Protein AF-A0A1Y6BBG6-F1 (afdb_monomer)

Solvent-accessible surface area (backbone atoms only — not comparable to full-atom values): 41688 Å² total; per-residue (Å²): 133,55,72,67,58,56,49,52,51,51,52,48,52,51,51,51,49,52,49,58,73,65,50,41,67,31,34,50,66,58,48,49,53,49,36,57,72,46,36,75,57,70,68,56,52,23,41,44,48,55,42,49,48,51,61,75,60,28,70,41,90,62,78,49,76,99,81,44,60,37,51,34,51,38,62,56,11,27,89,82,63,48,53,56,77,73,62,32,67,48,52,42,52,50,50,53,51,34,52,49,24,39,77,70,43,52,54,47,48,36,39,31,38,32,25,36,76,72,33,49,59,68,54,54,54,42,9,52,50,40,44,46,23,60,39,24,75,38,84,81,38,47,43,53,21,35,30,43,46,37,63,55,58,62,60,79,58,45,80,76,58,78,70,88,68,83,94,73,93,78,92,70,88,75,73,86,72,88,78,73,53,49,44,78,59,57,72,93,48,48,41,25,76,49,72,46,67,55,41,38,53,60,71,52,75,48,55,84,70,58,43,58,58,51,47,30,52,32,44,13,64,73,70,75,50,57,53,89,73,50,82,75,59,62,63,74,76,47,89,59,59,40,65,67,59,44,51,52,51,53,43,44,24,61,72,47,80,63,39,57,72,67,46,46,22,27,28,23,31,33,55,56,58,44,27,69,91,79,32,31,26,22,22,67,43,62,53,65,97,67,73,54,65,45,81,42,77,62,87,84,49,73,56,61,75,49,49,60,77,77,56,68,81,56,87,48,66,49,67,43,37,39,60,38,32,5,21,58,23,34,32,35,27,42,44,44,66,74,37,65,68,78,82,44,57,64,48,60,55,24,36,58,69,28,38,47,84,49,99,91,46,65,37,82,49,40,45,40,41,36,32,33,34,44,51,70,45,51,56,60,44,66,75,40,83,66,35,66,68,50,53,79,37,44,44,80,43,71,31,47,42,73,69,38,38,77,55,49,40,62,76,43,46,69,58,50,57,59,43,50,78,79,32,55,61,33,61,64,31,62,55,53,54,26,42,50,35,25,42,42,20,52,69,74,70,66,36,83,86,45,59,80,89,47,23,68,57,45,68,66,52,38,49,71,44,47,40,26,55,67,65,72,41,83,67,54,91,88,52,53,76,71,56,46,54,55,49,60,72,40,45,63,60,65,54,54,71,36,53,99,44,95,84,30,57,17,56,53,35,64,34,61,65,54,54,52,50,48,53,51,52,36,59,66,36,82,92,47,82,49,36,35,51,66,47,48,52,55,50,50,61,53,55,68,68,46,43,90,79,39,70,55,67,65,46,76,66,51,87,78,28,48,43,72,69,59,48,52,53,53,50,51,54,50,50,43,57,51,48,53,52,51,50,51,58,30,62,43,96,63,60,73,62,56,62,51,48,51,52,46,50,43,53,51,36,43,50,25,55,77,69,74,43,66,45,78,38,87,88,80,73,42,75,37,76,50,56,64,64,63,46,53,57,52,41,61,60,56,57,72,82,76,62,66,67,60,53,48,52,48,53,51,51,53,56,51,51,51,44,68,80,36,75,90,60,80,88,56,61,65,76,81,38,49,68,51,55,50,35,48,51,53,51,55,48,59,68,43,43,63,60,49,56,51,40,55,51,49,52,67,25,61,89,42,88,59,40,78,79,54,56,70,70,54,52,50,50,30,52,49,24,50,49,35,32,30,76,75,60,46,26,50,74,68,45,47,53,52,51,50,52,50,46,58,58,58,78,75,106

Radius of gyration: 37.35 Å; Cα contacts (8 Å, |Δi|>4): 995; chains: 1; bounding box: 102×78×112 Å

InterPro domains:
  IPR010650 PrkA, C-terminal domain [PF06798] (466-742)
  IPR013153 PrkA, AAA domain [PF08298] (251-446)
  IPR013153 PrkA, AAA domain [SM00763] (26-449)
  IPR027417 P-loop containing nucleoside triphosphate hydrolase [SSF52540] (91-531)

Mean predicted aligned error: 12.27 Å

Sequence (749 aa):
MTESAEFLQNLNQETRSLFQERQVILSFGDFLQRLTERPSVFIRNASQYLFDVFQHYGPSEVTTDNHYTRWKIFDMGTERNIPIIGSESVQDEIHKVISSFTRQGYSNKLIVLHGPNGSAKSSILDSLSDAMKSYSETEEGAVYRFNWIFPTDKSLTSKRMGTSGPIGFGGEEDNINHSESFAYLEEAKIASKIHSEFKENPIFLIPMPQREAYLRKWLAKEQEISEDQVELPPHILLPGLSKRNQLIMENLLSAYDGDLGKVLRHVQVERFFFSKQYRVGVGTVEPQMSIDALEKQLTMDRNIANLPPVLHNISFHEVSGPLVEANRGILEFSDMLKRPIEAFKYLLSTVEKGTLNLPSSTANLDIIFFATTNEKHLDAFKTIPDFASFKSRFELITAPYLLKPSQEVLIYTRDLEAIRKTKPVCPHTLDLLCLWAVMTRLKQPNPEYYESKYRSLISRLDPRSKVRLYEKKGLTEVFKPQEETMLLELFTKIREEFENVVSYEGRFGASPREVRSILFRAAQNKKHQTLTPMTIFIELERLVKDRTVYEFLQLEPRGKYHQPAEFIKYLKEDFISLFEQEISAAMTLVDELEYTTLLQRYISHVVAQVKKEKIYNPITKAHEEPSDKIMKDIEKIIKVTGAVERHRESILGKIAAYKIDNPAKDIVVAEIFHDYLKALKDYYFKERQIAVESNYKVMLDLDTDNAKNHKPDEIELAKTTYQNLDERFGYDHVSARESLKFLLSQSKS

Structure (mmCIF, N/CA/C/O backbone):
data_AF-A0A1Y6BBG6-F1
#
_entry.id   AF-A0A1Y6BBG6-F1
#
loop_
_atom_site.group_PDB
_atom_site.id
_atom_site.type_symbol
_atom_site.label_atom_id
_atom_site.label_alt_id
_atom_site.label_comp_id
_atom_site.label_asym_id
_atom_site.label_entity_id
_atom_site.label_seq_id
_atom_site.pdbx_PDB_ins_code
_atom_site.Cartn_x
_atom_site.Cartn_y
_atom_site.Cartn_z
_atom_site.occupancy
_atom_site.B_iso_or_equiv
_atom_site.auth_seq_id
_atom_site.auth_comp_id
_atom_site.auth_asym_id
_atom_site.auth_atom_id
_atom_site.pdbx_PDB_model_num
ATOM 1 N N . MET A 1 1 ? -8.740 -45.907 -20.542 1.00 54.06 1 MET A N 1
ATOM 2 C CA . MET A 1 1 ? -7.690 -44.873 -20.606 1.00 54.06 1 MET A CA 1
ATOM 3 C C . MET A 1 1 ? -8.022 -43.884 -19.515 1.00 54.06 1 MET A C 1
ATOM 5 O O . MET A 1 1 ? -9.172 -43.492 -19.415 1.00 54.06 1 MET A O 1
ATOM 9 N N . THR A 1 2 ? -7.094 -43.697 -18.588 1.00 70.50 2 THR A N 1
ATOM 10 C CA . THR A 1 2 ? -7.303 -43.073 -17.278 1.00 70.50 2 THR A CA 1
ATOM 11 C C . THR A 1 2 ? -7.668 -41.595 -17.404 1.00 70.50 2 THR A C 1
ATOM 13 O O . THR A 1 2 ? -7.154 -40.919 -18.285 1.00 70.50 2 THR A O 1
ATOM 16 N N . GLU A 1 3 ? -8.495 -41.094 -16.488 1.00 80.38 3 GLU A N 1
ATOM 17 C CA . GLU A 1 3 ? -8.856 -39.675 -16.293 1.00 80.38 3 GLU A CA 1
ATOM 18 C C . GLU A 1 3 ? -7.629 -38.737 -16.337 1.00 80.38 3 GLU A C 1
ATOM 20 O O . GLU A 1 3 ? -7.680 -37.624 -16.847 1.00 80.38 3 GLU A O 1
ATOM 25 N N . SER A 1 4 ? -6.465 -39.243 -15.917 1.00 80.69 4 SER A N 1
ATOM 26 C CA . SER A 1 4 ? -5.164 -38.574 -16.025 1.00 80.69 4 SER A CA 1
ATOM 27 C C . SER A 1 4 ? -4.717 -38.307 -17.471 1.00 80.69 4 SER A C 1
ATOM 29 O O . SER A 1 4 ? -4.101 -37.284 -17.741 1.00 80.69 4 SER A O 1
ATOM 31 N N . ALA A 1 5 ? -4.990 -39.220 -18.405 1.00 82.88 5 ALA A N 1
ATOM 32 C CA . ALA A 1 5 ? -4.630 -39.073 -19.815 1.00 82.88 5 ALA A CA 1
ATOM 33 C C . ALA A 1 5 ? -5.536 -38.058 -20.526 1.00 82.88 5 ALA A C 1
ATOM 35 O O . ALA A 1 5 ? -5.045 -37.271 -21.330 1.00 82.88 5 ALA A O 1
ATOM 36 N N . GLU A 1 6 ? -6.827 -38.039 -20.187 1.00 85.56 6 GLU A N 1
ATOM 37 C CA . GLU A 1 6 ? -7.782 -37.039 -20.677 1.00 85.56 6 GLU A CA 1
ATOM 38 C C . GLU A 1 6 ? -7.449 -35.644 -20.130 1.00 85.56 6 GLU A C 1
ATOM 40 O O . GLU A 1 6 ? -7.364 -34.687 -20.897 1.00 85.56 6 GLU A O 1
ATOM 45 N N . PHE A 1 7 ? -7.122 -35.540 -18.836 1.00 89.88 7 PHE A N 1
ATOM 46 C CA . PHE A 1 7 ? -6.606 -34.307 -18.240 1.00 89.88 7 PHE A CA 1
ATOM 47 C C . PHE A 1 7 ? -5.343 -33.804 -18.953 1.00 89.88 7 PHE A C 1
ATOM 49 O O . PHE A 1 7 ? -5.273 -32.636 -19.323 1.00 89.88 7 PHE A O 1
ATOM 56 N N . LEU A 1 8 ? -4.356 -34.676 -19.198 1.00 88.38 8 LEU A N 1
ATOM 57 C CA . LEU A 1 8 ? -3.132 -34.297 -19.915 1.00 88.38 8 LEU A CA 1
ATOM 58 C C . LEU A 1 8 ? -3.409 -33.873 -21.361 1.00 88.38 8 LEU A C 1
ATOM 60 O O . LEU A 1 8 ? -2.731 -32.983 -21.873 1.00 88.38 8 LEU A O 1
ATOM 64 N N . GLN A 1 9 ? -4.386 -34.491 -22.024 1.00 87.69 9 GLN A N 1
ATOM 65 C CA . GLN A 1 9 ? -4.774 -34.126 -23.381 1.00 87.69 9 GLN A CA 1
ATOM 66 C C . GLN A 1 9 ? -5.445 -32.747 -23.422 1.00 87.69 9 GLN A C 1
ATOM 68 O O . GLN A 1 9 ? -5.050 -31.922 -24.248 1.00 87.69 9 GLN A O 1
ATOM 73 N N . ASN A 1 10 ? -6.378 -32.474 -22.505 1.00 86.25 10 ASN A N 1
ATOM 74 C CA . ASN A 1 10 ? -7.035 -31.171 -22.378 1.00 86.25 10 ASN A CA 1
ATOM 75 C C . ASN A 1 10 ? -6.025 -30.078 -22.005 1.00 86.25 10 ASN A C 1
ATOM 77 O O . ASN A 1 10 ? -5.946 -29.059 -22.685 1.00 86.25 10 ASN A O 1
ATOM 81 N N . LEU A 1 11 ? -5.159 -30.337 -21.020 1.00 87.12 11 LEU A N 1
ATOM 82 C CA . LEU A 1 11 ? -4.102 -29.410 -20.612 1.00 87.12 11 LEU A CA 1
ATOM 83 C C . LEU A 1 11 ? -3.144 -29.087 -21.770 1.00 87.12 11 LEU A C 1
ATOM 85 O O . LEU A 1 11 ? -2.720 -27.944 -21.932 1.00 87.12 11 LEU A O 1
ATOM 89 N N . ASN A 1 12 ? -2.799 -30.077 -22.598 1.00 86.94 12 ASN A N 1
ATOM 90 C CA . ASN A 1 12 ? -1.943 -29.872 -23.767 1.00 86.94 12 ASN A CA 1
ATOM 91 C C . ASN A 1 12 ? -2.644 -29.024 -24.841 1.00 86.94 12 ASN A C 1
ATOM 93 O O . ASN A 1 12 ? -2.022 -28.126 -25.407 1.00 86.94 12 ASN A O 1
ATOM 97 N N . GLN A 1 13 ? -3.933 -29.266 -25.097 1.00 82.62 13 GLN A N 1
ATOM 98 C CA . GLN A 1 13 ? -4.721 -28.443 -26.019 1.00 82.62 13 GLN A CA 1
ATOM 99 C C . GLN A 1 13 ? -4.820 -26.992 -25.532 1.00 82.62 13 GLN A C 1
ATOM 101 O O . GLN A 1 13 ? -4.502 -26.085 -26.300 1.00 82.62 13 GLN A O 1
ATOM 106 N N . GLU A 1 14 ? -5.156 -26.773 -24.259 1.00 82.06 14 GLU A N 1
ATOM 107 C CA . GLU A 1 14 ? -5.222 -25.438 -23.651 1.00 82.06 14 GLU A CA 1
ATOM 108 C C . GLU A 1 14 ? -3.867 -24.724 -23.697 1.00 82.06 14 GLU A C 1
ATOM 110 O O . GLU A 1 14 ? -3.777 -23.588 -24.155 1.00 82.06 14 GLU A O 1
ATOM 115 N N . THR A 1 15 ? -2.785 -25.404 -23.303 1.00 78.31 15 THR A N 1
ATOM 116 C CA . THR A 1 15 ? -1.434 -24.817 -23.297 1.00 78.31 15 THR A CA 1
ATOM 117 C C . THR A 1 15 ? -0.971 -24.460 -24.709 1.00 78.31 15 THR A C 1
ATOM 119 O O . THR A 1 15 ? -0.357 -23.413 -24.907 1.00 78.31 15 THR A O 1
ATOM 122 N N . ARG A 1 16 ? -1.270 -25.298 -25.712 1.00 73.38 16 ARG A N 1
ATOM 123 C CA . ARG A 1 16 ? -0.950 -25.002 -27.116 1.00 73.38 16 ARG A CA 1
ATOM 124 C C . ARG A 1 16 ? -1.763 -23.829 -27.653 1.00 73.38 16 ARG A C 1
ATOM 126 O O . ARG A 1 16 ? -1.169 -22.985 -28.319 1.00 73.38 16 ARG A O 1
ATOM 133 N N . SER A 1 17 ? -3.061 -23.758 -27.341 1.00 70.88 17 SER A N 1
ATOM 134 C CA . SER A 1 17 ? -3.912 -22.617 -27.713 1.00 70.88 17 SER A CA 1
ATOM 135 C C . SER A 1 17 ? -3.365 -21.333 -27.102 1.00 70.88 17 SER A C 1
ATOM 137 O O . SER A 1 17 ? -3.041 -20.406 -27.831 1.00 70.88 17 SER A O 1
ATOM 139 N N . LEU A 1 18 ? -3.108 -21.327 -25.790 1.00 66.88 18 LEU A N 1
ATOM 140 C CA . LEU A 1 18 ? -2.539 -20.182 -25.073 1.00 66.88 18 LEU A CA 1
ATOM 141 C C . LEU A 1 18 ? -1.167 -19.766 -25.619 1.00 66.88 18 LEU A C 1
ATOM 143 O O . LEU A 1 18 ? -0.889 -18.576 -25.742 1.00 66.88 18 LEU A O 1
ATOM 147 N N . PHE A 1 19 ? -0.296 -20.720 -25.955 1.00 67.12 19 PHE A N 1
ATOM 148 C CA . PHE A 1 19 ? 1.023 -20.424 -26.520 1.00 67.12 19 PHE A CA 1
ATOM 149 C C . PHE A 1 19 ? 0.928 -19.792 -27.918 1.00 67.12 19 PHE A C 1
ATOM 151 O O . PHE A 1 19 ? 1.672 -18.857 -28.222 1.00 67.12 19 PHE A O 1
ATOM 158 N N . GLN A 1 20 ? 0.006 -20.280 -28.755 1.00 64.75 20 GLN A N 1
ATOM 159 C CA . GLN A 1 20 ? -0.251 -19.738 -30.091 1.00 64.75 20 GLN A CA 1
ATOM 160 C C . GLN A 1 20 ? -0.952 -18.374 -30.031 1.00 64.75 20 GLN A C 1
ATOM 162 O O . GLN A 1 20 ? -0.530 -17.451 -30.724 1.00 64.75 20 GLN A O 1
ATOM 167 N N . GLU A 1 21 ? -1.961 -18.218 -29.171 1.00 61.78 21 GLU A N 1
ATOM 168 C CA . GLU A 1 21 ? -2.695 -16.966 -28.938 1.00 61.78 21 GLU A CA 1
ATOM 169 C C . GLU A 1 21 ? -1.776 -15.861 -28.420 1.00 61.78 21 GLU A C 1
ATOM 171 O O . GLU A 1 21 ? -1.791 -14.748 -28.939 1.00 61.78 21 GLU A O 1
ATOM 176 N N . ARG A 1 22 ? -0.907 -16.175 -27.450 1.00 64.31 22 ARG A N 1
ATOM 177 C CA . ARG A 1 22 ? 0.031 -15.200 -26.872 1.00 64.31 22 ARG A CA 1
ATOM 178 C C . ARG A 1 22 ? 1.146 -14.784 -27.839 1.00 64.31 22 ARG A C 1
ATOM 180 O O . ARG A 1 22 ? 1.898 -13.871 -27.490 1.00 64.31 22 ARG A O 1
ATOM 187 N N . GLN A 1 23 ? 1.257 -15.441 -29.007 1.00 62.88 23 GLN A N 1
ATOM 188 C CA . GLN A 1 23 ? 2.277 -15.239 -30.047 1.00 62.88 23 GLN A CA 1
ATOM 189 C C . GLN A 1 23 ? 3.648 -14.901 -29.450 1.00 62.88 23 GLN A C 1
ATOM 191 O O . GLN A 1 23 ? 4.224 -13.836 -29.678 1.00 62.88 23 GLN A O 1
ATOM 196 N N . VAL A 1 24 ? 4.141 -15.816 -28.612 1.00 77.31 24 VAL A N 1
ATOM 197 C CA . VAL A 1 24 ? 5.335 -15.591 -27.784 1.00 77.31 24 VAL A CA 1
ATOM 198 C C . VAL A 1 24 ? 6.587 -15.374 -28.636 1.00 77.31 24 VAL A C 1
ATOM 200 O O . VAL A 1 24 ? 7.497 -14.670 -28.212 1.00 77.31 24 VAL A O 1
ATOM 203 N N . ILE A 1 25 ? 6.628 -15.946 -29.840 1.00 87.56 25 ILE A N 1
ATOM 204 C CA . ILE A 1 25 ? 7.751 -15.849 -30.770 1.00 87.56 25 ILE A CA 1
ATOM 205 C C . ILE A 1 25 ? 7.252 -15.289 -32.099 1.00 87.56 25 ILE A C 1
ATOM 207 O O . ILE A 1 25 ? 6.273 -15.786 -32.650 1.00 87.56 25 ILE A O 1
ATOM 211 N N . LEU A 1 26 ? 7.962 -14.289 -32.613 1.00 90.44 26 LEU A N 1
ATOM 212 C CA . LEU A 1 26 ? 7.699 -13.622 -33.881 1.00 90.44 26 LEU A CA 1
ATOM 213 C C . LEU A 1 26 ? 8.986 -13.524 -34.706 1.00 90.44 26 LEU A C 1
ATOM 215 O O . LEU A 1 26 ? 10.090 -13.391 -34.163 1.00 90.44 26 LEU A O 1
ATOM 219 N N . SER A 1 27 ? 8.850 -13.515 -36.031 1.00 92.50 27 SER A N 1
ATOM 220 C CA . SER A 1 27 ? 9.905 -12.975 -36.886 1.00 92.50 27 SER A CA 1
ATOM 221 C C . SER A 1 27 ? 9.943 -11.449 -36.772 1.00 92.50 27 SER A C 1
ATOM 223 O O . SER A 1 27 ? 8.977 -10.810 -36.348 1.00 92.50 27 SER A O 1
ATOM 225 N N . PHE A 1 28 ? 11.047 -10.831 -37.193 1.00 93.38 28 PHE A N 1
ATOM 226 C CA . PHE A 1 28 ? 11.095 -9.371 -37.267 1.00 93.38 28 PHE A CA 1
ATOM 227 C C . PHE A 1 28 ? 10.036 -8.789 -38.221 1.00 93.38 28 PHE A C 1
ATOM 229 O O . PHE A 1 28 ? 9.500 -7.720 -37.951 1.00 93.38 28 PHE A O 1
ATOM 236 N N . GLY A 1 29 ? 9.694 -9.501 -39.303 1.00 92.06 29 GLY A N 1
ATOM 237 C CA . GLY A 1 29 ? 8.635 -9.089 -40.230 1.00 92.06 29 GLY A CA 1
ATOM 238 C C . GLY A 1 29 ? 7.254 -9.065 -39.572 1.00 92.06 29 GLY A C 1
ATOM 239 O O . GLY A 1 29 ? 6.538 -8.074 -39.696 1.00 92.06 29 GLY A O 1
ATOM 240 N N . ASP A 1 30 ? 6.921 -10.100 -38.797 1.00 91.38 30 ASP A N 1
ATOM 241 C CA . ASP A 1 30 ? 5.642 -10.177 -38.074 1.00 91.38 30 ASP A CA 1
ATOM 242 C C . ASP A 1 30 ? 5.559 -9.111 -36.970 1.00 91.38 30 ASP A C 1
ATOM 244 O O . ASP A 1 30 ? 4.517 -8.487 -36.759 1.00 91.38 30 ASP A O 1
ATOM 248 N N . PHE A 1 31 ? 6.683 -8.835 -36.297 1.00 93.19 31 PHE A N 1
ATOM 249 C CA . PHE A 1 31 ? 6.783 -7.713 -35.365 1.00 93.19 31 PHE A CA 1
ATOM 250 C C . PHE A 1 31 ? 6.566 -6.362 -36.064 1.00 93.19 31 PHE A C 1
ATOM 252 O O . PHE A 1 31 ? 5.829 -5.528 -35.544 1.00 93.19 31 PHE A O 1
ATOM 259 N N . LEU A 1 32 ? 7.159 -6.139 -37.244 1.00 93.31 32 LEU A N 1
ATOM 260 C CA . LEU A 1 32 ? 6.959 -4.906 -38.016 1.00 93.31 32 LEU A CA 1
ATOM 261 C C . LEU A 1 32 ? 5.507 -4.717 -38.461 1.00 93.31 32 LEU A C 1
ATOM 263 O O . LEU A 1 32 ? 5.023 -3.583 -38.472 1.00 93.31 32 LEU A O 1
ATOM 267 N N . GLN A 1 33 ? 4.807 -5.799 -38.811 1.00 92.38 33 GLN A N 1
ATOM 268 C CA . GLN A 1 33 ? 3.384 -5.734 -39.131 1.00 92.38 33 GLN A CA 1
ATOM 269 C C . GLN A 1 33 ? 2.589 -5.217 -37.926 1.00 92.38 33 GLN A C 1
ATOM 271 O O . GLN A 1 33 ? 1.887 -4.213 -38.042 1.00 92.38 33 GLN A O 1
ATOM 276 N N . ARG A 1 34 ? 2.786 -5.823 -36.747 1.00 90.81 34 ARG A N 1
ATOM 277 C CA . ARG A 1 34 ? 2.155 -5.367 -35.497 1.00 90.81 34 ARG A CA 1
ATOM 278 C C . ARG A 1 34 ? 2.530 -3.920 -35.157 1.00 90.81 34 ARG A C 1
ATOM 280 O O . ARG A 1 34 ? 1.662 -3.128 -34.800 1.00 90.81 34 ARG A O 1
ATOM 287 N N . LEU A 1 35 ? 3.804 -3.553 -35.315 1.00 92.56 35 LEU A N 1
ATOM 288 C CA . LEU A 1 35 ? 4.298 -2.190 -35.097 1.00 92.56 35 LEU A CA 1
ATOM 289 C C . LEU A 1 35 ? 3.625 -1.168 -36.020 1.00 92.56 35 LEU A C 1
ATOM 291 O O . LEU A 1 35 ? 3.347 -0.056 -35.591 1.00 92.56 35 LEU A O 1
ATOM 295 N N . THR A 1 36 ? 3.339 -1.541 -37.266 1.00 93.62 36 THR A N 1
ATOM 296 C CA . THR A 1 36 ? 2.651 -0.673 -38.232 1.00 93.62 36 THR A CA 1
ATOM 297 C C . THR A 1 36 ? 1.166 -0.503 -37.897 1.00 93.62 36 THR A C 1
ATOM 299 O O . THR A 1 36 ? 0.583 0.536 -38.201 1.00 93.62 36 THR A O 1
ATOM 302 N N . GLU A 1 37 ? 0.546 -1.523 -37.299 1.00 91.50 37 GLU A N 1
ATOM 303 C CA . GLU A 1 37 ? -0.867 -1.515 -36.906 1.00 91.50 37 GLU A CA 1
ATOM 304 C C . GLU A 1 37 ? -1.112 -0.749 -35.598 1.00 91.50 37 GLU A C 1
ATOM 306 O O . GLU A 1 37 ? -2.095 -0.018 -35.508 1.00 91.50 37 GLU A O 1
ATOM 311 N N . ARG A 1 38 ? -0.238 -0.910 -34.592 1.00 92.44 38 ARG A N 1
ATOM 312 C CA . ARG A 1 38 ? -0.371 -0.286 -33.258 1.00 92.44 38 ARG A CA 1
ATOM 313 C C . ARG A 1 38 ? 0.968 0.281 -32.759 1.00 92.44 38 ARG A C 1
ATOM 315 O O . ARG A 1 38 ? 1.533 -0.243 -31.793 1.00 92.44 38 ARG A O 1
ATOM 322 N N . PRO A 1 39 ? 1.532 1.312 -33.413 1.00 92.75 39 PRO A N 1
ATOM 323 C CA . PRO A 1 39 ? 2.869 1.807 -33.096 1.00 92.75 39 PRO A CA 1
ATOM 324 C C . PRO A 1 39 ? 2.998 2.317 -31.658 1.00 92.75 39 PRO A C 1
ATOM 326 O O . PRO A 1 39 ? 4.001 2.009 -31.009 1.00 92.75 39 PRO A O 1
ATOM 329 N N . SER A 1 40 ? 1.987 3.017 -31.129 1.00 91.31 40 SER A N 1
ATOM 330 C CA . SER A 1 40 ? 1.970 3.535 -29.751 1.00 91.31 40 SER A CA 1
ATOM 331 C C . SER A 1 40 ? 2.308 2.478 -28.693 1.00 91.31 40 SER A C 1
ATOM 333 O O . SER A 1 40 ? 3.124 2.731 -27.808 1.00 91.31 40 SER A O 1
ATOM 335 N N . VAL A 1 41 ? 1.757 1.267 -28.823 1.00 91.62 41 VAL A N 1
ATOM 336 C CA . VAL A 1 41 ? 1.923 0.144 -27.883 1.00 91.62 41 VAL A CA 1
ATOM 337 C C . VAL A 1 41 ? 3.367 -0.368 -27.860 1.00 91.62 41 VAL A C 1
ATOM 339 O O . VAL A 1 41 ? 3.903 -0.715 -26.802 1.00 91.62 41 VAL A O 1
ATOM 342 N N . PHE A 1 42 ? 4.029 -0.408 -29.015 1.00 91.81 42 PHE A N 1
ATOM 343 C CA . PHE A 1 42 ? 5.326 -1.073 -29.157 1.00 91.81 42 PHE A CA 1
ATOM 344 C C . PHE A 1 42 ? 6.527 -0.141 -29.002 1.00 91.81 42 PHE A C 1
ATOM 346 O O . PHE A 1 42 ? 7.645 -0.634 -28.870 1.00 91.81 42 PHE A O 1
ATOM 353 N N . ILE A 1 43 ? 6.330 1.180 -28.945 1.00 91.38 43 ILE A N 1
ATOM 354 C CA . ILE A 1 43 ? 7.414 2.157 -28.720 1.00 91.38 43 ILE A CA 1
ATOM 355 C C . ILE A 1 43 ? 7.550 2.629 -27.268 1.00 91.38 43 ILE A C 1
ATOM 357 O O . ILE A 1 43 ? 8.438 3.424 -26.959 1.00 91.38 43 ILE A O 1
ATOM 361 N N . ARG A 1 44 ? 6.695 2.148 -26.361 1.00 92.44 44 ARG A N 1
ATOM 362 C CA . ARG A 1 44 ? 6.663 2.586 -24.957 1.00 92.44 44 ARG A CA 1
ATOM 363 C C . ARG A 1 44 ? 7.983 2.314 -24.242 1.00 92.44 44 ARG A C 1
ATOM 365 O O . ARG A 1 44 ? 8.566 1.234 -24.387 1.00 92.44 44 ARG A O 1
ATOM 372 N N . ASN A 1 45 ? 8.424 3.288 -23.454 1.00 92.94 45 ASN A N 1
ATOM 373 C CA . ASN A 1 45 ? 9.449 3.116 -22.427 1.00 92.94 45 ASN A CA 1
ATOM 374 C C . ASN A 1 45 ? 8.799 2.636 -21.112 1.00 92.94 45 ASN A C 1
ATOM 376 O O . ASN A 1 45 ? 7.579 2.466 -21.036 1.00 92.94 45 ASN A O 1
ATOM 380 N N . ALA A 1 46 ? 9.598 2.424 -20.070 1.00 94.88 46 ALA A N 1
ATOM 381 C CA . ALA A 1 46 ? 9.121 1.956 -18.775 1.00 94.88 46 ALA A CA 1
ATOM 382 C C . ALA A 1 46 ? 8.121 2.931 -18.127 1.00 94.88 46 ALA A C 1
ATOM 384 O O . ALA A 1 46 ? 7.121 2.475 -17.574 1.00 94.88 46 ALA A O 1
ATOM 385 N N . SER A 1 47 ? 8.342 4.254 -18.219 1.00 95.19 47 SER A N 1
ATOM 386 C CA . SER A 1 47 ? 7.436 5.260 -17.635 1.00 95.19 47 SER A CA 1
ATOM 387 C C . SER A 1 47 ? 6.060 5.265 -18.294 1.00 95.19 47 SER A C 1
ATOM 389 O O . SER A 1 47 ? 5.064 5.175 -17.577 1.00 95.19 47 SER A O 1
ATOM 391 N N . GLN A 1 48 ? 6.001 5.274 -19.629 1.00 95.44 48 GLN A N 1
ATOM 392 C CA . GLN A 1 48 ? 4.746 5.150 -20.371 1.00 95.44 48 GLN A CA 1
ATOM 393 C C . GLN A 1 48 ? 4.065 3.810 -20.076 1.00 95.44 48 GLN A C 1
ATOM 395 O O . GLN A 1 48 ? 2.860 3.776 -19.861 1.00 95.44 48 GLN A O 1
ATOM 400 N N . TYR A 1 49 ? 4.820 2.709 -20.004 1.00 96.69 49 TYR A N 1
ATOM 401 C CA . TYR A 1 49 ? 4.245 1.402 -19.691 1.00 96.69 49 TYR A CA 1
ATOM 402 C C . TYR A 1 49 ? 3.590 1.381 -18.302 1.00 96.69 49 TYR A C 1
ATOM 404 O O . TYR A 1 49 ? 2.462 0.915 -18.164 1.00 96.69 49 TYR A O 1
ATOM 412 N N . LEU A 1 50 ? 4.257 1.914 -17.270 1.00 96.75 50 LEU A N 1
ATOM 413 C CA . LEU A 1 50 ? 3.667 1.992 -15.931 1.00 96.75 50 LEU A CA 1
ATOM 414 C C . LEU A 1 50 ? 2.482 2.969 -15.884 1.00 96.75 50 LEU A C 1
ATOM 416 O O . LEU A 1 50 ? 1.513 2.708 -15.176 1.00 96.75 50 LEU A O 1
ATOM 420 N N . PHE A 1 51 ? 2.521 4.066 -16.644 1.00 96.81 51 PHE A N 1
ATOM 421 C CA . PHE A 1 51 ? 1.373 4.963 -16.787 1.00 96.81 51 PHE A CA 1
ATOM 422 C C . PHE A 1 51 ? 0.163 4.236 -17.387 1.00 96.81 51 PHE A C 1
ATOM 424 O O . PHE A 1 51 ? -0.933 4.324 -16.838 1.00 96.81 51 PHE A O 1
ATOM 431 N N . ASP A 1 52 ? 0.365 3.460 -18.451 1.00 96.62 52 ASP A N 1
ATOM 432 C CA . ASP A 1 52 ? -0.696 2.674 -19.081 1.00 96.62 52 ASP A CA 1
ATOM 433 C C . ASP A 1 52 ? -1.271 1.624 -18.127 1.00 96.62 52 ASP A C 1
ATOM 435 O O . ASP A 1 52 ? -2.476 1.396 -18.139 1.00 96.62 52 ASP A O 1
ATOM 439 N N . VAL A 1 53 ? -0.448 1.030 -17.253 1.00 97.12 53 VAL A N 1
ATOM 440 C CA . VAL A 1 53 ? -0.928 0.138 -16.183 1.00 97.12 53 VAL A CA 1
ATOM 441 C C . VAL A 1 53 ? -1.923 0.876 -15.281 1.00 97.12 53 VAL A C 1
ATOM 443 O O . VAL A 1 53 ? -3.007 0.358 -15.022 1.00 97.12 53 VAL A O 1
ATOM 446 N N . PHE A 1 54 ? -1.611 2.103 -14.846 1.00 96.25 54 PHE A N 1
ATOM 447 C CA . PHE A 1 54 ? -2.559 2.925 -14.081 1.00 96.25 54 PHE A CA 1
ATOM 448 C C . PHE A 1 54 ? -3.848 3.207 -14.862 1.00 96.25 54 PHE A C 1
ATOM 450 O O . PHE A 1 54 ? -4.931 3.087 -14.289 1.00 96.25 54 PHE A O 1
ATOM 457 N N . GLN A 1 55 ? -3.754 3.537 -16.153 1.00 95.50 55 GLN A N 1
ATOM 458 C CA . GLN A 1 55 ? -4.930 3.830 -16.982 1.00 95.50 55 GLN A CA 1
ATOM 459 C C . GLN A 1 55 ? -5.802 2.596 -17.241 1.00 95.50 55 GLN A C 1
ATOM 461 O O . GLN A 1 55 ? -7.024 2.697 -17.186 1.00 95.50 55 GLN A O 1
ATOM 466 N N . HIS A 1 56 ? -5.189 1.436 -17.478 1.00 95.94 56 HIS A N 1
ATOM 467 C CA . HIS A 1 56 ? -5.885 0.187 -17.779 1.00 95.94 56 HIS A CA 1
ATOM 468 C C . HIS A 1 56 ? -6.784 -0.258 -16.619 1.00 95.94 56 HIS A C 1
ATOM 470 O O . HIS A 1 56 ? -7.952 -0.584 -16.822 1.00 95.94 56 HIS A O 1
ATOM 476 N N . TYR A 1 57 ? -6.262 -0.243 -15.388 1.00 94.69 57 TYR A N 1
ATOM 477 C CA . TYR A 1 57 ? -7.056 -0.603 -14.209 1.00 94.69 57 TYR A CA 1
ATOM 478 C C . TYR A 1 57 ? -7.948 0.548 -13.731 1.00 94.69 57 TYR A C 1
ATOM 480 O O . TYR A 1 57 ? -9.058 0.313 -13.251 1.00 94.69 57 TYR A O 1
ATOM 488 N N . GLY A 1 58 ? -7.480 1.788 -13.871 1.00 93.19 58 GLY A N 1
ATOM 489 C CA . GLY A 1 58 ? -8.231 2.989 -13.537 1.00 93.19 58 GLY A CA 1
ATOM 490 C C . GLY A 1 58 ? -8.463 3.214 -12.033 1.00 93.19 58 GLY A C 1
ATOM 491 O O . GLY A 1 58 ? -7.998 2.452 -11.169 1.00 93.19 58 GLY A O 1
ATOM 492 N N . PRO A 1 59 ? -9.178 4.300 -11.695 1.00 91.44 59 PRO A N 1
ATOM 493 C CA . PRO A 1 59 ? -9.555 4.607 -10.323 1.00 91.44 59 PRO A CA 1
ATOM 494 C C . PRO A 1 59 ? -10.607 3.620 -9.799 1.00 91.44 59 PRO A C 1
ATOM 496 O O . PRO A 1 59 ? -11.412 3.067 -10.550 1.00 91.44 59 PRO A O 1
ATOM 499 N N . SER A 1 60 ? -10.601 3.398 -8.489 1.00 84.75 60 SER A N 1
ATOM 500 C CA . SER A 1 60 ? -11.611 2.619 -7.773 1.00 84.75 60 SER A CA 1
ATOM 501 C C . SER A 1 60 ? -12.903 3.427 -7.629 1.00 84.75 60 SER A C 1
ATOM 503 O O . SER A 1 60 ? -12.866 4.651 -7.517 1.00 84.75 60 SER A O 1
ATOM 505 N N . GLU A 1 61 ? -14.054 2.750 -7.607 1.00 70.94 61 GLU A N 1
ATOM 506 C CA . GLU A 1 61 ? -15.364 3.396 -7.388 1.00 70.94 61 GLU A CA 1
ATOM 507 C C . GLU A 1 61 ? -15.533 3.891 -5.945 1.00 70.94 61 GLU A C 1
ATOM 509 O O . GLU A 1 61 ? -16.414 4.698 -5.647 1.00 70.94 61 GLU A O 1
ATOM 514 N N . VAL A 1 62 ? -14.669 3.426 -5.040 1.00 64.19 62 VAL A N 1
ATOM 515 C CA . VAL A 1 62 ? -14.624 3.897 -3.663 1.00 64.19 62 VAL A CA 1
ATOM 516 C C . VAL A 1 62 ? -14.051 5.311 -3.654 1.00 64.19 62 VAL A C 1
ATOM 518 O O . VAL A 1 62 ? -12.837 5.515 -3.673 1.00 64.19 62 VAL A O 1
ATOM 521 N N . THR A 1 63 ? -14.932 6.308 -3.593 1.00 53.56 63 THR A N 1
ATOM 522 C CA . THR A 1 63 ? -14.530 7.679 -3.286 1.00 53.56 63 THR A CA 1
ATOM 523 C C . THR A 1 63 ? -14.090 7.739 -1.829 1.00 53.56 63 THR A C 1
ATOM 525 O O . THR A 1 63 ? -14.910 7.791 -0.909 1.00 53.56 63 THR A O 1
ATOM 528 N N . THR A 1 64 ? -12.781 7.734 -1.602 1.00 54.81 64 THR A N 1
ATOM 529 C CA . THR A 1 64 ? -12.211 8.245 -0.354 1.00 54.81 64 THR A CA 1
ATOM 530 C C . THR A 1 64 ? -12.525 9.742 -0.260 1.00 54.81 64 THR A C 1
ATOM 532 O O . THR A 1 64 ? -12.853 10.356 -1.275 1.00 54.81 64 THR A O 1
ATOM 535 N N . ASP A 1 65 ? -12.459 10.335 0.943 1.00 58.59 65 ASP A N 1
ATOM 536 C CA . ASP A 1 65 ? -12.564 11.792 1.158 1.00 58.59 65 ASP A CA 1
ATOM 537 C C . ASP A 1 65 ? -12.018 12.552 -0.065 1.00 58.59 65 ASP A C 1
ATOM 539 O O . ASP A 1 65 ? -10.866 12.272 -0.382 1.00 58.59 65 ASP A O 1
ATOM 543 N N . ASN A 1 66 ? -12.831 13.410 -0.725 1.00 56.75 66 ASN A N 1
ATOM 544 C CA . ASN A 1 66 ? -12.713 14.063 -2.066 1.00 56.75 66 ASN A CA 1
ATOM 545 C C . ASN A 1 66 ? -11.343 14.637 -2.528 1.00 56.75 66 ASN A C 1
ATOM 547 O O . ASN A 1 66 ? -11.270 15.417 -3.472 1.00 56.75 66 ASN A O 1
ATOM 551 N N . HIS A 1 67 ? -10.264 14.324 -1.838 1.00 68.88 67 HIS A N 1
ATOM 552 C CA . HIS A 1 67 ? -8.934 14.871 -1.933 1.00 68.88 67 HIS A CA 1
ATOM 553 C C . HIS A 1 67 ? -7.934 13.937 -2.634 1.00 68.88 67 HIS A C 1
ATOM 555 O O . HIS A 1 67 ? -7.019 14.439 -3.275 1.00 68.88 67 HIS A O 1
ATOM 561 N N . TYR A 1 68 ? -8.106 12.608 -2.563 1.00 81.44 68 TYR A N 1
ATOM 562 C CA . TYR A 1 68 ? -7.178 11.650 -3.182 1.00 81.44 68 TYR A CA 1
ATOM 563 C C . TYR A 1 68 ? -7.893 10.590 -4.018 1.00 81.44 68 TYR A C 1
ATOM 565 O O . TYR A 1 68 ? -8.943 10.077 -3.631 1.00 81.44 68 TYR A O 1
ATOM 573 N N . THR A 1 69 ? -7.268 10.215 -5.134 1.00 85.38 69 THR A N 1
ATOM 574 C CA . THR A 1 69 ? -7.745 9.136 -6.004 1.00 85.38 69 THR A CA 1
ATOM 575 C C . THR A 1 69 ? -7.299 7.784 -5.455 1.00 85.38 69 THR A C 1
ATOM 577 O O . THR A 1 69 ? -6.107 7.542 -5.263 1.00 85.38 69 THR A O 1
ATOM 580 N N . ARG A 1 70 ? -8.252 6.878 -5.227 1.00 90.50 70 ARG A N 1
ATOM 581 C CA . ARG A 1 70 ? -7.982 5.467 -4.930 1.00 90.50 70 ARG A CA 1
ATOM 582 C C . ARG A 1 70 ? -7.789 4.713 -6.245 1.00 90.50 70 ARG A C 1
ATOM 584 O O . ARG A 1 70 ? -8.653 4.810 -7.110 1.00 90.50 70 ARG A O 1
ATOM 591 N N . TRP A 1 71 ? -6.715 3.942 -6.403 1.00 91.81 71 TRP A N 1
ATOM 592 C CA . TRP A 1 71 ? -6.464 3.176 -7.638 1.00 91.81 71 TRP A CA 1
ATOM 593 C C . TRP A 1 71 ? -6.725 1.679 -7.456 1.00 91.81 71 TRP A C 1
ATOM 595 O O . TRP A 1 71 ? -6.261 1.088 -6.479 1.00 91.81 71 TRP A O 1
ATOM 605 N N . LYS A 1 72 ? -7.400 1.042 -8.430 1.00 93.06 72 LYS A N 1
ATOM 606 C CA . LYS A 1 72 ? -7.793 -0.382 -8.346 1.00 93.06 72 LYS A CA 1
ATOM 607 C C . LYS A 1 72 ? -6.610 -1.344 -8.231 1.00 93.06 72 LYS A C 1
ATOM 609 O O . LYS A 1 72 ? -6.747 -2.394 -7.613 1.00 93.06 72 LYS A O 1
ATOM 614 N N . ILE A 1 73 ? -5.441 -0.969 -8.758 1.00 94.06 73 ILE A N 1
ATOM 615 C CA . ILE A 1 73 ? -4.189 -1.740 -8.632 1.00 94.06 73 ILE A CA 1
ATOM 616 C C . ILE A 1 73 ? -3.928 -2.131 -7.170 1.00 94.06 73 ILE A C 1
ATOM 618 O O . ILE A 1 73 ? -3.613 -3.279 -6.865 1.00 94.06 73 ILE A O 1
ATOM 622 N N . PHE A 1 74 ? -4.145 -1.196 -6.246 1.00 93.81 74 PHE A N 1
ATOM 623 C CA . PHE A 1 74 ? -3.887 -1.404 -4.824 1.00 93.81 74 PHE A CA 1
ATOM 624 C C . PHE A 1 74 ? -5.010 -2.161 -4.105 1.00 93.81 74 PHE A C 1
ATOM 626 O O . PHE A 1 74 ? -4.782 -2.689 -3.015 1.00 93.81 74 PHE A O 1
ATOM 633 N N . ASP A 1 75 ? -6.197 -2.243 -4.711 1.00 91.00 75 ASP A N 1
ATOM 634 C CA . ASP A 1 75 ? -7.307 -3.083 -4.249 1.00 91.00 75 ASP A CA 1
ATOM 635 C C . ASP A 1 75 ? -7.102 -4.549 -4.666 1.00 91.00 75 ASP A C 1
ATOM 637 O O . ASP A 1 75 ? -7.388 -5.451 -3.882 1.00 91.00 75 ASP A O 1
ATOM 641 N N . MET A 1 76 ? -6.541 -4.798 -5.859 1.00 88.62 76 MET A N 1
ATOM 642 C CA . MET A 1 76 ? -6.074 -6.134 -6.270 1.00 88.62 76 MET A CA 1
ATOM 643 C C . MET A 1 76 ? -4.962 -6.627 -5.334 1.00 88.62 76 MET A C 1
ATOM 645 O O . MET A 1 76 ? -4.949 -7.782 -4.903 1.00 88.62 76 MET A O 1
ATOM 649 N N . GLY A 1 77 ? -4.080 -5.704 -4.943 1.00 88.25 77 GLY A N 1
ATOM 650 C CA . GLY A 1 77 ? -3.086 -5.928 -3.909 1.00 88.25 77 GLY A CA 1
ATOM 651 C C . GLY A 1 77 ? -1.789 -6.536 -4.431 1.00 88.25 77 GLY A C 1
ATOM 652 O O . GLY A 1 77 ? -1.355 -6.254 -5.541 1.00 88.25 77 GLY A O 1
ATOM 653 N N . THR A 1 78 ? -1.117 -7.297 -3.569 1.00 87.94 78 THR A N 1
ATOM 654 C CA . THR A 1 78 ? 0.136 -8.013 -3.893 1.00 87.94 78 THR A CA 1
ATOM 655 C C . THR A 1 78 ? -0.132 -9.371 -4.549 1.00 87.94 78 THR A C 1
ATOM 657 O O . THR A 1 78 ? -1.256 -9.853 -4.481 1.00 87.94 78 THR A O 1
ATOM 660 N N . GLU A 1 79 ? 0.913 -10.067 -5.016 1.00 83.81 79 GLU A N 1
ATOM 661 C CA . GLU A 1 79 ? 0.847 -11.439 -5.575 1.00 83.81 79 GLU A CA 1
ATOM 662 C C . GLU A 1 79 ? 0.081 -12.454 -4.689 1.00 83.81 79 GLU A C 1
ATOM 664 O O . GLU A 1 79 ? -0.421 -13.473 -5.157 1.00 83.81 79 GLU A O 1
ATOM 669 N N . ARG A 1 80 ? -0.047 -12.191 -3.380 1.00 84.81 80 ARG A N 1
ATOM 670 C CA . ARG A 1 80 ? -0.835 -13.012 -2.437 1.00 84.81 80 ARG A CA 1
ATOM 671 C C . ARG A 1 80 ? -2.301 -12.575 -2.306 1.00 84.81 80 ARG A C 1
ATOM 673 O O . ARG A 1 80 ? -2.969 -12.977 -1.344 1.00 84.81 80 ARG A O 1
ATOM 680 N N . ASN A 1 81 ? -2.787 -11.728 -3.210 1.00 85.31 81 ASN A N 1
ATOM 681 C CA . ASN A 1 81 ? -4.093 -11.070 -3.161 1.00 85.31 81 ASN A CA 1
ATOM 682 C C . ASN A 1 81 ? -4.321 -10.381 -1.806 1.00 85.31 81 ASN A C 1
ATOM 684 O O . ASN A 1 81 ? -5.312 -10.623 -1.111 1.00 85.31 81 ASN A O 1
ATOM 688 N N . ILE A 1 82 ? -3.319 -9.623 -1.348 1.00 87.81 82 ILE A N 1
ATOM 689 C CA . ILE A 1 82 ? -3.411 -8.822 -0.118 1.00 87.81 82 ILE A CA 1
ATOM 690 C C . ILE A 1 82 ? -3.571 -7.355 -0.529 1.00 87.81 82 ILE A C 1
ATOM 692 O O . ILE A 1 82 ? -2.576 -6.791 -0.995 1.00 87.81 82 ILE A O 1
ATOM 696 N N . PRO A 1 83 ? -4.762 -6.748 -0.357 1.00 91.44 83 PRO A N 1
ATOM 697 C CA . PRO A 1 83 ? -5.003 -5.352 -0.713 1.00 91.44 83 PRO A CA 1
ATOM 698 C C . PRO A 1 83 ? -4.189 -4.400 0.165 1.00 91.44 83 PRO A C 1
ATOM 700 O O . PRO A 1 83 ? -3.945 -4.665 1.347 1.00 91.44 83 PRO A O 1
ATOM 703 N N . ILE A 1 84 ? -3.795 -3.261 -0.401 1.00 92.75 84 ILE A N 1
ATOM 704 C CA . ILE A 1 84 ? -3.126 -2.187 0.336 1.00 92.75 84 ILE A CA 1
ATOM 705 C C . ILE A 1 84 ? -4.186 -1.286 0.948 1.00 92.75 84 ILE A C 1
ATOM 707 O O . ILE A 1 84 ? -4.828 -0.512 0.248 1.00 92.75 84 ILE A O 1
ATOM 711 N N . ILE A 1 85 ? -4.376 -1.351 2.257 1.00 91.38 85 ILE A N 1
ATOM 712 C CA . ILE A 1 85 ? -5.375 -0.510 2.915 1.00 91.38 85 ILE A CA 1
ATOM 713 C C . ILE A 1 85 ? -4.831 0.909 3.111 1.00 91.38 85 ILE A C 1
ATOM 715 O O . ILE A 1 85 ? -3.754 1.080 3.679 1.00 91.38 85 ILE A O 1
ATOM 719 N N . GLY A 1 86 ? -5.591 1.921 2.682 1.00 88.44 86 GLY A N 1
ATOM 720 C CA . GLY A 1 86 ? -5.210 3.329 2.811 1.00 88.44 86 GLY A CA 1
ATOM 721 C C . GLY A 1 86 ? -4.077 3.751 1.866 1.00 88.44 86 GLY A C 1
ATOM 722 O O . GLY A 1 86 ? -3.885 3.175 0.792 1.00 88.44 86 GLY A O 1
ATOM 723 N N . SER A 1 87 ? -3.298 4.749 2.297 1.00 89.88 87 SER A N 1
ATOM 724 C CA . SER A 1 87 ? -2.154 5.316 1.561 1.00 89.88 87 SER A CA 1
ATOM 725 C C . SER A 1 87 ? -2.513 5.972 0.222 1.00 89.88 87 SER A C 1
ATOM 727 O O . SER A 1 87 ? -1.656 6.073 -0.650 1.00 89.88 87 SER A O 1
ATOM 729 N N . GLU A 1 88 ? -3.740 6.467 0.056 1.00 90.88 88 GLU A N 1
ATOM 730 C CA . GLU A 1 88 ? -4.205 7.108 -1.184 1.00 90.88 88 GLU A CA 1
ATOM 731 C C . GLU A 1 88 ? -3.331 8.305 -1.589 1.00 90.88 88 GLU A C 1
ATOM 733 O O . GLU A 1 88 ? -3.055 8.489 -2.770 1.00 90.88 88 GLU A O 1
ATOM 738 N N . SER A 1 89 ? -2.815 9.067 -0.618 1.00 88.81 89 SER A N 1
ATOM 739 C CA . SER A 1 89 ? -1.868 10.157 -0.883 1.00 88.81 89 SER A CA 1
ATOM 740 C C . SER A 1 89 ? -0.578 9.663 -1.545 1.00 88.81 89 SER A C 1
ATOM 742 O O . SER A 1 89 ? -0.097 10.267 -2.496 1.00 88.81 89 SER A O 1
ATOM 744 N N . VAL A 1 90 ? -0.039 8.526 -1.094 1.00 93.12 90 VAL A N 1
ATOM 745 C CA . VAL A 1 90 ? 1.170 7.911 -1.667 1.00 93.12 90 VAL A CA 1
ATOM 746 C C . VAL A 1 90 ? 0.902 7.438 -3.093 1.00 93.12 90 VAL A C 1
ATOM 748 O O . VAL A 1 90 ? 1.739 7.624 -3.971 1.00 93.12 90 VAL A O 1
ATOM 751 N N . GLN A 1 91 ? -0.264 6.831 -3.322 1.00 93.75 91 GLN A N 1
ATOM 752 C CA . GLN A 1 91 ? -0.669 6.331 -4.637 1.00 93.75 91 GLN A CA 1
ATOM 753 C C . GLN A 1 91 ? -0.788 7.474 -5.650 1.00 93.75 91 GLN A C 1
ATOM 755 O O . GLN A 1 91 ? -0.261 7.375 -6.758 1.00 93.75 91 GLN A O 1
ATOM 760 N N . ASP A 1 92 ? -1.446 8.563 -5.253 1.00 91.38 92 ASP A N 1
ATOM 761 C CA . ASP A 1 92 ? -1.646 9.742 -6.090 1.00 91.38 92 ASP A CA 1
ATOM 762 C C . ASP A 1 92 ? -0.319 10.449 -6.410 1.00 91.38 92 ASP A C 1
ATOM 764 O O . ASP A 1 92 ? -0.068 10.790 -7.565 1.00 91.38 92 ASP A O 1
ATOM 768 N N . GLU A 1 93 ? 0.583 10.582 -5.432 1.00 93.56 93 GLU A N 1
ATOM 769 C CA . GLU A 1 93 ? 1.926 11.131 -5.661 1.00 93.56 93 GLU A CA 1
ATOM 770 C C . GLU A 1 93 ? 2.767 10.253 -6.597 1.00 93.56 93 GLU A C 1
ATOM 772 O O . GLU A 1 93 ? 3.381 10.774 -7.530 1.00 93.56 93 GLU A O 1
ATOM 777 N N . ILE A 1 94 ? 2.747 8.921 -6.443 1.00 96.44 94 ILE A N 1
ATOM 778 C CA . ILE A 1 94 ? 3.410 8.020 -7.403 1.00 96.44 94 ILE A CA 1
ATOM 779 C C . ILE A 1 94 ? 2.848 8.260 -8.807 1.00 96.44 94 ILE A C 1
ATOM 781 O O . ILE A 1 94 ? 3.616 8.489 -9.741 1.00 96.44 94 ILE A O 1
ATOM 785 N N . HIS A 1 95 ? 1.522 8.265 -8.964 1.00 95.62 95 HIS A N 1
ATOM 786 C CA . HIS A 1 95 ? 0.886 8.488 -10.260 1.00 95.62 95 HIS A CA 1
ATOM 787 C C . HIS A 1 95 ? 1.266 9.851 -10.871 1.00 95.62 95 HIS A C 1
ATOM 789 O O . HIS A 1 95 ? 1.605 9.918 -12.056 1.00 95.62 95 HIS A O 1
ATOM 795 N N . LYS A 1 96 ? 1.293 10.934 -10.079 1.00 94.62 96 LYS A N 1
ATOM 796 C CA . LYS A 1 96 ? 1.743 12.267 -10.525 1.00 94.62 96 LYS A CA 1
ATOM 797 C C . LYS A 1 96 ? 3.178 12.244 -11.045 1.00 94.62 96 LYS A C 1
ATOM 799 O O . LYS A 1 96 ? 3.452 12.810 -12.107 1.00 94.62 96 LYS A O 1
ATOM 804 N N . VAL A 1 97 ? 4.086 11.573 -10.335 1.00 95.88 97 VAL A N 1
ATOM 805 C CA . VAL A 1 97 ? 5.493 11.459 -10.742 1.00 95.88 97 VAL A CA 1
ATOM 806 C C . VAL A 1 97 ? 5.624 10.655 -12.036 1.00 95.88 97 VAL A C 1
ATOM 808 O O . VAL A 1 97 ? 6.294 11.107 -12.966 1.00 95.88 97 VAL A O 1
ATOM 811 N N . ILE A 1 98 ? 4.926 9.522 -12.154 1.00 96.31 98 ILE A N 1
ATOM 812 C CA . ILE A 1 98 ? 4.921 8.709 -13.381 1.00 96.31 98 ILE A CA 1
ATOM 813 C C . ILE A 1 98 ? 4.332 9.484 -14.567 1.00 96.31 98 ILE A C 1
ATOM 815 O O . ILE A 1 98 ? 4.913 9.486 -15.654 1.00 96.31 98 ILE A O 1
ATOM 819 N N . SER A 1 99 ? 3.237 10.219 -14.364 1.00 95.25 99 SER A N 1
ATOM 820 C CA . SER A 1 99 ? 2.658 11.106 -15.381 1.00 95.25 99 SER A CA 1
ATOM 821 C C . SER A 1 99 ? 3.637 12.210 -15.805 1.00 95.25 99 SER A C 1
ATOM 823 O O . SER A 1 99 ? 3.714 12.566 -16.983 1.00 95.25 99 SER A O 1
ATOM 825 N N . SER A 1 100 ? 4.429 12.748 -14.872 1.00 94.62 100 SER A N 1
ATOM 826 C CA . SER A 1 100 ? 5.491 13.707 -15.191 1.00 94.62 100 SER A CA 1
ATOM 827 C C . SER A 1 100 ? 6.605 13.077 -16.031 1.00 94.62 100 SER A C 1
ATOM 829 O O . SER A 1 100 ? 6.993 13.665 -17.038 1.00 94.62 100 SER A O 1
ATOM 831 N N . PHE A 1 101 ? 7.101 11.888 -15.667 1.00 93.94 101 PHE A N 1
ATOM 832 C CA . PHE A 1 101 ? 8.119 11.175 -16.457 1.00 93.94 101 PHE A CA 1
ATOM 833 C C . PHE A 1 101 ? 7.626 10.830 -17.859 1.00 93.94 101 PHE A C 1
ATOM 835 O O . PHE A 1 101 ? 8.381 10.911 -18.823 1.00 93.94 101 PHE A O 1
ATOM 842 N N . THR A 1 102 ? 6.351 10.470 -17.978 1.00 92.44 102 THR A N 1
ATOM 843 C CA . THR A 1 102 ? 5.721 10.144 -19.258 1.00 92.44 102 THR A CA 1
ATOM 844 C C . THR A 1 102 ? 5.686 11.366 -20.174 1.00 92.44 102 THR A C 1
ATOM 846 O O . THR A 1 102 ? 6.157 11.297 -21.304 1.00 92.44 102 THR A O 1
ATOM 849 N N . ARG A 1 103 ? 5.252 12.526 -19.658 1.00 90.69 103 ARG A N 1
ATOM 850 C CA . ARG A 1 103 ? 5.263 13.796 -20.407 1.00 90.69 103 ARG A CA 1
ATOM 851 C C . ARG A 1 103 ? 6.666 14.270 -20.792 1.00 90.69 103 ARG A C 1
ATOM 853 O O . ARG A 1 103 ? 6.824 14.905 -21.824 1.00 90.69 103 ARG A O 1
ATOM 860 N N . GLN A 1 104 ? 7.675 13.990 -19.966 1.00 87.56 104 GLN A N 1
ATOM 861 C CA . GLN A 1 104 ? 9.073 14.334 -20.263 1.00 87.56 104 GLN A CA 1
ATOM 862 C C . GLN A 1 104 ? 9.733 13.350 -21.245 1.00 87.56 104 GLN A C 1
ATOM 864 O O . GLN A 1 104 ? 10.706 13.707 -21.904 1.00 87.56 104 GLN A O 1
ATOM 869 N N . GLY A 1 105 ? 9.222 12.119 -21.348 1.00 84.69 105 GLY A N 1
ATOM 870 C CA . GLY A 1 105 ? 9.763 11.060 -22.204 1.00 84.69 105 GLY A CA 1
ATOM 871 C C . GLY A 1 105 ? 10.931 10.270 -21.599 1.00 84.69 105 GLY A C 1
ATOM 872 O O . GLY A 1 105 ? 11.476 9.391 -22.265 1.00 84.69 105 GLY A O 1
ATOM 873 N N . TYR A 1 106 ? 11.325 10.547 -20.353 1.00 82.00 106 TYR A N 1
ATOM 874 C CA . TYR A 1 106 ? 12.391 9.832 -19.645 1.00 82.00 106 TYR A CA 1
ATOM 875 C C . TYR A 1 106 ? 12.199 9.885 -18.119 1.00 82.00 106 TYR A C 1
ATOM 877 O O . TYR A 1 106 ? 11.555 10.789 -17.585 1.00 82.00 106 TYR A O 1
ATOM 885 N N . SER A 1 107 ? 12.764 8.906 -17.408 1.00 86.25 107 SER A N 1
ATOM 886 C CA . SER A 1 107 ? 12.824 8.851 -15.943 1.00 86.25 107 SER A CA 1
ATOM 887 C C . SER A 1 107 ? 14.182 9.365 -15.455 1.00 86.25 107 SER A C 1
ATOM 889 O O . SER A 1 107 ? 15.209 8.741 -15.694 1.00 86.25 107 SER A O 1
ATOM 891 N N . ASN A 1 108 ? 14.200 10.507 -14.762 1.00 87.50 108 ASN A N 1
ATOM 892 C CA . ASN A 1 108 ? 15.437 11.145 -14.278 1.00 87.50 108 ASN A CA 1
ATOM 893 C C . ASN A 1 108 ? 15.532 11.299 -12.755 1.00 87.50 108 ASN A C 1
ATOM 895 O O . ASN A 1 108 ? 16.434 11.975 -12.253 1.00 87.50 108 ASN A O 1
ATOM 899 N N . LYS A 1 109 ? 14.584 10.722 -12.013 1.00 93.12 109 LYS A N 1
ATOM 900 C CA . LYS A 1 109 ? 14.562 10.768 -10.551 1.00 93.12 109 LYS A CA 1
ATOM 901 C C . LYS A 1 109 ? 14.301 9.391 -9.956 1.00 93.12 109 LYS A C 1
ATOM 903 O O . LYS A 1 109 ? 13.555 8.588 -10.510 1.00 93.12 109 LYS A O 1
ATOM 908 N N . LEU A 1 110 ? 14.894 9.161 -8.790 1.00 94.94 110 LEU A N 1
ATOM 909 C CA . LEU A 1 110 ? 14.614 8.030 -7.915 1.00 94.94 110 LEU A CA 1
ATOM 910 C C . LEU A 1 110 ? 13.409 8.368 -7.032 1.00 94.94 110 LEU A C 1
ATOM 912 O O . LEU A 1 110 ? 13.468 9.322 -6.257 1.00 94.94 110 LEU A O 1
ATOM 916 N N . ILE A 1 111 ? 12.348 7.570 -7.108 1.00 97.19 111 ILE A N 1
ATOM 917 C CA . ILE A 1 111 ? 11.167 7.715 -6.251 1.00 97.19 111 ILE A CA 1
ATOM 918 C C . ILE A 1 111 ? 11.449 7.027 -4.916 1.00 97.19 111 ILE A C 1
ATOM 920 O O . ILE A 1 111 ? 11.550 5.805 -4.851 1.00 97.19 111 ILE A O 1
ATOM 924 N N . VAL A 1 112 ? 11.582 7.792 -3.836 1.00 96.44 112 VAL A N 1
ATOM 925 C CA . VAL A 1 112 ? 11.924 7.269 -2.510 1.00 96.44 112 VAL A CA 1
ATOM 926 C C . VAL A 1 112 ? 10.703 7.318 -1.599 1.00 96.44 112 VAL A C 1
ATOM 928 O O . VAL A 1 112 ? 10.320 8.380 -1.109 1.00 96.44 112 VAL A O 1
ATOM 931 N N . LEU A 1 113 ? 10.133 6.152 -1.305 1.00 97.19 113 LEU A N 1
ATOM 932 C CA . LEU A 1 113 ? 9.100 6.004 -0.289 1.00 97.19 113 LEU A CA 1
ATOM 933 C C . LEU A 1 113 ? 9.762 5.974 1.090 1.00 97.19 113 LEU A C 1
ATOM 935 O O . LEU A 1 113 ? 10.540 5.065 1.398 1.00 97.19 113 LEU A O 1
ATOM 939 N N . HIS A 1 114 ? 9.441 6.937 1.947 1.00 95.25 114 HIS A N 1
ATOM 940 C CA . HIS A 1 114 ? 9.977 6.988 3.303 1.00 95.25 114 HIS A CA 1
ATOM 941 C C . HIS A 1 114 ? 8.876 7.030 4.354 1.00 95.25 114 HIS A C 1
ATOM 943 O O . HIS A 1 114 ? 7.827 7.636 4.170 1.00 95.25 114 HIS A O 1
ATOM 949 N N . GLY A 1 115 ? 9.102 6.334 5.462 1.00 94.06 115 GLY A N 1
ATOM 950 C CA . GLY A 1 115 ? 8.138 6.272 6.553 1.00 94.06 115 GLY A CA 1
ATOM 951 C C . GLY A 1 115 ? 8.493 5.206 7.576 1.00 94.06 115 GLY A C 1
ATOM 952 O O . GLY A 1 115 ? 9.473 4.475 7.383 1.00 94.06 115 GLY A O 1
ATOM 953 N N . PRO A 1 116 ? 7.703 5.047 8.642 1.00 93.25 116 PRO A N 1
ATOM 954 C CA . PRO A 1 116 ? 7.991 4.069 9.680 1.00 93.25 116 PRO A CA 1
ATOM 955 C C . PRO A 1 116 ? 7.807 2.615 9.208 1.00 93.25 116 PRO A C 1
ATOM 957 O O . PRO A 1 116 ? 7.243 2.320 8.151 1.00 93.25 116 PRO A O 1
ATOM 960 N N . ASN A 1 117 ? 8.337 1.663 9.972 1.00 90.44 117 ASN A N 1
ATOM 961 C CA . ASN A 1 117 ? 8.318 0.249 9.596 1.00 90.44 117 ASN A CA 1
ATOM 962 C C . ASN A 1 117 ? 6.889 -0.311 9.570 1.00 90.44 117 ASN A C 1
ATOM 964 O O . ASN A 1 117 ? 6.197 -0.305 10.577 1.00 90.44 117 ASN A O 1
ATOM 968 N N . GLY A 1 118 ? 6.470 -0.886 8.443 1.00 88.50 118 GLY A N 1
ATOM 969 C CA . GLY A 1 118 ? 5.115 -1.429 8.299 1.00 88.50 118 GLY A CA 1
ATOM 970 C C . GLY A 1 118 ? 4.087 -0.444 7.737 1.00 88.50 118 GLY A C 1
ATOM 971 O O . GLY A 1 118 ? 2.916 -0.789 7.700 1.00 88.50 118 GLY A O 1
ATOM 972 N N . SER A 1 119 ? 4.500 0.726 7.236 1.00 91.25 119 SER A N 1
ATOM 973 C CA . SER A 1 119 ? 3.636 1.663 6.493 1.00 91.25 119 SER A CA 1
ATOM 974 C C . SER A 1 119 ? 3.370 1.270 5.025 1.00 91.25 119 SER A C 1
ATOM 976 O O . SER A 1 119 ? 3.266 2.124 4.155 1.00 91.25 119 SER A O 1
ATOM 978 N N . ALA A 1 120 ? 3.336 -0.031 4.721 1.00 92.81 120 ALA A N 1
ATOM 979 C CA . ALA A 1 120 ? 3.044 -0.598 3.394 1.00 92.81 120 ALA A CA 1
ATOM 980 C C . ALA A 1 120 ? 3.968 -0.213 2.209 1.00 92.81 120 ALA A C 1
ATOM 982 O O . ALA A 1 120 ? 3.698 -0.642 1.095 1.00 92.81 120 ALA A O 1
ATOM 983 N N . LYS A 1 121 ? 5.088 0.499 2.415 1.00 94.75 121 LYS A N 1
ATOM 984 C CA . LYS A 1 121 ? 6.020 0.927 1.340 1.00 94.75 121 LYS A CA 1
ATOM 985 C C . LYS A 1 121 ? 6.387 -0.165 0.321 1.00 94.75 121 LYS A C 1
ATOM 987 O O . LYS A 1 121 ? 6.126 0.003 -0.861 1.00 94.75 121 LYS A O 1
ATOM 992 N N . SER A 1 122 ? 6.966 -1.283 0.768 1.00 93.06 122 SER A N 1
ATOM 993 C CA . SER A 1 122 ? 7.332 -2.388 -0.135 1.00 93.06 122 SER A CA 1
ATOM 994 C C . SER A 1 122 ? 6.100 -3.061 -0.733 1.00 93.06 122 SER A C 1
ATOM 996 O O . SER A 1 122 ? 6.103 -3.415 -1.901 1.00 93.06 122 SER A O 1
ATOM 998 N N . SER A 1 123 ? 5.008 -3.157 0.030 1.00 94.38 123 SER A N 1
ATOM 999 C CA . SER A 1 123 ? 3.755 -3.749 -0.448 1.00 94.38 123 SER A CA 1
ATOM 1000 C C . SER A 1 123 ? 3.106 -2.933 -1.575 1.00 94.38 123 SER A C 1
ATOM 1002 O O . SER A 1 123 ? 2.509 -3.515 -2.474 1.00 94.38 123 SER A O 1
ATOM 1004 N N . ILE A 1 124 ? 3.258 -1.604 -1.570 1.00 95.81 124 ILE A N 1
ATOM 1005 C CA . ILE A 1 124 ? 2.855 -0.725 -2.681 1.00 95.81 124 ILE A CA 1
ATOM 1006 C C . ILE A 1 124 ? 3.647 -1.080 -3.948 1.00 95.81 124 ILE A C 1
ATOM 1008 O O . ILE A 1 124 ? 3.052 -1.258 -5.006 1.00 95.81 124 ILE A O 1
ATOM 1012 N N . LEU A 1 125 ? 4.971 -1.238 -3.844 1.00 95.50 125 LEU A N 1
ATOM 1013 C CA . LEU A 1 125 ? 5.824 -1.599 -4.985 1.00 95.50 125 LEU A CA 1
ATOM 1014 C C . LEU A 1 125 ? 5.579 -3.037 -5.472 1.00 95.50 125 LEU A C 1
ATOM 1016 O O . LEU A 1 125 ? 5.591 -3.292 -6.678 1.00 95.50 125 LEU A O 1
ATOM 1020 N N . ASP A 1 126 ? 5.300 -3.964 -4.554 1.00 94.50 126 ASP A N 1
ATOM 1021 C CA . ASP A 1 126 ? 4.875 -5.331 -4.872 1.00 94.50 126 ASP A CA 1
ATOM 1022 C C . ASP A 1 126 ? 3.573 -5.330 -5.682 1.00 94.50 126 ASP A C 1
ATOM 1024 O O . ASP A 1 126 ? 3.468 -6.040 -6.677 1.00 94.50 126 ASP A O 1
ATOM 1028 N N . SER A 1 127 ? 2.599 -4.505 -5.284 1.00 96.06 127 SER A N 1
ATOM 1029 C CA . SER A 1 127 ? 1.317 -4.369 -5.981 1.00 96.06 127 SER A CA 1
ATOM 1030 C C . SER A 1 127 ? 1.482 -3.789 -7.390 1.00 96.06 127 SER A C 1
ATOM 1032 O O . SER A 1 127 ? 0.906 -4.313 -8.341 1.00 96.06 127 SER A O 1
ATOM 1034 N N . LEU A 1 128 ? 2.347 -2.781 -7.565 1.00 96.44 128 LEU A N 1
ATOM 1035 C CA . LEU A 1 128 ? 2.693 -2.262 -8.896 1.00 96.44 128 LEU A CA 1
ATOM 1036 C C . LEU A 1 128 ? 3.356 -3.332 -9.776 1.00 96.44 128 LEU A C 1
ATOM 1038 O O . LEU A 1 128 ? 3.004 -3.474 -10.946 1.00 96.44 128 LEU A O 1
ATOM 1042 N N . SER A 1 129 ? 4.288 -4.104 -9.210 1.00 95.44 129 SER A N 1
ATOM 1043 C CA . SER A 1 129 ? 4.976 -5.192 -9.920 1.00 95.44 129 SER A CA 1
ATOM 1044 C C . SER A 1 129 ? 3.994 -6.258 -10.416 1.00 95.44 129 SER A C 1
ATOM 1046 O O . SER A 1 129 ? 4.100 -6.729 -11.549 1.00 95.44 129 SER A O 1
ATOM 1048 N N . ASP A 1 130 ? 3.035 -6.637 -9.570 1.00 95.31 130 ASP A N 1
ATOM 1049 C CA . ASP A 1 130 ? 2.035 -7.657 -9.886 1.00 95.31 130 ASP A CA 1
ATOM 1050 C C . ASP A 1 130 ? 0.994 -7.157 -10.903 1.00 95.31 130 ASP A C 1
ATOM 1052 O O . ASP A 1 130 ? 0.609 -7.883 -11.824 1.00 95.31 130 ASP A O 1
ATOM 1056 N N . ALA A 1 131 ? 0.623 -5.875 -10.831 1.00 96.38 131 ALA A N 1
ATOM 1057 C CA . ALA A 1 131 ? -0.211 -5.235 -11.844 1.00 96.38 131 ALA A CA 1
ATOM 1058 C C . ALA A 1 131 ? 0.491 -5.142 -13.207 1.00 96.38 131 ALA A C 1
ATOM 1060 O O . ALA A 1 131 ? -0.143 -5.409 -14.229 1.00 96.38 131 ALA A O 1
ATOM 1061 N N . MET A 1 132 ? 1.795 -4.833 -13.243 1.00 96.56 132 MET A N 1
ATOM 1062 C CA . MET A 1 132 ? 2.599 -4.853 -14.475 1.00 96.56 132 MET A CA 1
ATOM 1063 C C . MET A 1 132 ? 2.675 -6.252 -15.094 1.00 96.56 132 MET A C 1
ATOM 1065 O O . MET A 1 132 ? 2.562 -6.384 -16.315 1.00 96.56 132 MET A O 1
ATOM 1069 N N . LYS A 1 133 ? 2.850 -7.288 -14.261 1.00 95.44 133 LYS A N 1
ATOM 1070 C CA . LYS A 1 133 ? 2.814 -8.698 -14.674 1.00 95.44 133 LYS A CA 1
ATOM 1071 C C . LYS A 1 133 ? 1.469 -9.033 -15.309 1.00 95.44 133 LYS A C 1
ATOM 1073 O O . LYS A 1 133 ? 1.443 -9.417 -16.475 1.00 95.44 133 LYS A O 1
ATOM 1078 N N . SER A 1 134 ? 0.375 -8.788 -14.593 1.00 95.12 134 SER A N 1
ATOM 1079 C CA . SER A 1 134 ? -0.986 -9.065 -15.069 1.00 95.12 134 SER A CA 1
ATOM 1080 C C . SER A 1 134 ? -1.320 -8.289 -16.350 1.00 95.12 134 SER A C 1
ATOM 1082 O O . SER A 1 134 ? -1.847 -8.860 -17.301 1.00 95.12 134 SER A O 1
ATOM 1084 N N . TYR A 1 135 ? -0.921 -7.015 -16.439 1.00 96.19 135 TYR A N 1
ATOM 1085 C CA . TYR A 1 135 ? -1.110 -6.211 -17.649 1.00 96.19 135 TYR A CA 1
ATOM 1086 C C . TYR A 1 135 ? -0.312 -6.763 -18.838 1.00 96.19 135 TYR A C 1
ATOM 1088 O O . TYR A 1 135 ? -0.840 -6.805 -19.946 1.00 96.19 135 TYR A O 1
ATOM 1096 N N . SER A 1 136 ? 0.909 -7.276 -18.623 1.00 94.88 136 SER A N 1
ATOM 1097 C CA . SER A 1 136 ? 1.736 -7.837 -19.709 1.00 94.88 136 SER A CA 1
ATOM 1098 C C . SER A 1 136 ? 1.164 -9.090 -20.366 1.00 94.88 136 SER A C 1
ATOM 1100 O O . SER A 1 136 ? 1.556 -9.440 -21.483 1.00 94.88 136 SER A O 1
ATOM 1102 N N . GLU A 1 137 ? 0.219 -9.758 -19.702 1.00 91.88 137 GLU A N 1
ATOM 1103 C CA . GLU A 1 137 ? -0.516 -10.892 -20.262 1.00 91.88 137 GLU A CA 1
ATOM 1104 C C . GLU A 1 137 ? -1.609 -10.464 -21.254 1.00 91.88 137 GLU A C 1
ATOM 1106 O O . GLU A 1 137 ? -2.013 -11.265 -22.094 1.00 91.88 137 GLU A O 1
ATOM 1111 N N . THR A 1 138 ? -2.037 -9.199 -21.224 1.00 92.69 138 THR A N 1
ATOM 1112 C CA . THR A 1 138 ? -3.021 -8.631 -22.162 1.00 92.69 138 THR A CA 1
ATOM 1113 C C . THR A 1 138 ? -2.372 -8.224 -23.489 1.00 92.69 138 THR A C 1
ATOM 1115 O O . THR A 1 138 ? -1.177 -7.937 -23.537 1.00 92.69 138 THR A O 1
ATOM 1118 N N . GLU A 1 139 ? -3.134 -8.152 -24.585 1.00 90.19 139 GLU A N 1
ATOM 1119 C CA . GLU A 1 139 ? -2.596 -7.661 -25.870 1.00 90.19 139 GLU A CA 1
ATOM 1120 C C . GLU A 1 139 ? -2.171 -6.181 -25.811 1.00 90.19 139 GLU A C 1
ATOM 1122 O O . GLU A 1 139 ? -1.221 -5.786 -26.483 1.00 90.19 139 GLU A O 1
ATOM 1127 N N . GLU A 1 140 ? -2.823 -5.362 -24.979 1.00 92.25 140 GLU A N 1
ATOM 1128 C CA . GLU A 1 140 ? -2.467 -3.948 -24.776 1.00 92.25 140 GLU A CA 1
ATOM 1129 C C . GLU A 1 140 ? -1.165 -3.781 -23.984 1.00 92.25 140 GLU A C 1
ATOM 1131 O O . GLU A 1 140 ? -0.405 -2.843 -24.224 1.00 92.25 140 GLU A O 1
ATOM 1136 N N . GLY A 1 141 ? -0.863 -4.706 -23.072 1.00 93.94 141 GLY A N 1
ATOM 1137 C CA . GLY A 1 141 ? 0.383 -4.742 -22.305 1.00 93.94 141 GLY A CA 1
ATOM 1138 C C . GLY A 1 141 ? 1.513 -5.525 -22.975 1.00 93.94 141 GLY A C 1
ATOM 1139 O O . GLY A 1 141 ? 2.531 -5.790 -22.340 1.00 93.94 141 GLY A O 1
ATOM 1140 N N . ALA A 1 142 ? 1.380 -5.910 -24.247 1.00 93.06 142 ALA A N 1
ATOM 1141 C CA . ALA A 1 142 ? 2.413 -6.681 -24.928 1.00 93.06 142 ALA A CA 1
ATOM 1142 C C . ALA A 1 142 ? 3.759 -5.927 -24.975 1.00 93.06 142 ALA A C 1
ATOM 1144 O O . ALA A 1 142 ? 3.852 -4.787 -25.443 1.00 93.06 142 ALA A O 1
ATOM 1145 N N . VAL A 1 143 ? 4.820 -6.596 -24.512 1.00 93.56 143 VAL A N 1
ATOM 1146 C CA . VAL A 1 143 ? 6.206 -6.117 -24.565 1.00 93.56 143 VAL A CA 1
ATOM 1147 C C . VAL A 1 143 ? 7.113 -7.176 -25.171 1.00 93.56 143 VAL A C 1
ATOM 1149 O O . VAL A 1 143 ? 6.988 -8.371 -24.899 1.00 93.56 143 VAL A O 1
ATOM 1152 N N . TYR A 1 144 ? 8.047 -6.715 -25.998 1.00 94.25 144 TYR A N 1
ATOM 1153 C CA . TYR A 1 144 ? 8.937 -7.574 -26.763 1.00 94.25 144 TYR A CA 1
ATOM 1154 C C . TYR A 1 144 ? 10.401 -7.234 -26.510 1.00 94.25 144 TYR A C 1
ATOM 1156 O O . TYR A 1 144 ? 10.772 -6.080 -26.277 1.00 94.25 144 TYR A O 1
ATOM 1164 N N . ARG A 1 145 ? 11.223 -8.271 -26.606 1.00 94.12 145 ARG A N 1
ATOM 1165 C CA . ARG A 1 145 ? 12.680 -8.226 -26.729 1.00 94.12 145 ARG A CA 1
ATOM 1166 C C . ARG A 1 145 ? 13.078 -8.981 -27.993 1.00 94.12 145 ARG A C 1
ATOM 1168 O O . ARG A 1 145 ? 12.240 -9.645 -28.600 1.00 94.12 145 ARG A O 1
ATOM 1175 N N . PHE A 1 146 ? 14.346 -8.933 -28.377 1.00 95.25 146 PHE A N 1
ATOM 1176 C CA . PHE A 1 146 ? 14.848 -9.773 -29.462 1.00 95.25 146 PHE A CA 1
ATOM 1177 C C . PHE A 1 146 ? 16.016 -10.659 -29.031 1.00 95.25 146 PHE A C 1
ATOM 1179 O O . PHE A 1 146 ? 16.728 -10.379 -28.064 1.00 95.25 146 PHE A O 1
ATOM 1186 N N . ASN A 1 147 ? 16.208 -11.730 -29.793 1.00 94.38 147 ASN A N 1
ATOM 1187 C CA . ASN A 1 147 ? 17.326 -12.652 -29.711 1.00 94.38 147 ASN A CA 1
ATOM 1188 C C . ASN A 1 147 ? 17.941 -12.827 -31.105 1.00 94.38 147 ASN A C 1
ATOM 1190 O O . ASN A 1 147 ? 17.233 -12.767 -32.112 1.00 94.38 147 ASN A O 1
ATOM 1194 N N . TRP A 1 148 ? 19.239 -13.112 -31.155 1.00 93.19 148 TRP A N 1
ATOM 1195 C CA . TRP A 1 148 ? 19.927 -13.532 -32.374 1.00 93.19 148 TRP A CA 1
ATOM 1196 C C . TRP A 1 148 ? 19.937 -15.054 -32.478 1.00 93.19 148 TRP A C 1
ATOM 1198 O O . TRP A 1 148 ? 20.369 -15.731 -31.543 1.00 93.19 148 TRP A O 1
ATOM 1208 N N . ILE A 1 149 ? 19.490 -15.583 -33.614 1.00 91.81 149 ILE A N 1
ATOM 1209 C CA . ILE A 1 149 ? 19.435 -17.013 -33.920 1.00 91.81 149 ILE A CA 1
ATOM 1210 C C . ILE A 1 149 ? 20.446 -17.351 -35.010 1.00 91.81 149 ILE A C 1
ATOM 1212 O O . ILE A 1 149 ? 20.436 -16.778 -36.105 1.00 91.81 149 ILE A O 1
ATOM 1216 N N . PHE A 1 150 ? 21.294 -18.334 -34.720 1.00 90.00 150 PHE A N 1
ATOM 1217 C CA . PHE A 1 150 ? 22.281 -18.856 -35.656 1.00 90.00 150 PHE A CA 1
ATOM 1218 C C . PHE A 1 150 ? 21.994 -20.337 -35.941 1.00 90.00 150 PHE A C 1
ATOM 1220 O O . PHE A 1 150 ? 22.046 -21.150 -35.014 1.00 90.00 150 PHE A O 1
ATOM 1227 N N . PRO A 1 151 ? 21.666 -20.710 -37.193 1.00 86.81 151 PRO A N 1
ATOM 1228 C CA . PRO A 1 151 ? 21.355 -22.091 -37.553 1.00 86.81 151 PRO A CA 1
ATOM 1229 C C . PRO A 1 151 ? 22.599 -22.989 -37.572 1.00 86.81 151 PRO A C 1
ATOM 1231 O O . PRO A 1 151 ? 23.699 -22.536 -37.885 1.00 86.81 151 PRO A O 1
ATOM 1234 N N . THR A 1 152 ? 22.414 -24.283 -37.291 1.00 79.31 152 THR A N 1
ATOM 1235 C CA . THR A 1 152 ? 23.482 -25.303 -37.308 1.00 79.31 152 THR A CA 1
ATOM 1236 C C . THR A 1 152 ? 24.005 -25.590 -38.713 1.00 79.31 152 THR A C 1
ATOM 1238 O O . THR A 1 152 ? 25.194 -25.853 -38.905 1.00 79.31 152 THR A O 1
ATOM 1241 N N . ASP A 1 153 ? 23.123 -25.548 -39.713 1.00 69.56 153 ASP A N 1
ATOM 1242 C CA . ASP A 1 153 ? 23.495 -25.832 -41.091 1.00 69.56 153 ASP A CA 1
ATOM 1243 C C . ASP A 1 153 ? 24.198 -24.622 -41.721 1.00 69.56 153 ASP A C 1
ATOM 1245 O O . ASP A 1 153 ? 23.585 -23.620 -42.104 1.00 69.56 153 ASP A O 1
ATOM 1249 N N . LYS A 1 154 ? 25.523 -24.744 -41.857 1.00 59.25 154 LYS A N 1
ATOM 1250 C CA . LYS A 1 154 ? 26.375 -23.750 -42.514 1.00 59.25 154 LYS A CA 1
ATOM 1251 C C . LYS A 1 154 ? 26.000 -23.547 -43.983 1.00 59.25 154 LYS A C 1
ATOM 1253 O O . LYS A 1 154 ? 26.402 -22.539 -44.550 1.00 59.25 154 LYS A O 1
ATOM 1258 N N . SER A 1 155 ? 25.252 -24.452 -44.625 1.00 49.44 155 SER A N 1
ATOM 1259 C CA . SER A 1 155 ? 24.786 -24.305 -46.013 1.00 49.44 155 SER A CA 1
ATOM 1260 C C . SER A 1 155 ? 23.621 -23.320 -46.164 1.00 49.44 155 SER A C 1
ATOM 1262 O O . SER A 1 155 ? 23.530 -22.658 -47.196 1.00 49.44 155 SER A O 1
ATOM 1264 N N . LEU A 1 156 ? 22.799 -23.133 -45.122 1.00 52.97 156 LEU A N 1
ATOM 1265 C CA . LEU A 1 156 ? 21.725 -22.128 -45.089 1.00 52.97 156 LEU A CA 1
ATOM 1266 C C . LEU A 1 156 ? 22.279 -20.698 -44.998 1.00 52.97 156 LEU A C 1
ATOM 1268 O O . LEU A 1 156 ? 21.684 -19.762 -45.529 1.00 52.97 156 LEU A O 1
ATOM 1272 N N . THR A 1 157 ? 23.445 -20.544 -44.369 1.00 51.28 157 THR A N 1
ATOM 1273 C CA . THR A 1 157 ? 24.227 -19.300 -44.344 1.00 51.28 157 THR A CA 1
ATOM 1274 C C . THR A 1 157 ? 25.115 -19.167 -45.591 1.00 51.28 157 THR A C 1
ATOM 1276 O O . THR A 1 157 ? 25.131 -18.109 -46.212 1.00 51.28 157 THR A O 1
ATOM 1279 N N . SER A 1 158 ? 25.782 -20.240 -46.044 1.00 41.31 158 SER A N 1
ATOM 1280 C CA . SER A 1 158 ? 26.785 -20.180 -47.128 1.00 41.31 158 SER A CA 1
ATOM 1281 C C . SER A 1 158 ? 26.263 -20.266 -48.571 1.00 41.31 158 SER A C 1
ATOM 1283 O O . SER A 1 158 ? 26.807 -19.561 -49.418 1.00 41.31 158 SER A O 1
ATOM 1285 N N . LYS A 1 159 ? 25.180 -21.002 -48.894 1.00 43.59 159 LYS A N 1
ATOM 1286 C CA . LYS A 1 159 ? 24.603 -21.010 -50.267 1.00 43.59 159 LYS A CA 1
ATOM 1287 C C . LYS A 1 159 ? 24.092 -19.633 -50.719 1.00 43.59 159 LYS A C 1
ATOM 1289 O O . LYS A 1 159 ? 23.805 -19.444 -51.895 1.00 43.59 159 LYS A O 1
ATOM 1294 N N . ARG A 1 160 ? 23.978 -18.671 -49.797 1.00 47.56 160 ARG A N 1
ATOM 1295 C CA . ARG A 1 160 ? 23.517 -17.293 -50.038 1.00 47.56 160 ARG A CA 1
ATOM 1296 C C . ARG A 1 160 ? 24.539 -16.217 -49.600 1.00 47.56 160 ARG A C 1
ATOM 1298 O O . ARG A 1 160 ? 24.188 -15.035 -49.587 1.00 47.56 160 ARG A O 1
ATOM 1305 N N . MET A 1 161 ? 25.783 -16.621 -49.290 1.00 45.25 161 MET A N 1
ATOM 1306 C CA . MET A 1 161 ? 26.964 -15.772 -48.992 1.00 45.25 161 MET A CA 1
ATOM 1307 C C . MET A 1 161 ? 27.926 -15.627 -50.194 1.00 45.25 161 MET A C 1
ATOM 1309 O O . MET A 1 161 ? 29.074 -15.232 -50.027 1.00 45.25 161 MET A O 1
ATOM 1313 N N . GLY A 1 162 ? 27.487 -15.942 -51.417 1.00 43.06 162 GLY A N 1
ATOM 1314 C CA . GLY A 1 162 ? 28.203 -15.521 -52.628 1.00 43.06 162 GLY A CA 1
ATOM 1315 C C . GLY A 1 162 ? 29.546 -16.205 -52.913 1.00 43.06 162 GLY A C 1
ATOM 1316 O O . GLY A 1 162 ? 30.314 -15.689 -53.719 1.00 43.06 162 GLY A O 1
ATOM 1317 N N . THR A 1 163 ? 29.851 -17.368 -52.330 1.00 38.84 163 THR A N 1
ATOM 1318 C CA . THR A 1 163 ? 30.971 -18.182 -52.824 1.00 38.84 163 THR A CA 1
ATOM 1319 C C . THR A 1 163 ? 30.513 -19.040 -54.002 1.00 38.84 163 THR A C 1
ATOM 1321 O O . THR A 1 163 ? 29.649 -19.907 -53.889 1.00 38.84 163 THR A O 1
ATOM 1324 N N . SER A 1 164 ? 31.091 -18.747 -55.163 1.00 39.38 164 SER A N 1
ATOM 1325 C CA . SER A 1 164 ? 30.886 -19.394 -56.456 1.00 39.38 164 SER A CA 1
ATOM 1326 C C . SER A 1 164 ? 31.064 -20.920 -56.396 1.00 39.38 164 SER A C 1
ATOM 1328 O O . SER A 1 164 ? 32.174 -21.445 -56.466 1.00 39.38 164 SER A O 1
ATOM 1330 N N . GLY A 1 165 ? 29.944 -21.641 -56.302 1.00 35.25 165 GLY A N 1
ATOM 1331 C CA . GLY A 1 165 ? 29.821 -23.050 -56.695 1.00 35.25 165 GLY A CA 1
ATOM 1332 C C . GLY A 1 165 ? 29.517 -23.176 -58.197 1.00 35.25 165 GLY A C 1
ATOM 1333 O O . GLY A 1 165 ? 29.036 -22.213 -58.794 1.00 35.25 165 GLY A O 1
ATOM 1334 N N . PRO A 1 166 ? 29.837 -24.316 -58.837 1.00 34.69 166 PRO A N 1
ATOM 1335 C CA . PRO A 1 166 ? 30.049 -24.394 -60.279 1.00 34.69 166 PRO A CA 1
ATOM 1336 C C . PRO A 1 166 ? 28.769 -24.145 -61.085 1.00 34.69 166 PRO A C 1
ATOM 1338 O O . PRO A 1 166 ? 27.694 -24.642 -60.758 1.00 34.69 166 PRO A O 1
ATOM 1341 N N . ILE A 1 167 ? 28.948 -23.376 -62.160 1.00 41.47 167 ILE A N 1
ATOM 1342 C CA . ILE A 1 167 ? 27.962 -22.971 -63.166 1.00 41.47 167 ILE A CA 1
ATOM 1343 C C . ILE A 1 167 ? 27.149 -24.188 -63.636 1.00 41.47 167 ILE A C 1
ATOM 1345 O O . ILE A 1 167 ? 27.684 -25.088 -64.282 1.00 41.47 167 ILE A O 1
ATOM 1349 N N . GLY A 1 168 ? 25.852 -24.188 -63.326 1.00 32.06 168 GLY A N 1
ATOM 1350 C CA . GLY A 1 168 ? 24.874 -25.175 -63.772 1.00 32.06 168 GLY A CA 1
ATOM 1351 C C . GLY A 1 168 ? 23.599 -24.470 -64.223 1.00 32.06 168 GLY A C 1
ATOM 1352 O O . GLY A 1 168 ? 22.966 -23.768 -63.443 1.00 32.06 168 GLY A O 1
ATOM 1353 N N . PHE A 1 169 ? 23.279 -24.628 -65.505 1.00 34.19 169 PHE A N 1
ATOM 1354 C CA . PHE A 1 169 ? 22.112 -24.091 -66.199 1.00 34.19 169 PHE A CA 1
ATOM 1355 C C . PHE A 1 169 ? 20.786 -24.518 -65.552 1.00 34.19 169 PHE A C 1
ATOM 1357 O O . PHE A 1 169 ? 20.583 -25.698 -65.275 1.00 34.19 169 PHE A O 1
ATOM 1364 N N . GLY A 1 170 ? 19.862 -23.568 -65.423 1.00 28.69 170 GLY A N 1
ATOM 1365 C CA . GLY A 1 170 ? 18.474 -23.808 -65.034 1.00 28.69 170 GLY A CA 1
ATOM 1366 C C . GLY A 1 170 ? 17.845 -22.516 -64.539 1.00 28.69 170 GLY A C 1
ATOM 1367 O O . GLY A 1 170 ? 17.870 -22.239 -63.347 1.00 28.69 170 GLY A O 1
ATOM 1368 N N . GLY A 1 171 ? 17.379 -21.689 -65.473 1.00 32.06 171 GLY A N 1
ATOM 1369 C CA . GLY A 1 171 ? 16.677 -20.457 -65.150 1.00 32.06 171 GLY A CA 1
ATOM 1370 C C . GLY A 1 171 ? 15.291 -20.751 -64.595 1.00 32.06 171 GLY A C 1
ATOM 1371 O O . GLY A 1 171 ? 14.476 -21.351 -65.284 1.00 32.06 171 GLY A O 1
ATOM 1372 N N . GLU A 1 172 ? 15.039 -20.253 -63.395 1.00 26.80 172 GLU A N 1
ATOM 1373 C CA . GLU A 1 172 ? 13.804 -19.565 -63.051 1.00 26.80 172 GLU A CA 1
ATOM 1374 C C . GLU A 1 172 ? 14.253 -18.278 -62.356 1.00 26.80 172 GLU A C 1
ATOM 1376 O O . GLU A 1 172 ? 15.092 -18.299 -61.453 1.00 26.80 172 GLU A O 1
ATOM 1381 N N . GLU A 1 173 ? 13.791 -17.135 -62.858 1.00 32.75 173 GLU A N 1
ATOM 1382 C CA . GLU A 1 173 ? 13.880 -15.881 -62.124 1.00 32.75 173 GLU A CA 1
ATOM 1383 C C . GLU A 1 173 ? 13.082 -16.077 -60.832 1.00 32.75 173 GLU A C 1
ATOM 1385 O O . GLU A 1 173 ? 11.851 -16.021 -60.833 1.00 32.75 173 GLU A O 1
ATOM 1390 N N . ASP A 1 174 ? 13.792 -16.378 -59.742 1.00 29.72 174 ASP A N 1
ATOM 1391 C CA . ASP A 1 174 ? 13.240 -16.438 -58.395 1.00 29.72 174 ASP A CA 1
ATOM 1392 C C . ASP A 1 174 ? 12.673 -15.055 -58.058 1.00 29.72 174 ASP A C 1
ATOM 1394 O O . ASP A 1 174 ? 13.367 -14.146 -57.590 1.00 29.72 174 ASP A O 1
ATOM 1398 N N . ASN A 1 175 ? 11.374 -14.901 -58.313 1.00 27.06 175 ASN A N 1
ATOM 1399 C CA . ASN A 1 175 ? 10.543 -13.894 -57.683 1.00 27.06 175 ASN A CA 1
ATOM 1400 C C . ASN A 1 175 ? 10.860 -13.900 -56.185 1.00 27.06 175 ASN A C 1
ATOM 1402 O O . ASN A 1 175 ? 10.781 -14.926 -55.511 1.00 27.06 175 ASN A O 1
ATOM 1406 N N . ILE A 1 176 ? 11.270 -12.738 -55.694 1.00 34.06 176 ILE A N 1
ATOM 1407 C CA . ILE A 1 176 ? 11.818 -12.498 -54.365 1.00 34.06 176 ILE A CA 1
ATOM 1408 C C . ILE A 1 176 ? 10.828 -12.955 -53.277 1.00 34.06 176 ILE A C 1
ATOM 1410 O O . ILE A 1 176 ? 10.009 -12.182 -52.790 1.00 34.06 176 ILE A O 1
ATOM 1414 N N . ASN A 1 177 ? 10.938 -14.210 -52.844 1.00 35.88 177 ASN A N 1
ATOM 1415 C CA . ASN A 1 177 ? 10.403 -14.689 -51.576 1.00 35.88 177 ASN A CA 1
ATOM 1416 C C . ASN A 1 177 ? 11.518 -14.567 -50.530 1.00 35.88 177 ASN A C 1
ATOM 1418 O O . ASN A 1 177 ? 12.294 -15.488 -50.279 1.00 35.88 177 ASN A O 1
ATOM 1422 N N . HIS A 1 178 ? 11.613 -13.399 -49.889 1.00 40.81 178 HIS A N 1
ATOM 1423 C CA . HIS A 1 178 ? 12.469 -13.146 -48.718 1.00 40.81 178 HIS A CA 1
ATOM 1424 C C . HIS A 1 178 ? 12.022 -13.928 -47.449 1.00 40.81 178 HIS A C 1
ATOM 1426 O O . HIS A 1 178 ? 12.313 -13.518 -46.327 1.00 40.81 178 HIS A O 1
ATOM 1432 N N . SER A 1 179 ? 11.330 -15.061 -47.609 1.00 47.16 179 SER A N 1
ATOM 1433 C CA . SER A 1 179 ? 10.359 -15.642 -46.673 1.00 47.16 179 SER A CA 1
ATOM 1434 C C . SER A 1 179 ? 10.863 -16.778 -45.773 1.00 47.16 179 SER A C 1
ATOM 1436 O O . SER A 1 179 ? 10.065 -17.612 -45.360 1.00 47.16 179 SER A O 1
ATOM 1438 N N . GLU A 1 180 ? 12.147 -16.848 -45.430 1.00 67.94 180 GLU A N 1
ATOM 1439 C CA . GLU A 1 180 ? 12.603 -17.818 -44.419 1.00 67.94 180 GLU A CA 1
ATOM 1440 C C . GLU A 1 180 ? 13.384 -17.099 -43.318 1.00 67.94 180 GLU A C 1
ATOM 1442 O O . GLU A 1 180 ? 14.607 -16.952 -43.366 1.00 67.94 180 GLU A O 1
ATOM 1447 N N . SER A 1 181 ? 12.640 -16.582 -42.336 1.00 83.12 181 SER A N 1
ATOM 1448 C CA . SER A 1 181 ? 13.188 -16.117 -41.060 1.00 83.12 181 SER A CA 1
ATOM 1449 C C . SER A 1 181 ? 13.677 -17.310 -40.236 1.00 83.12 181 SER A C 1
ATOM 1451 O O . SER A 1 181 ? 13.017 -18.347 -40.179 1.00 83.12 181 SER A O 1
ATOM 1453 N N . PHE A 1 182 ? 14.796 -17.148 -39.531 1.00 86.94 182 PHE A N 1
ATOM 1454 C CA . PHE A 1 182 ? 15.306 -18.159 -38.604 1.00 86.94 182 PHE A CA 1
ATOM 1455 C C . PHE A 1 182 ? 14.577 -18.158 -37.251 1.00 86.94 182 PHE A C 1
ATOM 1457 O O . PHE A 1 182 ? 14.852 -19.012 -36.410 1.00 86.94 182 PHE A O 1
ATOM 1464 N N . ALA A 1 183 ? 13.628 -17.240 -37.036 1.00 84.75 183 ALA A N 1
ATOM 1465 C CA . ALA A 1 183 ? 12.878 -17.119 -35.788 1.00 84.75 183 ALA A CA 1
ATOM 1466 C C . ALA A 1 183 ? 12.057 -18.370 -35.433 1.00 84.75 183 ALA A C 1
ATOM 1468 O O . ALA A 1 183 ? 11.836 -18.627 -34.252 1.00 84.75 183 ALA A O 1
ATOM 1469 N N . TYR A 1 184 ? 11.640 -19.150 -36.434 1.00 85.56 184 TYR A N 1
ATOM 1470 C CA . TYR A 1 184 ? 10.779 -20.327 -36.272 1.00 85.56 184 TYR A CA 1
ATOM 1471 C C . TYR A 1 184 ? 11.525 -21.662 -36.404 1.00 85.56 184 TYR A C 1
ATOM 1473 O O . TYR A 1 184 ? 10.897 -22.710 -36.551 1.00 85.56 184 TYR A O 1
ATOM 1481 N N . LEU A 1 185 ? 12.863 -21.645 -36.382 1.00 83.62 185 LEU A N 1
ATOM 1482 C CA . LEU A 1 185 ? 13.646 -22.878 -36.408 1.00 83.62 185 LEU A CA 1
ATOM 1483 C C . LEU A 1 185 ? 13.380 -23.724 -35.157 1.00 83.62 185 LEU A C 1
ATOM 1485 O O . LEU A 1 185 ? 13.331 -23.214 -34.040 1.00 83.62 185 LEU A O 1
ATOM 1489 N N . GLU A 1 186 ? 13.273 -25.037 -35.352 1.00 78.94 186 GLU A N 1
ATOM 1490 C CA . GLU A 1 186 ? 13.260 -26.009 -34.255 1.00 78.94 186 GLU A CA 1
ATOM 1491 C C . GLU A 1 186 ? 14.578 -25.934 -33.471 1.00 78.94 186 GLU A C 1
ATOM 1493 O O . GLU A 1 186 ? 15.644 -25.797 -34.075 1.00 78.94 186 GLU A O 1
ATOM 1498 N N . GLU A 1 187 ? 14.534 -26.095 -32.145 1.00 78.12 187 GLU A N 1
ATOM 1499 C CA . GLU A 1 187 ? 15.717 -25.957 -31.275 1.00 78.12 187 GLU A CA 1
ATOM 1500 C C . GLU A 1 187 ? 16.899 -26.838 -31.708 1.00 78.12 187 GLU A C 1
ATOM 1502 O O . GLU A 1 187 ? 18.045 -26.400 -31.669 1.00 78.12 187 GLU A O 1
ATOM 1507 N N . ALA A 1 188 ? 16.634 -28.046 -32.221 1.00 80.94 188 ALA A N 1
ATOM 1508 C CA . ALA A 1 188 ? 17.664 -28.957 -32.730 1.00 80.94 188 ALA A CA 1
ATOM 1509 C C . ALA A 1 188 ? 18.464 -28.395 -33.927 1.00 80.94 188 ALA A C 1
ATOM 1511 O O . ALA A 1 188 ? 19.570 -28.857 -34.213 1.00 80.94 188 ALA A O 1
ATOM 1512 N N . LYS A 1 189 ? 17.910 -27.411 -34.644 1.00 83.38 189 LYS A N 1
ATOM 1513 C CA . LYS A 1 189 ? 18.525 -26.747 -35.804 1.00 83.38 189 LYS A CA 1
ATOM 1514 C C . LYS A 1 189 ? 19.180 -25.410 -35.443 1.00 83.38 189 LYS A C 1
ATOM 1516 O O . LYS A 1 189 ? 19.701 -24.742 -36.339 1.00 83.38 189 LYS A O 1
ATOM 1521 N N . ILE A 1 190 ? 19.172 -25.023 -34.168 1.00 85.00 190 ILE A N 1
ATOM 1522 C CA . ILE A 1 190 ? 19.807 -23.803 -33.668 1.00 85.00 190 ILE A CA 1
ATOM 1523 C C . ILE A 1 190 ? 21.183 -24.166 -33.099 1.00 85.00 190 ILE A C 1
ATOM 1525 O O . ILE A 1 190 ? 21.296 -24.897 -32.120 1.00 85.00 190 ILE A O 1
ATOM 1529 N N . ALA A 1 191 ? 22.242 -23.630 -33.707 1.00 85.56 191 ALA A N 1
ATOM 1530 C CA . ALA A 1 191 ? 23.616 -23.800 -33.235 1.00 85.56 191 ALA A CA 1
ATOM 1531 C C . ALA A 1 191 ? 23.927 -22.897 -32.036 1.00 85.56 191 ALA A C 1
ATOM 1533 O O . ALA A 1 191 ? 24.687 -23.287 -31.147 1.00 85.56 191 ALA A O 1
ATOM 1534 N N . SER A 1 192 ? 23.375 -21.681 -32.041 1.00 87.31 192 SER A N 1
ATOM 1535 C CA . SER A 1 192 ? 23.543 -20.700 -30.972 1.00 87.31 192 SER A CA 1
ATOM 1536 C C . SER A 1 192 ? 22.374 -19.713 -30.946 1.00 87.31 192 SER A C 1
ATOM 1538 O O . SER A 1 192 ? 21.889 -19.278 -31.996 1.00 87.31 192 SER A O 1
ATOM 1540 N N . LYS A 1 193 ? 21.935 -19.354 -29.736 1.00 89.12 193 LYS A N 1
ATOM 1541 C CA . LYS A 1 193 ? 20.947 -18.304 -29.464 1.00 89.12 193 LYS A CA 1
ATOM 1542 C C . LYS A 1 193 ? 21.584 -17.281 -28.526 1.00 89.12 193 LYS A C 1
ATOM 1544 O O . LYS A 1 193 ? 21.965 -17.628 -27.413 1.00 89.12 193 LYS A O 1
ATOM 1549 N N . ILE A 1 194 ? 21.686 -16.025 -28.963 1.00 89.69 194 ILE A N 1
ATOM 1550 C CA . ILE A 1 194 ? 22.183 -14.919 -28.131 1.00 89.69 194 ILE A CA 1
ATOM 1551 C C . ILE A 1 194 ? 21.003 -14.040 -27.724 1.00 89.69 194 ILE A C 1
ATOM 1553 O O . ILE A 1 194 ? 20.346 -13.434 -28.569 1.00 89.69 194 ILE A O 1
ATOM 1557 N N . HIS A 1 195 ? 20.749 -13.946 -26.424 1.00 89.88 195 HIS A N 1
ATOM 1558 C CA . HIS A 1 195 ? 19.673 -13.127 -25.870 1.00 89.88 195 HIS A CA 1
ATOM 1559 C C . HIS A 1 195 ? 20.065 -11.655 -25.759 1.00 89.88 195 HIS A C 1
ATOM 1561 O O . HIS A 1 195 ? 21.207 -11.355 -25.434 1.00 89.88 195 HIS A O 1
ATOM 1567 N N . SER A 1 196 ? 19.123 -10.725 -25.931 1.00 90.19 196 SER A N 1
ATOM 1568 C CA . SER A 1 196 ? 19.333 -9.330 -25.521 1.00 90.19 196 SER A CA 1
ATOM 1569 C C . SER A 1 196 ? 19.212 -9.187 -23.993 1.00 90.19 196 SER A C 1
ATOM 1571 O O . SER A 1 196 ? 18.114 -9.252 -23.441 1.00 90.19 196 SER A O 1
ATOM 1573 N N . GLU A 1 197 ? 20.338 -8.987 -23.299 1.00 87.12 197 GLU A N 1
ATOM 1574 C CA . GLU A 1 197 ? 20.424 -8.868 -21.825 1.00 87.12 197 GLU A CA 1
ATOM 1575 C C . GLU A 1 197 ? 19.545 -7.745 -21.269 1.00 87.12 197 GLU A C 1
ATOM 1577 O O . GLU A 1 197 ? 18.766 -7.925 -20.327 1.00 87.12 197 GLU A O 1
ATOM 1582 N N . PHE A 1 198 ? 19.616 -6.592 -21.930 1.00 91.38 198 PHE A N 1
ATOM 1583 C CA . PHE A 1 198 ? 18.871 -5.390 -21.586 1.00 91.38 198 PHE A CA 1
ATOM 1584 C C . PHE A 1 198 ? 17.426 -5.426 -22.102 1.00 91.38 198 PHE A C 1
ATOM 1586 O O . PHE A 1 198 ? 16.722 -4.430 -21.974 1.00 91.38 198 PHE A O 1
ATOM 1593 N N . LYS A 1 199 ? 16.949 -6.553 -22.656 1.00 93.06 199 LYS A N 1
ATOM 1594 C CA . LYS A 1 199 ? 15.578 -6.690 -23.185 1.00 93.06 199 LYS A CA 1
ATOM 1595 C C . LYS A 1 199 ? 15.249 -5.583 -24.199 1.00 93.06 199 LYS A C 1
ATOM 1597 O O . LYS A 1 199 ? 14.162 -5.011 -24.195 1.00 93.06 199 LYS A O 1
ATOM 1602 N N . GLU A 1 200 ? 16.230 -5.251 -25.033 1.00 91.75 200 GLU A N 1
ATOM 1603 C CA . GLU A 1 200 ? 16.167 -4.094 -25.923 1.00 91.75 200 GLU A CA 1
ATOM 1604 C C . GLU A 1 200 ? 14.990 -4.208 -26.886 1.00 91.75 200 GLU A C 1
ATOM 1606 O O . GLU A 1 200 ? 14.689 -5.287 -27.407 1.00 91.75 200 GLU A O 1
ATOM 1611 N N . ASN A 1 201 ? 14.319 -3.081 -27.105 1.00 93.06 201 ASN A N 1
ATOM 1612 C CA . ASN A 1 201 ? 13.164 -3.035 -27.982 1.00 93.06 201 ASN A CA 1
ATOM 1613 C C . ASN A 1 201 ? 13.605 -3.360 -29.426 1.00 93.06 201 ASN A C 1
ATOM 1615 O O . ASN A 1 201 ? 14.527 -2.703 -29.923 1.00 93.06 201 ASN A O 1
ATOM 1619 N N . PRO A 1 202 ? 12.968 -4.324 -30.123 1.00 94.50 202 PRO A N 1
ATOM 1620 C CA . PRO A 1 202 ? 13.346 -4.686 -31.489 1.00 94.50 202 PRO A CA 1
ATOM 1621 C C . PRO A 1 202 ? 13.337 -3.506 -32.469 1.00 94.50 202 PRO A C 1
ATOM 1623 O O . PRO A 1 202 ? 14.047 -3.544 -33.470 1.00 94.50 202 PRO A O 1
ATOM 1626 N N . ILE A 1 203 ? 12.607 -2.425 -32.175 1.00 93.62 203 ILE A N 1
ATOM 1627 C CA . ILE A 1 203 ? 12.608 -1.212 -33.000 1.00 93.62 203 ILE A CA 1
ATOM 1628 C C . ILE A 1 203 ? 14.000 -0.596 -33.197 1.00 93.62 203 ILE A C 1
ATOM 1630 O O . ILE A 1 203 ? 14.261 0.036 -34.219 1.00 93.62 203 ILE A O 1
ATOM 1634 N N . PHE A 1 204 ? 14.914 -0.805 -32.247 1.00 93.56 204 PHE A N 1
ATOM 1635 C CA . PHE A 1 204 ? 16.284 -0.304 -32.318 1.00 93.56 204 PHE A CA 1
ATOM 1636 C C . PHE A 1 204 ? 17.137 -0.999 -33.388 1.00 93.56 204 PHE A C 1
ATOM 1638 O O . PHE A 1 204 ? 18.218 -0.514 -33.706 1.00 93.56 204 PHE A O 1
ATOM 1645 N N . LEU A 1 205 ? 16.644 -2.091 -33.984 1.00 93.44 205 LEU A N 1
ATOM 1646 C CA . LEU A 1 205 ? 17.265 -2.745 -35.138 1.00 93.44 205 LEU A CA 1
ATOM 1647 C C . LEU A 1 205 ? 17.034 -1.970 -36.448 1.00 93.44 205 LEU A C 1
ATOM 1649 O O . LEU A 1 205 ? 17.725 -2.224 -37.433 1.00 93.44 205 LEU A O 1
ATOM 1653 N N . ILE A 1 206 ? 16.080 -1.030 -36.469 1.00 92.31 206 ILE A N 1
ATOM 1654 C CA . ILE A 1 206 ? 15.872 -0.118 -37.596 1.00 92.31 206 ILE A CA 1
ATOM 1655 C C . ILE A 1 206 ? 16.857 1.054 -37.446 1.00 92.31 206 ILE A C 1
ATOM 1657 O O . ILE A 1 206 ? 16.775 1.791 -36.458 1.00 92.31 206 ILE A O 1
ATOM 1661 N N . PRO A 1 207 ? 17.780 1.265 -38.400 1.00 90.19 207 PRO A N 1
ATOM 1662 C CA . PRO A 1 207 ? 18.759 2.342 -38.304 1.00 90.19 207 PRO A CA 1
ATOM 1663 C C . PRO A 1 207 ? 18.122 3.732 -38.465 1.00 90.19 207 PRO A C 1
ATOM 1665 O O . PRO A 1 207 ? 17.039 3.903 -39.032 1.00 90.19 207 PRO A O 1
ATOM 1668 N N . MET A 1 208 ? 18.827 4.753 -37.973 1.00 90.12 208 MET A N 1
ATOM 1669 C CA . MET A 1 208 ? 18.533 6.155 -38.287 1.00 90.12 208 MET A CA 1
ATOM 1670 C C . MET A 1 208 ? 19.112 6.516 -39.665 1.00 90.12 208 MET A C 1
ATOM 1672 O O . MET A 1 208 ? 20.203 6.042 -39.987 1.00 90.12 208 MET A O 1
ATOM 1676 N N . PRO A 1 209 ? 18.455 7.386 -40.459 1.00 92.06 209 PRO A N 1
ATOM 1677 C CA . PRO A 1 209 ? 17.233 8.146 -40.154 1.00 92.06 209 PRO A CA 1
ATOM 1678 C C . PRO A 1 209 ? 15.914 7.405 -40.458 1.00 92.06 209 PRO A C 1
ATOM 1680 O O . PRO A 1 209 ? 14.839 7.936 -40.189 1.00 92.06 209 PRO A O 1
ATOM 1683 N N . GLN A 1 210 ? 15.960 6.186 -41.007 1.00 92.31 210 GLN A N 1
ATOM 1684 C CA . GLN A 1 210 ? 14.773 5.465 -41.490 1.00 92.31 210 GLN A CA 1
ATOM 1685 C C . GLN A 1 210 ? 13.757 5.199 -40.377 1.00 92.31 210 GLN A C 1
ATOM 1687 O O . GLN A 1 210 ? 12.559 5.375 -40.584 1.00 92.31 210 GLN A O 1
ATOM 1692 N N . ARG A 1 211 ? 14.233 4.815 -39.188 1.00 93.06 211 ARG A N 1
ATOM 1693 C CA . ARG A 1 211 ? 13.397 4.602 -38.000 1.00 93.06 211 ARG A CA 1
ATOM 1694 C C . ARG A 1 211 ? 12.518 5.811 -37.685 1.00 93.06 211 ARG A C 1
ATOM 1696 O O . ARG A 1 211 ? 11.336 5.636 -37.416 1.00 93.06 211 ARG A O 1
ATOM 1703 N N . GLU A 1 212 ? 13.084 7.016 -37.741 1.00 93.38 212 GLU A N 1
ATOM 1704 C CA . GLU A 1 212 ? 12.346 8.253 -37.476 1.00 93.38 212 GLU A CA 1
ATOM 1705 C C . GLU A 1 212 ? 11.248 8.474 -38.519 1.00 93.38 212 GLU A C 1
ATOM 1707 O O . GLU A 1 212 ? 10.086 8.661 -38.164 1.00 93.38 212 GLU A O 1
ATOM 1712 N N . ALA A 1 213 ? 11.607 8.391 -39.803 1.00 94.00 213 ALA A N 1
ATOM 1713 C CA . ALA A 1 213 ? 10.678 8.614 -40.906 1.00 94.00 213 ALA A CA 1
ATOM 1714 C C . ALA A 1 213 ? 9.491 7.635 -40.871 1.00 94.00 213 ALA A C 1
ATOM 1716 O O . ALA A 1 213 ? 8.336 8.045 -40.981 1.00 94.00 213 ALA A O 1
ATOM 1717 N N . TYR A 1 214 ? 9.758 6.340 -40.666 1.00 93.69 214 TYR A N 1
ATOM 1718 C CA . TYR A 1 214 ? 8.698 5.333 -40.605 1.00 93.69 214 TYR A CA 1
ATOM 1719 C C . TYR A 1 214 ? 7.806 5.490 -39.377 1.00 93.69 214 TYR A C 1
ATOM 1721 O O . TYR A 1 214 ? 6.590 5.362 -39.498 1.00 93.69 214 TYR A O 1
ATOM 1729 N N . LEU A 1 215 ? 8.373 5.820 -38.215 1.00 93.50 215 LEU A N 1
ATOM 1730 C CA . LEU A 1 215 ? 7.574 6.038 -37.013 1.00 93.50 215 LEU A CA 1
ATOM 1731 C C . LEU A 1 215 ? 6.655 7.245 -37.120 1.00 93.50 215 LEU A C 1
ATOM 1733 O O . LEU A 1 215 ? 5.502 7.137 -36.711 1.00 93.50 215 LEU A O 1
ATOM 1737 N N . ARG A 1 216 ? 7.128 8.361 -37.695 1.00 94.69 216 ARG A N 1
ATOM 1738 C CA . ARG A 1 216 ? 6.267 9.526 -37.960 1.00 94.69 216 ARG A CA 1
ATOM 1739 C C . ARG A 1 216 ? 5.075 9.124 -38.813 1.00 94.69 216 ARG A C 1
ATOM 1741 O O . ARG A 1 216 ? 3.941 9.385 -38.435 1.00 94.69 216 ARG A O 1
ATOM 1748 N N . LYS A 1 217 ? 5.326 8.394 -39.898 1.00 94.56 217 LYS A N 1
ATOM 1749 C CA . LYS A 1 217 ? 4.278 7.885 -40.783 1.00 94.56 217 LYS A CA 1
ATOM 1750 C C . LYS A 1 217 ? 3.290 6.951 -40.075 1.00 94.56 217 LYS A C 1
ATOM 1752 O O . LYS A 1 217 ? 2.082 7.070 -40.273 1.00 94.56 217 LYS A O 1
ATOM 1757 N N . TRP A 1 218 ? 3.774 5.996 -39.279 1.00 94.44 218 TRP A N 1
ATOM 1758 C CA . TRP A 1 218 ? 2.907 5.028 -38.599 1.00 94.44 218 TRP A CA 1
ATOM 1759 C C . TRP A 1 218 ? 2.070 5.677 -37.494 1.00 94.44 218 TRP A C 1
ATOM 1761 O O . TRP A 1 218 ? 0.871 5.424 -37.421 1.00 94.44 218 TRP A O 1
ATOM 1771 N N . LEU A 1 219 ? 2.665 6.555 -36.684 1.00 93.81 219 LEU A N 1
ATOM 1772 C CA . LEU A 1 219 ? 1.949 7.283 -35.633 1.00 93.81 219 LEU A CA 1
ATOM 1773 C C . LEU A 1 219 ? 0.958 8.300 -36.208 1.00 93.81 219 LEU A C 1
ATOM 1775 O O . LEU A 1 219 ? -0.149 8.398 -35.695 1.00 93.81 219 LEU A O 1
ATOM 1779 N N . ALA A 1 220 ? 1.305 8.995 -37.298 1.00 94.06 220 ALA A N 1
ATOM 1780 C CA . ALA A 1 220 ? 0.381 9.879 -38.016 1.00 94.06 220 ALA A CA 1
ATOM 1781 C C . ALA A 1 220 ? -0.881 9.127 -38.452 1.00 94.06 220 ALA A C 1
ATOM 1783 O O . ALA A 1 220 ? -1.997 9.612 -38.280 1.00 94.06 220 ALA A O 1
ATOM 1784 N N . LYS A 1 221 ? -0.699 7.905 -38.970 1.00 93.69 221 LYS A N 1
ATOM 1785 C CA . LYS A 1 221 ? -1.801 7.029 -39.369 1.00 93.69 221 LYS A CA 1
ATOM 1786 C C . LYS A 1 221 ? -2.638 6.557 -38.175 1.00 93.69 221 LYS A C 1
ATOM 1788 O O . LYS A 1 221 ? -3.854 6.519 -38.297 1.00 93.69 221 LYS A O 1
ATOM 1793 N N . GLU A 1 222 ? -2.011 6.184 -37.058 1.00 93.19 222 GLU A N 1
ATOM 1794 C CA . GLU A 1 222 ? -2.716 5.735 -35.843 1.00 93.19 222 GLU A CA 1
ATOM 1795 C C . GLU A 1 222 ? -3.512 6.870 -35.179 1.00 93.19 222 GLU A C 1
ATOM 1797 O O . GLU A 1 222 ? -4.618 6.647 -34.699 1.00 93.19 222 GLU A O 1
ATOM 1802 N N . GLN A 1 223 ? -2.959 8.084 -35.164 1.00 91.25 223 GLN A N 1
ATOM 1803 C CA . GLN A 1 223 ? -3.552 9.260 -34.517 1.00 91.25 223 GLN A CA 1
ATOM 1804 C C . GLN A 1 223 ? -4.459 10.081 -35.447 1.00 91.25 223 GLN A C 1
ATOM 1806 O O . GLN A 1 223 ? -5.065 11.048 -34.995 1.00 91.25 223 GLN A O 1
ATOM 1811 N N . GLU A 1 224 ? -4.542 9.720 -36.732 1.00 92.19 224 GLU A N 1
ATOM 1812 C CA . GLU A 1 224 ? -5.280 10.452 -37.773 1.00 92.19 224 GLU A CA 1
ATOM 1813 C C . GLU A 1 224 ? -4.846 11.928 -37.924 1.00 92.19 224 GLU A C 1
ATOM 1815 O O . GLU A 1 224 ? -5.659 12.816 -38.188 1.00 92.19 224 GLU A O 1
ATOM 1820 N N . ILE A 1 225 ? -3.542 12.200 -37.789 1.00 93.94 225 ILE A N 1
ATOM 1821 C CA . ILE A 1 225 ? -2.941 13.542 -37.921 1.00 93.94 225 ILE A CA 1
ATOM 1822 C C . ILE A 1 225 ? -1.916 13.608 -39.063 1.00 93.94 225 ILE A C 1
ATOM 1824 O O . ILE A 1 225 ? -1.535 12.593 -39.641 1.00 93.94 225 ILE A O 1
ATOM 1828 N N . SER A 1 226 ? -1.452 14.817 -39.402 1.00 91.38 226 SER A N 1
ATOM 1829 C CA . SER A 1 226 ? -0.360 14.996 -40.376 1.00 91.38 226 SER A CA 1
ATOM 1830 C C . SER A 1 226 ? 0.990 14.552 -39.796 1.00 91.38 226 SER A C 1
ATOM 1832 O O . SER A 1 226 ? 1.241 14.749 -38.608 1.00 91.38 226 SER A O 1
ATOM 1834 N N . GLU A 1 227 ? 1.899 14.038 -40.634 1.00 91.62 227 GLU A N 1
ATOM 1835 C CA . GLU A 1 227 ? 3.245 13.594 -40.219 1.00 91.62 227 GLU A CA 1
ATOM 1836 C C . GLU A 1 227 ? 4.058 14.703 -39.522 1.00 91.62 227 GLU A C 1
ATOM 1838 O O . GLU A 1 227 ? 4.812 14.423 -38.588 1.00 91.62 227 GLU A O 1
ATOM 1843 N N . ASP A 1 228 ? 3.851 15.964 -39.914 1.00 89.00 228 ASP A N 1
ATOM 1844 C CA . ASP A 1 228 ? 4.522 17.135 -39.328 1.00 89.00 228 ASP A CA 1
ATOM 1845 C C . ASP A 1 228 ? 4.062 17.450 -37.895 1.00 89.00 228 ASP A C 1
ATOM 1847 O O . ASP A 1 228 ? 4.757 18.144 -37.155 1.00 89.00 228 ASP A O 1
ATOM 1851 N N . GLN A 1 229 ? 2.881 16.964 -37.505 1.00 90.06 229 GLN A N 1
ATOM 1852 C CA . GLN A 1 229 ? 2.300 17.177 -36.176 1.00 90.06 229 GLN A CA 1
ATOM 1853 C C . GLN A 1 229 ? 2.651 16.050 -35.199 1.00 90.06 229 GLN A C 1
ATOM 1855 O O . GLN A 1 229 ? 2.351 16.157 -34.013 1.00 90.06 229 GLN A O 1
ATOM 1860 N N . VAL A 1 230 ? 3.284 14.973 -35.677 1.00 89.44 230 VAL A N 1
ATOM 1861 C CA . VAL A 1 230 ? 3.658 13.838 -34.834 1.00 89.44 230 VAL A CA 1
ATOM 1862 C C . VAL A 1 230 ? 4.843 14.203 -33.950 1.00 89.44 230 VAL A C 1
ATOM 1864 O O . VAL A 1 230 ? 5.956 14.460 -34.424 1.00 89.44 230 VAL A O 1
ATOM 1867 N N . GLU A 1 231 ? 4.631 14.125 -32.643 1.00 87.44 231 GLU A N 1
ATOM 1868 C CA . GLU A 1 231 ? 5.702 14.186 -31.657 1.00 87.44 231 GLU A CA 1
ATOM 1869 C C . GLU A 1 231 ? 6.243 12.780 -31.385 1.00 87.44 231 GLU A C 1
ATOM 1871 O O . GLU A 1 231 ? 5.528 11.885 -30.932 1.00 87.44 231 GLU A O 1
ATOM 1876 N N . LEU A 1 232 ? 7.530 12.572 -31.678 1.00 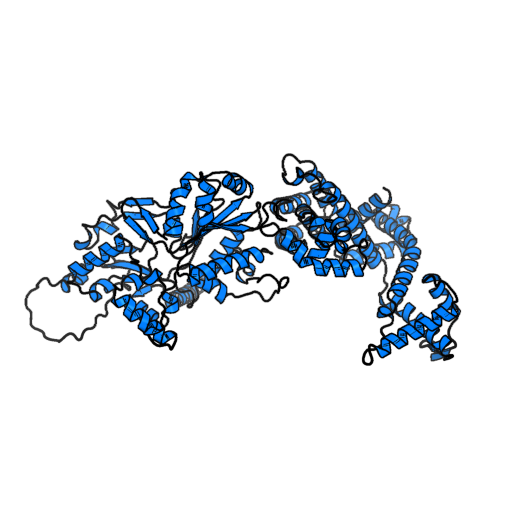88.06 232 LEU A N 1
ATOM 1877 C CA . LEU A 1 232 ? 8.202 11.318 -31.363 1.00 88.06 232 LEU A CA 1
ATOM 1878 C C . LEU A 1 232 ? 8.758 11.350 -29.938 1.00 88.06 232 LEU A C 1
ATOM 1880 O O . LEU A 1 232 ? 9.430 12.320 -29.574 1.00 88.06 232 LEU A O 1
ATOM 1884 N N . PRO A 1 233 ? 8.580 10.270 -29.158 1.00 87.12 233 PRO A N 1
ATOM 1885 C CA . PRO A 1 233 ? 9.200 10.166 -27.849 1.00 87.12 233 PRO A CA 1
ATOM 1886 C C . PRO A 1 233 ? 10.736 10.290 -27.932 1.00 87.12 233 PRO A C 1
ATOM 1888 O O . PRO A 1 233 ? 11.361 9.565 -28.718 1.00 87.12 233 PRO A O 1
ATOM 1891 N N . PRO A 1 234 ? 11.375 11.147 -27.109 1.00 85.69 234 PRO A N 1
ATOM 1892 C CA . PRO A 1 234 ? 12.818 11.391 -27.178 1.00 85.69 234 PRO A CA 1
ATOM 1893 C C . PRO A 1 234 ? 13.679 10.130 -27.044 1.00 85.69 234 PRO A C 1
ATOM 1895 O O . PRO A 1 234 ? 14.710 10.014 -27.708 1.00 85.69 234 PRO A O 1
ATOM 1898 N N . HIS A 1 235 ? 13.257 9.153 -26.230 1.00 85.94 235 HIS A N 1
ATOM 1899 C CA . HIS A 1 235 ? 14.012 7.914 -26.001 1.00 85.94 235 HIS A CA 1
ATOM 1900 C C . HIS A 1 235 ? 14.167 7.060 -27.263 1.00 85.94 235 HIS A C 1
ATOM 1902 O O . HIS A 1 235 ? 15.156 6.342 -27.397 1.00 85.94 235 HIS A O 1
ATOM 1908 N N . ILE A 1 236 ? 13.227 7.152 -28.207 1.00 87.50 236 ILE A N 1
ATOM 1909 C CA . ILE A 1 236 ? 13.304 6.422 -29.475 1.00 87.50 236 ILE A CA 1
ATOM 1910 C C . ILE A 1 236 ? 14.335 7.041 -30.412 1.00 87.50 236 ILE A C 1
ATOM 1912 O O . ILE A 1 236 ? 14.883 6.335 -31.248 1.00 87.50 236 ILE A O 1
ATOM 1916 N N . LEU A 1 237 ? 14.653 8.327 -30.274 1.00 84.94 237 LEU A N 1
ATOM 1917 C CA . LEU A 1 237 ? 15.643 8.988 -31.127 1.00 84.94 237 LEU A CA 1
ATOM 1918 C C . LEU A 1 237 ? 17.085 8.650 -30.721 1.00 84.94 237 LEU A C 1
ATOM 1920 O O . LEU A 1 237 ? 17.999 8.764 -31.538 1.00 84.94 237 LEU A O 1
ATOM 1924 N N . LEU A 1 238 ? 17.293 8.163 -29.497 1.00 81.31 238 LEU A N 1
ATOM 1925 C CA . LEU A 1 238 ? 18.605 7.753 -29.003 1.00 81.31 238 LEU A CA 1
ATOM 1926 C C . LEU A 1 238 ? 19.107 6.463 -29.694 1.00 81.31 238 LEU A C 1
ATOM 1928 O O . LEU A 1 238 ? 18.307 5.674 -30.228 1.00 81.31 238 LEU A O 1
ATOM 1932 N N . PRO A 1 239 ? 20.434 6.214 -29.700 1.00 75.38 239 PRO A N 1
ATOM 1933 C CA . PRO A 1 239 ? 20.982 4.905 -30.044 1.00 75.38 239 PRO A CA 1
ATOM 1934 C C . PRO A 1 239 ? 20.506 3.910 -28.986 1.00 75.38 239 PRO A C 1
ATOM 1936 O O . PRO A 1 239 ? 20.811 4.097 -27.817 1.00 75.38 239 PRO A O 1
ATOM 1939 N N . GLY A 1 240 ? 19.731 2.890 -29.347 1.00 77.19 240 GLY A N 1
ATOM 1940 C CA . GLY A 1 240 ? 19.126 1.992 -28.351 1.00 77.19 240 GLY A CA 1
ATOM 1941 C C . GLY A 1 240 ? 19.644 0.562 -28.359 1.00 77.19 240 GLY A C 1
ATOM 1942 O O . GLY A 1 240 ? 19.037 -0.274 -27.703 1.00 77.19 240 GLY A O 1
ATOM 1943 N N . LEU A 1 241 ? 20.719 0.283 -29.104 1.00 89.88 241 LEU A N 1
ATOM 1944 C CA . LEU A 1 241 ? 21.415 -1.000 -29.058 1.00 89.88 241 LEU A CA 1
ATOM 1945 C C . LEU A 1 241 ? 22.648 -0.916 -28.158 1.00 89.88 241 LEU A C 1
ATOM 1947 O O . LEU A 1 241 ? 23.467 -0.001 -28.249 1.00 89.88 241 LEU A O 1
ATOM 1951 N N . SER A 1 242 ? 22.805 -1.933 -27.327 1.00 89.94 242 SER A N 1
ATOM 1952 C CA . SER A 1 242 ? 23.963 -2.190 -26.499 1.00 89.94 242 SER A CA 1
ATOM 1953 C C . SER A 1 242 ? 25.154 -2.472 -27.399 1.00 89.94 242 SER A C 1
ATOM 1955 O O . SER A 1 242 ? 25.009 -3.010 -28.501 1.00 89.94 242 SER A O 1
ATOM 1957 N N . LYS A 1 243 ? 26.363 -2.171 -26.914 1.00 90.12 243 LYS A N 1
ATOM 1958 C CA . LYS A 1 243 ? 27.605 -2.387 -27.672 1.00 90.12 243 LYS A CA 1
ATOM 1959 C C . LYS A 1 243 ? 27.669 -3.785 -28.295 1.00 90.12 243 LYS A C 1
ATOM 1961 O O . LYS A 1 243 ? 28.066 -3.926 -29.444 1.00 90.12 243 LYS A O 1
ATOM 1966 N N . ARG A 1 244 ? 27.246 -4.818 -27.560 1.00 89.38 244 ARG A N 1
ATOM 1967 C CA . ARG A 1 244 ? 27.238 -6.197 -28.057 1.00 89.38 244 ARG A CA 1
ATOM 1968 C C . ARG A 1 244 ? 26.287 -6.383 -29.241 1.00 89.38 244 ARG A C 1
ATOM 1970 O O . ARG A 1 244 ? 26.705 -6.917 -30.262 1.00 89.38 244 ARG A O 1
ATOM 1977 N N . ASN A 1 245 ? 25.033 -5.951 -29.120 1.00 91.94 245 ASN A N 1
ATOM 1978 C CA . ASN A 1 245 ? 24.051 -6.108 -30.194 1.00 91.94 245 ASN A CA 1
ATOM 1979 C C . ASN A 1 245 ? 24.374 -5.229 -31.406 1.00 91.94 245 ASN A C 1
ATOM 1981 O O . ASN A 1 245 ? 24.185 -5.671 -32.537 1.00 91.94 245 ASN A O 1
ATOM 1985 N N . GLN A 1 246 ? 24.941 -4.044 -31.176 1.00 91.81 246 GLN A N 1
ATOM 1986 C CA . GLN A 1 246 ? 25.462 -3.177 -32.229 1.00 91.81 246 GLN A CA 1
ATOM 1987 C C . GLN A 1 246 ? 26.599 -3.858 -33.008 1.00 91.81 246 GLN A C 1
ATOM 1989 O O . GLN A 1 246 ? 26.548 -3.919 -34.232 1.00 91.81 246 GLN A O 1
ATOM 1994 N N . LEU A 1 247 ? 27.584 -4.446 -32.317 1.00 91.19 247 LEU A N 1
ATOM 1995 C CA . LEU A 1 247 ? 28.688 -5.159 -32.968 1.00 91.19 247 LEU A CA 1
ATOM 1996 C C . LEU A 1 247 ? 28.199 -6.377 -33.761 1.00 91.19 247 LEU A C 1
ATOM 1998 O O . LEU A 1 247 ? 28.697 -6.612 -34.859 1.00 91.19 247 LEU A O 1
ATOM 2002 N N . ILE A 1 248 ? 27.226 -7.137 -33.244 1.00 92.06 248 ILE A N 1
ATOM 2003 C CA . ILE A 1 248 ? 26.620 -8.247 -33.996 1.00 92.06 248 ILE A CA 1
ATOM 2004 C C . ILE A 1 248 ? 25.964 -7.717 -35.279 1.00 92.06 248 ILE A C 1
ATOM 2006 O O . ILE A 1 248 ? 26.235 -8.245 -36.357 1.00 92.06 248 ILE A O 1
ATOM 2010 N N . MET A 1 249 ? 25.155 -6.658 -35.178 1.00 92.38 249 MET A N 1
ATOM 2011 C CA . MET A 1 249 ? 24.481 -6.037 -36.321 1.00 92.38 249 MET A CA 1
ATOM 2012 C C . MET A 1 249 ? 25.480 -5.561 -37.386 1.00 92.38 249 MET A C 1
ATOM 2014 O O . MET A 1 249 ? 25.339 -5.910 -38.554 1.00 92.38 249 MET A O 1
ATOM 2018 N N . GLU A 1 250 ? 26.513 -4.810 -36.996 1.00 91.88 250 GLU A N 1
ATOM 2019 C CA . GLU A 1 250 ? 27.522 -4.261 -37.914 1.00 91.88 250 GLU A CA 1
ATOM 2020 C C . GLU A 1 250 ? 28.333 -5.354 -38.619 1.00 91.88 250 GLU A C 1
ATOM 2022 O O . GLU A 1 250 ? 28.552 -5.289 -39.830 1.00 91.88 250 GLU A O 1
ATOM 2027 N N . ASN A 1 251 ? 28.749 -6.387 -37.882 1.00 91.62 251 ASN A N 1
ATOM 2028 C CA . ASN A 1 251 ? 29.511 -7.495 -38.452 1.00 91.62 251 ASN A CA 1
ATOM 2029 C C . ASN A 1 251 ? 28.659 -8.321 -39.427 1.00 91.62 251 ASN A C 1
ATOM 2031 O O . ASN A 1 251 ? 29.137 -8.669 -40.506 1.00 91.62 251 ASN A O 1
ATOM 2035 N N . LEU A 1 252 ? 27.392 -8.593 -39.094 1.00 91.06 252 LEU A N 1
ATOM 2036 C CA . LEU A 1 252 ? 26.476 -9.277 -40.011 1.00 91.06 252 LEU A CA 1
ATOM 2037 C C . LEU A 1 252 ? 26.161 -8.423 -41.246 1.00 91.06 252 LEU A C 1
ATOM 2039 O O . LEU A 1 252 ? 26.162 -8.956 -42.351 1.00 91.06 252 LEU A O 1
ATOM 2043 N N . LEU A 1 253 ? 25.943 -7.113 -41.090 1.00 91.25 253 LEU A N 1
ATOM 2044 C CA . LEU A 1 253 ? 25.745 -6.195 -42.220 1.00 91.25 253 LEU A CA 1
ATOM 2045 C C . LEU A 1 253 ? 26.947 -6.207 -43.166 1.00 91.25 253 LEU A C 1
ATOM 2047 O O . LEU A 1 253 ? 26.763 -6.315 -44.375 1.00 91.25 253 LEU A O 1
ATOM 2051 N N . SER A 1 254 ? 28.164 -6.144 -42.621 1.00 90.00 254 SER A N 1
ATOM 2052 C CA . SER A 1 254 ? 29.403 -6.222 -43.401 1.00 90.00 254 SER A CA 1
ATOM 2053 C C . SER A 1 254 ? 29.518 -7.549 -44.159 1.00 90.00 254 SER A C 1
ATOM 2055 O O . SER A 1 254 ? 29.825 -7.564 -45.346 1.00 90.00 254 SER A O 1
ATOM 2057 N N . ALA A 1 255 ? 29.191 -8.670 -43.509 1.00 87.94 255 ALA A N 1
ATOM 2058 C CA . ALA A 1 255 ? 29.236 -9.994 -44.132 1.00 87.94 255 ALA A CA 1
ATOM 2059 C C . ALA A 1 255 ? 28.166 -10.228 -45.211 1.00 87.94 255 ALA A C 1
ATOM 2061 O O . ALA A 1 255 ? 28.323 -11.125 -46.037 1.00 87.94 255 ALA A O 1
ATOM 2062 N N . TYR A 1 256 ? 27.078 -9.458 -45.190 1.00 86.62 256 TYR A N 1
ATOM 2063 C CA . TYR A 1 256 ? 25.990 -9.537 -46.164 1.00 86.62 256 TYR A CA 1
ATOM 2064 C C . TYR A 1 256 ? 25.986 -8.367 -47.158 1.00 86.62 256 TYR A C 1
ATOM 2066 O O . TYR A 1 256 ? 24.943 -8.092 -47.752 1.00 86.62 256 TYR A O 1
ATOM 2074 N N . ASP A 1 257 ? 27.118 -7.678 -47.336 1.00 88.25 257 ASP A N 1
ATOM 2075 C CA . ASP A 1 257 ? 27.277 -6.556 -48.273 1.00 88.25 257 ASP A CA 1
ATOM 2076 C C . ASP A 1 257 ? 26.223 -5.442 -48.080 1.00 88.25 257 ASP A C 1
ATOM 2078 O O . ASP A 1 257 ? 25.770 -4.802 -49.029 1.00 88.25 257 ASP A O 1
ATOM 2082 N N . GLY A 1 258 ? 25.803 -5.214 -46.830 1.00 87.38 258 GLY A N 1
ATOM 2083 C CA . GLY A 1 258 ? 24.813 -4.199 -46.459 1.00 87.38 258 GLY A CA 1
ATOM 2084 C C . GLY A 1 258 ? 23.345 -4.627 -46.577 1.00 87.38 258 GLY A C 1
ATOM 2085 O O . GLY A 1 258 ? 22.459 -3.806 -46.339 1.00 87.38 258 GLY A O 1
ATOM 2086 N N . ASP A 1 259 ? 23.048 -5.891 -46.895 1.00 89.06 259 ASP A N 1
ATOM 2087 C CA . ASP A 1 259 ? 21.672 -6.403 -46.954 1.00 89.06 259 ASP A CA 1
ATOM 2088 C C . ASP A 1 259 ? 21.080 -6.600 -45.543 1.00 89.06 259 ASP A C 1
ATOM 2090 O O . ASP A 1 259 ? 21.188 -7.662 -44.921 1.00 89.06 259 ASP A O 1
ATOM 2094 N N . LEU A 1 260 ? 20.407 -5.560 -45.041 1.00 88.69 260 LEU A N 1
ATOM 2095 C CA . LEU A 1 260 ? 19.704 -5.588 -43.756 1.00 88.69 260 LEU A CA 1
ATOM 2096 C C . LEU A 1 260 ? 18.619 -6.677 -43.712 1.00 88.69 260 LEU A C 1
ATOM 2098 O O . LEU A 1 260 ? 18.394 -7.274 -42.662 1.00 88.69 260 LEU A O 1
ATOM 2102 N N . GLY A 1 261 ? 17.976 -6.989 -44.840 1.00 89.06 261 GLY A N 1
ATOM 2103 C CA . GLY A 1 261 ? 16.963 -8.039 -44.918 1.00 89.06 261 GLY A CA 1
ATOM 2104 C C . GLY A 1 261 ? 17.533 -9.414 -44.567 1.00 89.06 261 GLY A C 1
ATOM 2105 O O . GLY A 1 261 ? 16.888 -10.174 -43.847 1.00 89.06 261 GLY A O 1
ATOM 2106 N N . LYS A 1 262 ? 18.760 -9.729 -45.006 1.00 88.12 262 LYS A N 1
ATOM 2107 C CA . LYS A 1 262 ? 19.474 -10.954 -44.595 1.00 88.12 262 LYS A CA 1
ATOM 2108 C C . LYS A 1 262 ? 19.846 -10.945 -43.116 1.00 88.12 262 LYS A C 1
ATOM 2110 O O . LYS A 1 262 ? 19.699 -11.975 -42.461 1.00 88.12 262 LYS A O 1
ATOM 2115 N N . VAL A 1 263 ? 20.268 -9.804 -42.573 1.00 90.56 263 VAL A N 1
ATOM 2116 C CA . VAL A 1 263 ? 20.598 -9.679 -41.143 1.00 90.56 263 VAL A CA 1
ATOM 2117 C C . VAL A 1 263 ? 19.364 -9.915 -40.272 1.00 90.56 263 VAL A C 1
ATOM 2119 O O . VAL A 1 263 ? 19.407 -10.715 -39.339 1.00 90.56 263 VAL A O 1
ATOM 2122 N N . LEU A 1 264 ? 18.236 -9.291 -40.617 1.00 92.38 264 LEU A N 1
ATOM 2123 C CA . LEU A 1 264 ? 16.983 -9.389 -39.864 1.00 92.38 264 LEU A CA 1
ATOM 2124 C C . LEU A 1 264 ? 16.377 -10.803 -39.866 1.00 92.38 264 LEU A C 1
ATOM 2126 O O . LEU A 1 264 ? 15.580 -11.119 -38.985 1.00 92.38 264 LEU A O 1
ATOM 2130 N N . ARG A 1 265 ? 16.789 -11.704 -4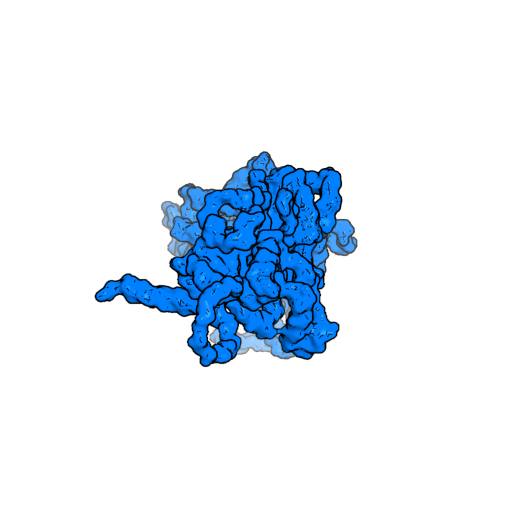0.772 1.00 91.38 265 ARG A N 1
ATOM 2131 C CA . ARG A 1 265 ? 16.404 -13.130 -40.700 1.00 91.38 265 ARG A CA 1
ATOM 2132 C C . ARG A 1 265 ? 16.929 -13.815 -39.445 1.00 91.38 265 ARG A C 1
ATOM 2134 O O . ARG A 1 265 ? 16.292 -14.755 -38.981 1.00 91.38 265 ARG A O 1
ATOM 2141 N N . HIS A 1 266 ? 18.050 -13.346 -38.894 1.00 91.75 266 HIS A N 1
ATOM 2142 C CA . HIS A 1 266 ? 18.618 -13.847 -37.641 1.00 91.75 266 HIS A CA 1
ATOM 2143 C C . HIS A 1 266 ? 17.875 -13.352 -36.399 1.00 91.75 266 HIS A C 1
ATOM 2145 O O . HIS A 1 266 ? 18.191 -13.789 -35.297 1.00 91.75 266 HIS A O 1
ATOM 2151 N N . VAL A 1 267 ? 16.911 -12.444 -36.542 1.00 95.06 267 VAL A N 1
ATOM 2152 C CA . VAL A 1 267 ? 16.215 -11.839 -35.409 1.00 95.06 267 VAL A CA 1
ATOM 2153 C C . VAL A 1 267 ? 14.972 -12.654 -35.074 1.00 95.06 267 VAL A C 1
ATOM 2155 O O . VAL A 1 267 ? 14.042 -12.761 -35.873 1.00 95.06 267 VAL A O 1
ATOM 2158 N N . GLN A 1 268 ? 14.950 -13.186 -33.856 1.00 93.81 268 GLN A N 1
ATOM 2159 C CA . GLN A 1 268 ? 13.761 -13.743 -33.224 1.00 93.81 268 GLN A CA 1
ATOM 2160 C C . GLN A 1 268 ? 13.238 -12.733 -32.211 1.00 93.81 268 GLN A C 1
ATOM 2162 O O . GLN A 1 268 ? 13.920 -12.424 -31.234 1.00 93.81 268 GLN A O 1
ATOM 2167 N N . VAL A 1 269 ? 12.034 -12.223 -32.432 1.00 95.12 269 VAL A N 1
ATOM 2168 C CA . VAL A 1 269 ? 11.351 -11.350 -31.480 1.00 95.12 269 VAL A CA 1
ATOM 2169 C C . VAL A 1 269 ? 10.588 -12.227 -30.493 1.00 95.12 269 VAL A C 1
ATOM 2171 O O . VAL A 1 269 ? 9.896 -13.160 -30.885 1.00 95.12 269 VAL A O 1
ATOM 2174 N N . GLU A 1 270 ? 10.749 -11.959 -29.203 1.00 93.38 270 GLU A N 1
ATOM 2175 C CA . GLU A 1 270 ? 10.178 -12.759 -28.125 1.00 93.38 270 GLU A CA 1
ATOM 2176 C C . GLU A 1 270 ? 9.379 -11.859 -27.183 1.00 93.38 270 GLU A C 1
ATOM 2178 O O . GLU A 1 270 ? 9.893 -10.848 -26.690 1.00 93.38 270 GLU A O 1
ATOM 2183 N N . ARG A 1 271 ? 8.120 -12.221 -26.932 1.00 93.31 271 ARG A N 1
ATOM 2184 C CA . ARG A 1 271 ? 7.292 -11.584 -25.909 1.00 93.31 271 ARG A CA 1
ATOM 2185 C C . ARG A 1 271 ? 7.809 -12.000 -24.541 1.00 93.31 271 ARG A C 1
ATOM 2187 O O . ARG A 1 271 ? 8.034 -13.184 -24.301 1.00 93.31 271 ARG A O 1
ATOM 2194 N N . PHE A 1 272 ? 7.970 -11.046 -23.635 1.00 93.25 272 PHE A N 1
ATOM 2195 C CA . PHE A 1 272 ? 8.290 -11.353 -22.244 1.00 93.25 272 PHE A CA 1
ATOM 2196 C C . PHE A 1 272 ? 7.198 -10.829 -21.316 1.00 93.25 272 PHE A C 1
ATOM 2198 O O . PHE A 1 272 ? 6.444 -9.928 -21.671 1.00 93.25 272 PHE A O 1
ATOM 2205 N N . PHE A 1 273 ? 7.124 -11.408 -20.122 1.00 94.19 273 PHE A N 1
ATOM 2206 C CA . PHE A 1 273 ? 6.161 -11.034 -19.092 1.00 94.19 273 PHE A CA 1
ATOM 2207 C C . PHE A 1 273 ? 6.924 -10.537 -17.872 1.00 94.19 273 PHE A C 1
ATOM 2209 O O . PHE A 1 273 ? 7.965 -11.105 -17.519 1.00 94.19 273 PHE A O 1
ATOM 2216 N N . PHE A 1 274 ? 6.430 -9.475 -17.238 1.00 96.06 274 PHE A N 1
ATOM 2217 C CA . PHE A 1 274 ? 7.073 -8.961 -16.032 1.00 96.06 274 PHE A CA 1
ATOM 2218 C C . PHE A 1 274 ? 6.986 -9.993 -14.912 1.00 96.06 274 PHE A C 1
ATOM 2220 O O . PHE A 1 274 ? 5.963 -10.645 -14.718 1.00 96.06 274 PHE A O 1
ATOM 2227 N N . SER A 1 275 ? 8.069 -10.161 -14.160 1.00 93.88 275 SER A N 1
ATOM 2228 C CA . SER A 1 275 ? 8.079 -11.083 -13.029 1.00 93.88 275 SER A CA 1
ATOM 2229 C C . SER A 1 275 ? 9.105 -10.664 -11.996 1.00 93.88 275 SER A C 1
ATOM 2231 O O . SER A 1 275 ? 10.298 -10.607 -12.293 1.00 93.88 275 SER A O 1
ATOM 2233 N N . LYS A 1 276 ? 8.646 -10.454 -10.757 1.00 92.19 276 LYS A N 1
ATOM 2234 C CA . LYS A 1 276 ? 9.531 -10.245 -9.606 1.00 92.19 276 LYS A CA 1
ATOM 2235 C C . LYS A 1 276 ? 10.292 -11.524 -9.249 1.00 92.19 276 LYS A C 1
ATOM 2237 O O . LYS A 1 276 ? 11.494 -11.477 -9.006 1.00 92.19 276 LYS A O 1
ATOM 2242 N N . GLN A 1 277 ? 9.617 -12.677 -9.276 1.00 90.50 277 GLN A N 1
ATOM 2243 C CA . GLN A 1 277 ? 10.216 -13.972 -8.933 1.00 90.50 277 GLN A CA 1
ATOM 2244 C C . GLN A 1 277 ? 11.338 -14.376 -9.900 1.00 90.50 277 GLN A C 1
ATOM 2246 O O . GLN A 1 277 ? 12.389 -14.833 -9.455 1.00 90.50 277 GLN A O 1
ATOM 2251 N N . TYR A 1 278 ? 11.129 -14.190 -11.208 1.00 91.25 278 TYR A N 1
ATOM 2252 C CA . TYR A 1 278 ? 12.115 -14.524 -12.247 1.00 91.25 278 TYR A CA 1
ATOM 2253 C C . TYR A 1 278 ? 12.998 -13.339 -12.657 1.00 91.25 278 TYR A C 1
ATOM 2255 O O . TYR A 1 278 ? 13.830 -13.481 -13.548 1.00 91.25 278 TYR A O 1
ATOM 2263 N N . ARG A 1 279 ? 12.817 -12.180 -12.012 1.00 93.00 279 ARG A N 1
ATOM 2264 C CA . ARG A 1 279 ? 13.567 -10.938 -12.243 1.00 93.00 279 ARG A CA 1
ATOM 2265 C C . ARG A 1 279 ? 13.577 -10.477 -13.702 1.00 93.00 279 ARG A C 1
ATOM 2267 O O . ARG A 1 279 ? 14.608 -10.134 -14.278 1.00 93.00 279 ARG A O 1
ATOM 2274 N N . VAL A 1 280 ? 12.399 -10.482 -14.318 1.00 94.44 280 VAL A N 1
ATOM 2275 C CA . VAL A 1 280 ? 12.200 -10.042 -15.702 1.00 94.44 280 VAL A CA 1
ATOM 2276 C C . VAL A 1 280 ? 11.505 -8.688 -15.684 1.00 94.44 280 VAL A C 1
ATOM 2278 O O . VAL A 1 280 ? 10.323 -8.607 -15.358 1.00 94.44 280 VAL A O 1
ATOM 2281 N N . GLY A 1 281 ? 12.251 -7.618 -15.976 1.00 94.69 281 GLY A N 1
ATOM 2282 C CA . GLY A 1 281 ? 11.741 -6.239 -15.980 1.00 94.69 281 GLY A CA 1
ATOM 2283 C C . GLY A 1 281 ? 11.335 -5.713 -14.596 1.00 94.69 281 GLY A C 1
ATOM 2284 O O . GLY A 1 281 ? 10.877 -4.585 -14.474 1.00 94.69 281 GLY A O 1
ATOM 2285 N N . VAL A 1 282 ? 11.504 -6.518 -13.546 1.00 96.31 282 VAL A N 1
ATOM 2286 C CA . VAL A 1 282 ? 11.292 -6.146 -12.148 1.00 96.31 282 VAL A CA 1
ATOM 2287 C C . VAL A 1 282 ? 12.488 -6.661 -11.362 1.00 96.31 282 VAL A C 1
ATOM 2289 O O . VAL A 1 282 ? 12.733 -7.865 -11.342 1.00 96.31 282 VAL A O 1
ATOM 2292 N N . GLY A 1 283 ? 13.240 -5.766 -10.729 1.00 93.75 283 GLY A N 1
ATOM 2293 C CA . GLY A 1 283 ? 14.389 -6.125 -9.896 1.00 93.75 283 GLY A CA 1
ATOM 2294 C C . GLY A 1 283 ? 14.280 -5.546 -8.492 1.00 93.75 283 GLY A C 1
ATOM 2295 O O . GLY A 1 283 ? 13.679 -4.492 -8.290 1.00 93.75 283 GLY A O 1
ATOM 2296 N N . THR A 1 284 ? 14.916 -6.209 -7.529 1.00 93.25 284 THR A N 1
ATOM 2297 C CA . THR A 1 284 ? 15.059 -5.701 -6.161 1.00 93.25 284 THR A CA 1
ATOM 2298 C C . THR A 1 284 ? 16.521 -5.776 -5.745 1.00 93.25 284 THR A C 1
ATOM 2300 O O . THR A 1 284 ? 17.162 -6.821 -5.859 1.00 93.25 284 THR A O 1
ATOM 2303 N N . VAL A 1 285 ? 17.045 -4.656 -5.261 1.00 91.69 285 VAL A N 1
ATOM 2304 C CA . VAL A 1 285 ? 18.353 -4.547 -4.624 1.00 91.69 285 VAL A CA 1
ATOM 2305 C C . VAL A 1 285 ? 18.133 -4.570 -3.124 1.00 91.69 285 VAL A C 1
ATOM 2307 O O . VAL A 1 285 ? 17.530 -3.660 -2.553 1.00 91.69 285 VAL A O 1
ATOM 2310 N N . GLU A 1 286 ? 18.622 -5.624 -2.490 1.00 89.00 286 GLU A N 1
ATOM 2311 C CA . GLU A 1 286 ? 18.530 -5.787 -1.046 1.00 89.00 286 GLU A CA 1
ATOM 2312 C C . GLU A 1 286 ? 19.603 -4.957 -0.309 1.00 89.00 286 GLU A C 1
ATOM 2314 O O . GLU A 1 286 ? 20.618 -4.572 -0.901 1.00 89.00 286 GLU A O 1
ATOM 2319 N N . PRO A 1 287 ? 19.440 -4.709 1.005 1.00 83.06 287 PRO A N 1
ATOM 2320 C CA . PRO A 1 287 ? 20.408 -3.960 1.809 1.00 83.06 287 PRO A CA 1
ATOM 2321 C C . PRO A 1 287 ? 21.809 -4.571 1.883 1.00 83.06 287 PRO A C 1
ATOM 2323 O O . PRO A 1 287 ? 22.740 -3.896 2.326 1.00 83.06 287 PRO A O 1
ATOM 2326 N N . GLN A 1 288 ? 21.982 -5.852 1.537 1.00 79.44 288 GLN A N 1
ATOM 2327 C CA . GLN A 1 288 ? 23.310 -6.457 1.542 1.00 79.44 288 GLN A CA 1
ATOM 2328 C C . GLN A 1 288 ? 24.182 -5.851 0.437 1.00 79.44 288 GLN A C 1
ATOM 2330 O O . GLN A 1 288 ? 23.708 -5.502 -0.644 1.00 79.44 288 GLN A O 1
ATOM 2335 N N . MET A 1 289 ? 25.486 -5.761 0.704 1.00 69.12 289 MET A N 1
ATOM 2336 C CA . MET A 1 289 ? 26.468 -5.322 -0.285 1.00 69.12 289 MET A CA 1
ATOM 2337 C C . MET A 1 289 ? 26.531 -6.349 -1.420 1.00 69.12 289 MET A C 1
ATOM 2339 O O . MET A 1 289 ? 27.222 -7.361 -1.323 1.00 69.12 289 MET A O 1
ATOM 2343 N N . SER A 1 290 ? 25.780 -6.085 -2.482 1.00 69.31 290 SER A N 1
ATOM 2344 C CA . SER A 1 290 ? 25.828 -6.804 -3.747 1.00 69.31 290 SER A CA 1
ATOM 2345 C C . SER A 1 290 ? 26.228 -5.833 -4.848 1.00 69.31 290 SER A C 1
ATOM 2347 O O . SER A 1 290 ? 26.048 -4.619 -4.731 1.00 69.31 290 SER A O 1
ATOM 2349 N N . ILE A 1 291 ? 26.861 -6.369 -5.885 1.00 78.38 291 ILE A N 1
ATOM 2350 C CA . ILE A 1 291 ? 27.237 -5.578 -7.046 1.00 78.38 291 ILE A CA 1
ATOM 2351 C C . ILE A 1 291 ? 25.988 -5.459 -7.917 1.00 78.38 291 ILE A C 1
ATOM 2353 O O . ILE A 1 291 ? 25.425 -6.465 -8.345 1.00 78.38 291 ILE A O 1
ATOM 2357 N N . ASP A 1 292 ? 25.555 -4.225 -8.154 1.00 84.31 292 ASP A N 1
ATOM 2358 C CA . ASP A 1 292 ? 24.265 -3.944 -8.790 1.00 84.31 292 ASP A CA 1
ATOM 2359 C C . ASP A 1 292 ? 24.287 -4.202 -10.318 1.00 84.31 292 ASP A C 1
ATOM 2361 O O . ASP A 1 292 ? 23.236 -4.386 -10.939 1.00 84.31 292 ASP A O 1
ATOM 2365 N N . ALA A 1 293 ? 25.489 -4.263 -10.910 1.00 87.31 293 ALA A N 1
ATOM 2366 C CA . ALA A 1 293 ? 25.754 -4.758 -12.260 1.00 87.31 293 ALA A CA 1
ATOM 2367 C C . ALA A 1 293 ? 27.174 -5.341 -12.381 1.00 87.31 293 ALA A C 1
ATOM 2369 O O . ALA A 1 293 ? 28.158 -4.703 -12.006 1.00 87.31 293 ALA A O 1
ATOM 2370 N N . LEU A 1 294 ? 27.278 -6.546 -12.933 1.00 86.81 294 LEU A N 1
ATOM 2371 C CA . LEU A 1 294 ? 28.507 -7.309 -13.117 1.00 86.81 294 LEU A CA 1
ATOM 2372 C C . LEU A 1 294 ? 28.723 -7.599 -14.595 1.00 86.81 294 LEU A C 1
ATOM 2374 O O . LEU A 1 294 ? 27.833 -8.127 -15.255 1.00 86.81 294 LEU A O 1
ATOM 2378 N N . GLU A 1 295 ? 29.925 -7.312 -15.085 1.00 88.44 295 GLU A N 1
ATOM 2379 C CA . GLU A 1 295 ? 30.357 -7.661 -16.435 1.00 88.44 295 GLU A CA 1
ATOM 2380 C C . GLU A 1 295 ? 31.348 -8.828 -16.380 1.00 88.44 295 GLU A C 1
ATOM 2382 O O . GLU A 1 295 ? 32.355 -8.773 -15.669 1.00 88.44 295 GLU A O 1
ATOM 2387 N N . LYS A 1 296 ? 31.070 -9.888 -17.140 1.00 87.44 296 LYS A N 1
ATOM 2388 C CA . LYS A 1 296 ? 31.916 -11.077 -17.245 1.00 87.44 296 LYS A CA 1
ATOM 2389 C C . LYS A 1 296 ? 32.259 -11.341 -18.704 1.00 87.44 296 LYS A C 1
ATOM 2391 O O . LYS A 1 296 ? 31.375 -11.517 -19.532 1.00 87.44 296 LYS A O 1
ATOM 2396 N N . GLN A 1 297 ? 33.546 -11.432 -19.026 1.00 84.69 297 GLN A N 1
ATOM 2397 C CA . GLN A 1 297 ? 33.966 -11.843 -20.365 1.00 84.69 297 GLN A CA 1
ATOM 2398 C C . GLN A 1 297 ? 33.677 -13.333 -20.587 1.00 84.69 297 GLN A C 1
ATOM 2400 O O . GLN A 1 297 ? 34.037 -14.182 -19.767 1.00 84.69 297 GLN A O 1
ATOM 2405 N N . LEU A 1 298 ? 33.052 -13.654 -21.715 1.00 79.31 298 LEU A N 1
ATOM 2406 C CA . LEU A 1 298 ? 32.777 -15.020 -22.131 1.00 79.31 298 LEU A CA 1
ATOM 2407 C C . LEU A 1 298 ? 33.946 -15.530 -22.984 1.00 79.31 298 LEU A C 1
ATOM 2409 O O . LEU A 1 298 ? 34.088 -15.159 -24.146 1.00 79.31 298 LEU A O 1
ATOM 2413 N N . THR A 1 299 ? 34.813 -16.359 -22.401 1.00 63.31 299 THR A N 1
ATOM 2414 C CA . THR A 1 299 ? 36.039 -16.842 -23.067 1.00 63.31 299 THR A CA 1
ATOM 2415 C C . THR A 1 299 ? 35.991 -18.307 -23.508 1.00 63.31 299 THR A C 1
ATOM 2417 O O . THR A 1 299 ? 36.788 -18.687 -24.357 1.00 63.31 299 THR A O 1
ATOM 2420 N N . MET A 1 300 ? 35.075 -19.128 -22.976 1.00 58.50 300 MET A N 1
ATOM 2421 C CA . MET A 1 300 ? 35.001 -20.580 -23.241 1.00 58.50 300 MET A CA 1
ATOM 2422 C C . MET A 1 300 ? 33.560 -21.127 -23.195 1.00 58.50 300 MET A C 1
ATOM 2424 O O . MET A 1 300 ? 33.296 -22.162 -22.584 1.00 58.50 300 MET A O 1
ATOM 2428 N N . ASP A 1 301 ? 32.601 -20.422 -23.798 1.00 64.81 301 ASP A N 1
ATOM 2429 C CA . ASP A 1 301 ? 31.220 -20.912 -23.890 1.00 64.81 301 ASP A CA 1
ATOM 2430 C C . ASP A 1 301 ? 31.006 -21.727 -25.181 1.00 64.81 301 ASP A C 1
ATOM 2432 O O . ASP A 1 301 ? 31.402 -21.306 -26.272 1.00 64.81 301 ASP A O 1
ATOM 2436 N N . ARG A 1 302 ? 30.341 -22.888 -25.072 1.00 63.06 302 ARG A N 1
ATOM 2437 C CA . ARG A 1 302 ? 29.931 -23.710 -26.227 1.00 63.06 302 ARG A CA 1
ATOM 2438 C C . ARG A 1 302 ? 29.057 -22.910 -27.193 1.00 63.06 302 ARG A C 1
ATOM 2440 O O . ARG A 1 302 ? 29.164 -23.103 -28.401 1.00 63.06 302 ARG A O 1
ATOM 2447 N N . ASN A 1 303 ? 28.257 -21.981 -26.669 1.00 66.25 303 ASN A N 1
ATOM 2448 C CA . ASN A 1 303 ? 27.407 -21.109 -27.478 1.00 66.25 303 ASN A CA 1
ATOM 2449 C C . ASN A 1 303 ? 28.207 -20.147 -28.368 1.00 66.25 303 ASN A C 1
ATOM 2451 O O . ASN A 1 303 ? 27.733 -19.792 -29.446 1.00 66.25 303 ASN A O 1
ATOM 2455 N N . ILE A 1 304 ? 29.415 -19.747 -27.952 1.00 71.88 304 ILE A N 1
ATOM 2456 C CA . ILE A 1 304 ? 30.295 -18.851 -28.722 1.00 71.88 304 ILE A CA 1
ATOM 2457 C C . ILE A 1 304 ? 31.080 -19.631 -29.775 1.00 71.88 304 ILE A C 1
ATOM 2459 O O . ILE A 1 304 ? 31.245 -19.151 -30.892 1.00 71.88 304 ILE A O 1
ATOM 2463 N N . ALA A 1 305 ? 31.510 -20.855 -29.454 1.00 72.56 305 ALA A N 1
ATOM 2464 C CA . ALA A 1 305 ? 32.244 -21.713 -30.387 1.00 72.56 305 ALA A CA 1
ATOM 2465 C C . ALA A 1 305 ? 31.439 -22.075 -31.653 1.00 72.56 305 ALA A C 1
ATOM 2467 O O . ALA A 1 305 ? 32.022 -22.379 -32.693 1.00 72.56 305 ALA A O 1
ATOM 2468 N N . ASN A 1 306 ? 30.108 -22.042 -31.558 1.00 78.50 306 ASN A N 1
ATOM 2469 C CA . ASN A 1 306 ? 29.186 -22.343 -32.652 1.00 78.50 306 ASN A CA 1
ATOM 2470 C C . ASN A 1 306 ? 28.742 -21.105 -33.451 1.00 78.50 306 ASN A C 1
ATOM 2472 O O . ASN A 1 306 ? 27.877 -21.225 -34.322 1.00 78.50 306 ASN A O 1
ATOM 2476 N N . LEU A 1 307 ? 29.282 -19.918 -33.160 1.00 82.19 307 LEU A N 1
ATOM 2477 C CA . LEU A 1 307 ? 28.920 -18.707 -33.889 1.00 82.19 307 LEU A CA 1
ATOM 2478 C C . LEU A 1 307 ? 29.495 -18.702 -35.317 1.00 82.19 307 LEU A C 1
ATOM 2480 O O . LEU A 1 307 ? 30.433 -19.434 -35.641 1.00 82.19 307 LEU A O 1
ATOM 2484 N N . PRO A 1 308 ? 28.935 -17.880 -36.220 1.00 81.00 308 PRO A N 1
ATOM 2485 C CA . PRO A 1 308 ? 29.548 -17.633 -37.516 1.00 81.00 308 PRO A CA 1
ATOM 2486 C C . PRO A 1 308 ? 30.973 -17.064 -37.368 1.00 81.00 308 PRO A C 1
ATOM 2488 O O . PRO A 1 308 ? 31.195 -16.227 -36.489 1.00 81.00 308 PRO A O 1
ATOM 2491 N N . PRO A 1 309 ? 31.917 -17.402 -38.273 1.00 80.69 309 PRO A N 1
ATOM 2492 C CA . PRO A 1 309 ? 33.298 -16.907 -38.217 1.00 80.69 309 PRO A CA 1
ATOM 2493 C C . PRO A 1 309 ? 33.424 -15.381 -38.143 1.00 80.69 309 PRO A C 1
ATOM 2495 O O . PRO A 1 309 ? 34.348 -14.865 -37.524 1.00 80.69 309 PRO A O 1
ATOM 2498 N N . VAL A 1 310 ? 32.466 -14.662 -38.732 1.00 83.44 310 VAL A N 1
ATOM 2499 C CA . VAL A 1 310 ? 32.386 -13.194 -38.718 1.00 83.44 310 VAL A CA 1
ATOM 2500 C C . VAL A 1 310 ? 32.270 -12.641 -37.287 1.00 83.44 310 VAL A C 1
ATOM 2502 O O . VAL A 1 310 ? 32.760 -11.555 -37.002 1.00 83.44 310 VAL A O 1
ATOM 2505 N N . LEU A 1 311 ? 31.672 -13.397 -36.361 1.00 84.69 311 LEU A N 1
ATOM 2506 C CA . LEU A 1 311 ? 31.467 -12.982 -34.970 1.00 84.69 311 LEU A CA 1
ATOM 2507 C C . LEU A 1 311 ? 32.560 -13.486 -34.014 1.00 84.69 311 LEU A C 1
ATOM 2509 O O . LEU A 1 311 ? 32.601 -13.050 -32.868 1.00 84.69 311 LEU A O 1
ATOM 2513 N N . HIS A 1 312 ? 33.472 -14.361 -34.458 1.00 81.81 312 HIS A N 1
ATOM 2514 C CA . HIS A 1 312 ? 34.534 -14.916 -33.601 1.00 81.81 312 HIS A CA 1
ATOM 2515 C C . HIS A 1 312 ? 35.547 -13.872 -33.116 1.00 81.81 312 HIS A C 1
ATOM 2517 O O . HIS A 1 312 ? 36.197 -14.076 -32.095 1.00 81.81 312 HIS A O 1
ATOM 2523 N N . ASN A 1 313 ? 35.671 -12.751 -33.827 1.00 78.19 313 ASN A N 1
ATOM 2524 C CA . ASN A 1 313 ? 36.586 -11.670 -33.461 1.00 78.19 313 ASN A CA 1
ATOM 2525 C C . ASN A 1 313 ? 35.988 -10.705 -32.419 1.00 78.19 313 ASN A C 1
ATOM 2527 O O . ASN A 1 313 ? 36.667 -9.773 -31.990 1.00 78.19 313 ASN A O 1
ATOM 2531 N N . ILE A 1 314 ? 34.726 -10.898 -32.017 1.00 82.62 314 ILE A N 1
ATOM 2532 C CA . ILE A 1 314 ? 34.057 -10.058 -31.022 1.00 82.62 314 ILE A CA 1
ATOM 2533 C C . ILE A 1 314 ? 34.337 -10.608 -29.621 1.00 82.62 314 ILE A C 1
ATOM 2535 O O . ILE A 1 314 ? 34.015 -11.752 -29.305 1.00 82.62 314 ILE A O 1
ATOM 2539 N N . SER A 1 315 ? 34.869 -9.760 -28.740 1.00 81.06 315 SER A N 1
ATOM 2540 C CA . SER A 1 315 ? 34.949 -10.061 -27.308 1.00 81.06 315 SER A CA 1
ATOM 2541 C C . SER A 1 315 ? 33.565 -9.946 -26.673 1.00 81.06 315 SER A C 1
ATOM 2543 O O . SER A 1 315 ? 33.116 -8.849 -26.328 1.00 81.06 315 SER A O 1
ATOM 2545 N N . PHE A 1 316 ? 32.883 -11.080 -26.527 1.00 82.44 316 PHE A N 1
ATOM 2546 C CA . PHE A 1 316 ? 31.588 -11.143 -25.864 1.00 82.44 316 PHE A CA 1
ATOM 2547 C C . PHE A 1 316 ? 31.739 -10.955 -24.354 1.00 82.44 316 PHE A C 1
ATOM 2549 O O . PHE A 1 316 ? 32.485 -11.674 -23.688 1.00 82.44 316 PHE A O 1
ATOM 2556 N N . HIS A 1 317 ? 30.992 -9.995 -23.821 1.00 84.69 317 HIS A N 1
ATOM 2557 C CA . HIS A 1 317 ? 30.811 -9.801 -22.392 1.00 84.69 317 HIS A CA 1
ATOM 2558 C C . HIS A 1 317 ? 29.345 -10.046 -22.061 1.00 84.69 317 HIS A C 1
ATOM 2560 O O . HIS A 1 317 ? 28.462 -9.632 -22.817 1.00 84.69 317 HIS A O 1
ATOM 2566 N N . GLU A 1 318 ? 29.118 -10.754 -20.964 1.00 85.19 318 GLU A N 1
ATOM 2567 C CA . GLU A 1 318 ? 27.810 -10.955 -20.371 1.00 85.19 318 GLU A CA 1
ATOM 2568 C C . GLU A 1 318 ? 27.637 -9.991 -19.206 1.00 85.19 318 GLU A C 1
ATOM 2570 O O . GLU A 1 318 ? 28.486 -9.936 -18.307 1.00 85.19 318 GLU A O 1
ATOM 2575 N N . VAL A 1 319 ? 26.548 -9.228 -19.227 1.00 89.62 319 VAL A N 1
ATOM 2576 C CA . VAL A 1 319 ? 26.196 -8.314 -18.141 1.00 89.62 319 VAL A CA 1
ATOM 2577 C C . VAL A 1 319 ? 25.033 -8.897 -17.349 1.00 89.62 319 VAL A C 1
ATOM 2579 O O . VAL A 1 319 ? 24.000 -9.264 -17.903 1.00 89.62 319 VAL A O 1
ATOM 2582 N N . SER A 1 320 ? 25.191 -8.964 -16.032 1.00 89.44 320 SER A N 1
ATOM 2583 C CA . SER A 1 320 ? 24.187 -9.492 -15.106 1.00 89.44 320 SER A CA 1
ATOM 2584 C C . SER A 1 320 ? 24.020 -8.581 -13.895 1.00 89.44 320 SER A C 1
ATOM 2586 O O . SER A 1 320 ? 24.854 -7.714 -13.637 1.00 89.44 320 SER A O 1
ATOM 2588 N N . GLY A 1 321 ? 22.941 -8.772 -13.141 1.00 91.25 321 GLY A N 1
ATOM 2589 C CA . GLY A 1 321 ? 22.662 -8.036 -11.910 1.00 91.25 321 GLY A CA 1
ATOM 2590 C C . GLY A 1 321 ? 21.334 -7.276 -11.947 1.00 91.25 321 GLY A C 1
ATOM 2591 O O . GLY A 1 321 ? 20.727 -7.138 -13.015 1.00 91.25 321 GLY A O 1
ATOM 2592 N N . PRO A 1 322 ? 20.883 -6.759 -10.789 1.00 92.31 322 PRO A N 1
ATOM 2593 C CA . PRO A 1 322 ? 19.553 -6.171 -10.638 1.00 92.31 322 PRO A CA 1
ATOM 2594 C C . PRO A 1 322 ? 19.233 -5.047 -11.631 1.00 92.31 322 PRO A C 1
ATOM 2596 O O . PRO A 1 322 ? 18.107 -4.974 -12.118 1.00 92.31 322 PRO A O 1
ATOM 2599 N N . LEU A 1 323 ? 20.213 -4.202 -11.982 1.00 92.31 323 LEU A N 1
ATOM 2600 C CA . LEU A 1 323 ? 20.024 -3.121 -12.961 1.00 92.31 323 LEU A CA 1
ATOM 2601 C C . LEU A 1 323 ? 19.712 -3.657 -14.364 1.00 92.31 323 LEU A C 1
ATOM 2603 O O . LEU A 1 323 ? 18.875 -3.105 -15.069 1.00 92.31 323 LEU A O 1
ATOM 2607 N N . VAL A 1 324 ? 20.360 -4.748 -14.774 1.00 92.94 324 VAL A N 1
ATOM 2608 C CA . VAL A 1 324 ? 20.134 -5.366 -16.089 1.00 92.94 324 VAL A CA 1
ATOM 2609 C C . VAL A 1 324 ? 18.813 -6.134 -16.092 1.00 92.94 324 VAL A C 1
ATOM 2611 O O . VAL A 1 324 ? 18.025 -6.040 -17.033 1.00 92.94 324 VAL A O 1
ATOM 2614 N N . GLU A 1 325 ? 18.539 -6.870 -15.015 1.00 93.75 325 GLU A N 1
ATOM 2615 C CA . GLU A 1 325 ? 17.323 -7.662 -14.806 1.00 93.75 325 GLU A CA 1
ATOM 2616 C C . GLU A 1 325 ? 16.054 -6.791 -14.850 1.00 93.75 325 GLU A C 1
ATOM 2618 O O . GLU A 1 325 ? 15.105 -7.127 -15.567 1.00 93.75 325 GLU A O 1
ATOM 2623 N N . ALA A 1 326 ? 16.084 -5.628 -14.190 1.00 95.50 326 ALA A N 1
ATOM 2624 C CA . ALA A 1 326 ? 14.988 -4.659 -14.125 1.00 95.50 326 ALA A CA 1
ATOM 2625 C C . ALA A 1 326 ? 14.778 -3.815 -15.393 1.00 95.50 326 ALA A C 1
ATOM 2627 O O . ALA A 1 326 ? 13.779 -3.100 -15.478 1.00 95.50 326 ALA A O 1
ATOM 2628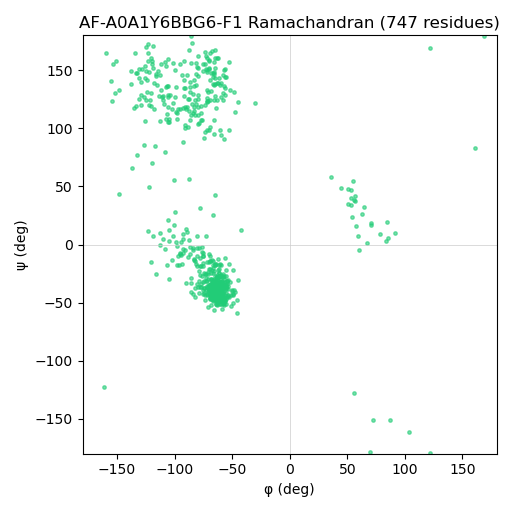 N N . ASN A 1 327 ? 15.696 -3.861 -16.367 1.00 94.31 327 ASN A N 1
ATOM 2629 C CA . ASN A 1 327 ? 15.580 -3.032 -17.566 1.00 94.31 327 ASN A CA 1
ATOM 2630 C C . ASN A 1 327 ? 14.243 -3.251 -18.290 1.00 94.31 327 ASN A C 1
ATOM 2632 O O . ASN A 1 327 ? 13.764 -4.385 -18.351 1.00 94.31 327 ASN A O 1
ATOM 2636 N N . ARG A 1 328 ? 13.676 -2.183 -18.866 1.00 93.81 328 ARG A N 1
ATOM 2637 C CA . ARG A 1 328 ? 12.317 -2.113 -19.443 1.00 93.81 328 ARG A CA 1
ATOM 2638 C C . ARG A 1 328 ? 11.183 -2.149 -18.411 1.00 93.81 328 ARG A C 1
ATOM 2640 O O . ARG A 1 328 ? 10.044 -2.407 -18.788 1.00 93.81 328 ARG A O 1
ATOM 2647 N N . GLY A 1 329 ? 11.462 -1.898 -17.133 1.00 95.81 329 GLY A N 1
ATOM 2648 C CA . GLY A 1 329 ? 10.440 -1.861 -16.088 1.00 95.81 329 GLY A CA 1
ATOM 2649 C C . GLY A 1 329 ? 10.889 -1.128 -14.830 1.00 95.81 329 GLY A C 1
ATOM 2650 O O . GLY A 1 329 ? 11.212 0.058 -14.899 1.00 95.81 329 GLY A O 1
ATOM 2651 N N . ILE A 1 330 ? 10.852 -1.792 -13.673 1.00 96.81 330 ILE A N 1
ATOM 2652 C CA . ILE A 1 330 ? 11.058 -1.138 -12.372 1.00 96.81 330 ILE A CA 1
ATOM 2653 C C . ILE A 1 330 ? 12.167 -1.795 -11.548 1.00 96.81 330 ILE A C 1
ATOM 2655 O O . ILE A 1 330 ? 12.313 -3.018 -11.523 1.00 96.81 330 ILE A O 1
ATOM 2659 N N . LEU A 1 331 ? 12.925 -0.970 -10.825 1.00 96.06 331 LEU A N 1
ATOM 2660 C CA . LEU A 1 331 ? 13.943 -1.415 -9.873 1.00 96.06 331 LEU A CA 1
ATOM 2661 C C . LEU A 1 331 ? 13.634 -0.864 -8.481 1.00 96.06 331 LEU A C 1
ATOM 2663 O O . LEU A 1 331 ? 13.536 0.347 -8.317 1.00 96.06 331 LEU A O 1
ATOM 2667 N N . GLU A 1 332 ? 13.529 -1.736 -7.481 1.00 95.44 332 GLU A N 1
ATOM 2668 C CA . GLU A 1 332 ? 13.344 -1.371 -6.073 1.00 95.44 332 GLU A CA 1
ATOM 2669 C C . GLU A 1 332 ? 14.667 -1.474 -5.298 1.00 95.44 332 GLU A C 1
ATOM 2671 O O . GLU A 1 332 ? 15.229 -2.558 -5.174 1.00 95.44 332 GLU A O 1
ATOM 2676 N N . PHE A 1 333 ? 15.129 -0.385 -4.683 1.00 94.44 333 PHE A N 1
ATOM 2677 C CA . PHE A 1 333 ? 16.135 -0.430 -3.617 1.00 94.44 333 PHE A CA 1
ATOM 2678 C C . PHE A 1 333 ? 15.446 -0.596 -2.260 1.00 94.44 333 PHE A C 1
ATOM 2680 O O . PHE A 1 333 ? 14.917 0.365 -1.692 1.00 94.44 333 PHE A O 1
ATOM 2687 N N . SER A 1 334 ? 15.453 -1.819 -1.736 1.00 93.06 334 SER A N 1
ATOM 2688 C CA . SER A 1 334 ? 14.868 -2.156 -0.437 1.00 93.06 334 SER A CA 1
ATOM 2689 C C . SER A 1 334 ? 15.733 -1.591 0.692 1.00 93.06 334 SER A C 1
ATOM 2691 O O . SER A 1 334 ? 16.931 -1.865 0.749 1.00 93.06 334 SER A O 1
ATOM 2693 N N . ASP A 1 335 ? 15.145 -0.774 1.576 1.00 90.88 335 ASP A N 1
ATOM 2694 C CA . ASP A 1 335 ? 15.835 -0.100 2.688 1.00 90.88 335 ASP A CA 1
ATOM 2695 C C . ASP A 1 335 ? 17.190 0.526 2.280 1.00 90.88 335 ASP A C 1
ATOM 2697 O O . ASP A 1 335 ? 18.211 0.348 2.953 1.00 90.88 335 ASP A O 1
ATOM 2701 N N . MET A 1 336 ? 17.196 1.273 1.171 1.00 91.31 336 MET A N 1
ATOM 2702 C CA . MET A 1 336 ? 18.400 1.754 0.478 1.00 91.31 336 MET A CA 1
ATOM 2703 C C . MET A 1 336 ? 19.450 2.350 1.430 1.00 91.31 336 MET A C 1
ATOM 2705 O O . MET A 1 336 ? 20.617 1.973 1.398 1.00 91.31 336 MET A O 1
ATOM 2709 N N . LEU A 1 337 ? 19.041 3.234 2.344 1.00 90.94 337 LEU A N 1
ATOM 2710 C CA . LEU A 1 337 ? 19.952 3.968 3.233 1.00 90.94 337 LEU A CA 1
ATOM 2711 C C . LEU A 1 337 ? 20.585 3.118 4.359 1.00 90.94 337 LEU A C 1
ATOM 2713 O O . LEU A 1 337 ? 21.256 3.667 5.232 1.00 90.94 337 LEU A O 1
ATOM 2717 N N . LYS A 1 338 ? 20.393 1.791 4.361 1.00 89.81 338 LYS A N 1
ATOM 2718 C CA . LYS A 1 338 ? 21.184 0.861 5.185 1.00 89.81 338 LYS A CA 1
ATOM 2719 C C . LYS A 1 338 ? 22.571 0.584 4.601 1.00 89.81 338 LYS A C 1
ATOM 2721 O O . LYS A 1 338 ? 23.475 0.235 5.359 1.00 89.81 338 LYS A O 1
ATOM 2726 N N . ARG A 1 339 ? 22.747 0.717 3.282 1.00 86.31 339 ARG A N 1
ATOM 2727 C CA . ARG A 1 339 ? 24.067 0.618 2.638 1.00 86.31 339 ARG A CA 1
ATOM 2728 C C . ARG A 1 339 ? 24.828 1.947 2.791 1.00 86.31 339 ARG A C 1
ATOM 2730 O O . ARG A 1 339 ? 24.197 3.003 2.874 1.00 86.31 339 ARG A O 1
ATOM 2737 N N . PRO A 1 340 ? 26.172 1.919 2.787 1.00 86.56 340 PRO A N 1
ATOM 2738 C CA . PRO A 1 340 ? 26.990 3.130 2.753 1.00 86.56 340 PRO A CA 1
ATOM 2739 C C . PRO A 1 340 ? 26.655 4.012 1.544 1.00 86.56 340 PRO A C 1
ATOM 2741 O O . PRO A 1 340 ? 26.393 3.504 0.453 1.00 86.56 340 PRO A O 1
ATOM 2744 N N . ILE A 1 341 ? 26.705 5.333 1.713 1.00 83.50 341 ILE A N 1
ATOM 2745 C CA . ILE A 1 341 ? 26.301 6.307 0.681 1.00 83.50 341 ILE A CA 1
ATOM 2746 C C . ILE A 1 341 ? 27.222 6.238 -0.540 1.00 83.50 341 ILE A C 1
ATOM 2748 O O . ILE A 1 341 ? 26.784 6.431 -1.674 1.00 83.50 341 ILE A O 1
ATOM 2752 N N . GLU A 1 342 ? 28.494 5.904 -0.324 1.00 83.94 342 GLU A N 1
ATOM 2753 C CA . GLU A 1 342 ? 29.492 5.675 -1.367 1.00 83.94 342 GLU A CA 1
ATOM 2754 C C . GLU A 1 342 ? 29.026 4.614 -2.365 1.00 83.94 342 GLU A C 1
ATOM 2756 O O . GLU A 1 342 ? 29.255 4.762 -3.566 1.00 83.94 342 GLU A O 1
ATOM 2761 N N . ALA A 1 343 ? 28.300 3.597 -1.888 1.00 82.06 343 ALA A N 1
ATOM 2762 C CA . ALA A 1 343 ? 27.773 2.526 -2.722 1.00 82.06 343 ALA A CA 1
ATOM 2763 C C . ALA A 1 343 ? 26.690 3.006 -3.700 1.00 82.06 343 ALA A C 1
ATOM 2765 O O . ALA A 1 343 ? 26.360 2.268 -4.618 1.00 82.06 343 ALA A O 1
ATOM 2766 N N . PHE A 1 344 ? 26.153 4.220 -3.535 1.00 81.19 344 PHE A N 1
ATOM 2767 C CA . PHE A 1 344 ? 25.100 4.790 -4.380 1.00 81.19 344 PHE A CA 1
ATOM 2768 C C . PHE A 1 344 ? 25.559 5.979 -5.220 1.00 81.19 344 PHE A C 1
ATOM 2770 O O . PHE A 1 344 ? 24.771 6.526 -5.989 1.00 81.19 344 PHE A O 1
ATOM 2777 N N . LYS A 1 345 ? 26.827 6.397 -5.123 1.00 83.56 345 LYS A N 1
ATOM 2778 C CA . LYS A 1 345 ? 27.316 7.551 -5.896 1.00 83.56 345 LYS A CA 1
ATOM 2779 C C . LYS A 1 345 ? 27.203 7.331 -7.403 1.00 83.56 345 LYS A C 1
ATOM 2781 O O . LYS A 1 345 ? 26.921 8.279 -8.130 1.00 83.56 345 LYS A O 1
ATOM 2786 N N . TYR A 1 346 ? 27.348 6.089 -7.869 1.00 85.25 346 TYR A N 1
ATOM 2787 C CA . TYR A 1 346 ? 27.153 5.763 -9.281 1.00 85.25 346 TYR A CA 1
ATOM 2788 C C . TYR A 1 346 ? 25.690 5.979 -9.722 1.00 85.25 346 TYR A C 1
ATOM 2790 O O . TYR A 1 346 ? 25.464 6.487 -10.825 1.00 85.25 346 TYR A O 1
ATOM 2798 N N . LEU A 1 347 ? 24.710 5.707 -8.840 1.00 82.81 347 LEU A N 1
ATOM 2799 C CA . LEU A 1 347 ? 23.282 5.877 -9.132 1.00 82.81 347 LEU A CA 1
ATOM 2800 C C . LEU A 1 347 ? 22.918 7.322 -9.432 1.00 82.81 347 LEU A C 1
ATOM 2802 O O . LEU A 1 347 ? 22.027 7.546 -10.236 1.00 82.81 347 LEU A O 1
ATOM 2806 N N . LEU A 1 348 ? 23.615 8.303 -8.851 1.00 83.19 348 LEU A N 1
ATOM 2807 C CA . LEU A 1 348 ? 23.382 9.715 -9.169 1.00 83.19 348 LEU A CA 1
ATOM 2808 C C . LEU A 1 348 ? 23.510 9.971 -10.673 1.00 83.19 348 LEU A C 1
ATOM 2810 O O . LEU A 1 348 ? 22.649 10.610 -11.271 1.00 83.19 348 LEU A O 1
ATOM 2814 N N . SER A 1 349 ? 24.572 9.435 -11.280 1.00 85.12 349 SER A N 1
ATOM 2815 C CA . SER A 1 349 ? 24.806 9.574 -12.716 1.00 85.12 349 SER A CA 1
ATOM 2816 C C . SER A 1 349 ? 23.877 8.690 -13.545 1.00 85.12 349 SER A C 1
ATOM 2818 O O . SER A 1 349 ? 23.400 9.129 -14.588 1.00 85.12 349 SER A O 1
ATOM 2820 N N . THR A 1 350 ? 23.584 7.477 -13.069 1.00 89.50 350 THR A N 1
ATOM 2821 C CA . THR A 1 350 ? 22.718 6.521 -13.765 1.00 89.50 350 THR A CA 1
ATOM 2822 C C . THR A 1 350 ? 21.267 6.975 -13.810 1.00 89.50 350 THR A C 1
ATOM 2824 O O . THR A 1 350 ? 20.658 6.913 -14.871 1.00 89.50 350 THR A O 1
ATOM 2827 N N . VAL A 1 351 ? 20.730 7.477 -12.698 1.00 89.19 351 VAL A N 1
ATOM 2828 C CA . VAL A 1 351 ? 19.365 8.010 -12.614 1.00 89.19 351 VAL A CA 1
ATOM 2829 C C . VAL A 1 351 ? 19.224 9.260 -13.478 1.00 89.19 351 VAL A C 1
ATOM 2831 O O . VAL A 1 351 ? 18.220 9.412 -14.151 1.00 89.19 351 VAL A O 1
ATOM 2834 N N . GLU A 1 352 ? 20.227 10.138 -13.513 1.00 85.81 352 GLU A N 1
ATOM 2835 C CA . GLU A 1 352 ? 20.151 11.382 -14.288 1.00 85.81 352 GLU A CA 1
ATOM 2836 C C . GLU A 1 352 ? 20.285 11.161 -15.801 1.00 85.81 352 GLU A C 1
ATOM 2838 O O . GLU A 1 352 ? 19.580 11.799 -16.580 1.00 85.81 352 GLU A O 1
ATOM 2843 N N . LYS A 1 353 ? 21.199 10.278 -16.222 1.00 85.88 353 LYS A N 1
ATOM 2844 C CA . LYS A 1 353 ? 21.499 10.043 -17.643 1.00 85.88 353 LYS A CA 1
ATOM 2845 C C . LYS A 1 353 ? 20.709 8.891 -18.257 1.00 85.88 353 LYS A C 1
ATOM 2847 O O . LYS A 1 353 ? 20.700 8.770 -19.476 1.00 85.88 353 LYS A O 1
ATOM 2852 N N . GLY A 1 354 ? 20.122 8.020 -17.437 1.00 87.62 354 GLY A N 1
ATOM 2853 C CA . GLY A 1 354 ? 19.536 6.763 -17.899 1.00 87.62 354 GLY A CA 1
ATOM 2854 C C . GLY A 1 354 ? 20.583 5.812 -18.482 1.00 87.62 354 GLY A C 1
ATOM 2855 O O . GLY A 1 354 ? 20.292 5.091 -19.430 1.00 87.62 354 GLY A O 1
ATOM 2856 N N . THR A 1 355 ? 21.823 5.829 -17.977 1.00 89.38 355 THR A N 1
ATOM 2857 C CA . THR A 1 355 ? 22.907 4.978 -18.494 1.00 89.38 355 THR A CA 1
ATOM 2858 C C . THR A 1 355 ? 23.697 4.265 -17.403 1.00 89.38 355 THR A C 1
ATOM 2860 O O . THR A 1 355 ? 23.904 4.767 -16.294 1.00 89.38 355 THR A O 1
ATOM 2863 N N . LEU A 1 356 ? 24.170 3.069 -17.740 1.00 89.38 356 LEU A N 1
ATOM 2864 C CA . LEU A 1 356 ? 25.041 2.239 -16.925 1.00 89.38 356 LEU A CA 1
ATOM 2865 C C . LEU A 1 356 ? 26.434 2.204 -17.546 1.00 89.38 356 LEU A C 1
ATOM 2867 O O . LEU A 1 356 ? 26.596 1.756 -18.680 1.00 89.38 356 LEU A O 1
ATOM 2871 N N . ASN A 1 357 ? 27.438 2.648 -16.794 1.00 88.38 357 ASN A N 1
ATOM 2872 C CA . ASN A 1 357 ? 28.835 2.540 -17.204 1.00 88.38 357 ASN A CA 1
ATOM 2873 C C . ASN A 1 357 ? 29.416 1.219 -16.700 1.00 88.38 357 ASN A C 1
ATOM 2875 O O . ASN A 1 357 ? 29.518 1.002 -15.493 1.00 88.38 357 ASN A O 1
ATOM 2879 N N . LEU A 1 358 ? 29.805 0.363 -17.636 1.00 87.75 358 LEU A N 1
ATOM 2880 C CA . LEU A 1 358 ? 30.501 -0.895 -17.406 1.00 87.75 358 LEU A CA 1
ATOM 2881 C C . LEU A 1 358 ? 31.974 -0.741 -17.815 1.00 87.75 358 LEU A C 1
ATOM 2883 O O . LEU A 1 358 ? 32.300 0.145 -18.611 1.00 87.75 358 LEU A O 1
ATOM 2887 N N . PRO A 1 359 ? 32.879 -1.600 -17.316 1.00 86.38 359 PRO A N 1
ATOM 2888 C CA . PRO A 1 359 ? 34.286 -1.577 -17.709 1.00 86.38 359 PRO A CA 1
ATOM 2889 C C . PRO A 1 359 ? 34.524 -1.558 -19.225 1.00 86.38 359 PRO A C 1
ATOM 2891 O O . PRO A 1 359 ? 35.414 -0.844 -19.687 1.00 86.38 359 PRO A O 1
ATOM 2894 N N . SER A 1 360 ? 33.745 -2.314 -20.008 1.00 84.62 360 SER A N 1
ATOM 2895 C CA . SER A 1 360 ? 33.947 -2.418 -21.460 1.00 84.62 360 SER A CA 1
ATOM 2896 C C . SER A 1 360 ? 32.971 -1.591 -22.312 1.00 84.62 360 SER A C 1
ATOM 2898 O O . SER A 1 360 ? 33.192 -1.434 -23.524 1.00 84.62 360 SER A O 1
ATOM 2900 N N . SER A 1 361 ? 31.880 -1.078 -21.731 1.00 86.38 361 SER A N 1
ATOM 2901 C CA . SER A 1 361 ? 30.794 -0.440 -22.487 1.00 86.38 361 SER A CA 1
ATOM 2902 C C . SER A 1 361 ? 29.908 0.484 -21.646 1.00 86.38 361 SER A C 1
ATOM 2904 O O . SER A 1 361 ? 29.907 0.428 -20.423 1.00 86.38 361 SER A O 1
ATOM 2906 N N . THR A 1 362 ? 29.113 1.319 -22.312 1.00 88.25 362 THR A N 1
ATOM 2907 C CA . THR A 1 362 ? 27.990 2.032 -21.691 1.00 88.25 362 THR A CA 1
ATOM 2908 C C . THR A 1 362 ? 26.696 1.472 -22.270 1.00 88.25 362 THR A C 1
ATOM 2910 O O . THR A 1 362 ? 26.589 1.310 -23.487 1.00 88.25 362 THR A O 1
ATOM 2913 N N . ALA A 1 363 ? 25.728 1.164 -21.409 1.00 86.44 363 ALA A N 1
ATOM 2914 C CA . ALA A 1 363 ? 24.411 0.668 -21.799 1.00 86.44 363 ALA A CA 1
ATOM 2915 C C . ALA A 1 363 ? 23.318 1.658 -21.386 1.00 86.44 363 ALA A C 1
ATOM 2917 O O . ALA A 1 363 ? 23.415 2.287 -20.332 1.00 86.44 363 ALA A O 1
ATOM 2918 N N . ASN A 1 364 ? 22.273 1.778 -22.203 1.00 89.00 364 ASN A N 1
ATOM 2919 C CA . ASN A 1 364 ? 21.107 2.587 -21.864 1.00 89.00 364 ASN A CA 1
ATOM 2920 C C . ASN A 1 364 ? 20.153 1.785 -20.981 1.00 89.00 364 ASN A C 1
ATOM 2922 O O . ASN A 1 364 ? 19.889 0.609 -21.238 1.00 89.00 364 ASN A O 1
ATOM 2926 N N . LEU A 1 365 ? 19.639 2.443 -19.949 1.00 91.00 365 LEU A N 1
ATOM 2927 C CA . LEU A 1 365 ? 18.665 1.895 -19.027 1.00 91.00 365 LEU A CA 1
ATOM 2928 C C . LEU A 1 365 ? 17.316 2.581 -19.227 1.00 91.00 365 LEU A C 1
ATOM 2930 O O . LEU A 1 365 ? 17.198 3.801 -19.171 1.00 91.00 365 LEU A O 1
ATOM 2934 N N . ASP A 1 366 ? 16.298 1.758 -19.408 1.00 92.25 366 ASP A N 1
ATOM 2935 C CA . ASP A 1 366 ? 14.891 2.121 -19.448 1.00 92.25 366 ASP A CA 1
ATOM 2936 C C . ASP A 1 366 ? 14.242 1.593 -18.162 1.00 92.25 366 ASP A C 1
ATOM 2938 O O . ASP A 1 366 ? 13.710 0.483 -18.135 1.00 92.25 366 ASP A O 1
ATOM 2942 N N . ILE A 1 367 ? 14.417 2.320 -17.053 1.00 94.44 367 ILE A N 1
ATOM 2943 C CA . ILE A 1 367 ? 14.027 1.870 -15.707 1.00 94.44 367 ILE A CA 1
ATOM 2944 C C . ILE A 1 367 ? 13.370 3.007 -14.935 1.00 94.44 367 ILE A C 1
ATOM 2946 O O . ILE A 1 367 ? 13.860 4.139 -14.913 1.00 94.44 367 ILE A O 1
ATOM 2950 N N . ILE A 1 368 ? 12.295 2.683 -14.223 1.00 96.44 368 ILE A N 1
ATOM 2951 C CA . ILE A 1 368 ? 11.777 3.524 -13.146 1.00 96.44 368 ILE A CA 1
ATOM 2952 C C . ILE A 1 368 ? 12.405 3.054 -11.841 1.00 96.44 368 ILE A C 1
ATOM 2954 O O . ILE A 1 368 ? 12.212 1.917 -11.402 1.00 96.44 368 ILE A O 1
ATOM 2958 N N . PHE A 1 369 ? 13.171 3.942 -11.223 1.00 96.31 369 PHE A N 1
ATOM 2959 C CA . PHE A 1 369 ? 13.846 3.639 -9.977 1.00 96.31 369 PHE A CA 1
ATOM 2960 C C . PHE A 1 369 ? 12.941 3.973 -8.792 1.00 96.31 369 PHE A C 1
ATOM 2962 O O . PHE A 1 369 ? 12.516 5.118 -8.622 1.00 96.31 369 PHE A O 1
ATOM 2969 N N . PHE A 1 370 ? 12.720 2.984 -7.935 1.00 97.38 370 PHE A N 1
ATOM 2970 C CA . PHE A 1 370 ? 12.084 3.122 -6.636 1.00 97.38 370 PHE A CA 1
ATOM 2971 C C . PHE A 1 370 ? 13.080 2.800 -5.526 1.00 97.38 370 PHE A C 1
ATOM 2973 O O . PHE A 1 370 ? 13.958 1.956 -5.675 1.00 97.38 370 PHE A O 1
ATOM 2980 N N . ALA A 1 371 ? 12.924 3.435 -4.375 1.00 95.75 371 ALA A N 1
ATOM 2981 C CA . ALA A 1 371 ? 13.617 3.069 -3.153 1.00 95.75 371 ALA A CA 1
ATOM 2982 C C . ALA A 1 371 ? 12.657 3.129 -1.974 1.00 95.75 371 ALA A C 1
ATOM 2984 O O . ALA A 1 371 ? 11.752 3.961 -1.927 1.00 95.75 371 ALA A O 1
ATOM 2985 N N . THR A 1 372 ? 12.887 2.278 -0.985 1.00 96.56 372 THR A N 1
ATOM 2986 C CA . THR A 1 372 ? 12.227 2.371 0.313 1.00 96.56 372 THR A CA 1
ATOM 2987 C C . THR A 1 372 ? 13.252 2.732 1.379 1.00 96.56 372 THR A C 1
ATOM 2989 O O . THR A 1 372 ? 14.424 2.364 1.297 1.00 96.56 372 THR A O 1
ATOM 2992 N N . THR A 1 373 ? 12.840 3.506 2.381 1.00 94.50 373 THR A N 1
ATOM 2993 C CA . THR A 1 373 ? 13.704 3.816 3.522 1.00 94.50 373 THR A CA 1
ATOM 2994 C C . THR A 1 373 ? 12.916 4.071 4.804 1.00 94.50 373 THR A C 1
ATOM 2996 O O . THR A 1 373 ? 11.729 4.414 4.791 1.00 94.50 373 THR A O 1
ATOM 2999 N N . ASN A 1 374 ? 13.598 3.901 5.934 1.00 92.75 374 ASN A N 1
ATOM 3000 C CA . ASN A 1 374 ? 13.106 4.271 7.254 1.00 92.75 374 ASN A CA 1
ATOM 3001 C C . ASN A 1 374 ? 13.485 5.727 7.562 1.00 92.75 374 ASN A C 1
ATOM 3003 O O . ASN A 1 374 ? 14.569 6.195 7.213 1.00 92.75 374 ASN A O 1
ATOM 3007 N N . GLU A 1 375 ? 12.611 6.410 8.292 1.00 90.44 375 GLU A N 1
ATOM 3008 C CA . GLU A 1 375 ? 12.821 7.753 8.823 1.00 90.44 375 GLU A CA 1
ATOM 3009 C C . GLU A 1 375 ? 14.152 7.941 9.550 1.00 90.44 375 GLU A C 1
ATOM 3011 O O . GLU A 1 375 ? 14.827 8.931 9.300 1.00 90.44 375 GLU A O 1
ATOM 3016 N N . LYS A 1 376 ? 14.595 6.985 10.378 1.00 89.25 376 LYS A N 1
ATOM 3017 C CA . LYS A 1 376 ? 15.884 7.118 11.089 1.00 89.25 376 LYS A CA 1
ATOM 3018 C C . LYS A 1 376 ? 17.072 7.248 10.142 1.00 89.25 376 LYS A C 1
ATOM 3020 O O . LYS A 1 376 ? 17.953 8.077 10.353 1.00 89.25 376 LYS A O 1
ATOM 3025 N N . HIS A 1 377 ? 17.098 6.417 9.102 1.00 91.56 377 HIS A N 1
ATOM 3026 C CA . HIS A 1 377 ? 18.171 6.450 8.114 1.00 91.56 377 HIS A CA 1
ATOM 3027 C C . HIS A 1 377 ? 18.066 7.695 7.233 1.00 91.56 377 HIS A C 1
ATOM 3029 O O . HIS A 1 377 ? 19.088 8.288 6.904 1.00 91.56 377 HIS A O 1
ATOM 3035 N N . LEU A 1 378 ? 16.848 8.131 6.897 1.00 92.06 378 LEU A N 1
ATOM 3036 C CA . LEU A 1 378 ? 16.635 9.362 6.139 1.00 92.06 378 LEU A CA 1
ATOM 3037 C C . LEU A 1 378 ? 17.036 10.615 6.929 1.00 92.06 378 LEU A C 1
ATOM 3039 O O . LEU A 1 378 ? 17.670 11.505 6.367 1.00 92.06 378 LEU A O 1
ATOM 3043 N N . ASP A 1 379 ? 16.701 10.692 8.215 1.00 91.38 379 ASP A N 1
ATOM 3044 C CA . ASP A 1 379 ? 17.097 11.799 9.089 1.00 91.38 379 ASP A CA 1
ATOM 3045 C C . ASP A 1 379 ? 18.618 11.874 9.211 1.00 91.38 379 ASP A C 1
ATOM 3047 O O . ASP A 1 379 ? 19.195 12.944 9.029 1.00 91.38 379 ASP A O 1
ATOM 3051 N N . ALA A 1 380 ? 19.276 10.733 9.443 1.00 91.94 380 ALA A N 1
ATOM 3052 C CA . ALA A 1 380 ? 20.733 10.656 9.460 1.00 91.94 380 ALA A CA 1
ATOM 3053 C C . ALA A 1 380 ? 21.340 11.053 8.106 1.00 91.94 380 ALA A C 1
ATOM 3055 O O . ALA A 1 380 ? 22.351 11.742 8.062 1.00 91.94 380 ALA A O 1
ATOM 3056 N N . PHE A 1 381 ? 20.707 10.675 6.996 1.00 91.38 381 PHE A N 1
ATOM 3057 C CA . PHE A 1 381 ? 21.172 11.028 5.659 1.00 91.38 381 PHE A CA 1
ATOM 3058 C C . PHE A 1 381 ? 21.059 12.529 5.363 1.00 91.38 381 PHE A C 1
ATOM 3060 O O . PHE A 1 381 ? 21.960 13.104 4.760 1.00 91.38 381 PHE A O 1
ATOM 3067 N N . LYS A 1 382 ? 19.996 13.190 5.839 1.00 90.81 382 LYS A N 1
ATOM 3068 C CA . LYS A 1 382 ? 19.777 14.636 5.666 1.00 90.81 382 LYS A CA 1
ATOM 3069 C C . LYS A 1 382 ? 20.851 15.509 6.323 1.00 90.81 382 LYS A C 1
ATOM 3071 O O . LYS A 1 382 ? 20.990 16.664 5.929 1.00 90.81 382 LYS A O 1
ATOM 3076 N N . THR A 1 383 ? 21.586 14.997 7.313 1.00 91.19 383 THR A N 1
ATOM 3077 C CA . THR A 1 383 ? 22.657 15.752 7.990 1.00 91.19 383 THR A CA 1
ATOM 3078 C C . THR A 1 383 ? 23.990 15.713 7.240 1.00 91.19 383 THR A C 1
ATOM 3080 O O . THR A 1 383 ? 24.895 16.484 7.557 1.00 91.19 383 THR A O 1
ATOM 3083 N N . ILE A 1 384 ? 24.122 14.839 6.239 1.00 90.06 384 ILE A N 1
ATOM 3084 C CA . ILE A 1 384 ? 25.368 14.619 5.502 1.00 90.06 384 ILE A CA 1
ATOM 3085 C C . ILE A 1 384 ? 25.472 15.633 4.347 1.00 90.06 384 ILE A C 1
ATOM 3087 O O . ILE A 1 384 ? 24.476 15.865 3.659 1.00 90.06 384 ILE A O 1
ATOM 3091 N N . PRO A 1 385 ? 26.661 16.213 4.068 1.00 87.75 385 PRO A N 1
ATOM 3092 C CA . PRO A 1 385 ? 26.827 17.231 3.021 1.00 87.75 385 PRO A CA 1
ATOM 3093 C C . PRO A 1 385 ? 26.369 16.787 1.623 1.00 87.75 385 PRO A C 1
ATOM 3095 O O . PRO A 1 385 ? 25.804 17.582 0.870 1.00 87.75 385 PRO A O 1
ATOM 3098 N N . ASP A 1 386 ? 26.552 15.504 1.296 1.00 85.88 386 ASP A N 1
ATOM 3099 C CA . ASP A 1 386 ? 26.175 14.921 0.003 1.00 85.88 386 ASP A CA 1
ATOM 3100 C C . ASP A 1 386 ? 24.649 14.948 -0.243 1.00 85.88 386 ASP A C 1
ATOM 3102 O O . ASP A 1 386 ? 24.218 14.851 -1.396 1.00 85.88 386 ASP A O 1
ATOM 3106 N N . PHE A 1 387 ? 23.815 15.139 0.794 1.00 88.81 387 PHE A N 1
ATOM 3107 C CA . PHE A 1 387 ? 22.350 15.138 0.685 1.00 88.81 387 PHE A CA 1
ATOM 3108 C C . PHE A 1 387 ? 21.828 16.108 -0.379 1.00 88.81 387 PHE A C 1
ATOM 3110 O O . PHE A 1 387 ? 20.901 15.766 -1.108 1.00 88.81 387 PHE A O 1
ATOM 3117 N N . ALA A 1 388 ? 22.431 17.293 -0.521 1.00 87.69 388 ALA A N 1
ATOM 3118 C CA . ALA A 1 388 ? 22.006 18.277 -1.518 1.00 87.69 388 ALA A CA 1
ATOM 3119 C C . ALA A 1 388 ? 22.094 17.729 -2.957 1.00 87.69 388 ALA A C 1
ATOM 3121 O O . ALA A 1 388 ? 21.204 17.981 -3.772 1.00 87.69 388 ALA A O 1
ATOM 3122 N N . SER A 1 389 ? 23.122 16.924 -3.248 1.00 87.19 389 SER A N 1
ATOM 3123 C CA . SER A 1 389 ? 23.301 16.286 -4.555 1.00 87.19 389 SER A CA 1
ATOM 3124 C C . SER A 1 389 ? 22.213 15.243 -4.821 1.00 87.19 389 SER A C 1
ATOM 3126 O O . SER A 1 389 ? 21.592 15.247 -5.888 1.00 87.19 389 SER A O 1
ATOM 3128 N N . PHE A 1 390 ? 21.916 14.401 -3.827 1.00 89.31 390 PHE A N 1
ATOM 3129 C CA . PHE A 1 390 ? 20.860 13.392 -3.921 1.00 89.31 390 PHE A CA 1
ATOM 3130 C C . PHE A 1 390 ? 19.460 14.010 -3.972 1.00 89.31 390 PHE A C 1
ATOM 3132 O O . PHE A 1 390 ? 18.638 13.570 -4.767 1.00 89.31 390 PHE A O 1
ATOM 3139 N N . LYS A 1 391 ? 19.197 15.076 -3.207 1.00 89.12 391 LYS A N 1
ATOM 3140 C CA . LYS A 1 391 ? 17.892 15.753 -3.148 1.00 89.12 391 LYS A CA 1
ATOM 3141 C C . LYS A 1 391 ? 17.395 16.198 -4.525 1.00 89.12 391 LYS A C 1
ATOM 3143 O O . LYS A 1 391 ? 16.209 16.094 -4.793 1.00 89.12 391 LYS A O 1
ATOM 3148 N N . SER A 1 392 ? 18.282 16.669 -5.403 1.00 87.75 392 SER A N 1
ATOM 3149 C CA . SER A 1 392 ? 17.902 17.073 -6.769 1.00 87.75 392 SER A CA 1
ATOM 3150 C C . SER A 1 392 ? 17.428 15.909 -7.657 1.00 87.75 392 SER A C 1
ATOM 3152 O O . SER A 1 392 ? 16.666 16.125 -8.596 1.00 87.75 392 SER A O 1
ATOM 3154 N N . ARG A 1 393 ? 17.856 14.681 -7.341 1.00 90.56 393 ARG A N 1
ATOM 3155 C CA . ARG A 1 393 ? 17.592 13.449 -8.100 1.00 90.56 393 ARG A CA 1
ATOM 3156 C C . ARG A 1 393 ? 16.611 12.518 -7.386 1.00 90.56 393 ARG A C 1
ATOM 3158 O O . ARG A 1 393 ? 16.283 11.466 -7.922 1.00 90.56 393 AR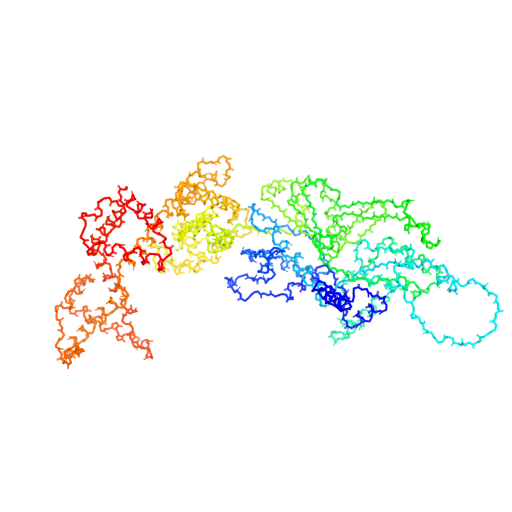G A O 1
ATOM 3165 N N . PHE A 1 394 ? 16.176 12.862 -6.177 1.00 92.88 394 PHE A N 1
ATOM 3166 C CA . PHE A 1 394 ? 15.240 12.077 -5.377 1.00 92.88 394 PHE A CA 1
ATOM 3167 C C . PHE A 1 394 ? 13.886 12.768 -5.351 1.00 92.88 394 PHE A C 1
ATOM 3169 O O . PHE A 1 394 ? 13.797 13.969 -5.106 1.00 92.88 394 PHE A O 1
ATOM 3176 N N . GLU A 1 395 ? 12.836 11.983 -5.527 1.00 94.50 395 GLU A N 1
ATOM 3177 C CA . GLU A 1 395 ? 11.467 12.387 -5.255 1.00 94.50 395 GLU A CA 1
ATOM 3178 C C . GLU A 1 395 ? 11.032 11.704 -3.956 1.00 94.50 395 GLU A C 1
ATOM 3180 O O . GLU A 1 395 ? 10.862 10.486 -3.917 1.00 94.50 395 GLU A O 1
ATOM 3185 N N . LEU A 1 396 ? 10.964 12.462 -2.859 1.00 94.19 396 LEU A N 1
ATOM 3186 C CA . LEU A 1 396 ? 10.663 11.917 -1.533 1.00 94.19 396 LEU A CA 1
ATOM 3187 C C . LEU A 1 396 ? 9.146 11.874 -1.326 1.00 94.19 396 LEU A C 1
ATOM 3189 O O . LEU A 1 396 ? 8.517 12.922 -1.222 1.00 94.19 396 LEU A O 1
ATOM 3193 N N . ILE A 1 397 ? 8.580 10.675 -1.196 1.00 95.25 397 ILE A N 1
ATOM 3194 C CA . ILE A 1 397 ? 7.153 10.479 -0.917 1.00 95.25 397 ILE A CA 1
ATOM 3195 C C . ILE A 1 397 ? 6.991 9.940 0.507 1.00 95.25 397 ILE A C 1
ATOM 3197 O O . ILE A 1 397 ? 7.566 8.910 0.877 1.00 95.25 397 ILE A O 1
ATOM 3201 N N . THR A 1 398 ? 6.198 10.643 1.314 1.00 94.44 398 THR A N 1
ATOM 3202 C CA . THR A 1 398 ? 5.913 10.284 2.710 1.00 94.44 398 THR A CA 1
ATOM 3203 C C . THR A 1 398 ? 4.855 9.183 2.789 1.00 94.44 398 THR A C 1
ATOM 3205 O O . THR A 1 398 ? 3.749 9.335 2.288 1.00 94.44 398 THR A O 1
ATOM 3208 N N . ALA A 1 399 ? 5.169 8.080 3.469 1.00 94.69 399 ALA A N 1
ATOM 3209 C CA . ALA A 1 399 ? 4.269 6.952 3.708 1.00 94.69 399 ALA A CA 1
ATOM 3210 C C . ALA A 1 399 ? 4.001 6.790 5.219 1.00 94.69 399 ALA A C 1
ATOM 3212 O O . ALA A 1 399 ? 4.710 6.015 5.879 1.00 94.69 399 ALA A O 1
ATOM 3213 N N . PRO A 1 400 ? 3.021 7.523 5.788 1.00 94.44 400 PRO A N 1
ATOM 3214 C CA . PRO A 1 400 ? 2.690 7.465 7.212 1.00 94.44 400 PRO A CA 1
ATOM 3215 C C . PRO A 1 400 ? 1.954 6.172 7.588 1.00 94.44 400 PRO A C 1
ATOM 3217 O O . PRO A 1 400 ? 1.440 5.449 6.734 1.00 94.44 400 PRO A O 1
ATOM 3220 N N . TYR A 1 401 ? 1.869 5.880 8.888 1.00 95.62 401 TYR A N 1
ATOM 3221 C CA . TYR A 1 401 ? 0.895 4.905 9.380 1.00 95.62 401 TYR A CA 1
ATOM 3222 C C . TYR A 1 401 ? -0.548 5.383 9.180 1.00 95.62 401 TYR A C 1
ATOM 3224 O O . TYR A 1 401 ? -0.817 6.583 9.139 1.00 95.62 401 TYR A O 1
ATOM 3232 N N . LEU A 1 402 ? -1.490 4.435 9.139 1.00 94.69 402 LEU A N 1
ATOM 3233 C CA . LEU A 1 402 ? -2.916 4.742 9.059 1.00 94.69 402 LEU A CA 1
ATOM 3234 C C . LEU A 1 402 ? -3.389 5.515 10.293 1.00 94.69 402 LEU A C 1
ATOM 3236 O O . LEU A 1 402 ? -3.018 5.193 11.428 1.00 94.69 402 LEU A O 1
ATOM 3240 N N . LEU A 1 403 ? -4.237 6.513 10.041 1.00 94.25 403 LEU A N 1
ATOM 3241 C CA . LEU A 1 403 ? -4.773 7.441 11.042 1.00 94.25 403 LEU A CA 1
ATOM 3242 C C . LEU A 1 403 ? -6.274 7.234 11.307 1.00 94.25 403 LEU A C 1
ATOM 3244 O O . LEU A 1 403 ? -6.875 7.996 12.060 1.00 94.25 403 LEU A O 1
ATOM 3248 N N . LYS A 1 404 ? -6.881 6.212 10.694 1.00 94.12 404 LYS A N 1
ATOM 3249 C CA . LYS A 1 404 ? -8.293 5.844 10.852 1.00 94.12 404 LYS A CA 1
ATOM 3250 C C . LYS A 1 404 ? -8.396 4.410 11.379 1.00 94.12 404 LYS A C 1
ATOM 3252 O O . LYS A 1 404 ? -7.900 3.505 10.701 1.00 94.12 404 LYS A O 1
ATOM 3257 N N . PRO A 1 405 ? -8.999 4.168 12.559 1.00 95.50 405 PRO A N 1
ATOM 3258 C CA . PRO A 1 405 ? -9.178 2.813 13.070 1.00 95.50 405 PRO A CA 1
ATOM 3259 C C . PRO A 1 405 ? -9.964 1.907 12.123 1.00 95.50 405 PRO A C 1
ATOM 3261 O O . PRO A 1 405 ? -9.623 0.735 12.017 1.00 95.50 405 PRO A O 1
ATOM 3264 N N . SER A 1 406 ? -10.957 2.434 11.399 1.00 93.94 406 SER A N 1
ATOM 3265 C CA . SER A 1 406 ? -11.742 1.657 10.431 1.00 93.94 406 SER A CA 1
ATOM 3266 C C . SER A 1 406 ? -10.870 1.051 9.334 1.00 93.94 406 SER A C 1
ATOM 3268 O O . SER A 1 406 ? -11.040 -0.112 8.983 1.00 93.94 406 SER A O 1
ATOM 3270 N N . GLN A 1 407 ? -9.886 1.806 8.843 1.00 94.00 407 GLN A N 1
ATOM 3271 C CA . GLN A 1 407 ? -8.898 1.315 7.885 1.00 94.00 407 GLN A CA 1
ATOM 3272 C C . GLN A 1 407 ? -7.911 0.343 8.551 1.00 94.00 407 GLN A C 1
ATOM 3274 O O . GLN A 1 407 ? -7.602 -0.708 8.000 1.00 94.00 407 GLN A O 1
ATOM 3279 N N . GLU A 1 408 ? -7.439 0.654 9.758 1.00 95.75 408 GLU A N 1
ATOM 3280 C CA . GLU A 1 408 ? -6.495 -0.196 10.496 1.00 95.75 408 GLU A CA 1
ATOM 3281 C C . GLU A 1 408 ? -7.062 -1.605 10.771 1.00 95.75 408 GLU A C 1
ATOM 3283 O O . GLU A 1 408 ? -6.342 -2.591 10.624 1.00 95.75 408 GLU A O 1
ATOM 3288 N N . VAL A 1 409 ? -8.360 -1.729 11.077 1.00 96.06 409 VAL A N 1
ATOM 3289 C CA . VAL A 1 409 ? -9.055 -3.017 11.290 1.00 96.06 409 VAL A CA 1
ATOM 3290 C C . VAL A 1 409 ? -8.974 -3.935 10.061 1.00 96.06 409 VAL A C 1
ATOM 3292 O O . VAL A 1 409 ? -8.784 -5.150 10.199 1.00 96.06 409 VAL A O 1
ATOM 3295 N N . LEU A 1 410 ? -9.050 -3.373 8.850 1.00 94.06 410 LEU A N 1
ATOM 3296 C CA . LEU A 1 410 ? -9.022 -4.147 7.603 1.00 94.06 410 LEU A CA 1
ATOM 3297 C C . LEU A 1 410 ? -7.694 -4.896 7.408 1.00 94.06 410 LEU A C 1
ATOM 3299 O O . LEU A 1 410 ? -7.683 -5.980 6.825 1.00 94.06 410 LEU A O 1
ATOM 3303 N N . ILE A 1 411 ? -6.587 -4.386 7.964 1.00 93.94 411 ILE A N 1
ATOM 3304 C CA . ILE A 1 411 ? -5.270 -5.048 7.909 1.00 93.94 411 ILE A CA 1
ATOM 3305 C C . ILE A 1 411 ? -5.309 -6.426 8.588 1.00 93.94 411 ILE A C 1
ATOM 3307 O O . ILE A 1 411 ? -4.641 -7.362 8.138 1.00 93.94 411 ILE A O 1
ATOM 3311 N N . TYR A 1 412 ? -6.083 -6.560 9.666 1.00 94.94 412 TYR A N 1
ATOM 3312 C CA . TYR A 1 412 ? -6.090 -7.751 10.521 1.00 94.94 412 TYR A CA 1
ATOM 3313 C C . TYR A 1 412 ? -7.311 -8.640 10.310 1.00 94.94 412 TYR A C 1
ATOM 3315 O O . TYR A 1 412 ? -7.448 -9.6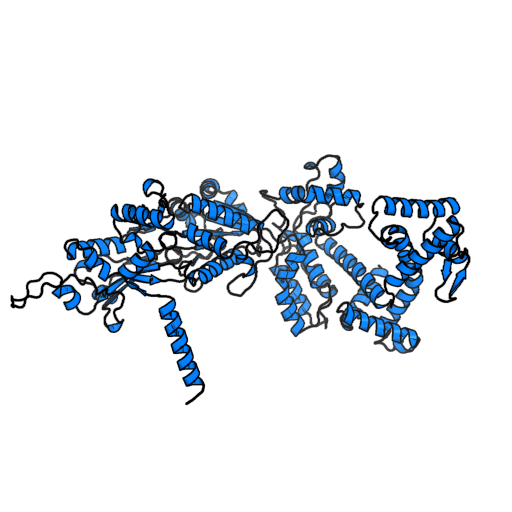45 11.001 1.00 94.94 412 TYR A O 1
ATOM 3323 N N . THR A 1 413 ? -8.194 -8.318 9.363 1.00 91.50 413 THR A N 1
ATOM 3324 C CA . THR A 1 413 ? -9.435 -9.082 9.152 1.00 91.50 413 THR A CA 1
ATOM 3325 C C . THR A 1 413 ? -9.140 -10.554 8.832 1.00 91.50 413 THR A C 1
ATOM 3327 O O . THR A 1 413 ? -9.689 -11.443 9.479 1.00 91.50 413 THR A O 1
ATOM 3330 N N . ARG A 1 414 ? -8.166 -10.828 7.949 1.00 90.75 414 ARG A N 1
ATOM 3331 C CA . ARG A 1 414 ? -7.719 -12.202 7.627 1.00 90.75 414 ARG A CA 1
ATOM 3332 C C . ARG A 1 414 ? -7.078 -12.913 8.827 1.00 90.75 414 ARG A C 1
ATOM 3334 O O . ARG A 1 414 ? -7.271 -14.114 9.005 1.00 90.75 414 ARG A O 1
ATOM 3341 N N . ASP A 1 415 ? -6.328 -12.179 9.654 1.00 93.06 415 ASP A N 1
ATOM 3342 C CA . ASP A 1 415 ? -5.735 -12.723 10.883 1.00 93.06 415 ASP A CA 1
ATOM 3343 C C . ASP A 1 415 ? -6.840 -13.110 11.881 1.00 93.06 415 ASP A C 1
ATOM 3345 O O . ASP A 1 415 ? -6.810 -14.192 12.469 1.00 93.06 415 ASP A O 1
ATOM 3349 N N . LEU A 1 416 ? -7.856 -12.255 12.030 1.00 93.00 416 LEU A N 1
ATOM 3350 C CA . LEU A 1 416 ? -8.998 -12.478 12.910 1.00 93.00 416 LEU A CA 1
ATOM 3351 C C . LEU A 1 416 ? -9.842 -13.673 12.453 1.00 93.00 416 LEU A C 1
ATOM 3353 O O . LEU A 1 416 ? -10.222 -14.501 13.277 1.00 93.00 416 LEU A O 1
ATOM 3357 N N . GLU A 1 417 ? -10.099 -13.805 11.150 1.00 92.44 417 GLU A N 1
ATOM 3358 C CA . GLU A 1 417 ? -10.782 -14.965 10.564 1.00 92.44 417 GLU A CA 1
ATOM 3359 C C . GLU A 1 417 ? -10.024 -16.270 10.819 1.00 92.44 417 GLU A C 1
ATOM 3361 O O . GLU A 1 417 ? -10.633 -17.290 11.145 1.00 92.44 417 GLU A O 1
ATOM 3366 N N . ALA A 1 418 ? -8.692 -16.252 10.716 1.00 92.56 418 ALA A N 1
ATOM 3367 C CA . ALA A 1 418 ? -7.870 -17.411 11.045 1.00 92.56 418 ALA A CA 1
ATOM 3368 C C . ALA A 1 418 ? -7.968 -17.772 12.537 1.00 92.56 418 ALA A C 1
ATOM 3370 O O . ALA A 1 418 ? -8.098 -18.950 12.872 1.00 92.56 418 ALA A O 1
ATOM 3371 N N . ILE A 1 419 ? -7.967 -16.775 13.429 1.00 93.50 419 ILE A N 1
ATOM 3372 C CA . ILE A 1 419 ? -8.131 -16.982 14.875 1.00 93.50 419 ILE A CA 1
ATOM 3373 C C . ILE A 1 419 ? -9.515 -17.563 15.192 1.00 93.50 419 ILE A C 1
ATOM 3375 O O . ILE A 1 419 ? -9.592 -18.549 15.931 1.00 93.50 419 ILE A O 1
ATOM 3379 N N . ARG A 1 420 ? -10.584 -17.031 14.578 1.00 92.19 420 ARG A N 1
ATOM 3380 C CA . ARG A 1 420 ? -11.980 -17.478 14.765 1.00 92.19 420 ARG A CA 1
ATOM 3381 C C . ARG A 1 420 ? -12.187 -18.972 14.501 1.00 92.19 420 ARG A C 1
ATOM 3383 O O . ARG A 1 420 ? -13.058 -19.574 15.116 1.00 92.19 420 ARG A O 1
ATOM 3390 N N . LYS A 1 421 ? -11.363 -19.598 13.650 1.00 92.25 421 LYS A N 1
ATOM 3391 C CA . LYS A 1 421 ? -11.402 -21.056 13.399 1.00 92.25 421 LYS A CA 1
ATOM 3392 C C . LYS A 1 421 ? -10.968 -21.900 14.599 1.00 92.25 421 LYS A C 1
ATOM 3394 O O . LYS A 1 421 ? -11.279 -23.084 14.654 1.00 92.25 421 LYS A O 1
ATOM 3399 N N . THR A 1 422 ? -10.204 -21.320 15.521 1.00 89.44 422 THR A N 1
ATOM 3400 C CA . THR A 1 422 ? -9.599 -22.033 16.659 1.00 89.44 422 THR A CA 1
ATOM 3401 C C . THR A 1 422 ? -10.111 -21.557 18.011 1.00 89.44 422 THR A C 1
ATOM 3403 O O . THR A 1 422 ? -10.060 -22.314 18.978 1.00 89.44 422 THR A O 1
ATOM 3406 N N . LYS A 1 423 ? -10.584 -20.310 18.094 1.00 91.12 423 LYS A N 1
ATOM 3407 C CA . LYS A 1 423 ? -10.984 -19.662 19.340 1.00 91.12 423 LYS A CA 1
ATOM 3408 C C . LYS A 1 423 ? -12.128 -18.677 19.077 1.00 91.12 423 LYS A C 1
ATOM 3410 O O . LYS A 1 423 ? -11.989 -17.872 18.152 1.00 91.12 423 LYS A O 1
ATOM 3415 N N . PRO A 1 424 ? -13.211 -18.680 19.876 1.00 91.75 424 PRO A N 1
ATOM 3416 C CA . PRO A 1 424 ? -14.235 -17.644 19.795 1.00 91.75 424 PRO A CA 1
ATOM 3417 C C . PRO A 1 424 ? -13.630 -16.251 20.012 1.00 91.75 424 PRO A C 1
ATOM 3419 O O . PRO A 1 424 ? -12.629 -16.093 20.723 1.00 91.75 424 PRO A O 1
ATOM 3422 N N . VAL A 1 425 ? -14.227 -15.236 19.390 1.00 93.19 425 VAL A N 1
ATOM 3423 C CA . VAL A 1 425 ? -13.754 -13.848 19.450 1.00 93.19 425 VAL A CA 1
ATOM 3424 C C . VAL A 1 425 ? -14.911 -12.947 19.841 1.00 93.19 425 VAL A C 1
ATOM 3426 O O . VAL A 1 425 ? -15.895 -12.863 19.115 1.00 93.19 425 VAL A O 1
ATOM 3429 N N . CYS A 1 426 ? -14.749 -12.248 20.958 1.00 93.31 426 CYS A N 1
ATOM 3430 C CA . CYS A 1 426 ? -15.698 -11.266 21.454 1.00 93.31 426 CYS A CA 1
ATOM 3431 C C . CYS A 1 426 ? -15.774 -10.046 20.512 1.00 93.31 426 CYS A C 1
ATOM 3433 O O . CYS A 1 426 ? -14.731 -9.615 19.990 1.00 93.31 426 CYS A O 1
ATOM 3435 N N . PRO A 1 427 ? -16.960 -9.440 20.337 1.00 91.75 427 PRO A N 1
ATOM 3436 C CA . PRO A 1 427 ? -17.147 -8.180 19.617 1.00 91.75 427 PRO A CA 1
ATOM 3437 C C . PRO A 1 427 ? -16.234 -7.060 20.127 1.00 91.75 427 PRO A C 1
ATOM 3439 O O . PRO A 1 427 ? -15.733 -7.115 21.253 1.00 91.75 427 PRO A O 1
ATOM 3442 N N . HIS A 1 428 ? -15.980 -6.057 19.280 1.00 93.88 428 HIS A N 1
ATOM 3443 C CA . HIS A 1 428 ? -15.157 -4.862 19.556 1.00 93.88 428 HIS A CA 1
ATOM 3444 C C . HIS A 1 428 ? -13.685 -5.109 19.918 1.00 93.88 428 HIS A C 1
ATOM 3446 O O . HIS A 1 428 ? -12.912 -4.159 20.048 1.00 93.88 428 HIS A O 1
ATOM 3452 N N . THR A 1 429 ? -13.251 -6.367 20.059 1.00 94.25 429 THR A N 1
ATOM 3453 C CA . THR A 1 429 ? -11.884 -6.701 20.490 1.00 94.25 429 THR A CA 1
ATOM 3454 C C . THR A 1 429 ? -10.826 -6.136 19.544 1.00 94.25 429 THR A C 1
ATOM 3456 O O . THR A 1 429 ? -9.832 -5.560 19.991 1.00 94.25 429 THR A O 1
ATOM 3459 N N . LEU A 1 430 ? -11.036 -6.281 18.232 1.00 95.69 430 LEU A N 1
ATOM 3460 C CA . LEU A 1 430 ? -10.116 -5.750 17.229 1.00 95.69 430 LEU A CA 1
ATOM 3461 C C . LEU A 1 430 ? -10.257 -4.229 17.081 1.00 95.69 430 LEU A C 1
ATOM 3463 O O . LEU A 1 430 ? -9.244 -3.540 16.958 1.00 95.69 430 LEU A O 1
ATOM 3467 N N . ASP A 1 431 ? -11.482 -3.705 17.143 1.00 95.56 431 ASP A N 1
ATOM 3468 C CA . ASP A 1 431 ? -11.766 -2.273 17.002 1.00 95.56 431 ASP A CA 1
ATOM 3469 C C . ASP A 1 431 ? -11.077 -1.448 18.093 1.00 95.56 431 ASP A C 1
ATOM 3471 O O . ASP A 1 431 ? -10.407 -0.461 17.793 1.00 95.56 431 ASP A O 1
ATOM 3475 N N . LEU A 1 432 ? -11.156 -1.892 19.353 1.00 96.50 432 LEU A N 1
ATOM 3476 C CA . LEU A 1 432 ? -10.501 -1.234 20.488 1.00 96.50 432 LEU A CA 1
ATOM 3477 C C . LEU A 1 432 ? -8.973 -1.297 20.389 1.00 96.50 432 LEU A C 1
ATOM 3479 O O . LEU A 1 432 ? -8.289 -0.315 20.689 1.00 96.50 432 LEU A O 1
ATOM 3483 N N . LEU A 1 433 ? -8.424 -2.425 19.928 1.00 97.38 433 LEU A N 1
ATOM 3484 C CA . LEU A 1 433 ? -6.986 -2.562 19.689 1.00 97.38 433 LEU A CA 1
ATOM 3485 C C . LEU A 1 433 ? -6.503 -1.593 18.597 1.00 97.38 433 LEU A C 1
ATOM 3487 O O . LEU A 1 433 ? -5.482 -0.922 18.763 1.00 97.38 433 LEU A O 1
ATOM 3491 N N . CYS A 1 434 ? -7.244 -1.493 17.494 1.00 97.69 434 CYS A N 1
ATOM 3492 C CA . CYS A 1 434 ? -6.917 -0.594 16.388 1.00 97.69 434 CYS A CA 1
ATOM 3493 C C . CYS A 1 434 ? -7.097 0.877 16.784 1.00 97.69 434 CYS A C 1
ATOM 3495 O O . CYS A 1 434 ? -6.261 1.713 16.439 1.00 97.69 434 CYS A O 1
ATOM 3497 N N . LEU A 1 435 ? -8.131 1.194 17.570 1.00 97.12 435 LEU A N 1
ATOM 3498 C CA . LEU A 1 435 ? -8.347 2.521 18.142 1.00 97.12 435 LEU A CA 1
ATOM 3499 C C . LEU A 1 435 ? -7.156 2.951 19.006 1.00 97.12 435 LEU A C 1
ATOM 3501 O O . LEU A 1 435 ? -6.643 4.058 18.834 1.00 97.12 435 LEU A O 1
ATOM 3505 N N . TRP A 1 436 ? -6.667 2.067 19.881 1.00 97.69 436 TRP A N 1
ATOM 3506 C CA . TRP A 1 436 ? -5.456 2.323 20.661 1.00 97.69 436 TRP A CA 1
ATOM 3507 C C . TRP A 1 436 ? -4.258 2.622 19.765 1.00 97.69 436 TRP A C 1
ATOM 3509 O O . TRP A 1 436 ? -3.596 3.647 19.935 1.00 97.69 436 TRP A O 1
ATOM 3519 N N . ALA A 1 437 ? -4.003 1.747 18.788 1.00 97.44 437 ALA A N 1
ATOM 3520 C CA . ALA A 1 437 ? -2.868 1.874 17.888 1.00 97.44 437 ALA A CA 1
ATOM 3521 C C . ALA A 1 437 ? -2.895 3.217 17.151 1.00 97.44 437 ALA A C 1
ATOM 3523 O O . ALA A 1 437 ? -1.892 3.929 17.138 1.00 97.44 437 ALA A O 1
ATOM 3524 N N . VAL A 1 438 ? -4.051 3.618 16.620 1.00 97.38 438 VAL A N 1
ATOM 3525 C CA . VAL A 1 438 ? -4.206 4.904 15.938 1.00 97.38 438 VAL A CA 1
ATOM 3526 C C . VAL A 1 438 ? -4.003 6.086 16.881 1.00 97.38 438 VAL A C 1
ATOM 3528 O O . VAL A 1 438 ? -3.269 7.004 16.527 1.00 97.38 438 VAL A O 1
ATOM 3531 N N . MET A 1 439 ? -4.547 6.066 18.101 1.00 97.06 439 MET A N 1
ATOM 3532 C CA . MET A 1 439 ? -4.325 7.158 19.062 1.00 97.06 439 MET A CA 1
ATOM 3533 C C . MET A 1 439 ? -2.839 7.371 19.385 1.00 97.06 439 MET A C 1
ATOM 3535 O O . MET A 1 439 ? -2.421 8.509 19.597 1.00 97.06 439 MET A O 1
ATOM 3539 N N . THR A 1 440 ? -2.013 6.315 19.366 1.00 96.62 440 THR A N 1
ATOM 3540 C CA . THR A 1 440 ? -0.550 6.452 19.540 1.00 96.62 440 THR A CA 1
ATOM 3541 C C . THR A 1 440 ? 0.167 7.127 18.365 1.00 96.62 440 THR A C 1
ATOM 3543 O O . THR A 1 440 ? 1.318 7.532 18.520 1.00 96.62 440 THR A O 1
ATOM 3546 N N . ARG A 1 441 ? -0.492 7.254 17.207 1.00 95.69 441 ARG A N 1
ATOM 3547 C CA . ARG A 1 441 ? 0.061 7.816 15.963 1.00 95.69 441 ARG A CA 1
ATOM 3548 C C . ARG A 1 441 ? -0.306 9.282 15.739 1.00 95.69 441 ARG A C 1
ATOM 3550 O O . ARG A 1 441 ? 0.327 9.951 14.917 1.00 95.69 441 ARG A O 1
ATOM 3557 N N . LEU A 1 442 ? -1.325 9.763 16.452 1.00 95.38 442 LEU A N 1
ATOM 3558 C CA . LEU A 1 442 ? -1.862 11.110 16.299 1.00 95.38 442 LEU A CA 1
ATOM 3559 C C . LEU A 1 442 ? -1.018 12.169 17.007 1.00 95.38 442 LEU A C 1
ATOM 3561 O O . LEU A 1 442 ? -0.401 11.922 18.045 1.00 95.38 442 LEU A O 1
ATOM 3565 N N . LYS A 1 443 ? -1.072 13.386 16.470 1.00 93.44 443 LYS A N 1
ATOM 3566 C CA . LYS A 1 443 ? -0.436 14.582 17.020 1.00 93.44 443 LYS A CA 1
ATOM 3567 C C . LYS A 1 443 ? -1.439 15.689 17.288 1.00 93.44 443 LYS A C 1
ATOM 3569 O O . LYS A 1 443 ? -2.425 15.854 16.570 1.00 93.44 443 LYS A O 1
ATOM 3574 N N . GLN A 1 444 ? -1.143 16.481 18.313 1.00 92.81 444 GLN A N 1
ATOM 3575 C CA . GLN A 1 444 ? -1.923 17.666 18.636 1.00 92.81 444 GLN A CA 1
ATOM 3576 C C . GLN A 1 444 ? -1.727 18.738 17.551 1.00 92.81 444 GLN A C 1
ATOM 3578 O O . GLN A 1 444 ? -0.573 19.108 17.316 1.00 92.81 444 GLN A O 1
ATOM 3583 N N . PRO A 1 445 ? -2.804 19.248 16.924 1.00 92.62 445 PRO A N 1
ATOM 3584 C CA . PRO A 1 445 ? -2.721 20.414 16.046 1.00 92.62 445 PRO A CA 1
ATOM 3585 C C . PRO A 1 445 ? -2.313 21.656 16.846 1.00 92.62 445 PRO A C 1
ATOM 3587 O O . PRO A 1 445 ? -2.738 21.815 17.995 1.00 92.62 445 PRO A O 1
ATOM 3590 N N . ASN A 1 446 ? -1.504 22.541 16.268 1.00 91.31 446 ASN A N 1
ATOM 3591 C CA . ASN A 1 446 ? -1.062 23.762 16.932 1.00 91.31 446 ASN A CA 1
ATOM 3592 C C . ASN A 1 446 ? -2.182 24.821 16.917 1.00 91.31 446 ASN A C 1
ATOM 3594 O O . ASN A 1 446 ? -2.482 25.363 15.852 1.00 91.31 446 ASN A O 1
ATOM 3598 N N . PRO A 1 447 ? -2.760 25.206 18.076 1.00 90.69 447 PRO A N 1
ATOM 3599 C CA . PRO A 1 447 ? -3.838 26.194 18.124 1.00 90.69 447 PRO A CA 1
ATOM 3600 C C . PRO A 1 447 ? -3.460 27.551 17.514 1.00 90.69 447 PRO A C 1
ATOM 3602 O O . PRO A 1 447 ? -4.338 28.278 17.057 1.00 90.69 447 PRO A O 1
ATOM 3605 N N . GLU A 1 448 ? -2.175 27.911 17.490 1.00 90.75 448 GLU A N 1
ATOM 3606 C CA . GLU A 1 448 ? -1.708 29.198 16.963 1.00 90.75 448 GLU A CA 1
ATOM 3607 C C . GLU A 1 448 ? -1.883 29.339 15.447 1.00 90.75 448 GLU A C 1
ATOM 3609 O O . GLU A 1 448 ? -2.022 30.465 14.965 1.00 90.75 448 GLU A O 1
ATOM 3614 N N . TYR A 1 449 ? -1.944 28.226 14.707 1.00 89.75 449 TYR A N 1
ATOM 3615 C CA . TYR A 1 449 ? -2.157 28.219 13.254 1.00 89.75 449 TYR A CA 1
ATOM 3616 C C . TYR A 1 449 ? -3.607 28.518 12.848 1.00 89.75 449 TYR A C 1
ATOM 3618 O O . TYR A 1 449 ? -3.894 28.713 11.668 1.00 89.75 449 TYR A O 1
ATOM 3626 N N . TYR A 1 450 ? -4.521 28.606 13.818 1.00 90.50 450 TYR A N 1
ATOM 3627 C CA . TYR A 1 450 ? -5.945 28.824 13.587 1.00 90.50 450 TYR A CA 1
ATOM 3628 C C . TYR A 1 450 ? -6.397 30.207 14.080 1.00 90.50 450 TYR A C 1
ATOM 3630 O O . TYR A 1 450 ? -5.812 30.813 14.991 1.00 90.50 450 TYR A O 1
ATOM 3638 N N . GLU A 1 451 ? -7.482 30.710 13.481 1.00 89.06 451 GLU A N 1
ATOM 3639 C CA . GLU A 1 451 ? -8.125 31.965 13.891 1.00 89.06 451 GLU A CA 1
ATOM 3640 C C . GLU A 1 451 ? -8.519 31.935 15.375 1.00 89.06 451 GLU A C 1
ATOM 3642 O O . GLU A 1 451 ? -8.851 30.883 15.928 1.00 89.06 451 GLU A O 1
ATOM 3647 N N . SER A 1 452 ? -8.538 33.107 16.019 1.00 87.94 452 SER A N 1
ATOM 3648 C CA . SER A 1 452 ? -8.786 33.267 17.462 1.00 87.94 452 SER A CA 1
ATOM 3649 C C . SER A 1 452 ? -10.032 32.528 17.961 1.00 87.94 452 SER A C 1
ATOM 3651 O O . SER A 1 452 ? -9.987 31.907 19.024 1.00 87.94 452 SER A O 1
ATOM 3653 N N . LYS A 1 453 ? -11.112 32.529 17.170 1.00 88.69 453 LYS A N 1
ATOM 3654 C CA . LYS A 1 453 ? -12.378 31.848 17.481 1.00 88.69 453 LYS A CA 1
ATOM 3655 C C . LYS A 1 453 ? -12.259 30.317 17.557 1.00 88.69 453 LYS A C 1
ATOM 3657 O O . LYS A 1 453 ? -13.013 29.694 18.294 1.00 88.69 453 LYS A O 1
ATOM 3662 N N . TYR A 1 454 ? -11.302 29.716 16.844 1.00 88.94 454 TYR A N 1
ATOM 3663 C CA . TYR A 1 454 ? -11.116 28.262 16.784 1.00 88.94 454 TYR A CA 1
ATOM 3664 C C . TYR A 1 454 ? -10.054 27.743 17.763 1.00 88.94 454 TYR A C 1
ATOM 3666 O O . TYR A 1 454 ? -10.046 26.555 18.076 1.00 88.94 454 TYR A O 1
ATOM 3674 N N . ARG A 1 455 ? -9.178 28.608 18.295 1.00 90.06 455 ARG A N 1
ATOM 3675 C CA . ARG A 1 455 ? -8.044 28.188 19.146 1.00 90.06 455 ARG A CA 1
ATOM 3676 C C . ARG A 1 455 ? -8.472 27.345 20.342 1.00 90.06 455 ARG A C 1
ATOM 3678 O O . ARG A 1 455 ? -7.886 26.300 20.596 1.00 90.06 455 ARG A O 1
ATOM 3685 N N . SER A 1 456 ? -9.525 27.772 21.043 1.00 88.69 456 SER A N 1
ATOM 3686 C CA . SER A 1 456 ? -10.060 27.036 22.196 1.00 88.69 456 SER A CA 1
ATOM 3687 C C . SER A 1 456 ? -10.576 25.643 21.812 1.00 88.69 456 SER A C 1
ATOM 3689 O O . SER A 1 456 ? -10.361 24.687 22.558 1.00 88.69 456 SER A O 1
ATOM 3691 N N . LEU A 1 457 ? -11.200 25.512 20.634 1.00 88.94 457 LEU A N 1
ATOM 3692 C CA . LEU A 1 457 ? -11.688 24.230 20.116 1.00 88.94 457 LEU A CA 1
ATOM 3693 C C . LEU A 1 457 ? -10.526 23.289 19.798 1.00 88.94 457 LEU A C 1
ATOM 3695 O O . LEU A 1 457 ? -10.519 22.150 20.258 1.00 88.94 457 LEU A O 1
ATOM 3699 N N . ILE A 1 458 ? -9.510 23.788 19.090 1.00 90.25 458 ILE A N 1
ATOM 3700 C CA . ILE A 1 458 ? -8.317 23.013 18.728 1.00 90.25 458 ILE A CA 1
ATOM 3701 C C . ILE A 1 458 ? -7.537 22.572 19.973 1.00 90.25 458 ILE A C 1
ATOM 3703 O O . ILE A 1 458 ? -7.114 21.422 20.058 1.00 90.25 458 ILE A O 1
ATOM 3707 N N . SER A 1 459 ? -7.406 23.429 20.991 1.00 90.19 459 SER A N 1
ATOM 3708 C CA . SER A 1 459 ? -6.757 23.055 22.256 1.00 90.19 459 SER A CA 1
ATOM 3709 C C . SER A 1 459 ? -7.486 21.936 23.010 1.00 90.19 459 SER A C 1
ATOM 3711 O O . SER A 1 459 ? -6.835 21.153 23.701 1.00 90.19 459 SER A O 1
ATOM 3713 N N . ARG A 1 460 ? -8.820 21.856 22.893 1.00 90.38 460 ARG A N 1
ATOM 3714 C CA . ARG A 1 460 ? -9.658 20.815 23.517 1.00 90.38 460 ARG A CA 1
ATOM 3715 C C . ARG A 1 460 ? -9.719 19.520 22.704 1.00 90.38 460 ARG A C 1
ATOM 3717 O O . ARG A 1 460 ? -10.177 18.512 23.239 1.00 90.38 460 ARG A O 1
ATOM 3724 N N . LEU A 1 461 ? -9.279 19.535 21.445 1.00 91.75 461 LEU A N 1
ATOM 3725 C CA . LEU A 1 461 ? -9.310 18.377 20.558 1.00 91.75 461 LEU A CA 1
ATOM 3726 C C . LEU A 1 461 ? -8.289 17.332 21.021 1.00 91.75 461 LEU A C 1
ATOM 3728 O O . LEU A 1 461 ? -7.094 17.432 20.745 1.00 91.75 461 LEU A O 1
ATOM 3732 N N . ASP A 1 462 ? -8.764 16.329 21.750 1.00 92.44 462 ASP A N 1
ATOM 3733 C CA . ASP A 1 462 ? -7.956 15.217 22.246 1.00 92.44 462 ASP A CA 1
ATOM 3734 C C . ASP A 1 462 ? -7.862 14.059 21.233 1.00 92.44 462 ASP A C 1
ATOM 3736 O O . ASP A 1 462 ? -8.600 14.061 20.245 1.00 92.44 462 ASP A O 1
ATOM 3740 N N . PRO A 1 463 ? -6.959 13.072 21.426 1.00 93.88 463 PRO A N 1
ATOM 3741 C CA . PRO A 1 463 ? -6.749 12.008 20.441 1.00 93.88 463 PRO A CA 1
ATOM 3742 C C . PRO A 1 463 ? -8.034 11.254 20.092 1.00 93.88 463 PRO A C 1
ATOM 3744 O O . PRO A 1 463 ? -8.294 10.990 18.922 1.00 93.88 463 PRO A O 1
ATOM 3747 N N . ARG A 1 464 ? -8.870 10.956 21.094 1.00 92.00 464 ARG A N 1
ATOM 3748 C CA . ARG A 1 464 ? -10.136 10.237 20.915 1.00 92.00 464 ARG A CA 1
ATOM 3749 C C . ARG A 1 464 ? -11.123 11.040 20.065 1.00 92.00 464 ARG A C 1
ATOM 3751 O O . ARG A 1 464 ? -11.724 10.498 19.139 1.00 92.00 464 ARG A O 1
ATOM 3758 N N . SER A 1 465 ? -11.252 12.339 20.328 1.00 92.25 465 SER A N 1
ATOM 3759 C CA . SER A 1 465 ? -12.108 13.231 19.538 1.00 92.25 465 SER A CA 1
ATOM 3760 C C . SER A 1 465 ? -11.548 13.460 18.130 1.00 92.25 465 SER A C 1
ATOM 3762 O O . SER A 1 465 ? -12.310 13.479 17.166 1.00 92.25 465 SER A O 1
ATOM 3764 N N . LYS A 1 466 ? -10.218 13.546 17.981 1.00 93.62 466 LYS A N 1
ATOM 3765 C CA . LYS A 1 466 ? -9.545 13.672 16.680 1.00 93.62 466 LYS A CA 1
ATOM 3766 C C . LYS A 1 466 ? -9.734 12.426 15.808 1.00 93.62 466 LYS A C 1
ATOM 3768 O O . LYS A 1 466 ? -10.008 12.561 14.621 1.00 93.62 466 LYS A O 1
ATOM 3773 N N . VAL A 1 467 ? -9.681 11.223 16.389 1.00 93.81 467 VAL A N 1
ATOM 3774 C CA . VAL A 1 467 ? -10.044 9.982 15.681 1.00 93.81 467 VAL A CA 1
ATOM 3775 C C . VAL A 1 467 ? -11.478 10.053 15.158 1.00 93.81 467 VAL A C 1
ATOM 3777 O O . VAL A 1 467 ? -11.713 9.765 13.988 1.00 93.81 467 VAL A O 1
ATOM 3780 N N . ARG A 1 468 ? -12.444 10.458 15.996 1.00 91.00 468 ARG A N 1
ATOM 3781 C CA . ARG A 1 468 ? -13.855 10.562 15.578 1.00 91.00 468 ARG A CA 1
ATOM 3782 C C . ARG A 1 468 ? -14.040 11.581 14.453 1.00 91.00 468 ARG A C 1
ATOM 3784 O O . ARG A 1 468 ? -14.766 11.291 13.507 1.00 91.00 468 ARG A O 1
ATOM 3791 N N . LEU A 1 469 ? -13.307 12.697 14.502 1.00 90.88 469 LEU A N 1
ATOM 3792 C CA . LEU A 1 469 ? -13.242 13.676 13.416 1.00 90.88 469 LEU A CA 1
ATOM 3793 C C . LEU A 1 469 ? -12.707 13.049 12.112 1.00 90.88 469 LEU A C 1
ATOM 3795 O O . LEU A 1 469 ? -13.290 13.254 11.051 1.00 90.88 469 LEU A O 1
ATOM 3799 N N . TYR A 1 470 ? -11.641 12.244 12.179 1.00 90.44 470 TYR A N 1
ATOM 3800 C CA . TYR A 1 470 ? -11.066 11.542 11.018 1.00 90.44 470 TYR A CA 1
ATOM 3801 C C . TYR A 1 470 ? -11.973 10.455 10.433 1.00 90.44 470 TYR A C 1
ATOM 3803 O O . TYR A 1 470 ? -11.979 10.235 9.219 1.00 90.44 470 TYR A O 1
ATOM 3811 N N . GLU A 1 471 ? -12.770 9.818 11.282 1.00 88.12 471 GLU A N 1
ATOM 3812 C CA . GLU A 1 471 ? -13.820 8.869 10.907 1.00 88.12 471 GLU A CA 1
ATOM 3813 C C . GLU A 1 471 ? -15.116 9.561 10.447 1.00 88.12 471 GLU A C 1
ATOM 3815 O O . GLU A 1 471 ? -16.061 8.870 10.075 1.00 88.12 471 GLU A O 1
ATOM 3820 N N . LYS A 1 472 ? -15.189 10.905 10.484 1.00 84.12 472 LYS A N 1
ATOM 3821 C CA . LYS A 1 472 ? -16.408 11.696 10.220 1.00 84.12 472 LYS A CA 1
ATOM 3822 C C . LYS A 1 472 ? -17.620 11.214 11.034 1.00 84.12 472 LYS A C 1
ATOM 3824 O O . LYS A 1 472 ? -18.757 11.240 10.569 1.00 84.12 472 LYS A O 1
ATOM 3829 N N . LYS A 1 473 ? -17.365 10.752 12.258 1.00 81.81 473 LYS A N 1
ATOM 3830 C CA . LYS A 1 473 ? -18.386 10.332 13.223 1.00 81.81 473 LYS A CA 1
ATOM 3831 C C . LYS A 1 473 ? -18.705 11.485 14.166 1.00 81.81 473 LYS A C 1
ATOM 3833 O O . LYS A 1 473 ? -17.840 12.321 14.420 1.00 81.81 473 LYS A O 1
ATOM 3838 N N . GLY A 1 474 ? -19.910 11.452 14.743 1.00 75.75 474 GLY A N 1
ATOM 3839 C CA . GLY A 1 474 ? -20.340 12.420 15.753 1.00 75.75 474 GLY A CA 1
ATOM 3840 C C . GLY A 1 474 ? -19.281 12.593 16.845 1.00 75.75 474 GLY A C 1
ATOM 3841 O O . GLY A 1 474 ? -18.784 11.576 17.339 1.00 75.75 474 GLY A O 1
ATOM 3842 N N . LEU A 1 475 ? -18.895 13.815 17.207 1.00 78.69 475 LEU A N 1
ATOM 3843 C CA . LEU A 1 475 ? -17.884 14.069 18.242 1.00 78.69 475 LEU A CA 1
ATOM 3844 C C . LEU A 1 475 ? -18.379 13.661 19.644 1.00 78.69 475 LEU A C 1
ATOM 3846 O O . LEU A 1 475 ? -19.545 13.334 19.856 1.00 78.69 475 LEU A O 1
ATOM 3850 N N . THR A 1 476 ? -17.459 13.587 20.610 1.00 68.81 476 THR A N 1
ATOM 3851 C CA . THR A 1 476 ? -17.796 13.266 22.009 1.00 68.81 476 THR A CA 1
ATOM 3852 C C . THR A 1 476 ? -18.676 14.360 22.625 1.00 68.81 476 THR A C 1
ATOM 3854 O O . THR A 1 476 ? -18.653 15.503 22.171 1.00 68.81 476 THR A O 1
ATOM 3857 N N . GLU A 1 477 ? -19.386 14.049 23.720 1.00 64.44 477 GLU A N 1
ATOM 3858 C CA . GLU A 1 477 ? -20.235 15.010 24.462 1.00 64.44 477 GLU A CA 1
ATOM 3859 C C . GLU A 1 477 ? -19.489 16.268 24.943 1.00 64.44 477 GLU A C 1
ATOM 3861 O O . GLU A 1 477 ? -20.098 17.246 25.374 1.00 64.44 477 GLU A O 1
ATOM 3866 N N . VAL A 1 478 ? -18.157 16.252 24.857 1.00 71.94 478 VAL A N 1
ATOM 3867 C CA . VAL A 1 478 ? -17.299 17.400 25.121 1.00 71.94 478 VAL A CA 1
ATOM 3868 C C . VAL A 1 478 ? -17.625 18.566 24.186 1.00 71.94 478 VAL A C 1
ATOM 3870 O O . VAL A 1 478 ? -17.477 19.705 24.620 1.00 71.94 478 VAL A O 1
ATOM 3873 N N . PHE A 1 479 ? -18.055 18.326 22.944 1.00 82.88 479 PHE A N 1
ATOM 3874 C CA . PHE A 1 479 ? -18.322 19.376 21.956 1.00 82.88 479 PHE A CA 1
ATOM 3875 C C . PHE A 1 479 ? -19.821 19.585 21.738 1.00 82.88 479 PHE A C 1
ATOM 3877 O O . PHE A 1 479 ? -20.591 18.638 21.597 1.00 82.88 479 PHE A O 1
ATOM 3884 N N . LYS A 1 480 ? -20.247 20.850 21.678 1.00 83.88 480 LYS A N 1
ATOM 3885 C CA . LYS A 1 480 ? -21.622 21.202 21.293 1.00 83.88 480 LYS A CA 1
ATOM 3886 C C . LYS A 1 480 ? -21.818 20.993 19.780 1.00 83.88 480 LYS A C 1
ATOM 3888 O O . LYS A 1 480 ? -20.860 21.188 19.035 1.00 83.88 480 LYS A O 1
ATOM 3893 N N . PRO A 1 481 ? -23.050 20.761 19.283 1.00 81.62 481 PRO A N 1
ATOM 3894 C CA . PRO A 1 481 ? -23.305 20.561 17.844 1.00 81.62 481 PRO A CA 1
ATOM 3895 C C . PRO A 1 481 ? -22.783 21.694 16.936 1.00 81.62 481 PRO A C 1
ATOM 3897 O O . PRO A 1 481 ? -22.308 21.466 15.824 1.00 81.62 481 PRO A O 1
ATOM 3900 N N . GLN A 1 482 ? -22.818 22.937 17.430 1.00 83.19 482 GLN A N 1
ATOM 3901 C CA . GLN A 1 482 ? -22.248 24.095 16.730 1.00 83.19 482 GLN A CA 1
ATOM 3902 C C . GLN A 1 482 ? -20.713 24.031 16.642 1.00 83.19 482 GLN A C 1
ATOM 3904 O O . GLN A 1 482 ? -20.146 24.353 15.603 1.00 83.19 482 GLN A O 1
ATOM 3909 N N . GLU A 1 483 ? -20.041 23.603 17.716 1.00 85.94 483 GLU A N 1
ATOM 3910 C CA . GLU A 1 483 ? -18.579 23.445 17.760 1.00 85.94 483 GLU A CA 1
ATOM 3911 C C . GLU A 1 483 ? -18.119 22.290 16.857 1.00 85.94 483 GLU A C 1
ATOM 3913 O O . GLU A 1 483 ? -17.065 22.366 16.232 1.00 85.94 483 GLU A O 1
ATOM 3918 N N . GLU A 1 484 ? -18.927 21.235 16.755 1.00 84.25 484 GLU A N 1
ATOM 3919 C CA . GLU A 1 484 ? 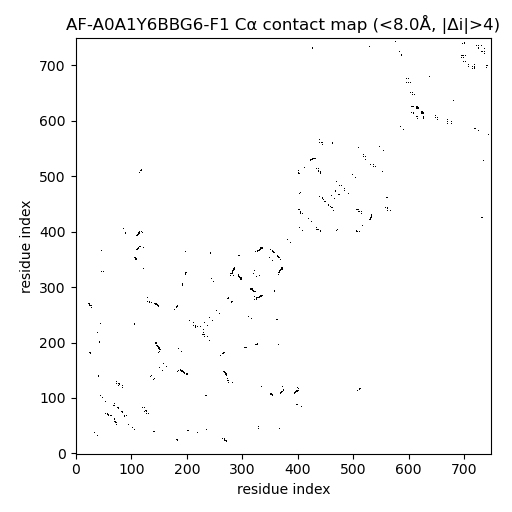-18.675 20.101 15.869 1.00 84.25 484 GLU A CA 1
ATOM 3920 C C . GLU A 1 484 ? -18.715 20.495 14.392 1.00 84.25 484 GLU A C 1
ATOM 3922 O O . GLU A 1 484 ? -17.795 20.167 13.643 1.00 84.25 484 GLU A O 1
ATOM 3927 N N . THR A 1 485 ? -19.724 21.272 13.991 1.00 85.19 485 THR A N 1
ATOM 3928 C CA . THR A 1 485 ? -19.820 21.794 12.618 1.00 85.19 485 THR A CA 1
ATOM 3929 C C . THR A 1 485 ? -18.586 22.634 12.270 1.00 85.19 485 THR A C 1
ATOM 3931 O O . THR A 1 485 ? -17.983 22.448 11.216 1.00 85.19 485 THR A O 1
ATOM 3934 N N . MET A 1 486 ? -18.132 23.482 13.201 1.00 86.12 486 MET A N 1
ATOM 3935 C CA . MET A 1 486 ? -16.906 24.274 13.039 1.00 86.12 486 MET A CA 1
ATOM 3936 C C . MET A 1 486 ? -15.644 23.410 12.891 1.00 86.12 486 MET A C 1
ATOM 3938 O O . MET A 1 486 ? -14.751 23.750 12.119 1.00 86.12 486 MET A O 1
ATOM 3942 N N . LEU A 1 487 ? -15.535 22.299 13.624 1.00 85.75 487 LEU A N 1
ATOM 3943 C CA . LEU A 1 487 ? -14.393 21.385 13.504 1.00 85.75 487 LEU A CA 1
ATOM 3944 C C . LEU A 1 487 ? -14.403 20.617 12.178 1.00 85.75 487 LEU A C 1
ATOM 3946 O O . LEU A 1 487 ? -13.337 20.390 11.606 1.00 85.75 487 LEU A O 1
ATOM 3950 N N . LEU A 1 488 ? -15.583 20.259 11.669 1.00 85.62 488 LEU A N 1
ATOM 3951 C CA . LEU A 1 488 ? -15.733 19.634 10.354 1.00 85.62 488 LEU A CA 1
ATOM 3952 C C . LEU A 1 488 ? -15.325 20.584 9.220 1.00 85.62 488 LEU A C 1
ATOM 3954 O O . LEU A 1 488 ? -14.661 20.149 8.283 1.00 85.62 488 LEU A O 1
ATOM 3958 N N . GLU A 1 489 ? -15.625 21.881 9.329 1.00 85.88 489 GLU A N 1
ATOM 3959 C CA . GLU A 1 489 ? -15.122 22.901 8.391 1.00 85.88 489 GLU A CA 1
ATOM 3960 C C . GLU A 1 489 ? -13.586 22.998 8.403 1.00 85.88 489 GLU A C 1
ATOM 3962 O O . GLU A 1 489 ? -12.958 23.237 7.372 1.00 85.88 489 GLU A O 1
ATOM 3967 N N . LEU A 1 490 ? -12.962 22.794 9.568 1.00 88.44 490 LEU A N 1
ATOM 3968 C CA . LEU A 1 490 ? -11.506 22.819 9.730 1.00 88.44 490 LEU A CA 1
ATOM 3969 C C . LEU A 1 490 ? -10.818 21.497 9.382 1.00 88.44 490 LEU A C 1
ATOM 3971 O O . LEU A 1 490 ? -9.588 21.450 9.390 1.00 88.44 490 LEU A O 1
ATOM 3975 N N . PHE A 1 491 ? -11.570 20.442 9.066 1.00 87.31 491 PHE A N 1
ATOM 3976 C CA . PHE A 1 491 ? -11.047 19.095 8.840 1.00 87.31 491 PHE A CA 1
ATOM 3977 C C . PHE A 1 491 ? -9.854 19.069 7.875 1.00 87.31 491 PHE A C 1
ATOM 3979 O O . PHE A 1 491 ? -8.806 18.514 8.206 1.00 87.31 491 PHE A O 1
ATOM 3986 N N . THR A 1 492 ? -9.996 19.706 6.710 1.00 86.69 492 THR A N 1
ATOM 3987 C CA . THR A 1 492 ? -8.945 19.750 5.684 1.00 86.69 492 THR A CA 1
ATOM 3988 C C . THR A 1 492 ? -7.697 20.466 6.200 1.00 86.69 492 THR A C 1
ATOM 3990 O O . THR A 1 492 ? -6.609 19.906 6.135 1.00 86.69 492 THR A O 1
ATOM 3993 N N . LYS A 1 493 ? -7.858 21.632 6.843 1.00 89.12 493 LYS A N 1
ATOM 3994 C CA . LYS A 1 493 ? -6.739 22.402 7.416 1.00 89.12 493 LYS A CA 1
ATOM 3995 C C . LYS A 1 493 ? -5.989 21.629 8.506 1.00 89.12 493 LYS A C 1
ATOM 3997 O O . LYS A 1 493 ? -4.766 21.684 8.561 1.00 89.12 493 LYS A O 1
ATOM 4002 N N . ILE A 1 494 ? -6.714 20.893 9.356 1.00 90.19 494 ILE A N 1
ATOM 4003 C CA . ILE A 1 494 ? -6.120 20.062 10.418 1.00 90.19 494 ILE A CA 1
ATOM 4004 C C . ILE A 1 494 ? -5.261 18.938 9.837 1.00 90.19 494 ILE A C 1
ATOM 4006 O O . ILE A 1 494 ? -4.238 18.584 10.424 1.00 90.19 494 ILE A O 1
ATOM 4010 N N . ARG A 1 495 ? -5.665 18.365 8.699 1.00 85.94 495 ARG A N 1
ATOM 4011 C CA . ARG A 1 495 ? -4.882 17.330 8.016 1.00 85.94 495 ARG A CA 1
ATOM 4012 C C . ARG A 1 495 ? -3.657 17.914 7.316 1.00 85.94 495 ARG A C 1
ATOM 4014 O O . ARG A 1 495 ? -2.559 17.401 7.517 1.00 85.94 495 ARG A O 1
ATOM 4021 N N . GLU A 1 496 ? -3.849 18.995 6.565 1.00 87.44 496 GLU A N 1
ATOM 4022 C CA . GLU A 1 496 ? -2.793 19.681 5.809 1.00 87.44 496 GLU A CA 1
ATOM 4023 C C . GLU A 1 496 ? -1.680 20.237 6.715 1.00 87.44 496 GLU A C 1
ATOM 4025 O O . GLU A 1 496 ? -0.529 20.304 6.294 1.00 87.44 496 GLU A O 1
ATOM 4030 N N . GLU A 1 497 ? -1.970 20.560 7.986 1.00 90.19 497 GLU A N 1
ATOM 4031 C CA . GLU A 1 497 ? -0.962 20.992 8.974 1.00 90.19 497 GLU A CA 1
ATOM 4032 C C . GLU A 1 497 ? 0.233 20.025 9.079 1.00 90.19 497 GLU A C 1
ATOM 4034 O O . GLU A 1 497 ? 1.364 20.441 9.344 1.00 90.19 497 GLU A O 1
ATOM 4039 N N . PHE A 1 498 ? -0.011 18.729 8.877 1.00 88.94 498 PHE A N 1
ATOM 4040 C CA . PHE A 1 498 ? 1.004 17.687 8.998 1.00 88.94 498 PHE A CA 1
ATOM 4041 C C . PHE A 1 498 ? 1.557 17.214 7.650 1.00 88.94 498 PHE A C 1
ATOM 4043 O O . PHE A 1 498 ? 2.349 16.268 7.623 1.00 88.94 498 PHE A O 1
ATOM 4050 N N . GLU A 1 499 ? 1.196 17.863 6.545 1.00 83.31 499 GLU A N 1
ATOM 4051 C CA . GLU A 1 499 ? 1.752 17.574 5.226 1.00 83.31 499 GLU A CA 1
ATOM 4052 C C . GLU A 1 499 ? 3.091 18.300 5.031 1.00 83.31 499 GLU A C 1
ATOM 4054 O O . GLU A 1 499 ? 3.294 19.426 5.478 1.00 83.31 499 GLU A O 1
ATOM 4059 N N . ASN A 1 500 ? 4.052 17.640 4.378 1.00 77.56 500 ASN A N 1
ATOM 4060 C CA . ASN A 1 500 ? 5.373 18.201 4.050 1.00 77.56 500 ASN A CA 1
ATOM 4061 C C . ASN A 1 500 ? 6.221 18.705 5.241 1.00 77.56 500 ASN A C 1
ATOM 4063 O O . ASN A 1 500 ? 7.225 19.395 5.048 1.00 77.56 500 ASN A O 1
ATOM 4067 N N . VAL A 1 501 ? 5.885 18.319 6.475 1.00 85.12 501 VAL A N 1
ATOM 4068 C CA . VAL A 1 501 ? 6.675 18.626 7.676 1.00 85.12 501 VAL A CA 1
ATOM 4069 C C . VAL A 1 501 ? 7.551 17.444 8.093 1.00 85.12 501 VAL A C 1
ATOM 4071 O O . VAL A 1 501 ? 7.195 16.279 7.929 1.00 85.12 501 VAL A O 1
ATOM 4074 N N . VAL A 1 502 ? 8.706 17.726 8.707 1.00 82.56 502 VAL A N 1
ATOM 4075 C CA . VAL A 1 502 ? 9.615 16.673 9.210 1.00 82.56 502 VAL A CA 1
ATOM 4076 C C . VAL A 1 502 ? 8.902 15.786 10.233 1.00 82.56 502 VAL A C 1
ATOM 4078 O O . VAL A 1 502 ? 9.017 14.564 10.216 1.00 82.56 502 VAL A O 1
ATOM 4081 N N . SER A 1 503 ? 8.123 16.406 11.117 1.00 86.06 503 SER A N 1
ATOM 4082 C CA . SER A 1 503 ? 7.413 15.728 12.195 1.00 86.06 503 SER A CA 1
ATOM 4083 C C . SER A 1 503 ? 5.939 15.515 11.842 1.00 86.06 503 SER A C 1
ATOM 4085 O O . SER A 1 503 ? 5.063 15.921 12.604 1.00 86.06 503 SER A O 1
ATOM 4087 N N . TYR A 1 504 ? 5.666 14.867 10.710 1.00 92.12 504 TYR A N 1
ATOM 4088 C CA . TYR A 1 504 ? 4.304 14.572 10.255 1.00 92.12 504 TYR A CA 1
ATOM 4089 C C . TYR A 1 504 ? 3.561 13.595 11.193 1.00 92.12 504 TYR A C 1
ATOM 4091 O O . TYR A 1 504 ? 4.146 12.997 12.112 1.00 92.12 504 TYR A O 1
ATOM 4099 N N . GLU A 1 505 ? 2.247 13.482 11.005 1.00 91.62 505 GLU A N 1
ATOM 4100 C CA . GLU A 1 505 ? 1.354 12.609 11.774 1.00 91.62 505 GLU A CA 1
ATOM 4101 C C . GLU A 1 505 ? 1.403 11.166 11.246 1.00 91.62 505 GLU A C 1
ATOM 4103 O O . GLU A 1 505 ? 1.452 10.940 10.044 1.00 91.62 505 GLU A O 1
ATOM 4108 N N . GLY A 1 506 ? 1.447 10.166 12.131 1.00 93.12 506 GLY A N 1
ATOM 4109 C CA . GLY A 1 506 ? 1.696 8.779 11.714 1.00 93.12 506 GLY A CA 1
ATOM 4110 C C . GLY A 1 506 ? 3.161 8.449 11.419 1.00 93.12 506 GLY A C 1
ATOM 4111 O O . GLY A 1 506 ? 3.442 7.349 10.950 1.00 93.12 506 GLY A O 1
ATOM 4112 N N . ARG A 1 507 ? 4.101 9.358 11.725 1.00 93.44 507 ARG A N 1
ATOM 4113 C CA . ARG A 1 507 ? 5.556 9.097 11.725 1.00 93.44 507 ARG A CA 1
ATOM 4114 C C . ARG A 1 507 ? 5.984 8.144 12.847 1.00 93.44 507 ARG A C 1
ATOM 4116 O O . ARG A 1 507 ? 6.900 7.349 12.672 1.00 93.44 507 ARG A O 1
ATOM 4123 N N . PHE A 1 508 ? 5.334 8.253 14.003 1.00 92.88 508 PHE A N 1
ATOM 4124 C CA . PHE A 1 508 ? 5.575 7.442 15.199 1.00 92.88 508 PHE A CA 1
ATOM 4125 C C . PHE A 1 508 ? 4.270 6.777 15.649 1.00 92.88 508 PHE A C 1
ATOM 4127 O O . PHE A 1 508 ? 3.202 7.113 15.145 1.00 92.88 508 PHE A O 1
ATOM 4134 N N . GLY A 1 509 ? 4.366 5.849 16.599 1.00 94.06 509 GLY A N 1
ATOM 4135 C CA . GLY A 1 509 ? 3.236 5.116 17.172 1.00 94.06 509 GLY A CA 1
ATOM 4136 C C . GLY A 1 509 ? 3.385 3.608 17.001 1.00 94.06 509 GLY A C 1
ATOM 4137 O O . GLY A 1 509 ? 4.374 3.134 16.434 1.00 94.06 509 GLY A O 1
ATOM 4138 N N . ALA A 1 510 ? 2.394 2.866 17.489 1.00 95.25 510 ALA A N 1
ATOM 4139 C CA . ALA A 1 510 ? 2.371 1.414 17.407 1.00 95.25 510 ALA A CA 1
ATOM 4140 C C . ALA A 1 510 ? 2.324 0.950 15.943 1.00 95.25 510 ALA A C 1
ATOM 4142 O O . ALA A 1 510 ? 1.427 1.330 15.178 1.00 95.25 510 ALA A O 1
ATOM 4143 N N . SER A 1 511 ? 3.288 0.121 15.550 1.00 95.12 511 SER A N 1
ATOM 4144 C CA . SER A 1 511 ? 3.381 -0.423 14.195 1.00 95.12 511 SER A CA 1
ATOM 4145 C C . SER A 1 511 ? 2.351 -1.532 13.958 1.00 95.12 511 SER A C 1
ATOM 4147 O O . SER A 1 511 ? 1.984 -2.244 14.899 1.00 95.12 511 SER A O 1
ATOM 4149 N N . PRO A 1 512 ? 1.953 -1.795 12.700 1.00 94.56 512 PRO A N 1
ATOM 4150 C CA . PRO A 1 512 ? 1.060 -2.915 12.416 1.00 94.56 512 PRO A CA 1
ATOM 4151 C C . PRO A 1 512 ? 1.600 -4.289 12.844 1.00 94.56 512 PRO A C 1
ATOM 4153 O O . PRO A 1 512 ? 0.848 -5.205 13.175 1.00 94.56 512 PRO A O 1
ATOM 4156 N N . ARG A 1 513 ? 2.931 -4.446 12.891 1.00 93.31 513 ARG A N 1
ATOM 4157 C CA . ARG A 1 513 ? 3.579 -5.672 13.385 1.00 93.31 513 ARG A CA 1
ATOM 4158 C C . ARG A 1 513 ? 3.390 -5.851 14.891 1.00 93.31 513 ARG A C 1
ATOM 4160 O O . ARG A 1 513 ? 3.175 -6.973 15.345 1.00 93.31 513 ARG A O 1
ATOM 4167 N N . GLU A 1 514 ? 3.459 -4.763 15.655 1.00 94.38 514 GLU A N 1
ATOM 4168 C CA . GLU A 1 514 ? 3.227 -4.773 17.104 1.00 94.38 514 GLU A CA 1
ATOM 4169 C C . GLU A 1 514 ? 1.767 -5.094 17.417 1.00 94.38 514 GLU A C 1
ATOM 4171 O O . GLU A 1 514 ? 1.506 -5.987 18.219 1.00 94.38 514 GLU A O 1
ATOM 4176 N N . VAL A 1 515 ? 0.827 -4.453 16.716 1.00 96.00 515 VAL A N 1
ATOM 4177 C CA . VAL A 1 515 ? -0.616 -4.717 16.841 1.00 96.00 515 VAL A CA 1
ATOM 4178 C C . VAL A 1 515 ? -0.938 -6.183 16.546 1.00 96.00 515 VAL A C 1
ATOM 4180 O O . VAL A 1 515 ? -1.553 -6.861 17.369 1.00 96.00 515 VAL A O 1
ATOM 4183 N N . ARG A 1 516 ? -0.436 -6.717 15.424 1.00 95.69 516 ARG A N 1
ATOM 4184 C CA . ARG A 1 516 ? -0.578 -8.138 15.076 1.00 95.69 516 ARG A CA 1
ATOM 4185 C C . ARG A 1 516 ? 0.007 -9.050 16.157 1.00 95.69 516 ARG A C 1
ATOM 4187 O O . ARG A 1 516 ? -0.612 -10.040 16.536 1.00 95.69 516 ARG A O 1
ATOM 4194 N N . SER A 1 517 ? 1.185 -8.717 16.682 1.00 94.75 517 SER A N 1
ATOM 4195 C CA . SER A 1 517 ? 1.812 -9.479 17.765 1.00 94.75 517 SER A CA 1
ATOM 4196 C C . SER A 1 517 ? 0.952 -9.488 19.038 1.00 94.75 517 SER A C 1
ATOM 4198 O O . SER A 1 517 ? 0.840 -10.531 19.676 1.00 94.75 517 SER A O 1
ATOM 4200 N N . ILE A 1 518 ? 0.353 -8.358 19.423 1.00 95.56 518 ILE A N 1
ATOM 4201 C CA . ILE A 1 518 ? -0.553 -8.266 20.583 1.00 95.56 518 ILE A CA 1
ATOM 4202 C C . ILE A 1 518 ? -1.775 -9.161 20.369 1.00 95.56 518 ILE A C 1
ATOM 4204 O O . ILE A 1 518 ? -2.088 -9.981 21.231 1.00 95.56 518 ILE A O 1
ATOM 4208 N N . LEU A 1 519 ? -2.402 -9.066 19.192 1.00 95.56 519 LEU A N 1
ATOM 4209 C CA . LEU A 1 519 ? -3.563 -9.874 18.826 1.00 95.56 519 LEU A CA 1
ATOM 4210 C C . LEU A 1 519 ? -3.264 -11.379 18.928 1.00 95.56 519 LEU A C 1
ATOM 4212 O O . LEU A 1 519 ? -4.005 -12.116 19.579 1.00 95.56 519 LEU A O 1
ATOM 4216 N N . PHE A 1 520 ? -2.147 -11.839 18.353 1.00 94.56 520 PHE A N 1
ATOM 4217 C CA . PHE A 1 520 ? -1.766 -13.253 18.411 1.00 94.56 520 PHE A CA 1
ATOM 4218 C C . PHE A 1 520 ? -1.398 -13.721 19.823 1.00 94.56 520 PHE A C 1
ATOM 4220 O O . PHE A 1 520 ? -1.786 -14.825 20.204 1.00 94.56 520 PHE A O 1
ATOM 4227 N N . ARG A 1 521 ? -0.693 -12.910 20.624 1.00 93.88 521 ARG A N 1
ATOM 4228 C CA . ARG A 1 521 ? -0.381 -13.265 22.022 1.00 93.88 521 ARG A CA 1
ATOM 4229 C C . ARG A 1 521 ? -1.650 -13.408 22.860 1.00 93.88 521 ARG A C 1
ATOM 4231 O O . ARG A 1 521 ? -1.787 -14.396 23.580 1.00 93.88 521 ARG A O 1
ATOM 4238 N N . ALA A 1 522 ? -2.587 -12.471 22.725 1.00 93.94 522 ALA A N 1
ATOM 4239 C CA . ALA A 1 522 ? -3.874 -12.529 23.412 1.00 93.94 522 ALA A CA 1
ATOM 4240 C C . ALA A 1 522 ? -4.689 -13.762 22.981 1.00 93.94 522 ALA A C 1
ATOM 4242 O O . ALA A 1 522 ? -5.233 -14.481 23.824 1.00 93.94 522 ALA A O 1
ATOM 4243 N N . ALA A 1 523 ? -4.703 -14.079 21.682 1.00 93.19 523 ALA A N 1
ATOM 4244 C CA . ALA A 1 523 ? -5.374 -15.267 21.160 1.00 93.19 523 ALA A CA 1
ATOM 4245 C C . ALA A 1 523 ? -4.758 -16.572 21.702 1.00 93.19 523 ALA A C 1
ATOM 4247 O O . ALA A 1 523 ? -5.485 -17.461 22.147 1.00 93.19 523 ALA A O 1
ATOM 4248 N N . GLN A 1 524 ? -3.425 -16.667 21.742 1.00 91.94 524 GLN A N 1
ATOM 4249 C CA . GLN A 1 524 ? -2.686 -17.849 22.208 1.00 91.94 524 GLN A CA 1
ATOM 4250 C C . GLN A 1 524 ? -2.687 -18.030 23.734 1.00 91.94 524 GLN A C 1
ATOM 4252 O O . GLN A 1 524 ? -2.262 -19.077 24.233 1.00 91.94 524 GLN A O 1
ATOM 4257 N N . ASN A 1 525 ? -3.157 -17.040 24.496 1.00 89.69 525 ASN A N 1
ATOM 4258 C CA . ASN A 1 525 ? -3.227 -17.140 25.945 1.00 89.69 525 ASN A CA 1
ATOM 4259 C C . ASN A 1 525 ? -4.241 -18.217 26.370 1.00 89.69 525 ASN A C 1
ATOM 4261 O O . ASN A 1 525 ? -5.456 -18.021 26.297 1.00 89.69 525 ASN A O 1
ATOM 4265 N N . LYS A 1 526 ? -3.718 -19.350 26.860 1.00 85.69 526 LYS A N 1
ATOM 4266 C CA . LYS A 1 526 ? -4.496 -20.521 27.300 1.00 85.69 526 LYS A CA 1
ATOM 4267 C C . LYS A 1 526 ? -5.355 -20.271 28.544 1.00 85.69 526 LYS A C 1
ATOM 4269 O O . LYS A 1 526 ? -6.209 -21.095 28.846 1.00 85.69 526 LYS A O 1
ATOM 4274 N N . LYS A 1 527 ? -5.127 -19.178 29.285 1.00 85.12 527 LYS A N 1
ATOM 4275 C CA . LYS A 1 527 ? -5.924 -18.844 30.480 1.00 85.12 527 LYS A CA 1
ATOM 4276 C C . LYS A 1 527 ? -7.343 -18.389 30.137 1.00 85.12 527 LYS A C 1
ATOM 4278 O O . LYS A 1 527 ? -8.228 -18.535 30.970 1.00 85.12 527 LYS A O 1
ATOM 4283 N N . HIS A 1 528 ? -7.547 -17.857 28.934 1.00 84.38 528 HIS A N 1
ATOM 4284 C CA . HIS A 1 528 ? -8.843 -17.373 28.468 1.00 84.38 528 HIS A CA 1
ATOM 4285 C C . HIS A 1 528 ? -9.322 -18.267 27.328 1.00 84.38 528 HIS A C 1
ATOM 4287 O O . HIS A 1 528 ? -8.579 -18.495 26.372 1.00 84.38 528 HIS A O 1
ATOM 4293 N N . GLN A 1 529 ? -10.549 -18.778 27.430 1.00 85.12 529 GLN A N 1
ATOM 4294 C CA . GLN A 1 529 ? -11.148 -19.644 26.405 1.00 85.12 529 GLN A CA 1
ATOM 4295 C C . GLN A 1 529 ? -11.573 -18.852 25.164 1.00 85.12 529 GLN A C 1
ATOM 4297 O O . GLN A 1 529 ? -11.439 -19.351 24.053 1.00 85.12 529 GLN A O 1
ATOM 4302 N N . THR A 1 530 ? -11.961 -17.591 25.351 1.00 90.06 530 THR A N 1
ATOM 4303 C CA . THR A 1 530 ? -12.402 -16.665 24.300 1.00 90.06 530 THR A CA 1
ATOM 4304 C C . THR A 1 530 ? -11.420 -15.497 24.205 1.00 90.06 530 THR A C 1
ATOM 4306 O O . THR A 1 530 ? -10.779 -15.126 25.191 1.00 90.06 530 THR A O 1
ATOM 4309 N N . LEU A 1 531 ? -11.208 -14.963 23.003 1.00 93.31 531 LEU A N 1
ATOM 4310 C CA . LEU A 1 531 ? -10.437 -13.735 22.810 1.00 93.31 531 LEU A CA 1
ATOM 4311 C C . LEU A 1 531 ? -11.343 -12.539 23.133 1.00 93.31 531 LEU A C 1
ATOM 4313 O O . LEU A 1 531 ? -12.291 -12.285 22.396 1.00 93.31 531 LEU A O 1
ATOM 4317 N N . THR A 1 532 ? -11.060 -11.830 24.227 1.00 93.50 532 THR A N 1
ATOM 4318 C CA . THR A 1 532 ? -11.888 -10.717 24.729 1.00 93.50 532 THR A CA 1
ATOM 4319 C C . THR A 1 532 ? -11.115 -9.398 24.799 1.00 93.50 532 THR A C 1
ATOM 4321 O O . THR A 1 532 ? -9.879 -9.425 24.882 1.00 93.50 532 THR A O 1
ATOM 4324 N N . PRO A 1 533 ? -11.790 -8.230 24.845 1.00 94.75 533 PRO A N 1
ATOM 4325 C CA . PRO A 1 533 ? -11.124 -6.940 25.039 1.00 94.75 533 PRO A CA 1
ATOM 4326 C C . PRO A 1 533 ? -10.236 -6.906 26.291 1.00 94.75 533 PRO A C 1
ATOM 4328 O O . PRO A 1 533 ? -9.168 -6.299 26.278 1.00 94.75 533 PRO A O 1
ATOM 4331 N N . MET A 1 534 ? -10.598 -7.653 27.340 1.00 93.25 534 MET A N 1
ATOM 4332 C CA . MET A 1 534 ? -9.806 -7.757 28.573 1.00 93.25 534 MET A CA 1
ATOM 4333 C C . MET A 1 534 ? -8.429 -8.361 28.334 1.00 93.25 534 MET A C 1
ATOM 4335 O O . MET A 1 534 ? -7.428 -7.857 28.846 1.00 93.25 534 MET A O 1
ATOM 4339 N N . THR A 1 535 ? -8.358 -9.412 27.515 1.00 93.81 535 THR A N 1
ATOM 4340 C CA . THR A 1 535 ? -7.074 -10.024 27.153 1.00 93.81 535 THR A CA 1
ATOM 4341 C C . THR A 1 535 ? -6.183 -9.059 26.377 1.00 93.81 535 THR A C 1
ATOM 4343 O O . THR A 1 535 ? -4.972 -9.040 26.593 1.00 93.81 535 THR A O 1
ATOM 4346 N N . ILE A 1 536 ? -6.780 -8.200 25.545 1.00 95.88 536 ILE A N 1
ATOM 4347 C CA . ILE A 1 536 ? -6.064 -7.128 24.855 1.00 95.88 536 ILE A CA 1
ATOM 4348 C C . ILE A 1 536 ? -5.560 -6.087 25.853 1.00 95.88 536 ILE A C 1
ATOM 4350 O O . ILE A 1 536 ? -4.386 -5.732 25.797 1.00 95.88 536 ILE A O 1
ATOM 4354 N N . PHE A 1 537 ? -6.390 -5.629 26.796 1.00 95.62 537 PHE A N 1
ATOM 4355 C CA . PHE A 1 537 ? -5.972 -4.648 27.802 1.00 95.62 537 PHE A CA 1
ATOM 4356 C C . PHE A 1 537 ? -4.781 -5.141 28.630 1.00 95.62 537 PHE A C 1
ATOM 4358 O O . PHE A 1 537 ? -3.847 -4.375 28.848 1.00 95.62 537 PHE A O 1
ATOM 4365 N N . ILE A 1 538 ? -4.761 -6.420 29.019 1.00 93.88 538 ILE A N 1
ATOM 4366 C CA . ILE A 1 538 ? -3.630 -7.030 29.738 1.00 93.88 538 ILE A CA 1
ATOM 4367 C C . ILE A 1 538 ? -2.343 -6.971 28.901 1.00 93.88 538 ILE A C 1
ATOM 4369 O O . ILE A 1 538 ? -1.283 -6.594 29.409 1.00 93.88 538 ILE A O 1
ATOM 4373 N N . GLU A 1 539 ? -2.413 -7.325 27.616 1.00 95.31 539 GLU A N 1
ATOM 4374 C CA . GLU A 1 539 ? -1.245 -7.285 26.729 1.00 95.31 539 GLU A CA 1
ATOM 4375 C C . GLU A 1 539 ? -0.797 -5.845 26.418 1.00 95.31 539 GLU A C 1
ATOM 4377 O O . GLU A 1 539 ? 0.406 -5.584 26.350 1.00 95.31 539 GLU A O 1
ATOM 4382 N N . LEU A 1 540 ? -1.728 -4.890 26.303 1.00 96.12 540 LEU A N 1
ATOM 4383 C CA . LEU A 1 540 ? -1.419 -3.462 26.159 1.00 96.12 540 LEU A CA 1
ATOM 4384 C C . LEU A 1 540 ? -0.728 -2.905 27.410 1.00 96.12 540 LEU A C 1
ATOM 4386 O O . LEU A 1 540 ? 0.305 -2.245 27.303 1.00 96.12 540 LEU A O 1
ATOM 4390 N N . GLU A 1 541 ? -1.243 -3.207 28.603 1.00 95.44 541 GLU A N 1
ATOM 4391 C CA . GLU A 1 541 ? -0.636 -2.800 29.877 1.00 95.44 541 GLU A CA 1
ATOM 4392 C C . GLU A 1 541 ? 0.760 -3.392 30.067 1.00 95.44 541 GLU A C 1
ATOM 4394 O O . GLU A 1 541 ? 1.632 -2.756 30.664 1.00 95.44 541 GLU A O 1
ATOM 4399 N N . ARG A 1 542 ? 0.990 -4.608 29.562 1.00 93.38 542 ARG A N 1
ATOM 4400 C CA . ARG A 1 542 ? 2.320 -5.213 29.520 1.00 93.38 542 ARG A CA 1
ATOM 4401 C C . ARG A 1 542 ? 3.237 -4.453 28.563 1.00 93.38 542 ARG A C 1
ATOM 4403 O O . ARG A 1 542 ? 4.341 -4.102 28.960 1.00 93.38 542 ARG A O 1
ATOM 4410 N N . LEU A 1 543 ? 2.779 -4.171 27.343 1.00 93.69 543 LEU A N 1
ATOM 4411 C CA . LEU A 1 543 ? 3.572 -3.493 26.316 1.00 93.69 543 LEU A CA 1
ATOM 4412 C C . LEU A 1 543 ? 4.021 -2.098 26.763 1.00 93.69 543 LEU A C 1
ATOM 4414 O O . LEU A 1 543 ? 5.187 -1.748 26.603 1.00 93.69 543 LEU A O 1
ATOM 4418 N N . VAL A 1 544 ? 3.120 -1.311 27.357 1.00 94.12 544 VAL A N 1
ATOM 4419 C CA . VAL A 1 544 ? 3.411 0.078 27.754 1.00 94.12 544 VAL A CA 1
ATOM 4420 C C . VAL A 1 544 ? 4.462 0.168 28.877 1.00 94.12 544 VAL A C 1
ATOM 4422 O O . VAL A 1 544 ? 5.096 1.212 29.042 1.00 94.12 544 VAL A O 1
ATOM 4425 N N . LYS A 1 545 ? 4.720 -0.924 29.613 1.00 92.00 545 LYS A N 1
ATOM 4426 C CA . LYS A 1 545 ? 5.800 -0.989 30.615 1.00 92.00 545 LYS A CA 1
ATOM 4427 C C . LYS A 1 545 ? 7.194 -1.089 29.982 1.00 92.00 545 LYS A C 1
ATOM 4429 O O . LYS A 1 545 ? 8.161 -0.620 30.580 1.00 92.00 545 LYS A O 1
ATOM 4434 N N . ASP A 1 546 ? 7.307 -1.609 28.761 1.00 89.75 546 ASP A N 1
ATOM 4435 C CA . ASP A 1 546 ? 8.582 -1.880 28.085 1.00 89.75 546 ASP A CA 1
ATOM 4436 C C . ASP A 1 546 ? 9.108 -0.654 27.297 1.00 89.75 546 ASP A C 1
ATOM 4438 O O . ASP A 1 546 ? 9.366 -0.714 26.092 1.00 89.75 546 ASP A O 1
ATOM 4442 N N . ARG A 1 547 ? 9.295 0.495 27.969 1.00 86.44 547 ARG A N 1
ATOM 4443 C CA . ARG A 1 547 ? 9.673 1.778 27.319 1.00 86.44 547 ARG A CA 1
ATOM 4444 C C . ARG A 1 547 ? 11.018 1.753 26.579 1.00 86.44 547 ARG A C 1
ATOM 4446 O O . ARG A 1 547 ? 11.229 2.547 25.668 1.00 86.44 547 ARG A O 1
ATOM 4453 N N . THR A 1 548 ? 11.937 0.867 26.956 1.00 84.69 548 THR A N 1
ATOM 4454 C CA . THR A 1 548 ? 13.259 0.743 26.316 1.00 84.69 548 THR A CA 1
ATOM 4455 C C . THR A 1 548 ? 13.190 0.101 24.933 1.00 84.69 548 THR A C 1
ATOM 4457 O O . THR A 1 548 ? 14.059 0.353 24.103 1.00 84.69 548 THR A O 1
ATOM 4460 N N . VAL A 1 549 ? 12.160 -0.710 24.680 1.00 85.19 549 VAL A N 1
ATOM 4461 C CA . VAL A 1 549 ? 11.994 -1.455 23.428 1.00 85.19 549 VAL A CA 1
ATOM 4462 C C . VAL A 1 549 ? 11.289 -0.602 22.376 1.00 85.19 549 VAL A C 1
ATOM 4464 O O . VAL A 1 549 ? 11.682 -0.608 21.211 1.00 85.19 549 VAL A O 1
ATOM 4467 N N . TYR A 1 550 ? 10.266 0.151 22.786 1.00 87.50 550 TYR A N 1
ATOM 4468 C CA . TYR A 1 550 ? 9.393 0.880 21.870 1.00 87.50 550 TYR A CA 1
ATOM 4469 C C . TYR A 1 550 ? 9.667 2.386 21.904 1.00 87.50 550 TYR A C 1
ATOM 4471 O O . TYR A 1 550 ? 9.360 3.075 22.874 1.00 87.50 550 TYR A O 1
ATOM 4479 N N . GLU A 1 551 ? 10.189 2.920 20.802 1.00 86.56 551 GLU A N 1
ATOM 4480 C CA . GLU A 1 551 ? 10.560 4.335 20.670 1.00 86.56 551 GLU A CA 1
ATOM 4481 C C . GLU A 1 551 ? 9.384 5.298 20.875 1.00 86.56 551 GLU A C 1
ATOM 4483 O O . GLU A 1 551 ? 9.540 6.338 21.507 1.00 86.56 551 GLU A O 1
ATOM 4488 N N . PHE A 1 552 ? 8.180 4.948 20.412 1.00 91.06 552 PHE A N 1
ATOM 4489 C CA . PHE A 1 552 ? 7.015 5.822 20.579 1.00 91.06 552 PHE A CA 1
ATOM 4490 C C . PHE A 1 552 ? 6.588 5.980 22.052 1.00 91.06 552 PHE A C 1
ATOM 4492 O O . PHE A 1 552 ? 5.926 6.959 22.387 1.00 91.06 552 PHE A O 1
ATOM 4499 N N . LEU A 1 553 ? 6.993 5.063 22.946 1.00 92.56 553 LEU A N 1
ATOM 4500 C CA . LEU A 1 553 ? 6.778 5.181 24.397 1.00 92.56 553 LEU A CA 1
ATOM 4501 C C . LEU A 1 553 ? 7.762 6.154 25.069 1.00 92.56 553 LEU A C 1
ATOM 4503 O O . LEU A 1 553 ? 7.592 6.494 26.246 1.00 92.56 553 LEU A O 1
ATOM 4507 N N . GLN A 1 554 ? 8.808 6.568 24.352 1.00 91.19 554 GLN A N 1
ATOM 4508 C CA . GLN A 1 554 ? 9.817 7.528 24.809 1.00 91.19 554 GLN A CA 1
ATOM 4509 C C . GLN A 1 554 ? 9.466 8.965 24.403 1.00 91.19 554 GLN A C 1
ATOM 4511 O O . GLN A 1 554 ? 10.167 9.893 24.789 1.00 91.19 554 GLN A O 1
ATOM 4516 N N . LEU A 1 555 ? 8.385 9.163 23.640 1.00 90.31 555 LEU A N 1
ATOM 4517 C CA . LEU A 1 555 ? 7.905 10.493 23.285 1.00 90.31 555 LEU A CA 1
ATOM 4518 C C . LEU A 1 555 ? 7.408 11.238 24.527 1.00 90.31 555 LEU A C 1
ATOM 4520 O O . LEU A 1 555 ? 6.678 10.684 25.349 1.00 90.31 555 LEU A O 1
ATOM 4524 N N . GLU A 1 556 ? 7.768 12.517 24.620 1.00 90.19 556 GLU A N 1
ATOM 4525 C CA . GLU A 1 556 ? 7.274 13.389 25.681 1.00 90.19 556 GLU A CA 1
ATOM 4526 C C . GLU A 1 556 ? 5.768 13.669 25.500 1.00 90.19 556 GLU A C 1
ATOM 4528 O O . GLU A 1 556 ? 5.331 14.025 24.388 1.00 90.19 556 GLU A O 1
ATOM 4533 N N . PRO A 1 557 ? 4.961 13.539 26.571 1.00 91.94 557 PRO A N 1
ATOM 4534 C CA . PRO A 1 557 ? 3.548 13.892 26.545 1.00 91.94 557 PRO A CA 1
ATOM 4535 C C . PRO A 1 557 ? 3.329 15.343 26.106 1.00 91.94 557 PRO A C 1
ATOM 4537 O O . PRO A 1 557 ? 3.979 16.267 26.595 1.00 91.94 557 PRO A O 1
ATOM 4540 N N . ARG A 1 558 ? 2.364 15.564 25.208 1.00 88.94 558 ARG A N 1
ATOM 4541 C CA . ARG A 1 558 ? 1.916 16.908 24.807 1.00 88.94 558 ARG A CA 1
ATOM 4542 C C . ARG A 1 558 ? 0.413 17.027 24.988 1.00 88.94 558 ARG A C 1
ATOM 4544 O O . ARG A 1 558 ? -0.354 16.431 24.234 1.00 88.94 558 ARG A O 1
ATOM 4551 N N . GLY A 1 559 ? -0.020 17.765 26.009 1.00 88.06 559 GLY A N 1
ATOM 4552 C CA . GLY A 1 559 ? -1.430 17.765 26.406 1.00 88.06 559 GLY A CA 1
ATOM 4553 C C . GLY A 1 559 ? -1.883 16.332 26.697 1.00 88.06 559 GLY A C 1
ATOM 4554 O O . GLY A 1 559 ? -1.199 15.624 27.425 1.00 88.06 559 GLY A O 1
ATOM 4555 N N . LYS A 1 560 ? -2.980 15.882 26.079 1.00 91.88 560 LYS A N 1
ATOM 4556 C CA . LYS A 1 560 ? -3.467 14.490 26.167 1.00 91.88 560 LYS A CA 1
ATOM 4557 C C . LYS A 1 560 ? -2.860 13.536 25.118 1.00 91.88 560 LYS A C 1
ATOM 4559 O O . LYS A 1 560 ? -3.275 12.386 25.037 1.00 91.88 560 LYS A O 1
ATOM 4564 N N . TYR A 1 561 ? -1.921 13.990 24.288 1.00 94.50 561 TYR A N 1
ATOM 4565 C CA . TYR A 1 561 ? -1.277 13.179 23.246 1.00 94.50 561 TYR A CA 1
ATOM 4566 C C . TYR A 1 561 ? 0.003 12.515 23.763 1.00 94.50 561 TYR A C 1
ATOM 4568 O O . TYR A 1 561 ? 0.622 12.990 24.716 1.00 94.50 561 TYR A O 1
ATOM 4576 N N . HIS A 1 562 ? 0.408 11.427 23.099 1.00 94.06 562 HIS A N 1
ATOM 4577 C CA . HIS A 1 562 ? 1.566 10.601 23.465 1.00 94.06 562 HIS A CA 1
ATOM 4578 C C . HIS A 1 562 ? 1.509 10.065 24.909 1.00 94.06 562 HIS A C 1
ATOM 4580 O O . HIS A 1 562 ? 2.528 9.968 25.588 1.00 94.06 562 HIS A O 1
ATOM 4586 N N . GLN A 1 563 ? 0.317 9.672 25.374 1.00 94.75 563 GLN A N 1
ATOM 4587 C CA . GLN A 1 563 ? 0.118 9.030 26.680 1.00 94.75 563 GLN A CA 1
ATOM 4588 C C . GLN A 1 563 ? -0.501 7.625 26.532 1.00 94.75 563 GLN A C 1
ATOM 4590 O O . GLN A 1 563 ? -1.657 7.418 26.905 1.00 94.75 563 GLN A O 1
ATOM 4595 N N . PRO A 1 564 ? 0.237 6.623 26.007 1.00 94.38 564 PRO A N 1
ATOM 4596 C CA . PRO A 1 564 ? -0.328 5.309 25.678 1.00 94.38 564 PRO A CA 1
ATOM 4597 C C . PRO A 1 564 ? -0.951 4.558 26.861 1.00 94.38 564 PRO A C 1
ATOM 4599 O O . PRO A 1 564 ? -1.855 3.753 26.651 1.00 94.38 564 PRO A O 1
ATOM 4602 N N . ALA A 1 565 ? -0.498 4.831 28.091 1.00 94.31 565 ALA A N 1
ATOM 4603 C CA . ALA A 1 565 ? -1.082 4.281 29.316 1.00 94.31 565 ALA A CA 1
ATOM 4604 C C . ALA A 1 565 ? -2.483 4.848 29.605 1.00 94.31 565 ALA A C 1
ATOM 4606 O O . ALA A 1 565 ? -3.394 4.092 29.934 1.00 94.31 565 ALA A O 1
ATOM 4607 N N . GLU A 1 566 ? -2.675 6.162 29.445 1.00 95.12 566 GLU A N 1
ATOM 4608 C CA . GLU A 1 566 ? -3.987 6.799 29.623 1.00 95.12 566 GLU A CA 1
ATOM 4609 C C . GLU A 1 566 ? -4.965 6.361 28.532 1.00 95.12 566 GLU A C 1
ATOM 4611 O O . GLU A 1 566 ? -6.145 6.162 28.802 1.00 95.12 566 GLU A O 1
ATOM 4616 N N . PHE A 1 567 ? -4.471 6.099 27.318 1.00 95.88 567 PHE A N 1
ATOM 4617 C CA . PHE A 1 567 ? -5.303 5.575 26.235 1.00 95.88 567 PHE A CA 1
ATOM 4618 C C . PHE A 1 567 ? -5.961 4.246 26.599 1.00 95.88 567 PHE A C 1
ATOM 4620 O O . PHE A 1 567 ? -7.111 4.034 26.237 1.00 95.88 567 PHE A O 1
ATOM 4627 N N . ILE A 1 568 ? -5.282 3.375 27.353 1.00 96.44 568 ILE A N 1
ATOM 4628 C CA . ILE A 1 568 ? -5.872 2.112 27.821 1.00 96.44 568 ILE A CA 1
ATOM 4629 C C . ILE A 1 568 ? -7.060 2.383 28.753 1.00 96.44 568 ILE A C 1
ATOM 4631 O O . ILE A 1 568 ? -8.057 1.672 28.675 1.00 96.44 568 ILE A O 1
ATOM 4635 N N . LYS A 1 569 ? -6.994 3.417 29.602 1.00 94.69 569 LYS A N 1
ATOM 4636 C CA . LYS A 1 569 ? -8.122 3.794 30.469 1.00 94.69 569 LYS A CA 1
ATOM 4637 C C . LYS A 1 569 ? -9.316 4.252 29.643 1.00 94.69 569 LYS A C 1
ATOM 4639 O O . LYS A 1 569 ? -10.414 3.757 29.865 1.00 94.69 569 LYS A O 1
ATOM 4644 N N . TYR A 1 570 ? -9.079 5.083 28.627 1.00 92.56 570 TYR A N 1
ATOM 4645 C CA . TYR A 1 570 ? -10.136 5.496 27.705 1.00 92.56 570 TYR A CA 1
ATOM 4646 C C . TYR A 1 570 ? -10.774 4.288 27.015 1.00 92.56 570 TYR A C 1
ATOM 4648 O O . TYR A 1 570 ? -11.985 4.175 27.006 1.00 92.56 570 TYR A O 1
ATOM 4656 N N . LEU A 1 571 ? -10.000 3.314 26.526 1.00 94.75 571 LEU A N 1
ATOM 4657 C CA . LEU A 1 571 ? -10.589 2.109 25.918 1.00 94.75 571 LEU A CA 1
ATOM 4658 C C . LEU A 1 571 ? -11.455 1.300 26.885 1.00 94.75 571 LEU A C 1
ATOM 4660 O O . LEU A 1 571 ? -12.445 0.708 26.462 1.00 94.75 571 LEU A O 1
ATOM 4664 N N . LYS A 1 572 ? -11.067 1.233 28.162 1.00 95.31 572 LYS A N 1
ATOM 4665 C CA . LYS A 1 572 ? -11.855 0.551 29.192 1.00 95.31 572 LYS A CA 1
ATOM 4666 C C . LYS A 1 572 ? -13.188 1.263 29.409 1.00 95.31 572 LYS A C 1
ATOM 4668 O O . LYS A 1 572 ? -14.213 0.592 29.430 1.00 95.31 572 LYS A O 1
ATOM 4673 N N . GLU A 1 573 ? -13.176 2.591 29.510 1.00 92.44 573 GLU A N 1
ATOM 4674 C CA . GLU A 1 573 ? -14.386 3.423 29.591 1.00 92.44 573 GLU A CA 1
ATOM 4675 C C . GLU A 1 573 ? -15.272 3.257 28.344 1.00 92.44 573 GLU A C 1
ATOM 4677 O O . GLU A 1 573 ? -16.484 3.082 28.462 1.00 92.44 573 GLU A O 1
ATOM 4682 N N . ASP A 1 574 ? -14.670 3.245 27.152 1.00 90.56 574 ASP A N 1
ATOM 4683 C CA . ASP A 1 574 ? -15.365 3.055 25.875 1.00 90.56 574 ASP A CA 1
ATOM 4684 C C . ASP A 1 574 ? -16.047 1.697 25.820 1.00 90.56 574 ASP A C 1
ATOM 4686 O O . ASP A 1 574 ? -17.224 1.613 25.480 1.00 90.56 574 ASP A O 1
ATOM 4690 N N . PHE A 1 575 ? -15.321 0.640 26.184 1.00 94.44 575 PHE A N 1
ATOM 4691 C CA . PHE A 1 575 ? -15.869 -0.706 26.211 1.00 94.44 575 PHE A CA 1
ATOM 4692 C C . PHE A 1 575 ? -16.999 -0.842 27.231 1.00 94.44 575 PHE A C 1
ATOM 4694 O O . PHE A 1 575 ? -18.013 -1.451 26.918 1.00 94.44 575 PHE A O 1
ATOM 4701 N N . ILE A 1 576 ? -16.850 -0.262 28.426 1.00 91.94 576 ILE A N 1
ATOM 4702 C CA . ILE A 1 576 ? -17.905 -0.249 29.449 1.00 91.94 576 ILE A CA 1
ATOM 4703 C C . ILE A 1 576 ? -19.165 0.403 28.897 1.00 91.94 576 ILE A C 1
ATOM 4705 O O . ILE A 1 576 ? -20.226 -0.206 28.941 1.00 91.94 576 ILE A O 1
ATOM 4709 N N . SER A 1 577 ? -19.038 1.601 28.324 1.00 88.94 577 SER A N 1
ATOM 4710 C CA . SER A 1 577 ? -20.182 2.329 27.781 1.00 88.94 577 SER A CA 1
ATOM 4711 C C . SER A 1 577 ? -20.853 1.572 26.629 1.00 88.94 577 SER A C 1
ATOM 4713 O O . SER A 1 577 ? -22.080 1.515 26.574 1.00 88.94 577 SER A O 1
ATOM 4715 N N . LEU A 1 578 ? -20.065 0.955 25.741 1.00 90.56 578 LEU A N 1
ATOM 4716 C CA . LEU A 1 578 ? -20.577 0.114 24.655 1.00 90.56 578 LEU A CA 1
ATOM 4717 C C . LEU A 1 578 ? -21.312 -1.114 25.203 1.00 90.56 578 LEU A C 1
ATOM 4719 O O . LEU A 1 578 ? -22.471 -1.340 24.865 1.00 90.56 578 LEU A O 1
ATOM 4723 N N . PHE A 1 579 ? -20.674 -1.869 26.096 1.00 91.50 579 PHE A N 1
ATOM 4724 C CA . PHE A 1 579 ? -21.244 -3.090 26.653 1.00 91.50 579 PHE A CA 1
ATOM 4725 C C . PHE A 1 579 ? -22.490 -2.812 27.503 1.00 91.50 579 PHE A C 1
ATOM 4727 O O . PHE A 1 579 ? -23.452 -3.566 27.415 1.00 91.50 579 PHE A O 1
ATOM 4734 N N . GLU A 1 580 ? -22.525 -1.721 28.278 1.00 87.19 580 GLU A N 1
ATOM 4735 C CA . GLU A 1 580 ? -23.715 -1.288 29.028 1.00 87.19 580 GLU A CA 1
ATOM 4736 C C . GLU A 1 580 ? -24.905 -0.994 28.112 1.00 87.19 580 GLU A C 1
ATOM 4738 O O . GLU A 1 580 ? -26.039 -1.367 28.430 1.00 87.19 580 GLU A O 1
ATOM 4743 N N . GLN A 1 581 ? -24.665 -0.344 26.970 1.00 84.12 581 GLN A N 1
ATOM 4744 C CA . GLN A 1 581 ? -25.707 -0.085 25.976 1.00 84.12 581 GLN A CA 1
ATOM 4745 C C . GLN A 1 581 ? -26.213 -1.393 25.358 1.00 84.12 581 GLN A C 1
ATOM 4747 O O . GLN A 1 581 ? -27.424 -1.595 25.260 1.00 84.12 581 GLN A O 1
ATOM 4752 N N . GLU A 1 582 ? -25.306 -2.300 24.996 1.00 88.81 582 GLU A N 1
ATOM 4753 C CA . GLU A 1 582 ? -25.634 -3.583 24.367 1.00 88.81 582 GLU A CA 1
ATOM 4754 C C . GLU A 1 582 ? -26.368 -4.531 25.322 1.00 88.81 582 GLU A C 1
ATOM 4756 O O . GLU A 1 582 ? -27.405 -5.084 24.956 1.00 88.81 582 GLU A O 1
ATOM 4761 N N . ILE A 1 583 ? -25.909 -4.671 26.570 1.00 85.88 583 ILE A N 1
ATOM 4762 C CA . ILE A 1 583 ? -26.579 -5.512 27.570 1.00 85.88 583 ILE A CA 1
ATOM 4763 C C . ILE A 1 583 ? -27.938 -4.935 2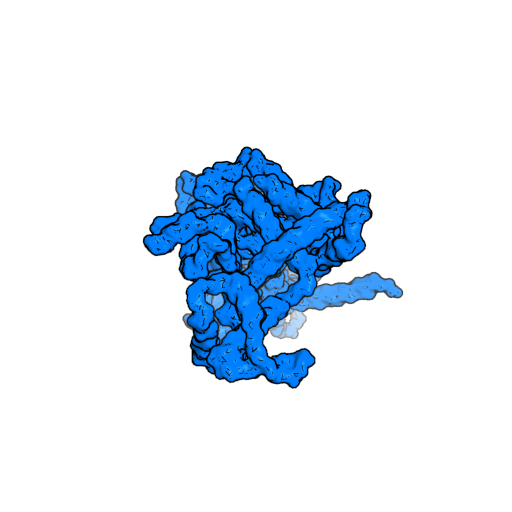7.962 1.00 85.88 583 ILE A C 1
ATOM 4765 O O . ILE A 1 583 ? -28.904 -5.686 28.075 1.00 85.88 583 ILE A O 1
ATOM 4769 N N . SER A 1 584 ? -28.066 -3.610 28.082 1.00 80.69 584 SER A N 1
ATOM 4770 C CA . SER A 1 584 ? -29.363 -2.972 28.331 1.00 80.69 584 SER A CA 1
ATOM 4771 C C . SER A 1 584 ? -30.326 -3.217 27.166 1.00 80.69 584 SER A C 1
ATOM 4773 O O . SER A 1 584 ? -31.497 -3.534 27.382 1.00 80.69 584 SER A O 1
ATOM 4775 N N . ALA A 1 585 ? -29.838 -3.132 25.926 1.00 79.69 585 ALA A N 1
ATOM 4776 C CA . ALA A 1 585 ? -30.617 -3.441 24.730 1.00 79.69 585 ALA A CA 1
ATOM 4777 C C . ALA A 1 585 ? -30.965 -4.938 24.607 1.00 79.69 585 ALA A C 1
ATOM 4779 O O . ALA A 1 585 ? -32.010 -5.272 24.052 1.00 79.69 585 ALA A O 1
ATOM 4780 N N . ALA A 1 586 ? -30.126 -5.837 25.129 1.00 82.62 586 ALA A N 1
ATOM 4781 C CA . ALA A 1 586 ? -30.376 -7.278 25.169 1.00 82.62 586 ALA A CA 1
ATOM 4782 C C . ALA A 1 586 ? -31.367 -7.683 26.274 1.00 82.62 586 ALA A C 1
ATOM 4784 O O . ALA A 1 586 ? -32.155 -8.607 26.083 1.00 82.62 586 ALA A O 1
ATOM 4785 N N . MET A 1 587 ? -31.349 -6.987 27.414 1.00 74.81 587 MET A N 1
ATOM 4786 C CA . MET A 1 587 ? -32.286 -7.188 28.524 1.00 74.81 587 MET A CA 1
ATOM 4787 C C . MET A 1 587 ? -33.706 -6.738 28.189 1.00 74.81 587 MET A C 1
ATOM 4789 O O . MET A 1 587 ? -34.684 -7.296 28.686 1.00 74.81 587 MET A O 1
ATOM 4793 N N . THR A 1 588 ? -33.819 -5.673 27.400 1.00 60.91 588 THR A N 1
ATOM 4794 C CA . THR A 1 588 ? -35.089 -4.999 27.179 1.00 60.91 588 THR A CA 1
ATOM 4795 C C . THR A 1 588 ? -35.714 -5.484 25.870 1.00 60.91 588 THR A C 1
ATOM 4797 O O . THR A 1 588 ? -35.273 -5.095 24.794 1.00 60.91 588 THR A O 1
ATOM 4800 N N . LEU A 1 589 ? -36.789 -6.277 25.955 1.00 52.72 589 LEU A N 1
ATOM 4801 C CA . LEU A 1 589 ? -37.748 -6.549 24.863 1.00 52.72 589 LEU A CA 1
ATOM 4802 C C . LEU A 1 589 ? -38.527 -5.276 24.456 1.00 52.72 589 LEU A C 1
ATOM 4804 O O . LEU A 1 589 ? -39.745 -5.300 24.317 1.00 52.72 589 LEU A O 1
ATOM 4808 N N . VAL A 1 590 ? -37.863 -4.127 24.348 1.00 50.19 590 VAL A N 1
ATOM 4809 C CA . VAL A 1 590 ? -38.519 -2.859 24.024 1.00 50.19 590 VAL A CA 1
ATOM 4810 C C . VAL A 1 590 ? -38.062 -2.418 22.652 1.00 50.19 590 VAL A C 1
ATOM 4812 O O . VAL A 1 590 ? -36.936 -1.956 22.468 1.00 50.19 590 VAL A O 1
ATOM 4815 N N . ASP A 1 591 ? -38.977 -2.554 21.697 1.00 53.59 591 ASP A N 1
ATOM 4816 C CA . ASP A 1 591 ? -38.926 -1.810 20.453 1.00 53.59 591 ASP A CA 1
ATOM 4817 C C . ASP A 1 591 ? -38.779 -0.318 20.779 1.00 53.59 591 ASP A C 1
ATOM 4819 O O . ASP A 1 591 ? -39.550 0.238 21.565 1.00 53.59 591 ASP A O 1
ATOM 4823 N N . GLU A 1 592 ? -37.859 0.389 20.119 1.00 54.88 592 GLU A N 1
ATOM 4824 C CA . GLU A 1 592 ? -37.820 1.863 20.154 1.00 54.88 592 GLU A CA 1
ATOM 4825 C C . GLU A 1 592 ? -39.173 2.508 19.772 1.00 54.88 592 GLU A C 1
ATOM 4827 O O . GLU A 1 592 ? -39.439 3.680 20.077 1.00 54.88 592 GLU A O 1
ATOM 4832 N N . LEU A 1 593 ? -40.056 1.720 19.151 1.00 58.34 593 LEU A N 1
ATOM 4833 C CA . LEU A 1 593 ? -41.454 2.030 18.880 1.00 58.34 593 LEU A CA 1
ATOM 4834 C C . LEU A 1 593 ? -42.250 2.374 20.150 1.00 58.34 593 LEU A C 1
ATOM 4836 O O . LEU A 1 593 ? -43.167 3.184 20.076 1.00 58.34 593 LEU A O 1
ATOM 4840 N N . GLU A 1 594 ? -41.923 1.839 21.328 1.00 68.75 594 GLU A N 1
ATOM 4841 C CA . GLU A 1 594 ? -42.747 2.046 22.527 1.00 68.75 594 GLU A CA 1
ATOM 4842 C C . GLU A 1 594 ? -42.607 3.474 23.091 1.00 68.75 594 GLU A C 1
ATOM 4844 O O . GLU A 1 594 ? -43.604 4.144 23.373 1.00 68.75 594 GLU A O 1
ATOM 4849 N N . TYR A 1 595 ? -41.380 4.010 23.158 1.00 75.56 595 TYR A N 1
ATOM 4850 C CA . TYR A 1 595 ? -41.132 5.391 23.604 1.00 75.56 595 TYR A CA 1
ATOM 4851 C C . TYR A 1 595 ? -41.617 6.427 22.591 1.00 75.56 595 TYR A C 1
ATOM 4853 O O . TYR A 1 595 ? -42.162 7.467 22.967 1.00 75.56 595 TYR A O 1
ATOM 4861 N N . THR A 1 596 ? -41.437 6.141 21.300 1.00 75.69 596 THR A N 1
ATOM 4862 C CA . THR A 1 596 ? -41.967 6.988 20.227 1.00 75.69 596 THR A CA 1
ATOM 4863 C C . THR A 1 596 ? -43.496 6.996 20.250 1.00 75.69 596 THR A C 1
ATOM 4865 O O . THR A 1 596 ? -44.087 8.069 20.134 1.00 75.69 596 THR A O 1
ATOM 4868 N N . THR A 1 597 ? -44.139 5.855 20.520 1.00 79.12 597 THR A N 1
ATOM 4869 C CA . THR A 1 597 ? -45.597 5.752 20.702 1.00 79.12 597 THR A CA 1
ATOM 4870 C C . THR A 1 597 ? -46.073 6.513 21.941 1.00 79.12 597 THR A C 1
ATOM 4872 O O . THR A 1 597 ? -47.067 7.235 21.872 1.00 79.12 597 THR A O 1
ATOM 4875 N N . LEU A 1 598 ? -45.360 6.424 23.071 1.00 80.56 598 LEU A N 1
ATOM 4876 C CA . LEU A 1 598 ? -45.666 7.199 24.282 1.00 80.56 598 LEU A CA 1
ATOM 4877 C C . LEU A 1 598 ? -45.578 8.710 24.033 1.00 80.56 598 LEU A C 1
ATOM 4879 O O . LEU A 1 598 ? -46.479 9.454 24.428 1.00 80.56 598 LEU A O 1
ATOM 4883 N N . LEU A 1 599 ? -44.533 9.162 23.333 1.00 84.69 599 LEU A N 1
ATOM 4884 C CA . LEU A 1 599 ? -44.362 10.567 22.969 1.00 84.69 599 LEU A CA 1
ATOM 4885 C C . LEU A 1 599 ? -45.443 11.032 21.983 1.00 84.69 599 LEU A C 1
ATOM 4887 O O . LEU A 1 599 ? -46.038 12.089 22.183 1.00 84.69 599 LEU A O 1
ATOM 4891 N N . GLN A 1 600 ? -45.749 10.239 20.952 1.00 84.38 600 GLN A N 1
ATOM 4892 C CA . GLN A 1 600 ? -46.841 10.523 20.014 1.00 84.38 600 GLN A CA 1
ATOM 4893 C C . GLN A 1 600 ? -48.184 10.631 20.738 1.00 84.38 600 GLN A C 1
ATOM 4895 O O . GLN A 1 600 ? -48.942 11.574 20.502 1.00 84.38 600 GLN A O 1
ATOM 4900 N N . ARG A 1 601 ? -48.457 9.714 21.671 1.00 84.81 601 ARG A N 1
ATOM 4901 C CA . ARG A 1 601 ? -49.667 9.734 22.489 1.00 84.81 601 ARG A CA 1
ATOM 4902 C C . ARG A 1 601 ? -49.734 11.003 23.335 1.00 84.81 601 ARG A C 1
ATOM 4904 O O . ARG A 1 601 ? -50.753 11.687 23.293 1.00 84.81 601 ARG A O 1
ATOM 4911 N N . TYR A 1 602 ? -48.658 11.373 24.026 1.00 87.94 602 TYR A N 1
ATOM 4912 C CA . TYR A 1 602 ? -48.583 12.628 24.781 1.00 87.94 602 TYR A CA 1
ATOM 4913 C C . TYR A 1 602 ? -48.892 13.852 23.907 1.00 87.94 602 TYR A C 1
ATOM 4915 O O . TYR A 1 602 ? -49.782 14.636 24.237 1.00 87.94 602 TYR A O 1
ATOM 4923 N N . ILE A 1 603 ? -48.224 13.976 22.758 1.00 86.31 603 ILE A N 1
ATOM 4924 C CA . ILE A 1 603 ? -48.412 15.106 21.841 1.00 86.31 603 ILE A CA 1
ATOM 4925 C C . ILE A 1 603 ? -49.844 15.149 21.301 1.00 86.31 603 ILE A C 1
ATOM 4927 O O . ILE A 1 603 ? -50.430 16.228 21.231 1.00 86.31 603 ILE A O 1
ATOM 4931 N N . SER A 1 604 ? -50.449 13.997 20.993 1.00 84.81 604 SER A N 1
ATOM 4932 C CA . SER A 1 604 ? -51.851 13.941 20.565 1.00 84.81 604 SER A CA 1
ATOM 4933 C C . SER A 1 604 ? -52.803 14.489 21.637 1.00 84.81 604 SER A C 1
ATOM 4935 O O . SER A 1 604 ? -53.651 15.323 21.319 1.00 84.81 604 SER A O 1
ATOM 4937 N N . HIS A 1 605 ? -52.602 14.119 22.912 1.00 85.81 605 HIS A N 1
ATOM 4938 C CA . HIS A 1 605 ? -53.370 14.625 24.056 1.00 85.81 605 HIS A CA 1
ATOM 4939 C C . HIS A 1 605 ? -53.209 16.135 24.251 1.00 85.81 605 HIS A C 1
ATOM 4941 O O . HIS A 1 605 ? -54.212 16.830 24.424 1.00 85.81 605 HIS A O 1
ATOM 4947 N N . VAL A 1 606 ? -51.986 16.655 24.132 1.00 85.00 606 VAL A N 1
ATOM 4948 C CA . VAL A 1 606 ? -51.718 18.095 24.240 1.00 85.00 606 VAL A CA 1
ATOM 4949 C C . VAL A 1 606 ? -52.396 18.876 23.112 1.00 85.00 606 VAL A C 1
ATOM 4951 O O . VAL A 1 606 ? -53.075 19.869 23.372 1.00 85.00 606 VAL A O 1
ATOM 4954 N N . VAL A 1 607 ? -52.268 18.418 21.862 1.00 84.38 607 VAL A N 1
ATOM 4955 C CA . VAL A 1 607 ? -52.878 19.083 20.699 1.00 84.38 607 VAL A CA 1
ATOM 4956 C C . VAL A 1 607 ? -54.399 19.124 20.830 1.00 84.38 607 VAL A C 1
ATOM 4958 O O . VAL A 1 607 ? -55.000 20.178 20.622 1.00 84.38 607 VAL A O 1
ATOM 4961 N N . ALA A 1 608 ? -55.020 18.010 21.218 1.00 84.69 608 ALA A N 1
ATOM 4962 C CA . ALA A 1 608 ? -56.464 17.936 21.394 1.00 84.69 608 ALA A CA 1
ATOM 4963 C C . ALA A 1 608 ? -56.965 18.833 22.537 1.00 84.69 608 ALA A C 1
ATOM 4965 O O . ALA A 1 608 ? -57.989 19.495 22.387 1.00 84.69 608 ALA A O 1
ATOM 4966 N N . GLN A 1 609 ? -56.224 18.940 23.647 1.00 85.06 609 GLN A N 1
ATOM 4967 C CA . GLN A 1 609 ? -56.597 19.826 24.753 1.00 85.06 609 GLN A CA 1
ATOM 4968 C C . GLN A 1 609 ? -56.523 21.306 24.368 1.00 85.06 609 GLN A C 1
ATOM 4970 O O . GLN A 1 609 ? -57.437 22.067 24.685 1.00 85.06 609 GLN A O 1
ATOM 4975 N N . VAL A 1 610 ? -55.467 21.716 23.658 1.00 83.81 610 VAL A N 1
ATOM 4976 C CA . VAL A 1 610 ? -55.306 23.109 23.207 1.00 83.81 610 VAL A CA 1
ATOM 4977 C C . VAL A 1 610 ? -56.368 23.471 22.161 1.00 83.81 610 VAL A C 1
ATOM 4979 O O . VAL A 1 610 ? -56.915 24.572 22.199 1.00 83.81 610 VAL A O 1
ATOM 4982 N N . LYS A 1 611 ? -56.720 22.537 21.266 1.00 81.94 611 LYS A N 1
ATOM 4983 C CA . LYS A 1 611 ? -57.778 22.725 20.257 1.00 81.94 611 LYS A CA 1
ATOM 4984 C C . LYS A 1 611 ? -59.206 22.532 20.782 1.00 81.94 611 LYS A C 1
ATOM 4986 O O . LYS A 1 611 ? -60.147 22.874 20.072 1.00 81.94 611 LYS A O 1
ATOM 4991 N N . LYS A 1 612 ? -59.379 22.024 22.010 1.00 82.62 612 LYS A N 1
ATOM 4992 C CA . LYS A 1 612 ? -60.673 21.602 22.585 1.00 82.62 612 LYS A CA 1
ATOM 4993 C C . LYS A 1 612 ? -61.388 20.544 21.728 1.00 82.62 612 LYS A C 1
ATOM 4995 O O . LYS A 1 612 ? -62.597 20.605 21.519 1.00 82.62 612 LYS A O 1
ATOM 5000 N N . GLU A 1 613 ? -60.622 19.579 21.229 1.00 85.00 613 GLU A N 1
ATOM 5001 C CA . GLU A 1 613 ? -61.086 18.456 20.411 1.00 85.00 613 GLU A CA 1
ATOM 5002 C C . GLU A 1 613 ? -61.041 17.141 21.209 1.00 85.00 613 GLU A C 1
ATOM 5004 O O . GLU A 1 613 ? -60.274 16.998 22.162 1.00 85.00 613 GLU A O 1
ATOM 5009 N N . LYS A 1 614 ? -61.848 16.153 20.804 1.00 83.00 614 LYS A N 1
ATOM 5010 C CA . LYS A 1 614 ? -61.846 14.811 21.408 1.00 83.00 614 LYS A CA 1
ATOM 5011 C C . LYS A 1 614 ? -60.903 13.872 20.663 1.00 83.00 614 LYS A C 1
ATOM 5013 O O . LYS A 1 614 ? -60.876 13.867 19.433 1.00 83.00 614 LYS A O 1
ATOM 5018 N N . ILE A 1 615 ? -60.198 13.012 21.392 1.00 81.94 615 ILE A N 1
ATOM 5019 C CA . ILE A 1 615 ? -59.275 12.023 20.820 1.00 81.94 615 ILE A CA 1
ATOM 5020 C C . ILE A 1 615 ? -59.998 10.714 20.568 1.00 81.94 615 ILE A C 1
ATOM 5022 O O . ILE A 1 615 ? -60.727 10.219 21.421 1.00 81.94 615 ILE A O 1
ATOM 5026 N N . TYR A 1 616 ? -59.766 10.133 19.397 1.00 77.50 616 TYR A N 1
ATOM 5027 C CA . TYR A 1 616 ? -60.228 8.789 19.094 1.00 77.50 616 TYR A CA 1
ATOM 5028 C C . TYR A 1 616 ? -59.328 7.753 19.776 1.00 77.50 616 TYR A C 1
ATOM 5030 O O . TYR A 1 616 ? -58.132 7.687 19.491 1.00 77.50 616 TYR A O 1
ATOM 5038 N N . ASN A 1 617 ? -59.899 6.939 20.664 1.00 75.12 617 ASN A N 1
ATOM 5039 C CA . ASN A 1 617 ? -59.186 5.845 21.313 1.00 75.12 617 ASN A CA 1
ATOM 5040 C C . ASN A 1 617 ? -59.434 4.528 20.539 1.00 75.12 617 ASN A C 1
ATOM 5042 O O . ASN A 1 617 ? -60.574 4.056 20.490 1.00 75.12 617 ASN A O 1
ATOM 5046 N N . PRO A 1 618 ? -58.399 3.899 19.944 1.00 65.56 618 PRO A N 1
ATOM 5047 C CA . PRO A 1 618 ? -58.556 2.694 19.119 1.00 65.56 618 PRO A CA 1
ATOM 5048 C C . PRO A 1 618 ? -59.102 1.481 19.883 1.00 65.56 618 PRO A C 1
ATOM 5050 O O . PRO A 1 618 ? -59.716 0.599 19.283 1.00 65.56 618 PRO A O 1
ATOM 5053 N N . ILE A 1 619 ? -58.870 1.428 21.199 1.00 69.88 619 ILE A N 1
ATOM 5054 C CA . ILE A 1 619 ? -59.218 0.287 22.055 1.00 69.88 619 ILE A CA 1
ATOM 5055 C C . ILE A 1 619 ? -60.693 0.356 22.452 1.00 69.88 619 ILE A C 1
ATOM 5057 O O . ILE A 1 619 ? -61.411 -0.638 22.369 1.00 69.88 619 ILE A O 1
ATOM 5061 N N . THR A 1 620 ? -61.162 1.539 22.851 1.00 73.88 620 THR A N 1
ATOM 5062 C CA . THR A 1 620 ? -62.557 1.763 23.262 1.00 73.88 620 THR A CA 1
ATOM 5063 C C . THR A 1 620 ? -63.467 2.118 22.084 1.00 73.88 620 THR A C 1
ATOM 5065 O O . THR A 1 620 ? -64.688 2.108 22.231 1.00 73.88 620 THR A O 1
ATOM 5068 N N . LYS A 1 621 ? -62.887 2.406 20.906 1.00 75.88 621 LYS A N 1
ATOM 5069 C CA . LYS A 1 621 ? -63.563 2.865 19.678 1.00 75.88 621 LYS A CA 1
ATOM 5070 C C . LYS A 1 621 ? -64.440 4.107 19.889 1.00 75.88 621 LYS A C 1
ATOM 5072 O O . LYS A 1 621 ? -65.360 4.349 19.108 1.00 75.88 621 LYS A O 1
ATOM 5077 N N . ALA A 1 622 ? -64.153 4.896 20.923 1.00 76.75 622 ALA A N 1
ATOM 5078 C CA . ALA A 1 622 ? -64.912 6.078 21.309 1.00 76.75 622 ALA A CA 1
ATOM 5079 C C . ALA A 1 622 ? -64.040 7.342 21.272 1.00 76.75 622 ALA A C 1
ATOM 5081 O O . ALA A 1 622 ? -62.815 7.285 21.396 1.00 76.75 622 ALA A O 1
ATOM 5082 N N . HIS A 1 623 ? -64.693 8.493 21.098 1.00 83.19 623 HIS A N 1
ATOM 5083 C CA . HIS A 1 623 ? -64.055 9.799 21.237 1.00 83.19 623 HIS A CA 1
ATOM 5084 C C . HIS A 1 623 ? -64.049 10.216 22.709 1.00 83.19 623 HIS A C 1
ATOM 5086 O O . HIS A 1 623 ? -65.103 10.481 23.292 1.00 83.19 623 HIS A O 1
ATOM 5092 N N . GLU A 1 624 ? -62.858 10.283 23.290 1.00 82.81 624 GLU A N 1
ATOM 5093 C CA . GLU A 1 624 ? -62.615 10.585 24.698 1.00 82.81 624 GLU A CA 1
ATOM 5094 C C . GLU A 1 624 ? -62.029 11.992 24.863 1.00 82.81 624 GLU A C 1
ATOM 5096 O O . GLU A 1 624 ? -61.377 12.534 23.965 1.00 82.81 624 GLU A O 1
ATOM 5101 N N . GLU A 1 625 ? -62.269 12.592 26.027 1.00 82.44 625 GLU A N 1
ATOM 5102 C CA . GLU A 1 625 ? -61.599 13.835 26.409 1.00 82.44 625 GLU A CA 1
ATOM 5103 C C . GLU A 1 625 ? -60.092 13.582 26.619 1.00 82.44 625 GLU A C 1
ATOM 5105 O O . GLU A 1 625 ? -59.701 12.498 27.070 1.00 82.44 625 GLU A O 1
ATOM 5110 N N . PRO A 1 626 ? -59.220 14.561 26.325 1.00 84.75 626 PRO A N 1
ATOM 5111 C CA . PRO A 1 626 ? -57.790 14.438 26.581 1.00 84.75 626 PRO A CA 1
ATOM 5112 C C . PRO A 1 626 ? -57.500 14.120 28.055 1.00 84.75 626 PRO A C 1
ATOM 5114 O O . PRO A 1 626 ? -57.965 14.803 28.965 1.00 84.75 626 PRO A O 1
ATOM 5117 N N . SER A 1 627 ? -56.699 13.082 28.309 1.00 83.88 627 SER A N 1
ATOM 5118 C CA . SER A 1 627 ? -56.395 12.652 29.674 1.00 83.88 627 SER A CA 1
ATOM 5119 C C . SER A 1 627 ? -55.358 13.568 30.335 1.00 83.88 627 SER A C 1
ATOM 5121 O O . SER A 1 627 ? -54.155 13.423 30.098 1.00 83.88 627 SER A O 1
ATOM 5123 N N . ASP A 1 628 ? -55.800 14.395 31.282 1.00 81.12 628 ASP A N 1
ATOM 5124 C CA . ASP A 1 628 ? -54.918 15.226 32.117 1.00 81.12 628 ASP A CA 1
ATOM 5125 C C . ASP A 1 628 ? -53.876 14.426 32.910 1.00 81.12 628 ASP A C 1
ATOM 5127 O O . ASP A 1 628 ? -52.798 14.944 33.198 1.00 81.12 628 ASP A O 1
ATOM 5131 N N . LYS A 1 629 ? -54.169 13.166 33.255 1.00 80.88 629 LYS A N 1
ATOM 5132 C CA . LYS A 1 629 ? -53.244 12.300 33.999 1.00 80.88 629 LYS A CA 1
ATOM 5133 C C . LYS A 1 629 ? -51.992 11.978 33.174 1.00 80.88 629 LYS A C 1
ATOM 5135 O O . LYS A 1 629 ? -50.895 12.340 33.575 1.00 80.88 629 LYS A O 1
ATOM 5140 N N . ILE A 1 630 ? -52.178 11.409 31.978 1.00 81.69 630 ILE A N 1
ATOM 5141 C CA . ILE A 1 630 ? -51.099 11.109 31.015 1.00 81.69 630 ILE A CA 1
ATOM 5142 C C . ILE A 1 630 ? -50.253 12.352 30.703 1.00 81.69 630 ILE A C 1
ATOM 5144 O O . ILE A 1 630 ? -49.028 12.266 30.684 1.00 81.69 630 ILE A O 1
ATOM 5148 N N . MET A 1 631 ? -50.887 13.510 30.477 1.00 85.69 631 MET A N 1
ATOM 5149 C CA . MET A 1 631 ? -50.152 14.744 30.177 1.00 85.69 631 MET A CA 1
ATOM 5150 C C . MET A 1 631 ? -49.284 15.187 31.355 1.00 85.69 631 MET A C 1
ATOM 5152 O O . MET A 1 631 ? -48.093 15.411 31.168 1.00 85.69 631 MET A O 1
ATOM 5156 N N . LYS A 1 632 ? -49.835 15.220 32.576 1.00 84.69 632 LYS A N 1
ATOM 5157 C CA . LYS A 1 632 ? -49.079 15.587 33.785 1.00 84.69 632 LYS A CA 1
ATOM 5158 C C . LYS A 1 632 ? -47.938 14.615 34.089 1.00 84.69 632 LYS A C 1
ATOM 5160 O O . LYS A 1 632 ? -46.871 15.055 34.513 1.00 84.69 632 LYS A O 1
ATOM 5165 N N . ASP A 1 633 ? -48.154 13.319 33.874 1.00 82.75 633 ASP A N 1
ATOM 5166 C CA . ASP A 1 633 ? -47.145 12.287 34.125 1.00 82.75 633 ASP A CA 1
ATOM 5167 C C . ASP A 1 633 ? -45.933 12.469 33.191 1.00 82.75 633 ASP A C 1
ATOM 5169 O O . ASP A 1 633 ? -44.794 12.503 33.658 1.00 82.75 633 ASP A O 1
ATOM 5173 N N . ILE A 1 634 ? -46.164 12.697 31.893 1.00 84.31 634 ILE A N 1
ATOM 5174 C CA . ILE A 1 634 ? -45.091 12.938 30.914 1.00 84.31 634 ILE A CA 1
ATOM 5175 C C . ILE A 1 634 ? -44.437 14.315 31.115 1.00 84.31 634 ILE A C 1
ATOM 5177 O O . ILE A 1 634 ? -43.213 14.418 31.065 1.00 84.31 634 ILE A O 1
ATOM 5181 N N . GLU A 1 635 ? -45.210 15.363 31.417 1.00 87.06 635 GLU A N 1
ATOM 5182 C CA . GLU A 1 635 ? -44.702 16.720 31.697 1.00 87.06 635 GLU A CA 1
ATOM 5183 C C . GLU A 1 635 ? -43.755 16.761 32.902 1.00 87.06 635 GLU A C 1
ATOM 5185 O O 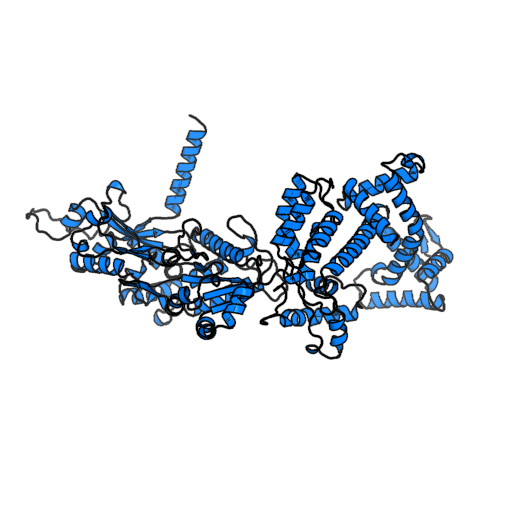. GLU A 1 635 ? -42.760 17.494 32.911 1.00 87.06 635 GLU A O 1
ATOM 5190 N N . LYS A 1 636 ? -44.037 15.932 33.913 1.00 85.12 636 LYS A N 1
ATOM 5191 C CA . LYS A 1 636 ? -43.168 15.749 35.076 1.00 85.12 636 LYS A CA 1
ATOM 5192 C C . LYS A 1 636 ? -41.851 15.070 34.694 1.00 85.12 636 LYS A C 1
ATOM 5194 O O . LYS A 1 636 ? -40.803 15.456 35.212 1.00 85.12 636 LYS A O 1
ATOM 5199 N N . ILE A 1 637 ? -41.898 14.097 33.784 1.00 81.25 637 ILE A N 1
ATOM 5200 C CA . ILE A 1 637 ? -40.719 13.369 33.296 1.00 81.25 637 ILE A CA 1
ATOM 5201 C C . ILE A 1 637 ? -39.817 14.278 32.452 1.00 81.25 637 ILE A C 1
ATOM 5203 O O . ILE A 1 637 ? -38.614 14.351 32.702 1.00 81.25 637 ILE A O 1
ATOM 5207 N N . ILE A 1 638 ? -40.391 15.034 31.512 1.00 83.62 638 ILE A N 1
ATOM 5208 C CA . ILE A 1 638 ? -39.645 15.973 30.652 1.00 83.62 638 ILE A CA 1
ATOM 5209 C C . ILE A 1 638 ? -39.240 17.269 31.380 1.00 83.62 638 ILE A C 1
ATOM 5211 O O . ILE A 1 638 ? -38.559 18.110 30.797 1.00 83.62 638 ILE A O 1
ATOM 5215 N N . LYS A 1 639 ? -39.628 17.424 32.656 1.00 81.06 639 LYS A N 1
ATOM 5216 C CA . LYS A 1 639 ? -39.286 18.549 33.544 1.00 81.06 639 LYS A CA 1
ATOM 5217 C C . LYS A 1 639 ? -39.661 19.915 32.962 1.00 81.06 639 LYS A C 1
ATOM 5219 O O . LYS A 1 639 ? -38.822 20.813 32.874 1.00 81.06 639 LYS A O 1
ATOM 5224 N N . VAL A 1 640 ? -40.927 20.088 32.588 1.00 77.94 640 VAL A N 1
ATOM 5225 C CA . VAL A 1 640 ? -41.435 21.383 32.110 1.00 77.94 640 VAL A CA 1
ATOM 5226 C C . VAL A 1 640 ? -41.227 22.469 33.172 1.00 77.94 640 VAL A C 1
ATOM 5228 O O . VAL A 1 640 ? -41.687 22.343 34.306 1.00 77.94 640 VAL A O 1
ATOM 5231 N N . THR A 1 641 ? -40.548 23.554 32.801 1.00 62.41 641 THR A N 1
ATOM 5232 C CA . THR A 1 641 ? -40.335 24.729 33.652 1.00 62.41 641 THR A CA 1
ATOM 5233 C C . THR A 1 641 ? -41.252 25.876 33.216 1.00 62.41 641 THR A C 1
ATOM 5235 O O . THR A 1 641 ? -41.298 26.243 32.043 1.00 62.41 641 THR A O 1
ATOM 5238 N N . GLY A 1 642 ? -41.998 26.457 34.162 1.00 70.62 642 GLY A N 1
ATOM 5239 C CA . GLY A 1 642 ? -42.933 27.564 33.911 1.00 70.62 642 GLY A CA 1
ATOM 5240 C C . GLY A 1 642 ? -44.410 27.149 33.876 1.00 70.62 642 GLY A C 1
ATOM 5241 O O . GLY A 1 642 ? -44.785 26.108 34.409 1.00 70.62 642 GLY A O 1
ATOM 5242 N N . ALA A 1 643 ? -45.262 28.000 33.293 1.00 79.81 643 ALA A N 1
ATOM 5243 C CA . ALA A 1 643 ? -46.700 27.744 33.185 1.00 79.81 643 ALA A CA 1
ATOM 5244 C C . ALA A 1 643 ? -46.981 26.623 32.171 1.00 79.81 643 ALA A C 1
ATOM 5246 O O . ALA A 1 643 ? -46.593 26.727 31.004 1.00 79.81 643 ALA A O 1
ATOM 5247 N N . VAL A 1 644 ? -47.669 25.571 32.620 1.00 80.19 644 VAL A N 1
ATOM 5248 C CA . VAL A 1 644 ? -47.947 24.362 31.830 1.00 80.19 644 VAL A CA 1
ATOM 5249 C C . VAL A 1 644 ? -48.774 24.692 30.586 1.00 80.19 644 VAL A C 1
ATOM 5251 O O . VAL A 1 644 ? -48.500 24.159 29.513 1.00 80.19 644 VAL A O 1
ATOM 5254 N N . GLU A 1 645 ? -49.713 25.638 30.679 1.00 78.69 645 GLU A N 1
ATOM 5255 C CA . GLU A 1 645 ? -50.526 26.060 29.534 1.00 78.69 645 GLU A CA 1
ATOM 5256 C C . GLU A 1 645 ? -49.666 26.658 28.409 1.00 78.69 645 GLU A C 1
ATOM 5258 O O . GLU A 1 645 ? -49.814 26.281 27.248 1.00 78.69 645 GLU A O 1
ATOM 5263 N N . ARG A 1 646 ? -48.684 27.507 28.749 1.00 79.06 646 ARG A N 1
ATOM 5264 C CA . ARG A 1 646 ? -47.766 28.102 27.758 1.00 79.06 646 ARG A CA 1
ATOM 5265 C C . ARG A 1 646 ? -46.864 27.059 27.102 1.00 79.06 646 ARG A C 1
ATOM 5267 O O . ARG A 1 646 ? -46.517 27.189 25.930 1.00 79.06 646 ARG A O 1
ATOM 5274 N N . HIS A 1 647 ? -46.469 26.029 27.848 1.00 82.31 647 HIS A N 1
ATOM 5275 C CA . HIS A 1 647 ? -45.691 24.921 27.298 1.00 82.31 647 HIS A CA 1
ATOM 5276 C C . HIS A 1 647 ? -46.508 24.115 26.278 1.00 82.31 647 HIS A C 1
ATOM 5278 O O . HIS A 1 647 ? -46.027 23.850 25.175 1.00 82.31 647 HIS A O 1
ATOM 5284 N N . ARG A 1 648 ? -47.764 23.795 26.612 1.00 85.25 648 ARG A N 1
ATOM 5285 C CA . ARG A 1 648 ? -48.701 23.099 25.716 1.00 85.25 648 ARG A CA 1
ATOM 5286 C C . ARG A 1 648 ? -48.978 23.900 24.438 1.00 85.25 648 ARG A C 1
ATOM 5288 O O . ARG A 1 648 ? -48.953 23.335 23.346 1.00 85.25 648 ARG A O 1
ATOM 5295 N N . GLU A 1 649 ? -49.144 25.219 24.542 1.00 82.50 649 GLU A N 1
ATOM 5296 C CA . GLU A 1 649 ? -49.278 26.116 23.380 1.00 82.50 649 GLU A CA 1
ATOM 5297 C C . GLU A 1 649 ? -48.005 26.155 22.513 1.00 82.50 649 GLU A C 1
ATOM 5299 O O . GLU A 1 649 ? -48.082 26.129 21.282 1.00 82.50 649 GLU A O 1
ATOM 5304 N N . SER A 1 650 ? -46.819 26.150 23.133 1.00 83.12 650 SER A N 1
ATOM 5305 C CA . SER A 1 650 ? -45.532 26.135 22.422 1.00 83.12 650 SER A CA 1
ATOM 5306 C C . SER A 1 650 ? -45.322 24.861 21.595 1.00 83.12 650 SER A C 1
ATOM 5308 O O . SER A 1 650 ? -44.771 24.935 20.493 1.00 83.12 650 SER A O 1
ATOM 5310 N N . ILE A 1 651 ? -45.794 23.706 22.079 1.00 83.81 651 ILE A N 1
ATOM 5311 C CA . ILE A 1 651 ? -45.768 22.438 21.333 1.00 83.81 651 ILE A CA 1
ATOM 5312 C C . ILE A 1 651 ? -46.560 22.568 20.026 1.00 83.81 651 ILE A C 1
ATOM 5314 O O . ILE A 1 651 ? -46.048 22.216 18.961 1.00 83.81 651 ILE A O 1
ATOM 5318 N N . LEU A 1 652 ? -47.774 23.127 20.085 1.00 82.25 652 LEU A N 1
ATOM 5319 C CA . LEU A 1 652 ? -48.602 23.349 18.898 1.00 82.25 652 LEU A CA 1
ATOM 5320 C C . LEU A 1 652 ? -47.930 24.325 17.919 1.00 82.25 652 LEU A C 1
ATOM 5322 O O . LEU A 1 652 ? -47.921 24.077 16.713 1.00 82.25 652 LEU A O 1
ATOM 5326 N N . GLY A 1 653 ? -47.311 25.390 18.438 1.00 81.00 653 GLY A N 1
ATOM 5327 C CA . GLY A 1 653 ? -46.547 26.350 17.639 1.00 81.00 653 GLY A CA 1
ATOM 5328 C C . GLY A 1 653 ? -45.369 25.717 16.889 1.00 81.00 653 GLY A C 1
ATOM 5329 O O . GLY A 1 653 ? -45.194 25.978 15.701 1.00 81.00 653 GLY A O 1
ATOM 5330 N N . LYS A 1 654 ? -44.598 24.833 17.541 1.00 81.50 654 LYS A N 1
ATOM 5331 C CA . LYS A 1 654 ? -43.482 24.105 16.904 1.00 81.50 654 LYS A CA 1
ATOM 5332 C C . LYS A 1 654 ? -43.951 23.163 15.794 1.00 81.50 654 LYS A C 1
ATOM 5334 O O . LYS A 1 654 ? -43.321 23.102 14.743 1.00 81.50 654 LYS A O 1
ATOM 5339 N N . ILE A 1 655 ? -45.064 22.461 16.006 1.00 83.19 655 ILE A N 1
ATOM 5340 C CA . ILE A 1 655 ? -45.655 21.576 14.991 1.00 83.19 655 ILE A CA 1
ATOM 5341 C C . ILE A 1 655 ? -46.148 22.392 13.786 1.00 83.19 655 ILE A C 1
ATOM 5343 O O . ILE A 1 655 ? -45.913 22.004 12.641 1.00 83.19 655 ILE A O 1
ATOM 5347 N N . ALA A 1 656 ? -46.793 23.538 14.032 1.00 78.94 656 ALA A N 1
ATOM 5348 C CA . ALA A 1 656 ? -47.258 24.434 12.976 1.00 78.94 656 ALA A CA 1
ATOM 5349 C C . ALA A 1 656 ? -46.093 25.013 12.155 1.00 78.94 656 ALA A C 1
ATOM 5351 O O . ALA A 1 656 ? -46.145 24.968 10.928 1.00 78.94 656 ALA A O 1
ATOM 5352 N N . ALA A 1 657 ? -45.026 25.482 12.812 1.00 81.62 657 ALA A N 1
ATOM 5353 C CA . ALA A 1 657 ? -43.823 25.982 12.145 1.00 81.62 657 ALA A CA 1
ATOM 5354 C C . ALA A 1 657 ? -43.176 24.911 11.249 1.00 81.62 657 ALA A C 1
ATOM 5356 O O . ALA A 1 657 ? -42.929 25.159 10.072 1.00 81.62 657 ALA A O 1
ATOM 5357 N N . TYR A 1 658 ? -43.015 23.683 11.757 1.00 79.62 658 TYR A N 1
ATOM 5358 C CA . TYR A 1 658 ? -42.444 22.577 10.981 1.00 79.62 658 TYR A CA 1
ATOM 5359 C C . TYR A 1 658 ? -43.266 22.240 9.724 1.00 79.62 658 TYR A C 1
ATOM 5361 O O . TYR A 1 658 ? -42.692 21.956 8.673 1.00 79.62 658 TYR A O 1
ATOM 5369 N N . LYS A 1 659 ? -44.607 22.292 9.802 1.00 78.12 659 LYS A N 1
ATOM 5370 C CA . LYS A 1 659 ? -45.495 22.018 8.657 1.00 78.12 659 LYS A CA 1
ATOM 5371 C C . LYS A 1 659 ? -45.486 23.140 7.611 1.00 78.12 659 LYS A C 1
ATOM 5373 O O . LYS A 1 659 ? -45.699 22.857 6.435 1.00 78.12 659 LYS A O 1
ATOM 5378 N N . ILE A 1 660 ? -45.229 24.382 8.026 1.00 79.12 660 ILE A N 1
ATOM 5379 C CA . ILE A 1 660 ? -45.036 25.521 7.115 1.00 79.12 660 ILE A CA 1
ATOM 5380 C C . ILE A 1 660 ? -43.719 25.360 6.346 1.00 79.12 660 ILE A C 1
ATOM 5382 O O . ILE A 1 660 ? -43.719 25.472 5.122 1.00 79.12 660 ILE A O 1
ATOM 5386 N N . ASP A 1 661 ? -42.632 25.024 7.045 1.00 78.00 661 ASP A N 1
ATOM 5387 C CA . ASP A 1 661 ? -41.310 24.831 6.436 1.00 78.00 661 ASP A CA 1
ATOM 5388 C C . ASP A 1 661 ? -41.233 23.553 5.575 1.00 78.00 661 ASP A C 1
ATOM 5390 O O . ASP A 1 661 ? -40.420 23.468 4.655 1.00 78.00 661 ASP A O 1
ATOM 5394 N N . ASN A 1 662 ? -42.094 22.557 5.837 1.00 74.50 662 ASN A N 1
ATOM 5395 C CA . ASN A 1 662 ? -42.135 21.274 5.123 1.00 74.50 662 ASN A CA 1
ATOM 5396 C C . ASN A 1 662 ? -43.572 20.884 4.698 1.00 74.50 662 ASN A C 1
ATOM 5398 O O . ASN A 1 662 ? -44.171 19.980 5.294 1.00 74.50 662 ASN A O 1
ATOM 5402 N N . PRO A 1 663 ? -44.133 21.490 3.630 1.00 76.69 663 PRO A N 1
ATOM 5403 C CA . PRO A 1 663 ? -45.543 21.310 3.261 1.00 76.69 663 PRO A CA 1
ATOM 5404 C C . PRO A 1 663 ? -45.916 19.867 2.882 1.00 76.69 663 PRO A C 1
ATOM 5406 O O . PRO A 1 663 ? -47.010 19.399 3.201 1.00 76.69 663 PRO A O 1
ATOM 5409 N N . ALA A 1 664 ? -44.997 19.156 2.218 1.00 74.12 664 ALA A N 1
ATOM 5410 C CA . ALA A 1 664 ? -45.237 17.840 1.619 1.00 74.12 664 ALA A CA 1
ATOM 5411 C C . ALA A 1 664 ? -44.843 16.642 2.505 1.00 74.12 664 ALA A C 1
ATOM 5413 O O . ALA A 1 664 ? -45.119 15.508 2.128 1.00 74.12 664 ALA A O 1
ATOM 5414 N N . LYS A 1 665 ? -44.196 16.861 3.661 1.00 73.62 665 LYS A N 1
ATOM 5415 C CA . LYS A 1 665 ? -43.791 15.774 4.569 1.00 73.62 665 LYS A CA 1
ATOM 5416 C C . LYS A 1 665 ? -44.837 15.524 5.654 1.00 73.62 665 LYS A C 1
ATOM 5418 O O . LYS A 1 665 ? -45.484 16.460 6.142 1.00 73.62 665 LYS A O 1
ATOM 5423 N N . ASP A 1 666 ? -44.980 14.262 6.040 1.00 70.06 666 ASP A N 1
ATOM 5424 C CA . ASP A 1 666 ? -45.757 13.864 7.210 1.00 70.06 666 ASP A CA 1
ATOM 5425 C C . ASP A 1 666 ? -45.038 14.254 8.505 1.00 70.06 666 ASP A C 1
ATOM 5427 O O . ASP A 1 666 ? -43.813 14.353 8.565 1.00 70.06 666 ASP A O 1
ATOM 5431 N N . ILE A 1 667 ? -45.817 14.531 9.551 1.00 73.12 667 ILE A N 1
ATOM 5432 C CA . ILE A 1 667 ? -45.291 15.019 10.828 1.00 73.12 667 ILE A CA 1
ATOM 5433 C C . ILE A 1 667 ? -44.748 13.829 11.619 1.00 73.12 667 ILE A C 1
ATOM 5435 O O . ILE A 1 667 ? -45.510 13.078 12.230 1.00 73.12 667 ILE A O 1
ATOM 5439 N N . VAL A 1 668 ? -43.425 13.686 11.660 1.00 75.19 668 VAL A N 1
ATOM 5440 C CA . VAL A 1 668 ? -42.759 12.699 12.514 1.00 75.19 668 VAL A CA 1
ATOM 5441 C C . VAL A 1 668 ? -42.439 13.341 13.864 1.00 75.19 668 VAL A C 1
ATOM 5443 O O . VAL A 1 668 ? -41.465 14.069 14.027 1.00 75.19 668 VAL A O 1
ATOM 5446 N N . VAL A 1 669 ? -43.278 13.062 14.866 1.00 72.69 669 VAL A N 1
ATOM 5447 C CA . VAL A 1 669 ? -43.179 13.651 16.219 1.00 72.69 669 VAL A CA 1
ATOM 5448 C C . VAL A 1 669 ? -41.800 13.436 16.864 1.00 72.69 669 VAL A C 1
ATOM 5450 O O . VAL A 1 669 ? -41.302 14.317 17.562 1.00 72.69 669 VAL A O 1
ATOM 5453 N N . ALA A 1 670 ? -41.169 12.288 16.604 1.00 69.31 670 ALA A N 1
ATOM 5454 C CA . ALA A 1 670 ? -39.852 11.951 17.138 1.00 69.31 670 ALA A CA 1
ATOM 5455 C C . ALA A 1 670 ? -38.725 12.860 16.608 1.00 69.31 670 ALA A C 1
ATOM 5457 O O . ALA A 1 670 ? -37.778 13.128 17.343 1.00 69.31 670 ALA A O 1
ATOM 5458 N N . GLU A 1 671 ? -38.842 13.373 15.378 1.00 73.25 671 GLU A N 1
ATOM 5459 C CA . GLU A 1 671 ? -37.848 14.279 14.783 1.00 73.25 671 GLU A CA 1
ATOM 5460 C C . GLU A 1 671 ? -37.971 15.703 15.338 1.00 73.25 671 GLU A C 1
ATOM 5462 O O . GLU A 1 671 ? -36.971 16.376 15.571 1.00 73.25 671 GLU A O 1
ATOM 5467 N N . ILE A 1 672 ? -39.201 16.157 15.598 1.00 78.12 672 ILE A N 1
ATOM 5468 C CA . ILE A 1 672 ? -39.479 17.524 16.071 1.00 78.12 672 ILE A CA 1
ATOM 5469 C C . ILE A 1 672 ? -39.120 17.685 17.557 1.00 78.12 672 ILE A C 1
ATOM 5471 O O . ILE A 1 672 ? -38.710 18.763 17.993 1.00 78.12 672 ILE A O 1
ATOM 5475 N N . PHE A 1 673 ? -39.271 16.620 18.349 1.00 82.06 673 PHE A N 1
ATOM 5476 C CA . PHE A 1 673 ? -39.129 16.653 19.807 1.00 82.06 673 PHE A CA 1
ATOM 5477 C C . PHE A 1 673 ? -38.064 15.673 20.322 1.00 82.06 673 PHE A C 1
ATOM 5479 O O . PHE A 1 673 ? -38.308 14.922 21.272 1.00 82.06 673 PHE A O 1
ATOM 5486 N N . HIS A 1 674 ? -36.865 15.697 19.727 1.00 77.81 674 HIS A N 1
ATOM 5487 C CA . HIS A 1 674 ? -35.772 14.793 20.110 1.00 77.81 674 HIS A CA 1
ATOM 5488 C C . HIS A 1 674 ? -35.400 14.911 21.601 1.00 77.81 674 HIS A C 1
ATOM 5490 O O . HIS A 1 674 ? -35.094 13.910 22.248 1.00 77.81 674 HIS A O 1
ATOM 5496 N N . ASP A 1 675 ? -35.450 16.123 22.164 1.00 75.75 675 ASP A N 1
ATOM 5497 C CA . ASP A 1 675 ? -35.120 16.376 23.570 1.00 75.75 675 ASP A CA 1
ATOM 5498 C C . ASP A 1 675 ? -36.105 15.689 24.523 1.00 75.75 675 ASP A C 1
ATOM 5500 O O . ASP A 1 675 ? -35.709 15.161 25.562 1.00 75.75 675 ASP A O 1
ATOM 5504 N N . TYR A 1 676 ? -37.393 15.649 24.162 1.00 82.00 676 TYR A N 1
ATOM 5505 C CA . TYR A 1 676 ? -38.430 15.006 24.978 1.00 82.00 676 TYR A CA 1
ATOM 5506 C C . TYR A 1 676 ? -38.306 13.490 24.915 1.00 82.00 676 TYR A C 1
ATOM 5508 O O . TYR A 1 676 ? -38.443 12.814 25.933 1.00 82.00 676 TYR A O 1
ATOM 5516 N N . LEU A 1 677 ? -37.984 12.962 23.732 1.00 76.81 677 LEU A N 1
ATOM 5517 C CA . LEU A 1 677 ? -37.700 11.545 23.552 1.00 76.81 677 LEU A CA 1
ATOM 5518 C C . LEU A 1 677 ? -36.471 11.115 24.365 1.00 76.81 677 LEU A C 1
ATOM 5520 O O . LEU A 1 677 ? -36.514 10.083 25.033 1.00 76.81 677 LEU A O 1
ATOM 5524 N N . LYS A 1 678 ? -35.405 11.926 24.364 1.00 74.06 678 LYS A N 1
ATOM 5525 C CA . LYS A 1 678 ? -34.206 11.688 25.178 1.00 74.06 678 LYS A CA 1
ATOM 5526 C C . LYS A 1 678 ? -34.532 11.707 26.675 1.00 74.06 678 LYS A C 1
ATOM 5528 O O . LYS A 1 678 ? -34.189 10.763 27.374 1.00 74.06 678 LYS A O 1
ATOM 5533 N N . ALA A 1 679 ? -35.277 12.706 27.152 1.00 78.12 679 ALA A N 1
ATOM 5534 C CA . ALA A 1 679 ? -35.671 12.797 28.560 1.00 78.12 679 ALA A CA 1
ATOM 5535 C C . ALA A 1 679 ? -36.544 11.613 29.028 1.00 78.12 679 ALA A C 1
ATOM 5537 O O . ALA A 1 679 ? -36.364 11.119 30.142 1.00 78.12 679 ALA A O 1
ATOM 5538 N N . LEU A 1 680 ? -37.465 11.137 28.179 1.00 77.25 680 LEU A N 1
ATOM 5539 C CA . LEU A 1 680 ? -38.271 9.940 28.447 1.00 77.25 680 LEU A CA 1
ATOM 5540 C C . LEU A 1 680 ? -37.405 8.680 28.529 1.00 77.25 680 LEU A C 1
ATOM 5542 O O . LEU A 1 680 ? -37.549 7.912 29.482 1.00 77.25 680 LEU A O 1
ATOM 5546 N N . LYS A 1 681 ? -36.486 8.496 27.571 1.00 72.38 681 LYS A N 1
ATOM 5547 C CA . LYS A 1 681 ? -35.517 7.391 27.585 1.00 72.38 681 LYS A CA 1
ATOM 5548 C C . LYS A 1 681 ? -34.689 7.418 28.877 1.00 72.38 681 LYS A C 1
ATOM 5550 O O . LYS A 1 681 ? -34.640 6.413 29.577 1.00 72.38 681 LYS A O 1
ATOM 5555 N N . ASP A 1 682 ? -34.144 8.574 29.251 1.00 70.88 682 ASP A N 1
ATOM 5556 C CA . ASP A 1 682 ? -33.298 8.731 30.442 1.00 70.88 682 ASP A CA 1
ATOM 5557 C C . ASP A 1 682 ? -34.044 8.436 31.759 1.00 70.88 682 ASP A C 1
ATOM 5559 O O . ASP A 1 682 ? -33.471 7.858 32.686 1.00 70.88 682 ASP A O 1
ATOM 5563 N N . TYR A 1 683 ? -35.317 8.834 31.874 1.00 75.19 683 TYR A N 1
ATOM 5564 C CA . TYR A 1 683 ? -36.117 8.607 33.082 1.00 75.19 683 TYR A CA 1
ATOM 5565 C C . TYR A 1 683 ? -36.441 7.126 33.294 1.00 75.19 683 TYR A C 1
ATOM 5567 O O . TYR A 1 683 ? -36.156 6.584 34.363 1.00 75.19 683 TYR A O 1
ATOM 5575 N N . TYR A 1 684 ? -36.982 6.461 32.270 1.00 69.50 684 TYR A N 1
ATOM 5576 C CA . TYR A 1 684 ? -37.309 5.037 32.358 1.00 69.50 684 TYR A CA 1
ATOM 5577 C C . TYR A 1 684 ? -36.058 4.161 32.453 1.00 69.50 684 TYR A C 1
ATOM 5579 O O . TYR A 1 684 ? -36.088 3.125 33.115 1.00 69.50 684 TYR A O 1
ATOM 5587 N N . PHE A 1 685 ? -34.938 4.594 31.867 1.00 65.50 685 PHE A N 1
ATOM 5588 C CA . PHE A 1 685 ? -33.647 3.937 32.049 1.00 65.50 685 PHE A CA 1
ATOM 5589 C C . PHE A 1 685 ? -33.199 3.966 33.519 1.00 65.50 685 PHE A C 1
ATOM 5591 O O . PHE A 1 685 ? -32.840 2.927 34.066 1.00 65.50 685 PHE A O 1
ATOM 5598 N N . LYS A 1 686 ? -33.309 5.116 34.202 1.00 65.50 686 LYS A N 1
ATOM 5599 C CA . LYS A 1 686 ? -32.990 5.234 35.639 1.00 65.50 686 LYS A CA 1
ATOM 5600 C C . LYS A 1 686 ? -33.904 4.403 36.532 1.00 65.50 686 LYS A C 1
ATOM 5602 O O . LYS A 1 686 ? -33.434 3.807 37.494 1.00 65.50 686 LYS A O 1
ATOM 5607 N N . GLU A 1 687 ? -35.196 4.351 36.226 1.00 63.84 687 GLU A N 1
ATOM 5608 C CA . GLU A 1 687 ? -36.154 3.546 36.992 1.00 63.84 687 GLU A CA 1
ATOM 5609 C C . GLU A 1 687 ? -35.876 2.040 36.836 1.00 63.84 687 GLU A C 1
ATOM 5611 O O . GLU A 1 687 ? -35.985 1.270 37.791 1.00 63.84 687 GLU A O 1
ATOM 5616 N N . ARG A 1 688 ? -35.423 1.625 35.646 1.00 65.44 688 ARG A N 1
ATOM 5617 C CA . ARG A 1 688 ? -35.032 0.241 35.347 1.00 65.44 688 ARG A CA 1
ATOM 5618 C C . ARG A 1 688 ? -33.611 -0.109 35.784 1.00 65.44 688 ARG A C 1
ATOM 5620 O O . ARG A 1 688 ? -33.315 -1.293 35.881 1.00 65.44 688 ARG A O 1
ATOM 5627 N N . GLN A 1 689 ? -32.761 0.861 36.118 1.00 64.12 689 GLN A N 1
ATOM 5628 C CA . GLN A 1 689 ? -31.365 0.633 36.514 1.00 64.12 689 GLN A CA 1
ATOM 5629 C C . GLN A 1 689 ? -31.234 -0.333 37.706 1.00 64.12 689 GLN A C 1
ATOM 5631 O O . GLN A 1 689 ? -30.365 -1.198 37.709 1.00 64.12 689 GLN A O 1
ATOM 5636 N N . ILE A 1 690 ? -32.158 -0.268 38.671 1.00 67.19 690 ILE A N 1
ATOM 5637 C CA . ILE A 1 690 ? -32.197 -1.193 39.817 1.00 67.19 690 ILE A CA 1
ATOM 5638 C C . ILE A 1 690 ? -32.507 -2.631 39.361 1.00 67.19 690 ILE A C 1
ATOM 5640 O O . ILE A 1 690 ? -31.888 -3.587 39.830 1.00 67.19 690 ILE A O 1
ATOM 5644 N N . ALA A 1 691 ? -33.449 -2.797 38.428 1.00 67.00 691 ALA A N 1
ATOM 5645 C CA . ALA A 1 691 ? -33.789 -4.101 37.856 1.00 67.00 691 ALA A CA 1
ATOM 5646 C C . ALA A 1 691 ? -32.649 -4.649 36.978 1.00 67.00 691 ALA A C 1
ATOM 5648 O O . ALA A 1 691 ? -32.371 -5.847 37.000 1.00 67.00 691 ALA A O 1
ATOM 5649 N N . VAL A 1 692 ? -31.954 -3.762 36.264 1.00 72.75 692 VAL A N 1
ATOM 5650 C CA . VAL A 1 692 ? -30.765 -4.057 35.457 1.00 72.75 692 VAL A CA 1
ATOM 5651 C C . VAL A 1 692 ? -29.619 -4.576 36.328 1.00 72.75 692 VAL A C 1
ATOM 5653 O O . VAL A 1 692 ? -29.117 -5.673 36.093 1.00 72.75 692 VAL A O 1
ATOM 5656 N N . GLU A 1 693 ? -29.275 -3.868 37.405 1.00 73.88 693 GLU A N 1
ATOM 5657 C CA . GLU A 1 693 ? -28.252 -4.313 38.359 1.00 73.88 693 GLU A CA 1
ATOM 5658 C C . GLU A 1 693 ? -28.620 -5.627 39.061 1.00 73.88 693 GLU A C 1
ATOM 5660 O O . GLU A 1 693 ? -27.744 -6.450 39.348 1.00 73.88 693 GLU A O 1
ATOM 5665 N N . SER A 1 694 ? -29.910 -5.842 39.340 1.00 75.81 694 SER A N 1
ATOM 5666 C CA . SER A 1 694 ? -30.397 -7.118 39.867 1.00 75.81 694 SER A CA 1
ATOM 5667 C C . SER A 1 694 ? -30.161 -8.248 38.864 1.00 75.81 694 SER A C 1
ATOM 5669 O O . SER A 1 694 ? -29.584 -9.273 39.225 1.00 75.81 694 SER A O 1
ATOM 5671 N N . ASN A 1 695 ? -30.517 -8.046 37.592 1.00 79.50 695 ASN A N 1
ATOM 5672 C CA . ASN A 1 695 ? -30.317 -9.043 36.540 1.00 79.50 695 ASN A CA 1
ATOM 5673 C C . ASN A 1 695 ? -28.831 -9.358 36.317 1.00 79.50 695 ASN A C 1
ATOM 5675 O O . ASN A 1 695 ? -28.473 -10.519 36.159 1.00 79.50 695 ASN A O 1
ATOM 5679 N N . TYR A 1 696 ? -27.941 -8.363 36.398 1.00 84.00 696 TYR A N 1
ATOM 5680 C CA . TYR A 1 696 ? -26.492 -8.581 36.309 1.00 84.00 696 TYR A CA 1
ATOM 5681 C C . TYR A 1 696 ? -25.977 -9.562 37.370 1.00 84.00 696 TYR A C 1
ATOM 5683 O O . TYR A 1 696 ? -25.137 -10.415 37.078 1.00 84.00 696 TYR A O 1
ATOM 5691 N N . LYS A 1 697 ? -26.486 -9.478 38.605 1.00 82.56 697 LYS A N 1
ATOM 5692 C CA . LYS A 1 697 ? -26.116 -10.424 39.671 1.00 82.56 697 LYS A CA 1
ATOM 5693 C C . LYS A 1 697 ? -26.614 -11.833 39.359 1.00 82.56 697 LYS A C 1
ATOM 5695 O O . LYS A 1 697 ? -25.828 -12.774 39.429 1.00 82.56 697 LYS A O 1
ATOM 5700 N N . VAL A 1 698 ? -27.873 -11.963 38.937 1.00 83.12 698 VAL A N 1
ATOM 5701 C CA . VAL A 1 698 ? -28.467 -13.254 38.546 1.00 83.12 698 VAL A CA 1
ATOM 5702 C C . VAL A 1 698 ? -27.688 -13.880 37.384 1.00 83.12 698 VAL A C 1
ATOM 5704 O O . VAL A 1 698 ? -27.359 -15.064 37.424 1.00 83.12 698 VAL A O 1
ATOM 5707 N N . MET A 1 699 ? -27.298 -13.075 36.389 1.00 83.31 699 MET A N 1
ATOM 5708 C CA . MET A 1 699 ? -26.491 -13.511 35.247 1.00 83.31 699 MET A CA 1
ATOM 5709 C C . MET A 1 699 ? -25.125 -14.080 35.649 1.00 83.31 699 MET A C 1
ATOM 5711 O O . MET A 1 699 ? -24.636 -15.008 35.004 1.00 83.31 699 MET A O 1
ATOM 5715 N N . LEU A 1 700 ? -24.490 -13.553 36.699 1.00 85.31 700 LEU A N 1
ATOM 5716 C CA . LEU A 1 700 ? -23.218 -14.082 37.200 1.00 85.31 700 LEU A CA 1
ATOM 5717 C C . LEU A 1 700 ? -23.378 -15.344 38.050 1.00 85.31 700 LEU A C 1
ATOM 5719 O O . LEU A 1 700 ? -22.474 -16.191 38.043 1.00 85.31 700 LEU A O 1
ATOM 5723 N N . ASP A 1 701 ? -24.503 -15.445 38.758 1.00 85.94 701 ASP A N 1
ATOM 5724 C CA . ASP A 1 701 ? -24.822 -16.547 39.661 1.00 85.94 701 ASP A CA 1
ATOM 5725 C C . ASP A 1 701 ? -25.354 -17.790 38.931 1.00 85.94 701 ASP A C 1
ATOM 5727 O O . ASP A 1 701 ? -25.262 -18.874 39.501 1.00 85.94 701 ASP A O 1
ATOM 5731 N N . LEU A 1 702 ? -25.833 -17.663 37.682 1.00 81.69 702 LEU A N 1
ATOM 5732 C CA . LEU A 1 702 ? -26.395 -18.748 36.852 1.00 81.69 702 LEU A CA 1
ATOM 5733 C C . LEU A 1 702 ? -25.529 -20.022 36.799 1.00 81.69 702 LEU A C 1
ATOM 5735 O O . LEU A 1 702 ? -26.064 -21.127 36.852 1.00 81.69 702 LEU A O 1
ATOM 5739 N N . ASP A 1 703 ? -24.203 -19.869 36.740 1.00 74.75 703 ASP A N 1
ATOM 5740 C CA . ASP A 1 703 ? -23.232 -20.978 36.680 1.00 74.75 703 ASP A CA 1
ATOM 5741 C C . ASP A 1 703 ? -22.715 -21.425 38.062 1.00 74.75 703 ASP A C 1
ATOM 5743 O O . ASP A 1 703 ? -21.714 -22.138 38.163 1.00 74.75 703 ASP A O 1
ATOM 5747 N N . THR A 1 704 ? -23.306 -20.931 39.147 1.00 79.31 704 THR A N 1
ATOM 5748 C CA . THR A 1 704 ? -22.868 -21.203 40.523 1.00 79.31 704 THR A CA 1
ATOM 5749 C C . THR A 1 704 ? -24.003 -21.805 41.343 1.00 79.31 704 THR A C 1
ATOM 5751 O O . THR A 1 704 ? -25.173 -21.700 40.977 1.00 79.31 704 THR A O 1
ATOM 5754 N N . ASP A 1 705 ? -23.686 -22.385 42.503 1.00 70.75 705 ASP A N 1
ATOM 5755 C CA . ASP A 1 705 ? -24.709 -22.913 43.420 1.00 70.75 705 ASP A CA 1
ATOM 5756 C C . ASP A 1 705 ? -25.708 -21.839 43.899 1.00 70.75 705 ASP A C 1
ATOM 5758 O O . ASP A 1 705 ? -26.818 -22.170 44.324 1.00 70.75 705 ASP A O 1
ATOM 5762 N N . ASN A 1 706 ? -25.358 -20.552 43.763 1.00 75.94 706 ASN A N 1
ATOM 5763 C CA . ASN A 1 706 ? -26.214 -19.419 44.107 1.00 75.94 706 ASN A CA 1
ATOM 5764 C C . ASN A 1 706 ? -27.386 -19.215 43.139 1.00 75.94 706 ASN A C 1
ATOM 5766 O O . ASN A 1 706 ? -28.335 -18.525 43.507 1.00 75.94 706 ASN A O 1
ATOM 5770 N N . ALA A 1 707 ? -27.382 -19.836 41.951 1.00 70.44 707 ALA A N 1
ATOM 5771 C CA . ALA A 1 707 ? -28.495 -19.749 41.004 1.00 70.44 707 ALA A CA 1
ATOM 5772 C C . ALA A 1 707 ? -29.840 -20.157 41.637 1.00 70.44 707 ALA A C 1
ATOM 5774 O O . ALA A 1 707 ? -30.880 -19.610 41.288 1.00 70.44 707 ALA A O 1
ATOM 5775 N N . LYS A 1 708 ? -29.822 -21.083 42.610 1.00 73.25 708 LYS A N 1
ATOM 5776 C CA . LYS A 1 708 ? -31.018 -21.572 43.322 1.00 73.25 708 LYS A CA 1
ATOM 5777 C C . LYS A 1 708 ? -31.661 -20.537 44.253 1.00 73.25 708 LYS A C 1
ATOM 5779 O O . LYS A 1 708 ? -32.782 -20.757 44.699 1.00 73.25 708 LYS A O 1
ATOM 5784 N N . ASN A 1 709 ? -30.958 -19.449 44.565 1.00 79.75 709 ASN A N 1
ATOM 5785 C CA . ASN A 1 709 ? -31.438 -18.405 45.472 1.00 79.75 709 ASN A CA 1
ATOM 5786 C C . ASN A 1 709 ? -32.280 -17.332 44.760 1.00 79.75 709 ASN A C 1
ATOM 5788 O O . ASN A 1 709 ? -32.870 -16.489 45.433 1.00 79.75 709 ASN A O 1
ATOM 5792 N N . HIS A 1 710 ? -32.335 -17.362 43.425 1.00 82.56 710 HIS A N 1
ATOM 5793 C CA . HIS A 1 710 ? -33.051 -16.390 42.595 1.00 82.56 710 HIS A CA 1
ATOM 5794 C C . HIS A 1 710 ? -34.396 -16.943 42.118 1.00 82.56 710 HIS A C 1
ATOM 5796 O O . HI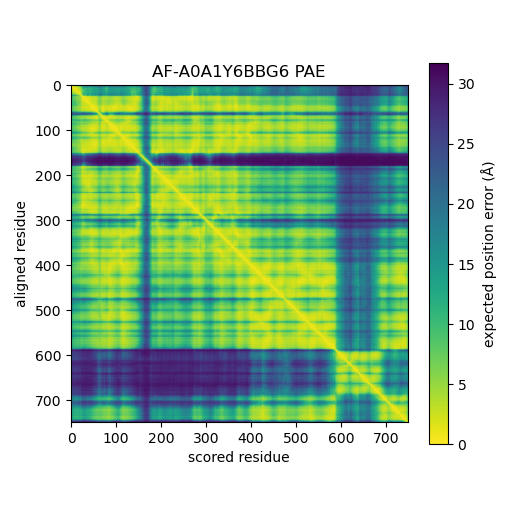S A 1 710 ? -34.597 -18.160 42.056 1.00 82.56 710 HIS A O 1
ATOM 5802 N N . LYS A 1 711 ? -35.346 -16.060 41.797 1.00 83.88 711 LYS A N 1
ATOM 5803 C CA . LYS A 1 711 ? -36.678 -16.491 41.343 1.00 83.88 711 LYS A CA 1
ATOM 5804 C C . LYS A 1 711 ? -36.611 -17.112 39.938 1.00 83.88 711 LYS A C 1
ATOM 5806 O O . LYS A 1 711 ? -35.770 -16.700 39.141 1.00 83.88 711 LYS A O 1
ATOM 5811 N N . PRO A 1 712 ? -37.525 -18.039 39.586 1.00 80.25 712 PRO A N 1
ATOM 5812 C CA . PRO A 1 712 ? -37.573 -18.637 38.248 1.00 80.25 712 PRO A CA 1
ATOM 5813 C C . PRO A 1 712 ? -37.634 -17.597 37.118 1.00 80.25 712 PRO A C 1
ATOM 5815 O O . PRO A 1 712 ? -36.867 -17.698 36.165 1.00 80.25 712 PRO A O 1
ATOM 5818 N N . ASP A 1 713 ? -38.461 -16.561 37.279 1.00 78.69 713 ASP A N 1
ATOM 5819 C CA . ASP A 1 713 ? -38.631 -15.486 36.291 1.00 78.69 713 ASP A CA 1
ATOM 5820 C C . ASP A 1 713 ? -37.339 -14.667 36.089 1.00 78.69 713 ASP A C 1
ATOM 5822 O O . ASP A 1 713 ? -37.011 -14.255 34.978 1.00 78.69 713 ASP A O 1
ATOM 5826 N N . GLU A 1 714 ? -36.562 -14.456 37.159 1.00 79.56 714 GLU A N 1
ATOM 5827 C CA . GLU A 1 714 ? -35.278 -13.739 37.114 1.00 79.56 714 GLU A CA 1
ATOM 5828 C C . GLU A 1 714 ? -34.206 -14.575 36.393 1.00 79.56 714 GLU A C 1
ATOM 5830 O O . GLU A 1 714 ? -33.406 -14.048 35.619 1.00 79.56 714 GLU A O 1
ATOM 5835 N N . ILE A 1 715 ? -34.218 -15.895 36.604 1.00 82.75 715 ILE A N 1
ATOM 5836 C CA . ILE A 1 715 ? -33.336 -16.852 35.921 1.00 82.75 715 ILE A CA 1
ATOM 5837 C C . ILE A 1 715 ? -33.662 -16.914 34.423 1.00 82.75 715 ILE A C 1
ATOM 5839 O O . ILE A 1 715 ? -32.749 -16.970 33.595 1.00 82.75 715 ILE A O 1
ATOM 5843 N N . GLU A 1 716 ? -34.945 -16.918 34.062 1.00 83.44 716 GLU A N 1
ATOM 5844 C CA . GLU A 1 716 ? -35.394 -16.920 32.667 1.00 83.44 716 GLU A CA 1
ATOM 5845 C C . GLU A 1 716 ? -34.998 -15.627 31.945 1.00 83.44 716 GLU A C 1
ATOM 5847 O O . GLU A 1 716 ? -34.442 -15.683 30.843 1.00 83.44 716 GLU A O 1
ATOM 5852 N N . LEU A 1 717 ? -35.169 -14.471 32.594 1.00 81.88 717 LEU A N 1
ATOM 5853 C CA . LEU A 1 717 ? -34.722 -13.182 32.065 1.00 81.88 717 LEU A CA 1
ATOM 5854 C C . LEU A 1 717 ? -33.204 -13.156 31.827 1.00 81.88 717 LEU A C 1
ATOM 5856 O O . LEU A 1 717 ? -32.752 -12.733 30.760 1.00 81.88 717 LEU A O 1
ATOM 5860 N N . ALA A 1 718 ? -32.411 -13.646 32.782 1.00 84.88 718 ALA A N 1
ATOM 5861 C CA . ALA A 1 718 ? -30.956 -13.706 32.665 1.00 84.88 718 ALA A CA 1
ATOM 5862 C C . ALA A 1 718 ? -30.501 -14.619 31.508 1.00 84.88 718 ALA A C 1
ATOM 5864 O O . ALA A 1 718 ? -29.614 -14.246 30.738 1.00 84.88 718 ALA A O 1
ATOM 5865 N N . LYS A 1 719 ? -31.141 -15.785 31.332 1.00 86.12 719 LYS A N 1
ATOM 5866 C CA . LYS A 1 719 ? -30.878 -16.692 30.196 1.00 86.12 719 LYS A CA 1
ATOM 5867 C C . LYS A 1 719 ? -31.241 -16.059 28.856 1.00 86.12 719 LYS A C 1
ATOM 5869 O O . LYS A 1 719 ? -30.440 -16.115 27.927 1.00 86.12 719 LYS A O 1
ATOM 5874 N N . THR A 1 720 ? -32.405 -15.418 28.784 1.00 86.19 720 THR A N 1
ATOM 5875 C CA . THR A 1 720 ? -32.864 -14.702 27.585 1.00 86.19 720 THR A CA 1
ATOM 5876 C C . THR A 1 720 ? -31.908 -13.560 27.237 1.00 86.19 720 THR A C 1
ATOM 5878 O O . THR A 1 720 ? -31.575 -13.352 26.077 1.00 86.19 720 THR A O 1
ATOM 5881 N N . THR A 1 721 ? -31.383 -12.858 28.246 1.00 85.94 721 THR A N 1
ATOM 5882 C CA . THR A 1 721 ? -30.388 -11.794 28.048 1.00 85.94 721 THR A CA 1
ATOM 5883 C C . THR A 1 721 ? -29.091 -12.344 27.443 1.00 85.94 721 THR A C 1
ATOM 5885 O O . THR A 1 721 ? -28.573 -11.754 26.500 1.00 85.94 721 THR A O 1
ATOM 5888 N N . TYR A 1 722 ? -28.576 -13.480 27.935 1.00 89.31 722 TYR A N 1
ATOM 5889 C CA . TYR A 1 722 ? -27.400 -14.129 27.337 1.00 89.31 722 TYR A CA 1
ATOM 5890 C C . TYR A 1 722 ? -27.648 -14.574 25.892 1.00 89.31 722 TYR A C 1
ATOM 5892 O O . TYR A 1 722 ? -26.785 -14.362 25.047 1.00 89.31 722 TYR A O 1
ATOM 5900 N N . GLN A 1 723 ? -28.821 -15.140 25.597 1.00 88.44 723 GLN A N 1
ATOM 5901 C CA . GLN A 1 723 ? -29.199 -15.512 24.228 1.00 88.44 723 GLN A CA 1
ATOM 5902 C C . GLN A 1 723 ? -29.250 -14.288 23.308 1.00 88.44 723 GLN A C 1
ATOM 5904 O O . GLN A 1 723 ? -28.651 -14.299 22.240 1.00 88.44 723 GLN A O 1
ATOM 5909 N N . ASN A 1 724 ? -29.872 -13.196 23.754 1.00 88.38 724 ASN A N 1
ATOM 5910 C CA . ASN A 1 724 ? -29.933 -11.951 22.990 1.00 88.38 724 ASN A CA 1
ATOM 5911 C C . ASN A 1 724 ? -28.545 -11.325 22.774 1.00 88.38 724 ASN A C 1
ATOM 5913 O O . ASN A 1 724 ? -28.306 -10.728 21.726 1.00 88.38 724 ASN A O 1
ATOM 5917 N N . LEU A 1 725 ? -27.632 -11.441 23.745 1.00 89.56 725 LEU A N 1
ATOM 5918 C CA . LEU A 1 725 ? -26.244 -10.986 23.609 1.00 89.56 725 LEU A CA 1
ATOM 5919 C C . LEU A 1 725 ? -25.461 -11.796 22.567 1.00 89.56 725 LEU A C 1
ATOM 5921 O O . LEU A 1 725 ? -24.676 -11.215 21.817 1.00 89.56 725 LEU A O 1
ATOM 5925 N N . ASP A 1 726 ? -25.696 -13.102 22.493 1.00 90.62 726 ASP A N 1
ATOM 5926 C CA . ASP A 1 726 ? -25.088 -13.976 21.488 1.00 90.62 726 ASP A CA 1
ATOM 5927 C C . ASP A 1 726 ? -25.677 -13.698 20.094 1.00 90.62 726 ASP A C 1
ATOM 5929 O O . ASP A 1 726 ? -24.957 -13.327 19.170 1.00 90.62 726 ASP A O 1
ATOM 5933 N N . GLU A 1 727 ? -27.006 -13.740 19.958 1.00 88.62 727 GLU A N 1
ATOM 5934 C CA . GLU A 1 727 ? -27.691 -13.618 18.665 1.00 88.62 727 GLU A CA 1
ATOM 5935 C C . GLU A 1 727 ? -27.609 -12.213 18.050 1.00 88.62 727 GLU A C 1
ATOM 5937 O O . GLU A 1 727 ? -27.416 -12.081 16.840 1.00 88.62 727 GLU A O 1
ATOM 5942 N N . ARG A 1 728 ? -27.771 -11.149 18.852 1.00 87.75 728 ARG A N 1
ATOM 5943 C CA . ARG A 1 728 ? -27.813 -9.768 18.329 1.00 87.75 728 ARG A CA 1
ATOM 5944 C C . ARG A 1 728 ? -26.443 -9.113 18.262 1.00 87.75 728 ARG A C 1
ATOM 5946 O O . ARG A 1 728 ? -26.222 -8.281 17.385 1.00 87.75 728 ARG A O 1
ATOM 5953 N N . PHE A 1 729 ? -25.558 -9.442 19.200 1.00 88.69 729 PHE A N 1
ATOM 5954 C CA . PHE A 1 729 ? -24.295 -8.728 19.376 1.00 88.69 729 PHE A CA 1
ATOM 5955 C C . PHE A 1 729 ? -23.063 -9.624 19.209 1.00 88.69 729 PHE A C 1
ATOM 5957 O O . PHE A 1 729 ? -21.984 -9.089 18.982 1.00 88.69 729 PHE A O 1
ATOM 5964 N N . GLY A 1 730 ? -23.196 -10.955 19.229 1.00 88.31 730 GLY A N 1
ATOM 5965 C CA . GLY A 1 730 ? -22.100 -11.901 18.994 1.00 88.31 730 GLY A CA 1
ATOM 5966 C C . GLY A 1 730 ? -21.253 -12.222 20.228 1.00 88.31 730 GLY A C 1
ATOM 5967 O O . GLY A 1 730 ? -20.109 -12.658 20.082 1.00 88.31 730 GLY A O 1
ATOM 5968 N N . TYR A 1 731 ? -21.765 -11.972 21.436 1.00 91.88 731 TYR A N 1
ATOM 5969 C CA . TYR A 1 731 ? -21.086 -12.358 22.673 1.00 91.88 731 TYR A CA 1
ATOM 5970 C C . TYR A 1 731 ? -21.419 -13.802 23.044 1.00 91.88 731 TYR A C 1
ATOM 5972 O O . TYR A 1 731 ? -22.526 -14.093 23.496 1.00 91.88 731 TYR A O 1
ATOM 5980 N N . ASP A 1 732 ? -20.430 -14.692 22.960 1.00 89.75 732 ASP A N 1
ATOM 5981 C CA . ASP A 1 732 ? -20.572 -16.027 23.538 1.00 89.75 732 ASP A CA 1
ATOM 5982 C C . ASP A 1 732 ? -20.769 -15.951 25.069 1.00 89.75 732 ASP A C 1
ATOM 5984 O O . ASP A 1 732 ? -20.417 -14.971 25.735 1.00 89.75 732 ASP A O 1
ATOM 5988 N N . HIS A 1 733 ? -21.305 -17.018 25.663 1.00 88.31 733 HIS A N 1
ATOM 5989 C CA . HIS A 1 733 ? -21.609 -17.044 27.097 1.00 88.31 733 HIS A CA 1
ATOM 5990 C C . HIS A 1 733 ? -20.392 -16.709 27.986 1.00 88.31 733 HIS A C 1
ATOM 5992 O O . HIS A 1 733 ? -20.506 -16.012 28.997 1.00 88.31 733 HIS A O 1
ATOM 5998 N N . VAL A 1 734 ? -19.199 -17.173 27.596 1.00 89.00 734 VAL A N 1
ATOM 5999 C CA . VAL A 1 734 ? -17.956 -16.942 28.346 1.00 89.00 734 VAL A CA 1
ATOM 6000 C C . VAL A 1 734 ? -17.532 -15.471 28.281 1.00 89.00 734 VAL A C 1
ATOM 6002 O O . VAL A 1 734 ? -17.201 -14.889 29.318 1.00 89.00 734 VAL A O 1
ATOM 6005 N N . SER A 1 735 ? -17.564 -14.853 27.099 1.00 90.31 735 SER A N 1
ATOM 6006 C CA . SER A 1 735 ? -17.201 -13.447 26.893 1.00 90.31 735 SER A CA 1
ATOM 6007 C C . SER A 1 735 ? -18.217 -12.496 27.498 1.00 90.31 735 SER A C 1
ATOM 6009 O O . SER A 1 735 ? -17.803 -11.520 28.122 1.00 90.31 735 SER A O 1
ATOM 6011 N N . ALA A 1 736 ? -19.516 -12.787 27.402 1.00 90.88 736 ALA A N 1
ATOM 6012 C CA . ALA A 1 736 ? -20.557 -12.010 28.066 1.00 90.88 736 ALA A CA 1
ATOM 6013 C C . ALA A 1 736 ? -20.332 -11.999 29.586 1.00 90.88 736 ALA A C 1
ATOM 6015 O O . ALA A 1 736 ? -20.333 -10.939 30.215 1.00 90.88 736 ALA A O 1
ATOM 6016 N N . ARG A 1 737 ? -20.033 -13.163 30.179 1.00 89.75 737 ARG A N 1
ATOM 6017 C CA . ARG A 1 737 ? -19.744 -13.283 31.614 1.00 89.75 737 ARG A CA 1
ATOM 6018 C C . ARG A 1 737 ? -18.458 -12.558 32.021 1.00 89.75 737 ARG A C 1
ATOM 6020 O O . ARG A 1 737 ? -18.421 -11.931 33.080 1.00 89.75 737 ARG A O 1
ATOM 6027 N N . GLU A 1 738 ? -17.392 -12.644 31.225 1.00 89.56 738 GLU A N 1
ATOM 6028 C CA . GLU A 1 738 ? -16.135 -11.921 31.482 1.00 89.56 738 GLU A CA 1
ATOM 6029 C C . GLU A 1 738 ? -16.327 -10.399 31.373 1.00 89.56 738 GLU A C 1
ATOM 6031 O O . GLU A 1 738 ? -15.878 -9.660 32.251 1.00 89.56 738 GLU A O 1
ATOM 6036 N N . SER A 1 739 ? -17.065 -9.943 30.360 1.00 91.44 739 SER A N 1
ATOM 6037 C CA . SER A 1 739 ? -17.402 -8.530 30.139 1.00 91.44 739 SER A CA 1
ATOM 6038 C C . SER A 1 739 ? -18.261 -7.971 31.271 1.00 91.44 739 SER A C 1
ATOM 6040 O O . SER A 1 739 ? -17.980 -6.892 31.789 1.00 91.44 739 SER A O 1
ATOM 6042 N N . LEU A 1 740 ? -19.231 -8.751 31.754 1.00 90.25 740 LEU A N 1
ATOM 6043 C CA . LEU A 1 740 ? -20.061 -8.393 32.902 1.00 90.25 740 LEU A CA 1
ATOM 6044 C C . LEU A 1 740 ? -19.256 -8.309 34.207 1.00 90.25 740 LEU A C 1
ATOM 6046 O O . LEU A 1 740 ? -19.423 -7.372 34.989 1.00 90.25 740 LEU A O 1
ATOM 6050 N N . LYS A 1 741 ? -18.335 -9.254 34.443 1.00 89.62 741 LYS A N 1
ATOM 6051 C CA . LYS A 1 741 ? -17.408 -9.177 35.587 1.00 89.62 741 LYS A CA 1
ATOM 6052 C C . LYS A 1 741 ? -16.544 -7.924 35.517 1.00 89.62 741 LYS A C 1
ATOM 6054 O O . LYS A 1 741 ? -16.325 -7.280 36.543 1.00 89.62 741 LYS A O 1
ATOM 6059 N N . PHE A 1 742 ? -16.057 -7.585 34.326 1.00 90.00 742 PHE A N 1
ATOM 6060 C CA . PHE A 1 742 ? -15.260 -6.386 34.125 1.00 90.00 742 PHE A CA 1
ATOM 6061 C C . PHE A 1 742 ? -16.061 -5.116 34.421 1.00 90.00 742 PHE A C 1
ATOM 6063 O O . PHE A 1 742 ? -15.603 -4.298 35.219 1.00 90.00 742 PHE A O 1
ATOM 6070 N N . LEU A 1 743 ? -17.275 -5.007 33.877 1.00 88.62 743 LEU A N 1
ATOM 6071 C CA . LEU A 1 743 ? -18.197 -3.900 34.125 1.00 88.62 743 LEU A CA 1
ATOM 6072 C C . LEU A 1 743 ? -18.391 -3.646 35.630 1.00 88.62 743 LEU A C 1
ATOM 6074 O O . LEU A 1 743 ? -18.145 -2.550 36.135 1.00 88.62 743 LEU A O 1
ATOM 6078 N N . LEU A 1 744 ? -18.738 -4.697 36.379 1.00 85.31 744 LEU A N 1
ATOM 6079 C CA . LEU A 1 744 ? -18.964 -4.589 37.821 1.00 85.31 744 LEU A CA 1
ATOM 6080 C C . LEU A 1 744 ? -17.688 -4.271 38.608 1.00 85.31 744 LEU A C 1
ATOM 6082 O O . LEU A 1 744 ? -17.762 -3.617 39.648 1.00 85.31 744 LEU A O 1
ATOM 6086 N N . SER A 1 745 ? -16.518 -4.716 38.140 1.00 85.25 745 SER A N 1
ATOM 6087 C CA . SER A 1 745 ? -15.244 -4.409 38.801 1.00 85.25 745 SER A CA 1
ATOM 6088 C C . SER A 1 745 ? -14.899 -2.920 38.749 1.00 85.25 745 SER A C 1
ATOM 6090 O O . SER A 1 745 ? -14.318 -2.409 39.701 1.00 85.25 745 SER A O 1
ATOM 6092 N N . GLN A 1 746 ? -15.294 -2.234 37.674 1.00 76.75 746 GLN A N 1
ATOM 6093 C CA . GLN A 1 746 ? -15.022 -0.812 37.457 1.00 76.75 746 GLN A CA 1
ATOM 6094 C C . GLN A 1 746 ? -16.075 0.081 38.123 1.00 76.75 746 GLN A C 1
ATOM 6096 O O . GLN A 1 746 ? -15.747 1.157 38.592 1.00 76.75 746 GLN A O 1
ATOM 6101 N N . SER A 1 747 ? -17.318 -0.391 38.279 1.00 61.41 747 SER A N 1
ATOM 6102 C CA . SER A 1 747 ? -18.355 0.336 39.040 1.00 61.41 747 SER A CA 1
ATOM 6103 C C . SER A 1 747 ? -18.052 0.490 40.544 1.00 61.41 747 SER A C 1
ATOM 6105 O O . SER A 1 747 ? -18.668 1.308 41.224 1.00 61.41 747 SER A O 1
ATOM 6107 N N . LYS A 1 748 ? -17.128 -0.322 41.081 1.00 48.06 748 LYS A N 1
ATOM 6108 C CA . LYS A 1 748 ? -16.713 -0.314 42.496 1.00 48.06 748 LYS A CA 1
ATOM 6109 C C . LYS A 1 748 ? -15.433 0.488 42.763 1.00 48.06 748 LYS A C 1
ATOM 6111 O O . LYS A 1 748 ? -15.091 0.654 43.935 1.00 48.06 748 LYS A O 1
ATOM 6116 N N . SER A 1 749 ? -14.719 0.907 41.717 1.00 36.47 749 SER A N 1
ATOM 6117 C CA . SER A 1 749 ? -13.507 1.738 41.784 1.00 36.47 749 SER A CA 1
ATOM 6118 C C . SER A 1 749 ? -13.842 3.184 41.481 1.00 36.47 749 SER A C 1
ATOM 6120 O O . SER A 1 749 ? -13.285 4.061 42.174 1.00 36.47 749 SER A O 1
#

Foldseek 3Di:
DDPVVVVVVVVVVVVVVLCVVLCQKDFVVRVVVVCLVCVVLQQDFALVLLLVLQVVQDFDPDDDPVPFTHTVLQCCWAPVSQHDFDPRQLVRLVNVLSVVCVVQLHFQFAEEEEFAPFLCQVRVVRSSLVSLQVLCSDPSSWYKFKKFFDFLDVCVVPVLLDDDDDDDDDDDPPPDPLPQFPRPDDPVGTQAIGGDLLSFRCLLLDDPPVSVVSSLVSVCVVVVHDSVPDDDRPVSVDNADWPLVVLLSVLVCVSNVNPSSVVSSRMMMGIDGRDDVVLALEFEDELDDDDQKDKDWDDDDSNLVSDDPSCVPDGDIDMDHNQSSNASYEYEYEQVLSHDVVSCPQVLVCSRPQWDDDPVTIHGGSYRHYYYHYLVSVVVLVVDPCVVSNVVRYDYDYSFHDQALVSLLSSCPVVVVVLVVPAAAAPCQSSLLSLLQNLLQFDQQQLVVDDPVCSVVSLPCHSNQVNCLVVVHDGDPVDDPVSSVVVVVCSVVSQCSQPPDSPHGRSFGDHSVNSSVLQVVLSPPPVARHRANVSSLVSLVVVLVPCVVGVSNVDDDDNNGSPSVVSSVVSLVVLLVVLVVQLVVLLDPDDLVVLLVLLVLLLQLLVCVLVVHFDQDPVVRDTHHRDPVSNVVLCVLLVDDDDPNVVSVVSVVLQVVVCVVPVPDDDRSCVSCVSSSVSSCVRVCVVCVVVSVVLLVCLLCLPDPCVVVDDPVSVVSSVSSQVSCCVVPNQHSSRSNVSSVSSVVVVVD

Organism: NCBI:txid1513793

pLDDT: mean 85.18, std 12.43, range [26.8, 97.69]

Secondary structure (DSSP, 8-state):
--HHHHHHHHHHHHHHHHHHHTT-EEEHHHHHHHHHH-HHHHS--HHHHHHHHHHHH-B-S---STTS--BHHHHH-BTTTB---S-HHHHHHHHHHHHHHHHHTS--SEEEEE-STTSSHHHHHHHHHHHHHHHHTSSTT--EEEEEEEES-HHHHHTTTT-------------------GGG--GGGEEEEEE-TT---GGGGSPTTHHHHHHHHHHHHHHTS-GGGPPPPHHHHS--S-HHHHHHHHHHHHHTTT-HHHHHTTEEEEE---BTTTTBBEEEE-SS---SSEEEE-SS-HHHHTS-GGGTTS--EEEESHHHHTTTEEEEETTGGGS-GGGGHHHHHHHHHTEEE-SS-EEE--EEEEEEE-HHHHHHHHTSTTHHHHHTTEEEEE-PPP--HHHHHHHHHHHHHHHHTTS-B-TTHHHHHHHHHHHTT-----GGGS-HHHHHHHHH--HHHHHHHHTTPPPPTTS-HHHHHHHHHTHHHHHHTTSS-TT-TTSSS--HHHHHHHHHHHHH-TT-SSB-HHHHHHHHHHHHH-TTT-GGGGSPPBTTBS-HHHHHHHHHHHHHHHHHHHHHHHH----THHHHHHHHHHHHHHHHHHHT-PEEETTTTEEE---HHHHHHHHHHTT--S-HHHHHHHHHHHHHHHHHH-TTS---HHHHTHHHHHHHHHHHHHHHHHHHHHHHHHHHHTTSGGGGGS-HHHHHHHHHHHHHIIIII---HHHHHHHHHHHHHHHT-

Nearest PDB structures (foldseek):
  5m7o-assembly1_B  TM=3.544E-01  e=1.362E-03  Brucella abortus str. 2308 A
  2bjv-assembly1_A  TM=4.260E-01  e=9.670E-03  Escherichia coli
  7v4e-assembly1_D  TM=4.072E-01  e=1.597E-02  Vibrio cholerae
  3f8t-assembly1_A  TM=4.100E-01  e=1.959E-01  Methanopyrus kandleri AV19
  6rn3-assembly1_E  TM=2.580E-01  e=5.102E-01  Escherichia coli HVH 50 (4-2593475)